Protein AF-A0A9D5ERD9-F1 (afdb_monomer)

Foldseek 3Di:
DDDDDAWDPFLKDKAFDDCPPPFLVLLQLLCVQQDLFGSVLCVLQPWTWIWIRPNDDPVPIATWTKGAWDQALVCLPPHGPWIKIAGSNQFFDFADPDPPDHGDGHGIDIRIDDAATKGFSNQSPLLVCVVVVNADAQQEEEEEFDPLLQRNVQRLCVVVVNPSVYGYMYDRHGLQGAHDPNVLVSQFQHEYEYEFFLEPSGVSSSCSPQAVNLVGYVWYFDQYDPDHHDNDDHDGSSCCCTVVVHHVVVSVVSRVPTDTGDDDDDPPDDPPDDDDDDDDDDDDDDDDDDDDDDDDDDQVVLVVVLVVVVVQVVCLVVVCVVVVHDSVVCVVVPDGDDDDDDDDDDDDDDDDDDPGDDQFWDDDFDDDDVRHTQGDDIFHDDVDATWDDPDDFKTAGPPPVPADQEEEEELDPLLQVLCVSLPHGYMHRVDCVTRLVVVLVVCVVSVVLRGAYEYEAAQVVSVVSQVVSVVSVSVRGFYAYDDPPDRGNNVVSVVQSVVDPGPVSSVVVVVVVVCRSVPDTDDVPDDDDDDPPPDPDPDPVPDDPVVVVPPDDDDDLLVLADPLQVVVVDHDPLLSVLSVQLSVCVSVVVNVSNVVSSVSNVVSSVVVVVVVVVVVVVVQVPDDDDDDDDDDWDWDWDQDLQFTFTWTADPVRHIDTHGQWQKAKAFAAWEFEAQPQDTFIWTFMWMAGSVRHTFDTDTHTPVRLLVQPVQCVRRNPSTDGDPDVCSSVCVSVSRHVPYDDYYYAYEYQAFAWDQDPNFTWTRALAATQFLVFGDPRHHYHYDPLRNQLDFDRDQPLVCLLVLLVLLCLLCVQQFPLLFSLLLSLQLLLLRLWADLAAEEEAADPPLCQLLSNQLSQLLRHLPSGSVSASAELVDALVVLLSNLLRHASGEHEHEELDQDADDSSVVSLVSVCSQSVLSNVVWFDWDADPVRHIDGGRGGRGHYYYYYNDDRDDPVSLLRYQYRYRYRPRGDPVSSVSSNVSSNVSSSSSNSSLLSSVCGVCSVVSSVCVVVQLVVQLVVLVVVVLQPRHSSSLSSSLVSLLSSLVSCVVSVSDPPVRSVVSSVSSSVSSSVSRNVSVVVVVCVDQLNLLLQLLQVCQLVLQEFADAQQRHQNDQDPDDPDADRDRHSNSGNWDFADDPDDGTDTHHGHYHQWYDDRQKIWGQQVSSVVSSQVSQVVVVHGDPDDSQVSLVVCVVQQQQQDDDVPDDSWFFQRGNNRGGRTTHMGTPCVSVPDHNVPDDDDDPDPVPVVVVVD

Secondary structure (DSSP, 8-state):
----PPPP--S---EE---TTHHHHHHHHHHHHH-SS-HHHHHHTT-EEEEE-TTS-TTTSEEEEEEEEESSGGGTTS--SEEEEEETTSS-EEE--STTS--EEES-B--S--SS-EE-HHHHHHHHHHHTTSS----EEEEESSHHHHHHHHHHHHHTT-BTTEEEEEESS-TTPPPPHHHHHHTTTSEEEE---SBHHHHHHHHHHHHHHTTTSSEEEE---SSPPBSSS---HHIIIIIS---HHHHHHHHHHSPBS--PPSS--SSSS------PPPPPS-TT----------HHHHHHHHHHHHHHHTTHHHHHHHHT--HHHHHHS--------------SSS--S-S---SS-------BTTTB---------SSS--EE--SSS-BEES-GGG--SEEEEES-HHHHHHHHHTT--EEE-SSHHHHHHHHHHHHHHTT-TTSEEEEEESHHHHHHHHHHHHHTT-TTEEEEEPPTT-SSHHHHHHHHGGG--SHHHHHHHHHHHHHHHHH----SS-PPPPPPTT--PPPGGGS-THHHHTS----GGGGTS-HHHHHHSS--HHHHHHHHHHHHHHHHT-HHHHHHHHHHHHHHHHHHHHHHHHHHHHHHH------S-------EEEEETTEEEEEEE-TTS-EEEEESBSEEEEEEEEEEEE-SS-EEEEEEEEEEETTSPEEEEEEEEHHHHHHTTTHHHHH-TTS-B--STTHHHHHHHHHHHT--SPEEEEEE-S-EEEEETTEEEEEETTEEEETTEEETT-EE---GGGTT----SS--GGGHHHHHHHHHGGGSSSS-HHHHHHHHHHHHHTTSS----EEEEE--TTS-HHHHHHHHHGGG-TT--TTS-SEETTS-HHHHHHHHHHTTTSEEEEEEE-PPTTHHHHHHHHHHHHHHHHHTTT-PPPEE-TTSPEEPP----SEEEEEESSPPP-HHHHTTEEEEE--TT-S-HHHHHHHHHHHHTTHHHHHHHHHHHHHGGGHHHHHHHHHHHHHHHHHHHHHTSS-SS-HHHHHHHHHHHHHHHHHHHHTTSS-HHHHHHHHHHHHHHHHHHHHHHHHHHHHT-HHHHHHHHHHHHHHTTSSEEE-TTSSS-PPPP--TT--S---GGGGTEEEE--SSSPPEEEE-S-EEEEEETTEEEE-TTHHHHHHHHHHHHTT----S-HHHHHHHHHHTT------SSS-S-EEEEETTEEEEEEEEEEGGGTTT--GGGSPPPPPPTTSTTTTT-

Structure (mmCIF, N/CA/C/O backbone):
data_AF-A0A9D5ERD9-F1
#
_entry.id   AF-A0A9D5ERD9-F1
#
loop_
_atom_site.group_PDB
_atom_site.id
_atom_site.type_symbol
_atom_site.label_atom_id
_atom_site.label_alt_id
_atom_site.label_comp_id
_atom_site.label_asym_id
_atom_site.label_entity_id
_atom_site.label_seq_id
_atom_site.pdbx_PDB_ins_code
_atom_site.Cartn_x
_atom_site.Cartn_y
_atom_site.Cartn_z
_atom_site.occupancy
_atom_site.B_iso_or_equiv
_atom_site.auth_seq_id
_atom_site.auth_comp_id
_atom_site.auth_asym_id
_atom_site.auth_atom_id
_atom_site.pdbx_PDB_model_num
ATOM 1 N N . MET A 1 1 ? 6.783 7.193 16.731 1.00 26.08 1 MET A N 1
ATOM 2 C CA . MET A 1 1 ? 8.147 7.734 16.556 1.00 26.08 1 MET A CA 1
ATOM 3 C C . MET A 1 1 ? 8.354 8.032 15.079 1.00 26.08 1 MET A C 1
ATOM 5 O O . MET A 1 1 ? 7.638 7.427 14.285 1.00 26.08 1 MET A O 1
ATOM 9 N N . PRO A 1 2 ? 9.248 8.970 14.730 1.00 27.75 2 PRO A N 1
ATOM 10 C CA . PRO A 1 2 ? 9.668 9.229 13.353 1.00 27.75 2 PRO A CA 1
ATOM 11 C C . PRO A 1 2 ? 10.665 8.151 12.865 1.00 27.75 2 PRO A C 1
ATOM 13 O O . PRO A 1 2 ? 10.772 7.095 13.487 1.00 27.75 2 PRO A O 1
ATOM 16 N N . PHE A 1 3 ? 11.400 8.479 11.796 1.00 24.72 3 PHE A N 1
ATOM 17 C CA . PHE A 1 3 ? 12.359 7.681 11.013 1.00 24.72 3 PHE A CA 1
ATOM 18 C C . PHE A 1 3 ? 11.753 6.876 9.855 1.00 24.72 3 PHE A C 1
ATOM 20 O O . PHE A 1 3 ? 10.798 6.120 10.007 1.00 24.72 3 PHE A O 1
ATOM 27 N N . GLY A 1 4 ? 12.290 7.152 8.662 1.00 25.00 4 GLY A N 1
ATOM 28 C CA . GLY A 1 4 ? 11.791 6.681 7.371 1.00 25.00 4 GLY A CA 1
ATOM 29 C C . GLY A 1 4 ? 12.395 5.343 6.927 1.00 25.00 4 GLY A C 1
ATOM 30 O O . GLY A 1 4 ? 12.969 4.623 7.745 1.00 25.00 4 GLY A O 1
ATOM 31 N N . PRO A 1 5 ? 12.269 4.989 5.634 1.00 25.83 5 PRO A N 1
ATOM 32 C CA . PRO A 1 5 ? 12.847 3.757 5.110 1.00 25.83 5 PRO A CA 1
ATOM 33 C C . PRO A 1 5 ? 14.386 3.786 5.183 1.00 25.83 5 PRO A C 1
ATOM 35 O O . PRO A 1 5 ? 14.977 4.865 5.082 1.00 25.83 5 PRO A O 1
ATOM 38 N N . PRO A 1 6 ? 15.048 2.620 5.311 1.00 28.91 6 PRO A N 1
ATOM 39 C CA . PRO A 1 6 ? 16.495 2.531 5.149 1.00 28.91 6 PRO A CA 1
ATOM 40 C C . PRO A 1 6 ? 16.904 2.931 3.718 1.00 28.91 6 PRO A C 1
ATOM 42 O O . PRO A 1 6 ? 16.085 2.845 2.794 1.00 28.91 6 PRO A O 1
ATOM 45 N N . PRO A 1 7 ? 18.155 3.380 3.514 1.00 30.61 7 PRO A N 1
ATOM 46 C CA . PRO A 1 7 ? 18.620 3.838 2.213 1.00 30.61 7 PRO A CA 1
ATOM 47 C C . PRO A 1 7 ? 18.575 2.715 1.170 1.00 30.61 7 PRO A C 1
ATOM 49 O O . PRO A 1 7 ? 18.772 1.540 1.481 1.00 30.61 7 PRO A O 1
ATOM 52 N N . ARG A 1 8 ? 18.386 3.094 -0.101 1.00 31.27 8 ARG A N 1
ATOM 53 C CA . ARG A 1 8 ? 18.836 2.247 -1.213 1.00 31.27 8 ARG A CA 1
ATOM 54 C C . ARG A 1 8 ? 20.339 2.031 -1.035 1.00 31.27 8 ARG A C 1
ATOM 56 O O . ARG A 1 8 ? 21.048 3.016 -0.829 1.00 31.27 8 ARG A O 1
ATOM 63 N N . GLU A 1 9 ? 20.814 0.795 -1.166 1.00 33.28 9 GLU A N 1
ATOM 64 C CA . GLU A 1 9 ? 22.234 0.539 -1.425 1.00 33.28 9 GLU A CA 1
ATOM 65 C C . GLU A 1 9 ? 22.620 1.373 -2.652 1.00 33.28 9 GLU A C 1
ATOM 67 O O . GLU A 1 9 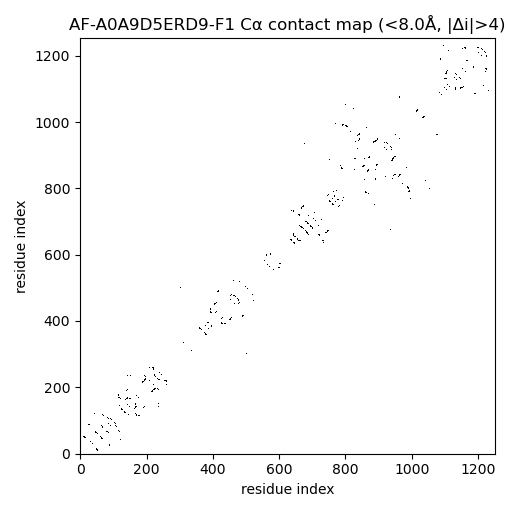? 22.076 1.175 -3.744 1.00 33.28 9 GLU A O 1
ATOM 72 N N . SER A 1 10 ? 23.462 2.390 -2.460 1.00 42.00 10 SER A N 1
ATOM 73 C CA . SER A 1 10 ? 23.946 3.175 -3.587 1.00 42.00 10 SER A CA 1
ATOM 74 C C . SER A 1 10 ? 24.971 2.322 -4.328 1.00 42.00 10 SER A C 1
ATOM 76 O O . SER A 1 10 ? 25.783 1.631 -3.717 1.00 42.00 10 SER A O 1
ATOM 78 N N . ALA A 1 11 ? 24.993 2.398 -5.658 1.00 48.94 11 ALA A N 1
ATOM 79 C CA . ALA A 1 11 ? 26.072 1.795 -6.444 1.00 48.94 11 ALA A CA 1
ATOM 80 C C . ALA A 1 11 ? 27.424 2.527 -6.252 1.00 48.94 11 ALA A C 1
ATOM 82 O O . ALA A 1 11 ? 28.391 2.229 -6.947 1.00 48.94 11 ALA A O 1
ATOM 83 N N . ASP A 1 12 ? 27.489 3.468 -5.307 1.00 61.91 12 ASP A N 1
ATOM 84 C CA . ASP A 1 12 ? 28.454 4.551 -5.153 1.00 61.91 12 ASP A CA 1
ATOM 85 C C . ASP A 1 12 ? 29.139 4.459 -3.768 1.00 61.91 12 ASP A C 1
ATOM 87 O O . ASP A 1 12 ? 29.149 5.404 -2.976 1.00 61.91 12 ASP A O 1
ATOM 91 N N . GLU A 1 13 ? 29.708 3.298 -3.439 1.00 74.56 13 GLU A N 1
ATOM 92 C CA . GLU A 1 13 ? 30.487 3.123 -2.204 1.00 74.56 13 GLU A CA 1
ATOM 93 C C . GLU A 1 13 ? 31.786 3.964 -2.199 1.00 74.56 13 GLU A C 1
ATOM 95 O O . GLU A 1 13 ? 32.306 4.355 -3.246 1.00 74.56 13 GLU A O 1
ATOM 100 N N . ILE A 1 14 ? 32.360 4.199 -1.014 1.00 81.88 14 ILE A N 1
ATOM 101 C CA . ILE A 1 14 ? 33.663 4.864 -0.824 1.00 81.88 14 ILE A CA 1
ATOM 102 C C . ILE A 1 14 ? 34.710 3.814 -0.425 1.00 81.88 14 ILE A C 1
ATOM 104 O O . ILE A 1 14 ? 34.468 3.001 0.465 1.00 81.88 14 ILE A O 1
ATOM 108 N N . GLU A 1 15 ? 35.891 3.836 -1.047 1.00 85.25 15 GLU A N 1
ATOM 109 C CA . GLU A 1 15 ? 37.037 3.010 -0.644 1.00 85.25 15 GLU A CA 1
ATOM 110 C C . GLU A 1 15 ? 38.081 3.856 0.090 1.00 85.25 15 GLU A C 1
ATOM 112 O O . GLU A 1 15 ? 38.753 4.687 -0.516 1.00 85.25 15 GLU A O 1
ATOM 117 N N . PHE A 1 16 ? 38.235 3.644 1.396 1.00 83.44 16 PHE A N 1
ATOM 118 C CA . PHE A 1 16 ? 39.245 4.330 2.206 1.00 83.44 16 PHE A CA 1
ATOM 119 C C . PHE A 1 16 ? 40.643 3.738 1.980 1.00 83.44 16 PHE A C 1
ATOM 121 O O . PHE A 1 16 ? 40.809 2.519 1.926 1.00 83.44 16 PHE A O 1
ATOM 128 N N . LEU A 1 17 ? 41.655 4.603 1.862 1.00 77.19 17 LEU A N 1
ATOM 129 C CA . LEU A 1 17 ? 43.029 4.224 1.510 1.00 77.19 17 LEU A CA 1
ATOM 130 C C . LEU A 1 17 ? 43.977 4.368 2.720 1.00 77.19 17 LEU A C 1
ATOM 132 O O . LEU A 1 17 ? 43.757 5.216 3.586 1.00 77.19 17 LEU A O 1
ATOM 136 N N . ASP A 1 18 ? 45.032 3.541 2.802 1.00 61.44 18 ASP A N 1
ATOM 137 C CA . ASP A 1 18 ? 45.951 3.520 3.961 1.00 61.44 18 ASP A CA 1
ATOM 138 C C . ASP A 1 18 ? 46.654 4.881 4.146 1.00 61.44 18 ASP A C 1
ATOM 140 O O . ASP A 1 18 ? 47.341 5.379 3.253 1.00 61.44 18 ASP A O 1
ATOM 144 N N . GLN A 1 19 ? 46.487 5.491 5.322 1.00 60.28 19 GLN A N 1
ATOM 145 C CA . GLN A 1 19 ? 46.883 6.879 5.584 1.00 60.28 19 GLN A CA 1
ATOM 146 C C . GLN A 1 19 ? 48.384 7.094 5.836 1.00 60.28 19 GLN A C 1
ATOM 148 O O . GLN A 1 19 ? 48.812 8.232 6.042 1.00 60.28 19 GLN A O 1
ATOM 153 N N . ARG A 1 20 ? 49.215 6.045 5.833 1.00 52.53 20 ARG A N 1
ATOM 154 C CA . ARG A 1 20 ? 50.645 6.158 6.179 1.00 52.53 20 ARG A CA 1
ATOM 155 C C . ARG A 1 20 ? 51.390 7.111 5.236 1.00 52.53 20 ARG A C 1
ATOM 157 O O . ARG A 1 20 ? 51.650 6.769 4.089 1.00 52.53 20 ARG A O 1
ATOM 164 N N . SER A 1 21 ? 51.742 8.284 5.772 1.00 51.84 21 SER A N 1
ATOM 165 C CA . SER A 1 21 ? 52.514 9.404 5.193 1.00 51.84 21 SER A CA 1
ATOM 166 C C . SER A 1 21 ? 52.002 10.052 3.896 1.00 51.84 21 SER A C 1
ATOM 168 O O . SER A 1 21 ? 52.191 11.256 3.725 1.00 51.84 21 SER A O 1
ATOM 170 N N . VAL A 1 22 ? 51.335 9.318 3.003 1.00 55.19 22 VAL A N 1
ATOM 171 C CA . VAL A 1 22 ? 50.836 9.837 1.717 1.00 55.19 22 VAL A CA 1
ATOM 172 C C . VAL A 1 22 ? 49.565 10.676 1.902 1.00 55.19 22 VAL A C 1
ATOM 174 O O . VAL A 1 22 ? 49.464 11.765 1.336 1.00 55.19 22 VAL A O 1
ATOM 177 N N . GLY A 1 23 ? 48.630 10.224 2.748 1.00 62.00 23 GLY A N 1
ATOM 178 C CA . GLY A 1 23 ? 47.350 10.906 2.993 1.00 62.00 23 GLY A CA 1
ATOM 179 C C . GLY A 1 23 ? 47.500 12.320 3.569 1.00 62.00 23 GLY A C 1
ATOM 180 O O . GLY A 1 23 ? 46.796 13.234 3.142 1.00 62.00 23 GLY A O 1
ATOM 181 N N . ASP A 1 24 ? 48.470 12.533 4.462 1.00 69.12 24 ASP A N 1
ATOM 182 C CA . ASP A 1 24 ? 48.797 13.856 5.016 1.00 69.12 24 ASP A CA 1
ATOM 183 C C . ASP A 1 24 ? 49.405 14.806 3.976 1.00 69.12 24 ASP A C 1
ATOM 185 O O . ASP A 1 24 ? 49.172 16.015 4.026 1.00 69.12 24 ASP A O 1
ATOM 189 N N . GLY A 1 25 ? 50.190 14.276 3.031 1.00 70.88 25 GLY A N 1
ATOM 190 C CA . GLY A 1 25 ? 50.745 15.053 1.923 1.00 70.88 25 GLY A CA 1
ATOM 191 C C . GLY A 1 25 ? 49.653 15.550 0.978 1.00 70.88 25 GLY A C 1
ATOM 192 O O . GLY A 1 25 ? 49.622 16.734 0.649 1.00 70.88 25 GLY A O 1
ATOM 193 N N . ILE A 1 26 ? 48.718 14.667 0.613 1.00 76.12 26 ILE A N 1
ATOM 194 C CA . ILE A 1 26 ? 47.577 14.998 -0.252 1.00 76.12 26 ILE A CA 1
ATOM 195 C C . ILE A 1 26 ? 46.621 15.960 0.458 1.00 76.12 26 ILE A C 1
ATOM 197 O O . ILE A 1 26 ? 46.280 16.999 -0.095 1.00 76.12 26 ILE A O 1
ATOM 201 N N . SER A 1 27 ? 46.264 15.688 1.716 1.00 79.69 27 SER A N 1
ATOM 202 C CA . SER A 1 27 ? 45.377 16.558 2.505 1.00 79.69 27 SER A CA 1
ATOM 203 C C . SER A 1 27 ? 45.963 17.961 2.717 1.00 79.69 27 SER A C 1
ATOM 205 O O . SER A 1 27 ? 45.220 18.939 2.796 1.00 79.69 27 SER A O 1
ATOM 207 N N . ARG A 1 28 ? 47.299 18.081 2.781 1.00 79.75 28 ARG A N 1
ATOM 208 C CA . ARG A 1 28 ? 48.002 19.370 2.812 1.00 79.75 28 ARG A CA 1
ATOM 209 C C . ARG A 1 28 ? 47.951 20.073 1.457 1.00 79.75 28 ARG A C 1
ATOM 211 O O . ARG A 1 28 ? 47.525 21.221 1.416 1.00 79.75 28 ARG A O 1
ATOM 218 N N . GLY A 1 29 ? 48.324 19.389 0.373 1.00 76.19 29 GLY A N 1
ATOM 219 C CA . GLY A 1 29 ? 48.290 19.952 -0.981 1.00 76.19 29 GLY A CA 1
ATOM 220 C C . GLY A 1 29 ? 46.885 20.390 -1.408 1.00 76.19 29 GLY A C 1
ATOM 221 O O . GLY A 1 29 ? 46.724 21.442 -2.014 1.00 76.19 29 GLY A O 1
ATOM 222 N N . TRP A 1 30 ? 45.854 19.646 -1.005 1.00 86.25 30 TRP A N 1
ATOM 223 C CA . TRP A 1 30 ? 44.453 20.017 -1.191 1.00 86.25 30 TRP A CA 1
ATOM 224 C C . TRP A 1 30 ? 44.066 21.288 -0.429 1.00 86.25 30 TRP A C 1
ATOM 226 O O . TRP A 1 30 ? 43.474 22.200 -1.001 1.00 86.25 30 TRP A O 1
ATOM 236 N N . ALA A 1 31 ? 44.433 21.376 0.854 1.00 84.62 31 ALA A N 1
ATOM 237 C CA . ALA A 1 31 ? 44.181 22.563 1.667 1.00 84.62 31 ALA A CA 1
ATOM 238 C C . ALA A 1 31 ? 44.926 23.802 1.131 1.00 84.62 31 ALA A C 1
ATOM 240 O O . ALA A 1 31 ? 44.391 24.906 1.185 1.00 84.62 31 ALA A O 1
ATOM 241 N N . GLU A 1 32 ? 46.122 23.620 0.563 1.00 81.94 32 GLU A N 1
ATOM 242 C CA . GLU A 1 32 ? 46.888 24.667 -0.126 1.00 81.94 32 GLU A CA 1
ATOM 243 C C . GLU A 1 32 ? 46.260 25.065 -1.479 1.00 81.94 32 GLU A C 1
ATOM 245 O O . GLU A 1 32 ? 46.219 26.252 -1.793 1.00 81.94 32 GLU A O 1
ATOM 250 N N . SER A 1 33 ? 45.725 24.102 -2.241 1.00 81.56 33 SER A N 1
ATOM 251 C CA . SER A 1 33 ? 45.042 24.301 -3.533 1.00 81.56 33 SER A CA 1
ATOM 252 C C . SER A 1 33 ? 43.719 25.063 -3.381 1.00 81.56 33 SER A C 1
ATOM 254 O O . SER A 1 33 ? 43.492 26.074 -4.045 1.00 81.56 33 SER A O 1
ATOM 256 N N . ILE A 1 34 ? 42.863 24.626 -2.449 1.00 83.75 34 ILE A N 1
ATOM 257 C CA . ILE A 1 34 ? 41.599 25.302 -2.127 1.00 83.75 34 ILE A CA 1
ATOM 258 C C . ILE A 1 34 ? 41.874 26.632 -1.410 1.00 83.75 34 ILE A C 1
ATOM 260 O O . ILE A 1 34 ? 41.300 27.664 -1.761 1.00 83.75 34 ILE A O 1
ATOM 264 N N . GLY A 1 35 ? 42.742 26.628 -0.401 1.00 81.88 35 GLY A N 1
ATOM 265 C CA . GLY A 1 35 ? 43.054 27.802 0.403 1.00 81.88 35 GLY A CA 1
ATOM 266 C C . GLY A 1 35 ? 41.942 28.228 1.376 1.00 81.88 35 GLY A C 1
ATOM 267 O O . GLY A 1 35 ? 40.749 27.963 1.198 1.00 81.88 35 GLY A O 1
ATOM 268 N N . GLY A 1 36 ? 42.364 28.911 2.442 1.00 84.75 36 GLY A N 1
ATOM 269 C CA . GLY A 1 36 ? 41.515 29.364 3.552 1.00 84.75 36 GLY A CA 1
ATOM 270 C C . GLY A 1 36 ? 41.585 28.485 4.798 1.00 84.75 36 GLY A C 1
ATOM 271 O O . GLY A 1 36 ? 41.116 28.894 5.854 1.00 84.75 36 GLY A O 1
ATOM 272 N N . PHE A 1 37 ? 42.207 27.312 4.708 1.00 92.50 37 PHE A N 1
ATOM 273 C CA . PHE A 1 37 ? 42.454 26.412 5.830 1.00 92.50 37 PHE A CA 1
ATOM 274 C C . PHE A 1 37 ? 43.730 25.595 5.590 1.00 92.50 37 PHE A C 1
ATOM 276 O O . PHE A 1 37 ? 44.294 25.617 4.502 1.00 92.50 37 PHE A O 1
ATOM 283 N N . GLY A 1 38 ? 44.211 24.895 6.619 1.00 87.31 38 GLY A N 1
ATOM 284 C CA . GLY A 1 38 ? 45.397 24.036 6.539 1.00 87.31 38 GLY A CA 1
ATOM 285 C C . GLY A 1 38 ? 45.106 22.597 6.963 1.00 87.31 38 GLY A C 1
ATOM 286 O O . GLY A 1 38 ? 44.029 22.307 7.487 1.00 87.31 38 GLY A O 1
ATOM 287 N N . LEU A 1 39 ? 46.100 21.715 6.800 1.00 87.56 39 LEU A N 1
ATOM 288 C CA . LEU A 1 39 ? 46.031 20.278 7.122 1.00 87.56 39 LEU A CA 1
ATOM 289 C C . LEU A 1 39 ? 45.359 19.979 8.479 1.00 87.56 39 LEU A C 1
ATOM 291 O O . LEU A 1 39 ? 44.523 19.084 8.567 1.00 87.56 39 LEU A O 1
ATOM 295 N N . THR A 1 40 ? 45.666 20.761 9.518 1.00 88.44 40 THR A N 1
ATOM 296 C CA . THR A 1 40 ? 45.092 20.601 10.863 1.00 88.44 40 THR A CA 1
ATOM 297 C C . THR A 1 40 ? 43.562 20.687 10.879 1.00 88.44 40 THR A C 1
ATOM 299 O O . THR A 1 40 ? 42.923 19.895 11.564 1.00 88.44 40 THR A O 1
ATOM 302 N N . ALA A 1 41 ? 42.958 21.605 10.115 1.00 91.19 41 ALA A N 1
ATOM 303 C CA . ALA A 1 41 ? 41.501 21.755 10.055 1.00 91.19 41 ALA A CA 1
ATOM 304 C C . ALA A 1 41 ? 40.836 20.569 9.334 1.00 91.19 41 ALA A C 1
ATOM 306 O O . ALA A 1 41 ? 39.760 20.128 9.739 1.00 91.19 41 ALA A O 1
ATOM 307 N N . VAL A 1 42 ? 41.505 20.026 8.310 1.00 89.81 42 VAL A N 1
ATOM 308 C CA . VAL A 1 42 ? 41.073 18.834 7.563 1.00 89.81 42 VAL A CA 1
ATOM 309 C C . VAL A 1 42 ? 41.083 17.602 8.470 1.00 89.81 42 VAL A C 1
ATOM 311 O O . VAL A 1 42 ? 40.057 16.942 8.626 1.00 89.81 42 VAL A O 1
ATOM 314 N N . GLN A 1 43 ? 42.213 17.340 9.135 1.00 88.94 43 GLN A N 1
ATOM 315 C CA . GLN A 1 43 ? 42.380 16.202 10.046 1.00 88.94 43 GLN A CA 1
ATOM 316 C C . GLN A 1 43 ? 41.426 16.280 11.249 1.00 88.94 43 GLN A C 1
ATOM 318 O O . GLN A 1 43 ? 40.764 15.297 11.575 1.00 88.94 43 GLN A O 1
ATOM 323 N N . GLN A 1 44 ? 41.297 17.447 11.894 1.00 90.75 44 GLN A N 1
ATOM 324 C CA . GLN A 1 44 ? 40.429 17.614 13.070 1.00 90.75 44 GLN A CA 1
ATOM 325 C C . GLN A 1 44 ? 38.941 17.405 12.755 1.00 90.75 44 GLN A C 1
ATOM 327 O O . GLN A 1 44 ? 38.204 16.914 13.610 1.00 90.75 44 GLN A O 1
ATOM 332 N N . ASN A 1 45 ? 38.501 17.719 11.534 1.00 91.88 45 ASN A N 1
ATOM 333 C CA . ASN A 1 45 ? 37.131 17.461 11.089 1.00 91.88 45 ASN A CA 1
ATOM 334 C C . ASN A 1 45 ? 36.931 16.070 10.467 1.00 91.88 45 ASN A C 1
ATOM 336 O O . ASN A 1 45 ? 35.818 15.755 10.049 1.00 91.88 45 ASN A O 1
ATOM 340 N N . GLY A 1 46 ? 37.952 15.208 10.495 1.00 87.50 46 GLY A N 1
ATOM 341 C CA . GLY A 1 46 ? 37.850 13.807 10.087 1.00 87.50 46 GLY A CA 1
ATOM 342 C C . GLY A 1 46 ? 38.002 13.568 8.586 1.00 87.50 46 GLY A C 1
ATOM 343 O O . GLY A 1 46 ? 37.494 12.567 8.100 1.00 87.50 46 GLY A O 1
ATOM 344 N N . GLY A 1 47 ? 38.670 14.457 7.844 1.00 88.00 47 GLY A N 1
ATOM 345 C CA . GLY A 1 47 ? 38.952 14.238 6.424 1.00 88.00 47 GLY A CA 1
ATOM 346 C C . GLY A 1 47 ? 39.848 13.013 6.199 1.00 88.00 47 GLY A C 1
ATOM 347 O O . GLY A 1 47 ? 40.977 12.968 6.690 1.00 88.00 47 GLY A O 1
ATOM 348 N N . VAL A 1 48 ? 39.356 12.028 5.444 1.00 85.56 48 VAL A N 1
ATOM 349 C CA . VAL A 1 48 ? 40.060 10.779 5.113 1.00 85.56 48 VAL A CA 1
ATOM 350 C C . VAL A 1 48 ? 40.256 10.671 3.602 1.00 85.56 48 VAL A C 1
ATOM 352 O O . VAL A 1 48 ? 39.311 10.825 2.832 1.00 85.56 48 VAL A O 1
ATOM 355 N N . TYR A 1 49 ? 41.483 10.372 3.170 1.00 86.00 49 TYR A N 1
ATOM 356 C CA . TYR A 1 49 ? 41.782 10.098 1.764 1.00 86.00 49 TYR A CA 1
ATOM 357 C C . TYR A 1 49 ? 41.169 8.770 1.299 1.00 86.00 49 TYR A C 1
ATOM 359 O O . TYR A 1 49 ? 41.344 7.726 1.934 1.00 86.00 49 TYR A O 1
ATOM 367 N N . ALA A 1 50 ? 40.440 8.824 0.190 1.00 86.62 50 ALA A N 1
ATOM 368 C CA . ALA A 1 50 ? 39.625 7.731 -0.313 1.00 86.62 50 ALA A CA 1
ATOM 369 C C . ALA A 1 50 ? 39.516 7.755 -1.850 1.00 86.62 50 ALA A C 1
ATOM 371 O O . ALA A 1 50 ? 39.998 8.667 -2.522 1.00 86.62 50 ALA A O 1
ATOM 372 N N . ARG A 1 51 ? 38.865 6.737 -2.412 1.00 86.81 51 ARG A N 1
ATOM 373 C CA . ARG A 1 51 ? 38.559 6.583 -3.837 1.00 86.81 51 ARG A CA 1
ATOM 374 C C . ARG A 1 51 ? 37.049 6.421 -4.017 1.00 86.81 51 ARG A C 1
ATOM 376 O O . ARG A 1 51 ? 36.411 5.686 -3.260 1.00 86.81 51 ARG A O 1
ATOM 383 N N . TYR A 1 52 ? 36.478 7.122 -4.995 1.00 84.31 52 TYR A N 1
ATOM 384 C CA . TYR A 1 52 ? 35.033 7.220 -5.187 1.00 84.31 52 TYR A CA 1
ATOM 385 C C . TYR A 1 52 ? 34.629 7.330 -6.676 1.00 84.31 52 TYR A C 1
ATOM 387 O O . TYR A 1 52 ? 35.221 8.133 -7.400 1.00 84.31 52 TYR A O 1
ATOM 395 N N . PRO A 1 53 ? 33.599 6.597 -7.141 1.00 81.88 53 PRO A N 1
ATOM 396 C CA . PRO A 1 53 ? 32.950 5.479 -6.459 1.00 81.88 53 PRO A CA 1
ATOM 397 C C . PRO A 1 53 ? 33.840 4.224 -6.485 1.00 81.88 53 PRO A C 1
ATOM 399 O O . PRO A 1 53 ? 34.546 3.955 -7.456 1.00 81.88 53 PRO A O 1
ATOM 402 N N . ARG A 1 54 ? 33.812 3.438 -5.405 1.00 78.19 54 ARG A N 1
ATOM 403 C CA . ARG A 1 54 ? 34.589 2.196 -5.214 1.00 78.19 54 ARG A CA 1
ATOM 404 C C . ARG A 1 54 ? 34.288 1.126 -6.264 1.00 78.19 54 ARG A C 1
ATOM 406 O O . ARG A 1 54 ? 35.174 0.351 -6.623 1.00 78.19 54 ARG A O 1
ATOM 413 N N . SER A 1 55 ? 33.036 1.090 -6.713 1.00 70.81 55 SER A N 1
ATOM 414 C CA . SER A 1 55 ? 32.488 0.194 -7.735 1.00 70.81 55 SER A CA 1
ATOM 415 C C . SER A 1 55 ? 33.055 0.449 -9.135 1.00 70.81 55 SER A C 1
ATOM 417 O O . SER A 1 55 ? 33.052 -0.462 -9.963 1.00 70.81 55 SER A O 1
ATOM 419 N N . ALA A 1 56 ? 33.564 1.657 -9.404 1.00 69.38 56 ALA A N 1
ATOM 420 C CA . ALA A 1 56 ? 34.196 1.980 -10.673 1.00 69.38 56 ALA A CA 1
ATOM 421 C C . ALA A 1 56 ? 35.631 1.415 -10.756 1.00 69.38 56 ALA A C 1
ATOM 423 O O . ALA A 1 56 ? 36.345 1.355 -9.742 1.00 69.38 56 ALA A O 1
ATOM 424 N N . PRO A 1 57 ? 36.093 1.051 -11.971 1.00 69.50 57 PRO A N 1
ATOM 425 C CA . PRO A 1 57 ? 37.505 0.797 -12.246 1.00 69.50 57 PRO A CA 1
ATOM 426 C C . PRO A 1 57 ? 38.399 1.954 -11.772 1.00 69.50 57 PRO A C 1
ATOM 428 O O . PRO A 1 57 ? 37.951 3.098 -11.681 1.00 69.50 57 PRO A O 1
ATOM 431 N N . VAL A 1 58 ? 39.666 1.669 -11.460 1.00 65.88 58 VAL A N 1
ATOM 432 C CA . VAL A 1 58 ? 40.594 2.646 -10.847 1.00 65.88 58 VAL A CA 1
ATOM 433 C C . VAL A 1 58 ? 40.788 3.874 -11.743 1.00 65.88 58 VAL A C 1
ATOM 435 O O . VAL A 1 58 ? 40.859 4.995 -11.254 1.00 65.88 58 VAL A O 1
ATOM 438 N N . GLU A 1 59 ? 40.784 3.653 -13.052 1.00 64.44 59 GLU A N 1
ATOM 439 C CA . GLU A 1 59 ? 40.853 4.627 -14.140 1.00 64.44 59 GLU A CA 1
ATOM 440 C C . GLU A 1 59 ? 39.603 5.520 -14.304 1.00 64.44 59 GLU A C 1
ATOM 442 O O . GLU A 1 59 ? 39.659 6.521 -15.018 1.00 64.44 59 GLU A O 1
ATOM 447 N N . HIS A 1 60 ? 38.484 5.183 -13.654 1.00 67.25 60 HIS A N 1
ATOM 448 C CA . HIS A 1 60 ? 37.216 5.928 -13.723 1.00 67.25 60 HIS A CA 1
ATOM 449 C C . HIS A 1 60 ? 36.715 6.424 -12.359 1.00 67.25 60 HIS A C 1
ATOM 451 O O . HIS A 1 60 ? 35.865 7.310 -12.292 1.00 67.25 60 HIS A O 1
ATOM 457 N N . SER A 1 61 ? 37.254 5.892 -11.265 1.00 72.00 61 SER A N 1
ATOM 458 C CA . SER A 1 61 ? 37.067 6.441 -9.925 1.00 72.00 61 SER A CA 1
ATOM 459 C C . SER A 1 61 ? 37.961 7.660 -9.686 1.00 72.00 61 SER A C 1
ATOM 461 O O . SER A 1 61 ? 39.143 7.638 -10.024 1.00 72.00 61 SER A O 1
ATOM 463 N N . GLN A 1 62 ? 37.437 8.684 -9.022 1.00 84.44 62 GLN A N 1
ATOM 464 C CA . GLN A 1 62 ? 38.206 9.847 -8.581 1.00 84.44 62 GLN A CA 1
ATOM 465 C C . GLN A 1 62 ? 38.801 9.612 -7.190 1.00 84.44 62 GLN A C 1
ATOM 467 O O . GLN A 1 62 ? 38.192 8.970 -6.329 1.00 84.44 62 GLN A O 1
ATOM 472 N N . TYR A 1 63 ? 39.988 10.164 -6.953 1.00 85.62 63 TYR A N 1
ATOM 473 C CA . TYR A 1 63 ? 40.557 10.249 -5.612 1.00 85.62 63 TYR A CA 1
ATOM 474 C C . TYR A 1 63 ? 39.958 11.447 -4.879 1.00 85.62 63 TYR A C 1
ATOM 476 O O . TYR A 1 63 ? 39.965 12.568 -5.389 1.00 85.62 63 TYR A O 1
ATOM 484 N N . VAL A 1 64 ? 39.445 11.215 -3.677 1.00 88.94 64 VAL A N 1
ATOM 485 C CA . VAL A 1 64 ? 38.640 12.176 -2.920 1.00 88.94 64 VAL A CA 1
ATOM 486 C C . VAL A 1 64 ? 39.114 12.290 -1.476 1.00 88.94 64 VAL A C 1
ATOM 488 O O . VAL A 1 64 ? 39.749 11.387 -0.930 1.00 88.94 64 VAL A O 1
ATOM 491 N N . LEU A 1 65 ? 38.759 13.396 -0.832 1.00 88.75 65 LEU A N 1
ATOM 492 C CA . LEU A 1 65 ? 38.755 13.515 0.621 1.00 88.75 65 LEU A CA 1
ATOM 493 C C . LEU A 1 65 ? 37.314 13.369 1.108 1.00 88.75 65 LEU A C 1
ATOM 495 O O . LEU A 1 65 ? 36.439 14.145 0.724 1.00 88.75 65 LEU A O 1
ATOM 499 N N . ALA A 1 66 ? 37.077 12.345 1.921 1.00 90.31 66 ALA A N 1
ATOM 500 C CA . ALA A 1 66 ? 35.787 12.021 2.509 1.00 90.31 66 ALA A CA 1
ATOM 501 C C . ALA A 1 66 ? 35.718 12.557 3.944 1.00 90.31 66 ALA A C 1
ATOM 503 O O . ALA A 1 66 ? 36.603 12.285 4.753 1.00 90.31 66 ALA A O 1
ATOM 504 N N . PHE A 1 67 ? 34.661 13.298 4.264 1.00 92.00 67 PHE A N 1
ATOM 505 C CA . PHE A 1 67 ? 34.399 13.864 5.585 1.00 92.00 67 PHE A C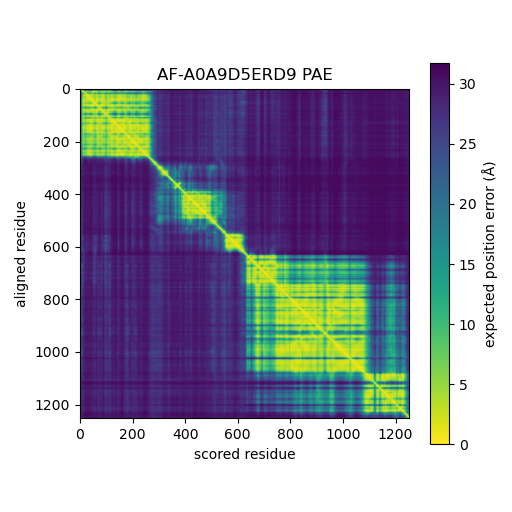A 1
ATOM 506 C C . PHE A 1 67 ? 33.157 13.203 6.195 1.00 92.00 67 PHE A C 1
ATOM 508 O O . PHE A 1 67 ? 32.134 13.111 5.510 1.00 92.00 67 PHE A O 1
ATOM 515 N N . PRO A 1 68 ? 33.220 12.739 7.452 1.00 89.56 68 PRO A N 1
ATOM 516 C CA . PRO A 1 68 ? 32.117 12.042 8.088 1.00 89.56 68 PRO A CA 1
ATOM 517 C C . PRO A 1 68 ? 31.028 13.019 8.543 1.00 89.56 68 PRO A C 1
ATOM 519 O O . PRO A 1 68 ? 31.305 14.106 9.057 1.00 89.56 68 PRO A O 1
ATOM 522 N N . GLY A 1 69 ? 29.781 12.602 8.353 1.00 88.19 69 GLY A N 1
ATOM 523 C CA . GLY A 1 69 ? 28.585 13.267 8.846 1.00 88.19 69 GLY A CA 1
ATOM 524 C C . GLY A 1 69 ? 27.862 12.388 9.860 1.00 88.19 69 GLY A C 1
ATOM 525 O O . GLY A 1 69 ? 27.737 11.181 9.652 1.00 88.19 69 GLY A O 1
ATOM 526 N N . HIS A 1 70 ? 27.374 12.984 10.946 1.00 85.00 70 HIS A N 1
ATOM 527 C CA . HIS A 1 70 ? 26.706 12.267 12.037 1.00 85.00 70 HIS A CA 1
ATOM 528 C C . HIS A 1 70 ? 25.312 12.848 12.293 1.00 85.00 70 HIS A C 1
ATOM 530 O O . HIS A 1 70 ? 25.108 14.047 12.135 1.00 85.00 70 HIS A O 1
ATOM 536 N N . CYS A 1 71 ? 24.350 12.018 12.704 1.00 78.00 71 CYS A N 1
ATOM 537 C CA . CYS A 1 71 ? 22.975 12.428 13.031 1.00 78.00 71 CYS A CA 1
ATOM 538 C C . CYS A 1 71 ? 22.747 12.747 14.526 1.00 78.00 71 CYS A C 1
ATOM 540 O O . CYS A 1 71 ? 21.646 13.118 14.915 1.00 78.00 71 CYS A O 1
ATOM 542 N N . SER A 1 72 ? 23.774 12.583 15.366 1.00 71.50 72 SER A N 1
ATOM 543 C CA . SER A 1 72 ? 23.815 12.975 16.785 1.00 71.50 72 SER A CA 1
ATOM 544 C C . SER A 1 72 ? 25.284 13.153 17.212 1.00 71.50 72 SER A C 1
ATOM 546 O O . SER A 1 72 ? 26.134 12.406 16.714 1.00 71.50 72 SER A O 1
ATOM 548 N N . PRO A 1 73 ? 25.622 14.066 18.146 1.00 62.44 73 PRO A N 1
ATOM 549 C CA . PRO A 1 73 ? 26.962 14.162 18.738 1.00 62.44 73 PRO A CA 1
ATOM 550 C C . PRO A 1 73 ? 27.443 12.879 19.430 1.00 62.44 73 PRO A C 1
ATOM 552 O O . PRO A 1 73 ? 28.643 12.645 19.521 1.00 62.44 73 PRO A O 1
ATOM 555 N N . GLU A 1 74 ? 26.530 12.014 19.876 1.00 62.66 74 GLU A N 1
ATOM 556 C CA . GLU A 1 74 ? 26.864 10.717 20.492 1.00 62.66 74 GLU A CA 1
ATOM 557 C C . GLU A 1 74 ? 27.450 9.711 19.494 1.00 62.66 74 GLU A C 1
ATOM 559 O O . GLU A 1 74 ? 28.094 8.741 19.883 1.00 62.66 74 GLU A O 1
ATOM 564 N N . MET A 1 75 ? 27.231 9.939 18.198 1.00 62.50 75 MET A N 1
ATOM 565 C CA . MET A 1 75 ? 27.635 9.037 17.119 1.00 62.50 75 MET A CA 1
ATOM 566 C C . MET A 1 75 ? 29.016 9.378 16.541 1.00 62.50 75 MET A C 1
ATOM 568 O O . MET A 1 75 ? 29.432 8.738 15.582 1.00 62.50 75 MET A O 1
ATOM 572 N N . VAL A 1 76 ? 29.731 10.383 17.065 1.00 65.81 76 VAL A N 1
ATOM 573 C CA . VAL A 1 76 ? 30.965 10.914 16.435 1.00 65.81 76 VAL A CA 1
ATOM 574 C C . VAL A 1 76 ? 32.179 9.989 16.608 1.00 65.81 76 VAL A C 1
ATOM 576 O O . VAL A 1 76 ? 33.150 10.077 15.855 1.00 65.81 76 VAL A O 1
ATOM 579 N N . ASP A 1 77 ? 32.098 9.058 17.558 1.00 66.44 77 ASP A N 1
ATOM 580 C CA . ASP A 1 77 ? 33.051 7.953 17.723 1.00 66.44 77 ASP A CA 1
ATOM 581 C C . ASP A 1 77 ? 32.454 6.592 17.293 1.00 66.44 77 ASP A C 1
ATOM 583 O O . ASP A 1 77 ? 33.087 5.548 17.455 1.00 66.44 77 ASP A O 1
ATOM 587 N N . ALA A 1 78 ? 31.246 6.605 16.715 1.00 66.69 78 ALA A N 1
ATOM 588 C CA . ALA A 1 78 ? 30.611 5.475 16.036 1.00 66.69 78 ALA A CA 1
ATOM 589 C C . ALA A 1 78 ? 30.780 5.594 14.505 1.00 66.69 78 ALA A C 1
ATOM 591 O O . ALA A 1 78 ? 31.386 6.543 14.001 1.00 66.69 78 ALA A O 1
ATOM 592 N N . GLU A 1 79 ? 30.247 4.632 13.744 1.00 75.00 79 GLU A N 1
ATOM 593 C CA . GLU A 1 79 ? 30.258 4.724 12.280 1.00 75.00 79 GLU A CA 1
ATOM 594 C C . GLU A 1 79 ? 29.461 5.960 11.800 1.00 75.00 79 GLU A C 1
ATOM 596 O O . GLU A 1 79 ? 28.331 6.175 12.255 1.00 75.00 79 GLU A O 1
ATOM 601 N N . PRO A 1 80 ? 30.022 6.790 10.897 1.00 80.94 80 PRO A N 1
ATOM 602 C CA . PRO A 1 80 ? 29.334 7.968 10.375 1.00 80.94 80 PRO A CA 1
ATOM 603 C C . PRO A 1 80 ? 28.038 7.612 9.651 1.00 80.94 80 PRO A C 1
ATOM 605 O O . PRO A 1 80 ? 28.011 6.710 8.814 1.00 80.94 80 PRO A O 1
ATOM 608 N N . SER A 1 81 ? 26.969 8.366 9.923 1.00 78.12 81 SER A N 1
ATOM 609 C CA . SER A 1 81 ? 25.685 8.192 9.237 1.00 78.12 81 SER A CA 1
ATOM 610 C C . SER A 1 81 ? 25.757 8.614 7.770 1.00 78.12 81 SER A C 1
ATOM 612 O O . SER A 1 81 ? 25.031 8.078 6.940 1.00 78.12 81 SER A O 1
ATOM 614 N N . ALA A 1 82 ? 26.628 9.567 7.443 1.00 84.75 82 ALA A N 1
ATOM 615 C CA . ALA A 1 82 ? 26.837 10.082 6.098 1.00 84.75 82 ALA A CA 1
ATOM 616 C C . ALA A 1 82 ? 28.323 10.316 5.812 1.00 84.75 82 ALA A C 1
ATOM 618 O O . ALA A 1 82 ? 29.149 10.395 6.720 1.00 84.75 82 ALA A O 1
ATOM 619 N N . TRP A 1 83 ? 28.645 10.499 4.534 1.00 88.31 83 TRP A N 1
ATOM 620 C CA . TRP A 1 83 ? 29.962 10.934 4.082 1.00 88.31 83 TRP A CA 1
ATOM 621 C C . TRP A 1 83 ? 29.802 11.992 2.999 1.00 88.31 83 TRP A C 1
ATOM 623 O O . TRP A 1 83 ? 29.061 11.775 2.042 1.00 88.31 83 TRP A O 1
ATOM 633 N N . VAL A 1 84 ? 30.527 13.101 3.119 1.00 89.62 84 VAL A N 1
ATOM 634 C CA . VAL A 1 84 ? 30.638 14.118 2.069 1.00 89.62 84 VAL A CA 1
ATOM 635 C C . VAL A 1 84 ? 32.029 14.039 1.460 1.00 89.62 84 VAL A C 1
ATOM 637 O O . VAL A 1 84 ? 33.029 14.171 2.161 1.00 89.62 84 VAL A O 1
ATOM 640 N N . VAL A 1 85 ? 32.092 13.802 0.155 1.00 89.56 85 VAL A N 1
ATOM 641 C CA . VAL A 1 85 ? 33.333 13.701 -0.617 1.00 89.56 85 VAL A CA 1
ATOM 642 C C . VAL A 1 85 ? 33.597 14.986 -1.396 1.00 89.56 85 VAL A C 1
ATOM 644 O O . VAL A 1 85 ? 32.664 15.626 -1.885 1.00 89.56 85 VAL A O 1
ATOM 647 N N . ALA A 1 86 ? 34.874 15.345 -1.510 1.00 88.81 86 ALA A N 1
ATOM 648 C CA . ALA A 1 86 ? 35.398 16.416 -2.353 1.00 88.81 86 ALA A CA 1
ATOM 649 C C . ALA A 1 86 ? 36.592 15.889 -3.165 1.00 88.81 86 ALA A C 1
ATOM 651 O O . ALA A 1 86 ? 37.325 15.033 -2.668 1.00 88.81 86 ALA A O 1
ATOM 652 N N . ASP A 1 87 ? 36.823 16.398 -4.377 1.00 87.62 87 ASP A N 1
ATOM 653 C CA . ASP A 1 87 ? 37.994 16.018 -5.183 1.00 87.62 87 ASP A CA 1
ATOM 654 C C . ASP A 1 87 ? 39.305 16.315 -4.435 1.00 87.62 87 ASP A C 1
ATOM 656 O O . ASP A 1 87 ? 39.467 17.394 -3.868 1.00 87.62 87 ASP A O 1
ATOM 660 N N . SER A 1 88 ? 40.246 15.368 -4.446 1.00 82.06 88 SER A N 1
ATOM 661 C CA . SER A 1 88 ? 41.501 15.460 -3.683 1.00 82.06 88 SER A CA 1
ATOM 662 C C . SER A 1 88 ? 42.562 16.395 -4.279 1.00 82.06 88 SER A C 1
ATOM 664 O O . SER A 1 88 ? 43.522 16.726 -3.583 1.00 82.06 88 SER A O 1
ATOM 666 N N . LEU A 1 89 ? 42.394 16.870 -5.519 1.00 78.25 89 LEU A N 1
ATOM 667 C CA . LEU A 1 89 ? 43.254 17.891 -6.138 1.00 78.25 89 LEU A CA 1
ATOM 668 C C . LEU A 1 89 ? 42.716 19.320 -5.914 1.00 78.25 89 LEU A C 1
ATOM 670 O O . LEU A 1 89 ? 43.447 20.300 -6.079 1.00 78.25 89 LEU A O 1
ATOM 674 N N . GLY A 1 90 ? 41.461 19.437 -5.475 1.00 69.19 90 GLY A N 1
ATOM 675 C CA . GLY A 1 90 ? 40.767 20.696 -5.207 1.00 69.19 90 GLY A CA 1
ATOM 676 C C . GLY A 1 90 ? 39.962 21.221 -6.400 1.00 69.19 90 GLY A C 1
ATOM 677 O O . GLY A 1 90 ? 39.532 22.374 -6.388 1.00 69.19 90 GLY A O 1
ATOM 678 N N . GLY A 1 91 ? 39.763 20.397 -7.431 1.00 76.50 91 GLY A N 1
ATOM 679 C CA . GLY A 1 91 ? 38.885 20.705 -8.555 1.00 76.50 91 GLY A CA 1
ATOM 680 C C . GLY A 1 91 ? 37.401 20.463 -8.242 1.00 76.50 91 GLY A C 1
ATOM 681 O O . GLY A 1 91 ? 37.036 20.062 -7.134 1.00 76.50 91 GLY A O 1
ATOM 682 N N . PRO A 1 92 ? 36.507 20.690 -9.217 1.00 77.00 92 PRO A N 1
ATOM 683 C CA . PRO A 1 92 ? 35.164 20.135 -9.161 1.00 77.00 92 PRO A CA 1
ATOM 684 C C . PRO A 1 92 ? 35.214 18.613 -9.365 1.00 77.00 92 PRO A C 1
ATOM 686 O O . PRO A 1 92 ? 35.917 18.117 -10.245 1.00 77.00 92 PRO A O 1
ATOM 689 N N . MET A 1 93 ? 34.422 17.873 -8.591 1.00 81.19 93 MET A N 1
ATOM 690 C CA . MET A 1 93 ? 34.171 16.459 -8.851 1.00 81.19 93 MET A CA 1
ATOM 691 C C . MET A 1 93 ? 33.311 16.305 -10.101 1.00 81.19 93 MET A C 1
ATOM 693 O O . MET A 1 93 ? 32.272 16.955 -10.233 1.00 81.19 93 MET A O 1
ATOM 697 N N . VAL A 1 94 ? 33.711 15.395 -10.981 1.00 77.50 94 VAL A N 1
ATOM 698 C CA . VAL A 1 94 ? 32.955 15.017 -12.174 1.00 77.50 94 VAL A CA 1
ATOM 699 C C . VAL A 1 94 ? 31.981 13.904 -11.799 1.00 77.50 94 VAL A C 1
ATOM 701 O O . VAL A 1 94 ? 32.387 12.803 -11.429 1.00 77.50 94 VAL A O 1
ATOM 704 N N . VAL A 1 95 ? 30.685 14.181 -11.873 1.00 70.50 95 VAL A N 1
ATOM 705 C CA . VAL A 1 95 ? 29.620 13.249 -11.501 1.00 70.50 95 VAL A CA 1
ATOM 706 C C . VAL A 1 95 ? 28.875 12.818 -12.751 1.00 70.50 95 VAL A C 1
ATOM 708 O O . VAL A 1 95 ? 28.122 13.578 -13.353 1.00 70.50 95 VAL A O 1
ATOM 711 N N . ASN A 1 96 ? 29.080 11.563 -13.137 1.00 64.25 96 ASN A N 1
ATOM 712 C CA . ASN A 1 96 ? 28.344 10.958 -14.232 1.00 64.25 96 ASN A CA 1
ATOM 713 C C . ASN A 1 96 ? 27.024 10.376 -13.695 1.00 64.25 96 ASN A C 1
ATOM 715 O O . ASN A 1 96 ? 27.033 9.454 -12.880 1.00 64.25 96 ASN A O 1
ATOM 719 N N . SER A 1 97 ? 25.899 10.944 -14.131 1.00 49.75 97 SER A N 1
ATOM 720 C CA . SER A 1 97 ? 24.549 10.572 -13.677 1.00 49.75 97 SER A CA 1
ATOM 721 C C . SER A 1 97 ? 23.856 9.545 -14.591 1.00 49.75 97 SER A C 1
ATOM 723 O O . SER A 1 97 ? 22.690 9.213 -14.381 1.00 49.75 97 SER A O 1
ATOM 725 N N . GLY A 1 98 ? 24.565 9.023 -15.594 1.00 46.16 98 GLY A N 1
ATOM 726 C CA . GLY A 1 98 ? 24.089 8.017 -16.542 1.00 46.16 98 GLY A CA 1
ATOM 727 C C . GLY A 1 98 ? 24.817 8.145 -17.885 1.00 46.16 98 GLY A C 1
ATOM 728 O O . GLY A 1 98 ? 25.272 9.238 -18.212 1.00 46.16 98 GLY A O 1
ATOM 729 N N . PRO A 1 99 ? 24.915 7.068 -18.688 1.00 37.66 99 PRO A N 1
ATOM 730 C CA . PRO A 1 99 ? 25.760 7.027 -19.890 1.00 37.66 99 PRO A CA 1
ATOM 731 C C . PRO A 1 99 ? 25.471 8.120 -20.937 1.00 37.66 99 PRO A C 1
ATOM 733 O O . PRO A 1 99 ? 26.367 8.436 -21.714 1.00 37.66 99 PRO A O 1
ATOM 736 N N . ASP A 1 100 ? 24.273 8.716 -20.916 1.00 41.88 100 ASP A N 1
ATOM 737 C CA . ASP A 1 100 ? 23.824 9.767 -21.841 1.00 41.88 100 ASP A CA 1
ATOM 738 C C . ASP A 1 100 ? 23.610 11.147 -21.172 1.00 41.88 100 ASP A C 1
ATOM 740 O O . ASP A 1 100 ? 23.018 12.040 -21.777 1.00 41.88 100 ASP A O 1
ATOM 744 N N . GLN A 1 101 ? 24.042 11.348 -19.918 1.00 38.56 101 GLN A N 1
ATOM 745 C CA . GLN A 1 101 ? 24.014 12.666 -19.263 1.00 38.56 101 GLN A CA 1
ATOM 746 C C . GLN A 1 101 ? 25.407 13.299 -19.271 1.00 38.56 101 GLN A C 1
ATOM 748 O O . GLN A 1 101 ? 26.388 12.648 -18.907 1.00 38.56 101 GLN A O 1
ATOM 753 N N . GLU A 1 102 ? 25.502 14.585 -19.634 1.00 44.81 102 GLU A N 1
ATOM 754 C CA . GLU A 1 102 ? 26.753 15.332 -19.466 1.00 44.81 102 GLU A CA 1
ATOM 755 C C . GLU A 1 102 ? 27.195 15.280 -18.001 1.00 44.81 102 GLU A C 1
ATOM 757 O O . GLU A 1 102 ? 26.403 15.493 -17.077 1.00 44.81 102 GLU A O 1
ATOM 762 N N . ALA A 1 103 ? 28.469 14.955 -17.784 1.00 58.38 103 ALA A N 1
ATOM 763 C CA . ALA A 1 103 ? 28.982 14.726 -16.447 1.00 58.38 103 ALA A CA 1
ATOM 764 C C . ALA A 1 103 ? 29.031 16.050 -15.671 1.00 58.38 103 ALA A C 1
ATOM 766 O O . ALA A 1 103 ? 29.830 16.941 -15.970 1.00 58.38 103 ALA A O 1
ATOM 767 N N . SER A 1 104 ? 28.162 16.177 -14.669 1.00 60.44 104 SER A N 1
ATOM 768 C CA . SER A 1 104 ? 27.994 17.412 -13.918 1.00 60.44 104 SER A CA 1
ATOM 769 C C . SER A 1 104 ? 29.208 17.675 -13.033 1.00 60.44 104 SER A C 1
ATOM 771 O O . SER A 1 104 ? 29.718 16.786 -12.351 1.00 60.44 104 SER A O 1
ATOM 773 N N . GLN A 1 105 ? 29.690 18.915 -13.046 1.00 74.19 105 GLN A N 1
ATOM 774 C CA . GLN A 1 105 ? 30.786 19.353 -12.190 1.00 74.19 105 GLN A CA 1
ATOM 775 C C . GLN A 1 105 ? 30.220 19.925 -10.891 1.00 74.19 105 GLN A C 1
ATOM 777 O O . GLN A 1 105 ? 29.549 20.955 -10.905 1.00 74.19 105 GLN A O 1
ATOM 782 N N . ILE A 1 106 ? 30.485 19.259 -9.763 1.00 76.19 106 ILE A N 1
ATOM 783 C CA . ILE A 1 106 ? 30.037 19.702 -8.435 1.00 76.19 106 ILE A CA 1
ATOM 784 C C . ILE A 1 106 ? 31.199 19.725 -7.444 1.00 76.19 106 ILE A C 1
ATOM 786 O O . ILE A 1 106 ? 32.084 18.879 -7.482 1.00 76.19 106 ILE A O 1
ATOM 790 N N . HIS A 1 107 ? 31.213 20.689 -6.526 1.00 77.31 107 HIS A N 1
ATOM 791 C CA . HIS A 1 107 ? 32.338 20.844 -5.595 1.00 77.31 107 HIS A CA 1
ATOM 792 C C . HIS A 1 107 ? 32.400 19.762 -4.506 1.00 77.31 107 HIS A C 1
ATOM 794 O O . HIS A 1 107 ? 33.485 19.373 -4.080 1.00 77.31 107 HIS A O 1
ATOM 800 N N . THR A 1 108 ? 31.244 19.265 -4.063 1.00 83.69 108 THR A N 1
ATOM 801 C CA . THR A 1 108 ? 31.131 18.215 -3.041 1.00 83.69 108 THR A CA 1
ATOM 802 C C . THR A 1 108 ? 29.908 17.341 -3.297 1.00 83.69 108 THR A C 1
ATOM 804 O O . THR A 1 108 ? 28.875 17.862 -3.722 1.00 83.69 108 THR A O 1
ATOM 807 N N . ARG A 1 109 ? 29.972 16.046 -2.969 1.00 83.50 109 ARG A N 1
ATOM 808 C CA . ARG A 1 109 ? 28.845 15.096 -3.081 1.00 83.50 109 ARG A CA 1
ATOM 809 C C . ARG A 1 109 ? 28.612 14.359 -1.766 1.00 83.50 109 ARG A C 1
ATOM 811 O O . ARG A 1 109 ? 29.574 13.988 -1.107 1.00 83.50 109 ARG A O 1
ATOM 818 N N . CYS A 1 110 ? 27.357 14.070 -1.428 1.00 82.12 110 CYS A N 1
ATOM 819 C CA . CYS A 1 110 ? 27.005 13.077 -0.410 1.00 82.12 110 CYS A CA 1
ATOM 820 C C . CYS A 1 110 ? 26.512 11.801 -1.123 1.00 82.12 110 CYS A C 1
ATOM 822 O O . CYS A 1 110 ? 25.427 11.843 -1.706 1.00 82.12 110 CYS A O 1
ATOM 824 N N . PRO A 1 111 ? 27.277 10.686 -1.157 1.00 69.56 111 PRO A N 1
ATOM 825 C CA . PRO A 1 111 ? 26.893 9.491 -1.925 1.00 69.56 111 PRO A CA 1
ATOM 826 C C . PRO A 1 111 ? 25.737 8.676 -1.329 1.00 69.56 111 PRO A C 1
ATOM 828 O O . PRO A 1 111 ? 25.171 7.821 -2.008 1.00 69.56 111 PRO A O 1
ATOM 831 N N . HIS A 1 112 ? 25.401 8.919 -0.062 1.00 63.81 112 HIS A N 1
ATOM 832 C CA . HIS A 1 112 ? 24.342 8.225 0.668 1.00 63.81 112 HIS A CA 1
ATOM 833 C C . HIS A 1 112 ? 23.241 9.210 1.056 1.00 63.81 112 HIS A C 1
ATOM 835 O O . HIS A 1 112 ? 23.522 10.352 1.421 1.00 63.81 112 HIS A O 1
ATOM 841 N N . TRP A 1 113 ? 21.984 8.768 0.983 1.00 54.22 113 TRP A N 1
ATOM 842 C CA . TRP A 1 113 ? 20.841 9.598 1.352 1.00 54.22 113 TRP A CA 1
ATOM 843 C C . TRP A 1 113 ? 20.531 9.442 2.841 1.00 54.22 113 TRP A C 1
ATOM 845 O O . TRP A 1 113 ? 19.999 8.417 3.267 1.00 54.22 113 TRP A O 1
ATOM 855 N N . THR A 1 114 ? 20.848 10.468 3.627 1.00 58.97 114 THR A N 1
ATOM 856 C CA . THR A 1 114 ? 20.409 10.604 5.020 1.00 58.97 114 THR A CA 1
ATOM 857 C C . THR A 1 114 ? 19.732 11.952 5.228 1.00 58.97 114 THR A C 1
ATOM 859 O O . THR A 1 114 ? 19.947 12.892 4.466 1.00 58.97 114 THR A O 1
ATOM 862 N N . LYS A 1 115 ? 18.883 12.042 6.257 1.00 62.28 115 LYS A N 1
ATOM 863 C CA . LYS A 1 115 ? 18.206 13.283 6.639 1.00 62.28 115 LYS A CA 1
ATOM 864 C C . LYS A 1 115 ? 18.770 13.793 7.964 1.00 62.28 115 LYS A C 1
ATOM 866 O O . LYS A 1 115 ? 18.690 13.081 8.961 1.00 62.28 115 LYS A O 1
ATOM 871 N N . GLY A 1 116 ? 19.289 15.018 7.976 1.00 70.31 116 GLY A N 1
ATOM 872 C CA . GLY A 1 116 ? 19.716 15.738 9.177 1.00 70.31 116 GLY A CA 1
ATOM 873 C C . GLY A 1 116 ? 21.115 15.387 9.684 1.00 70.31 116 GLY A C 1
ATOM 874 O O . GLY A 1 116 ? 21.349 15.459 10.891 1.00 70.31 116 GLY A O 1
ATOM 875 N N . SER A 1 117 ? 22.032 14.967 8.808 1.00 84.69 117 SER A N 1
ATOM 876 C CA . SER A 1 117 ? 23.416 14.669 9.213 1.00 84.69 117 SER A CA 1
ATOM 877 C C . SER A 1 117 ? 24.279 15.934 9.177 1.00 84.69 117 SER A C 1
ATOM 879 O O . SER A 1 117 ? 24.233 16.690 8.209 1.00 84.69 117 SER A O 1
ATOM 881 N N . LEU A 1 118 ? 25.108 16.148 10.202 1.00 88.31 118 LEU A N 1
ATOM 882 C CA . LEU A 1 118 ? 26.036 17.279 10.274 1.00 88.31 118 LEU A CA 1
ATOM 883 C C . LEU A 1 118 ? 27.494 16.855 10.094 1.00 88.31 118 LEU A C 1
ATOM 885 O O . LEU A 1 118 ? 27.963 15.905 10.721 1.00 88.31 118 LEU A O 1
ATOM 889 N N . LEU A 1 119 ? 28.209 17.634 9.286 1.00 90.56 119 LEU A N 1
ATOM 890 C CA . LEU A 1 119 ? 29.665 17.704 9.225 1.00 90.56 119 LEU A CA 1
ATOM 891 C C . LEU A 1 119 ? 30.210 18.539 10.390 1.00 90.56 119 LEU A C 1
ATOM 893 O O . LEU A 1 119 ? 29.528 19.426 10.907 1.00 90.56 119 LEU A O 1
ATOM 897 N N . GLY A 1 120 ? 31.483 18.320 10.725 1.00 90.75 120 GLY A N 1
ATOM 898 C CA . GLY A 1 120 ? 32.206 19.107 11.730 1.00 90.75 120 GLY A CA 1
ATOM 899 C C . GLY A 1 120 ? 32.651 18.289 12.935 1.00 90.75 120 GLY A C 1
ATOM 900 O O . GLY A 1 120 ? 32.383 18.675 14.071 1.00 90.75 120 GLY A O 1
ATOM 901 N N . SER A 1 121 ? 33.317 17.151 12.706 1.00 91.19 121 SER A N 1
ATOM 902 C CA . SER A 1 121 ? 33.693 16.178 13.747 1.00 91.19 121 SER A CA 1
ATOM 903 C C . SER A 1 121 ? 34.346 16.799 14.982 1.00 91.19 121 SER A C 1
ATOM 905 O O . SER A 1 121 ? 34.082 16.358 16.097 1.00 91.19 121 SER A O 1
ATOM 907 N N . TYR A 1 122 ? 35.171 17.839 14.816 1.00 91.62 122 TYR A N 1
ATOM 908 C CA . TYR A 1 122 ? 35.772 18.544 15.949 1.00 91.62 122 TYR A CA 1
ATOM 909 C C . TYR A 1 122 ? 34.714 19.237 16.817 1.00 91.62 122 TYR A C 1
ATOM 911 O O . TYR A 1 122 ? 34.715 19.093 18.038 1.00 91.62 122 TYR A O 1
ATOM 919 N N . GLY A 1 123 ? 33.794 19.970 16.184 1.00 90.00 123 GLY A N 1
ATOM 920 C CA . GLY A 1 123 ? 32.717 20.673 16.871 1.00 90.00 123 GLY A CA 1
ATOM 921 C C . GLY A 1 123 ? 31.718 19.725 17.522 1.00 90.00 123 GLY A C 1
ATOM 922 O O . GLY A 1 123 ? 31.315 19.949 18.661 1.00 90.00 123 GLY A O 1
ATOM 923 N N . LEU A 1 124 ? 31.381 18.625 16.846 1.00 90.19 124 LEU A N 1
ATOM 924 C CA . LEU A 1 124 ? 30.482 17.611 17.392 1.00 90.19 124 LEU A CA 1
ATOM 925 C C . LEU A 1 124 ? 31.109 16.859 18.581 1.00 90.19 124 LEU A C 1
ATOM 927 O O . LEU A 1 124 ? 30.437 16.698 19.599 1.00 90.19 124 LEU A O 1
ATOM 931 N N . ARG A 1 125 ? 32.404 16.498 18.526 1.00 89.00 125 ARG A N 1
ATOM 932 C CA . ARG A 1 125 ? 33.124 15.948 19.695 1.00 89.00 125 ARG A CA 1
ATOM 933 C C . ARG A 1 125 ? 33.209 16.942 20.849 1.00 89.00 125 ARG A C 1
ATOM 935 O O . ARG A 1 125 ? 33.067 16.533 21.994 1.00 89.00 125 ARG A O 1
ATOM 942 N N . ALA A 1 126 ? 33.419 18.230 20.575 1.00 88.56 126 ALA A N 1
ATOM 943 C CA . ALA A 1 126 ? 33.442 19.254 21.620 1.00 88.56 126 ALA A CA 1
ATOM 944 C C . ALA A 1 126 ? 32.077 19.393 22.322 1.00 88.56 126 ALA A C 1
ATOM 946 O O . ALA A 1 126 ? 32.036 19.472 23.547 1.00 88.56 126 ALA A O 1
ATOM 947 N N . LEU A 1 127 ? 30.968 19.338 21.574 1.00 87.62 127 LEU A N 1
ATOM 948 C CA . LEU A 1 127 ? 29.609 19.354 22.133 1.00 87.62 127 LEU A CA 1
ATOM 949 C C . LEU A 1 127 ? 29.289 18.096 22.955 1.00 87.62 127 LEU A C 1
ATOM 951 O O . LEU A 1 127 ? 28.700 18.207 24.031 1.00 87.62 127 LEU A O 1
ATOM 955 N N . ALA A 1 128 ? 29.703 16.913 22.487 1.00 86.62 128 ALA A N 1
ATOM 956 C CA . ALA A 1 128 ? 29.576 15.672 23.251 1.00 86.62 128 ALA A CA 1
ATOM 957 C C . ALA A 1 128 ? 30.406 15.727 24.549 1.00 86.62 128 ALA A C 1
ATOM 959 O O . ALA A 1 128 ? 29.875 15.516 25.638 1.00 86.62 128 ALA A O 1
ATOM 960 N N . ALA A 1 129 ? 31.683 16.111 24.453 1.00 85.31 129 ALA A N 1
ATOM 961 C CA . ALA A 1 129 ? 32.587 16.203 25.596 1.00 85.31 129 ALA A CA 1
ATOM 962 C C . ALA A 1 129 ? 32.134 17.241 26.636 1.00 85.31 129 ALA A C 1
ATOM 964 O O . ALA A 1 129 ? 32.253 16.990 27.835 1.00 85.31 129 ALA A O 1
ATOM 965 N N . GLU A 1 130 ? 31.596 18.389 26.214 1.00 86.06 130 GLU A N 1
ATOM 966 C CA . GLU A 1 130 ? 30.995 19.370 27.123 1.00 86.06 130 GLU A CA 1
ATOM 967 C C . GLU A 1 130 ? 29.805 18.773 27.886 1.00 86.06 130 GLU A C 1
ATOM 969 O O . GLU A 1 130 ? 29.740 18.894 29.111 1.00 86.06 130 GLU A O 1
ATOM 974 N N . ARG A 1 131 ? 28.867 18.127 27.178 1.00 81.88 131 ARG A N 1
ATOM 975 C CA . ARG A 1 131 ? 27.675 17.517 27.787 1.00 81.88 131 ARG A CA 1
ATOM 976 C C . ARG A 1 131 ? 28.053 16.440 28.800 1.00 81.88 131 ARG A C 1
ATOM 978 O O . ARG A 1 131 ? 27.494 16.398 29.893 1.00 81.88 131 ARG A O 1
ATOM 985 N N . ASP A 1 132 ? 29.026 15.612 28.444 1.00 83.69 132 ASP A N 1
ATOM 986 C CA . ASP A 1 132 ? 29.514 14.516 29.276 1.00 83.69 132 ASP A CA 1
ATOM 987 C C . ASP A 1 132 ? 30.476 15.013 30.387 1.00 83.69 132 ASP A C 1
ATOM 989 O O . ASP A 1 132 ? 30.999 14.221 31.171 1.00 83.69 132 ASP A O 1
ATOM 993 N N . GLY A 1 133 ? 30.708 16.332 30.485 1.00 83.19 133 GLY A N 1
ATOM 994 C CA . GLY A 1 133 ? 31.495 16.983 31.538 1.00 83.19 133 GLY A CA 1
ATOM 995 C C . GLY A 1 133 ? 33.012 16.795 31.429 1.00 83.19 133 GLY A C 1
ATOM 996 O O . GLY A 1 133 ? 33.735 17.078 32.384 1.00 83.19 133 GLY A O 1
ATOM 997 N N . THR A 1 134 ? 33.502 16.307 30.288 1.00 84.75 134 THR A N 1
ATOM 998 C CA . THR A 1 134 ? 34.924 16.009 30.030 1.00 84.75 134 THR A CA 1
ATOM 999 C C . THR A 1 134 ? 35.636 17.090 29.209 1.00 84.75 134 THR A C 1
ATOM 1001 O O . THR A 1 134 ? 36.865 17.172 29.241 1.00 84.75 134 THR A O 1
ATOM 1004 N N . GLY A 1 135 ? 34.882 17.930 28.494 1.00 79.69 135 GLY A N 1
ATOM 1005 C CA . GLY A 1 135 ? 35.371 19.037 27.670 1.00 79.69 135 GLY A CA 1
ATOM 1006 C C . GLY A 1 135 ? 35.092 20.427 28.265 1.00 79.69 135 GLY A C 1
ATOM 1007 O O . GLY A 1 135 ? 34.299 20.562 29.198 1.00 79.69 135 GLY A O 1
ATOM 1008 N N . PRO A 1 136 ? 35.737 21.485 27.736 1.00 82.31 136 PRO A N 1
ATOM 1009 C CA . PRO A 1 136 ? 35.411 22.866 28.086 1.00 82.31 136 PRO A CA 1
ATOM 1010 C C . PRO A 1 136 ? 34.016 23.258 27.575 1.00 82.31 136 PRO A C 1
ATOM 1012 O O . PRO A 1 136 ? 33.516 22.683 26.611 1.00 82.31 136 PRO A O 1
ATOM 1015 N N . ALA A 1 137 ? 33.410 24.278 28.188 1.00 86.19 137 ALA A N 1
ATOM 1016 C CA . ALA A 1 137 ? 32.112 24.791 27.756 1.00 86.19 137 ALA A CA 1
ATOM 1017 C C . ALA A 1 137 ? 32.169 25.395 26.340 1.00 86.19 137 ALA A C 1
ATOM 1019 O O . ALA A 1 137 ? 33.041 26.221 26.046 1.00 86.19 137 ALA A O 1
ATOM 1020 N N . VAL A 1 138 ? 31.206 25.024 25.492 1.00 90.75 138 VAL A N 1
ATOM 1021 C CA . VAL A 1 138 ? 31.028 25.589 24.155 1.00 90.75 138 VAL A CA 1
ATOM 1022 C C . VAL A 1 138 ? 30.151 26.827 24.288 1.00 90.75 138 VAL A C 1
ATOM 1024 O O . VAL A 1 138 ? 28.967 26.770 24.626 1.00 90.75 138 VAL A O 1
ATOM 1027 N N . GLU A 1 139 ? 30.752 27.979 24.029 1.00 91.12 139 GLU A N 1
ATOM 1028 C CA . GLU A 1 139 ? 30.109 29.280 24.154 1.00 91.12 139 GLU A CA 1
ATOM 1029 C C . GLU A 1 139 ? 29.284 29.631 22.919 1.00 91.12 139 GLU A C 1
ATOM 1031 O O . GLU A 1 139 ? 28.223 30.236 23.073 1.00 91.12 139 GLU A O 1
ATOM 1036 N N . VAL A 1 140 ? 29.758 29.258 21.722 1.00 92.38 140 VAL A N 1
ATOM 1037 C CA . VAL A 1 140 ? 29.139 29.593 20.429 1.00 92.38 140 VAL A CA 1
ATOM 1038 C C . VAL A 1 140 ? 29.257 28.434 19.437 1.00 92.38 140 VAL A C 1
ATOM 1040 O O . VAL A 1 140 ? 30.338 27.889 19.217 1.00 92.38 140 VAL A O 1
ATOM 1043 N N . ILE A 1 141 ? 28.149 28.117 18.774 1.00 93.75 141 ILE A N 1
ATOM 1044 C CA . ILE A 1 141 ? 28.048 27.098 17.727 1.00 93.75 141 ILE A CA 1
ATOM 1045 C C . ILE A 1 141 ? 27.763 27.799 16.402 1.00 93.75 141 ILE A C 1
ATOM 1047 O O . ILE A 1 141 ? 26.735 28.453 16.258 1.00 93.75 141 ILE A O 1
ATOM 1051 N N . TRP A 1 142 ? 28.654 27.667 15.427 1.00 94.94 142 TRP A N 1
ATOM 1052 C CA . TRP A 1 142 ? 28.470 28.220 14.090 1.00 94.94 142 TRP A CA 1
ATOM 1053 C C . TRP A 1 142 ? 27.890 27.154 13.167 1.00 94.94 142 TRP A C 1
ATOM 1055 O O . TRP A 1 142 ? 28.585 26.194 12.836 1.00 94.94 142 TRP A O 1
ATOM 1065 N N . LYS A 1 143 ? 26.638 27.324 12.733 1.00 92.81 143 LYS A N 1
ATOM 1066 C CA . LYS A 1 143 ? 26.069 26.532 11.640 1.00 92.81 143 LYS A CA 1
ATOM 1067 C C . LYS A 1 143 ? 26.351 27.251 10.332 1.00 92.81 143 LYS A C 1
ATOM 1069 O O . LYS A 1 143 ? 25.826 28.339 10.101 1.00 92.81 143 LYS A O 1
ATOM 1074 N N . VAL A 1 144 ? 27.169 26.638 9.487 1.00 91.50 144 VAL A N 1
ATOM 1075 C CA . VAL A 1 144 ? 27.525 27.155 8.162 1.00 91.50 144 VAL A CA 1
ATOM 1076 C C . VAL A 1 144 ? 26.932 26.279 7.060 1.00 91.50 144 VAL A C 1
ATOM 1078 O O . VAL A 1 144 ? 26.377 25.210 7.324 1.00 91.50 144 VAL A O 1
ATOM 1081 N N . GLU A 1 145 ? 26.974 26.754 5.820 1.00 84.75 145 GLU A N 1
ATOM 1082 C CA . GLU A 1 145 ? 26.256 26.111 4.718 1.00 84.75 145 GLU A CA 1
ATOM 1083 C C . GLU A 1 145 ? 27.027 24.954 4.067 1.00 84.75 145 GLU A C 1
ATOM 1085 O O . GLU A 1 145 ? 26.434 23.910 3.798 1.00 84.75 145 GLU A O 1
ATOM 1090 N N . ARG A 1 146 ? 28.334 25.123 3.813 1.00 86.38 146 ARG A N 1
ATOM 1091 C CA . ARG A 1 146 ? 29.143 24.189 3.008 1.00 86.38 146 ARG A CA 1
ATOM 1092 C C . ARG A 1 146 ? 30.409 23.718 3.735 1.00 86.38 146 ARG A C 1
ATOM 1094 O O . ARG A 1 146 ? 30.922 24.382 4.634 1.00 86.38 146 ARG A O 1
ATOM 1101 N N . LEU A 1 147 ? 30.964 22.586 3.289 1.00 91.00 147 LEU A N 1
ATOM 1102 C CA . LEU A 1 147 ? 32.209 21.996 3.813 1.00 91.00 147 LEU A CA 1
ATOM 1103 C C . LEU A 1 147 ? 33.385 22.992 3.835 1.00 91.00 147 LEU A C 1
ATOM 1105 O O . LEU A 1 147 ? 34.138 23.039 4.805 1.00 91.00 147 LEU A O 1
ATOM 1109 N N . TYR A 1 148 ? 33.552 23.799 2.784 1.00 90.69 148 TYR A N 1
ATOM 1110 C CA . TYR A 1 148 ? 34.658 24.758 2.719 1.00 90.69 148 TYR A CA 1
ATOM 1111 C C . TYR A 1 148 ? 34.488 25.921 3.699 1.00 90.69 148 TYR A C 1
ATOM 1113 O O . TYR A 1 148 ? 35.465 26.317 4.330 1.00 90.69 148 TYR A O 1
ATOM 1121 N N . ASP A 1 149 ? 33.260 26.411 3.891 1.00 92.12 149 ASP A N 1
ATOM 1122 C CA . ASP A 1 149 ? 32.949 27.427 4.903 1.00 92.12 149 ASP A CA 1
ATOM 1123 C C . ASP A 1 149 ? 33.282 26.912 6.312 1.00 92.12 149 ASP A C 1
ATOM 1125 O O . ASP A 1 149 ? 33.853 27.640 7.127 1.00 92.12 149 ASP A O 1
ATOM 1129 N N . LEU A 1 150 ? 32.996 25.629 6.574 1.00 94.94 150 LEU A N 1
ATOM 1130 C CA . LEU A 1 150 ? 33.308 24.962 7.838 1.00 94.94 150 LEU A CA 1
ATOM 1131 C C . LEU A 1 150 ? 34.814 24.906 8.098 1.00 94.94 150 LEU A C 1
ATOM 1133 O O . LEU A 1 150 ? 35.270 25.308 9.169 1.00 94.94 150 LEU A O 1
ATOM 1137 N N . LEU A 1 151 ? 35.592 24.444 7.118 1.00 95.00 151 LEU A N 1
ATOM 1138 C CA . LEU A 1 151 ? 37.042 24.318 7.258 1.00 95.00 151 LEU A CA 1
ATOM 1139 C C . LEU A 1 151 ? 37.727 25.691 7.364 1.00 95.00 151 LEU A C 1
ATOM 1141 O O . LEU A 1 151 ? 38.617 25.856 8.204 1.00 95.00 151 LEU A O 1
ATOM 1145 N N . THR A 1 152 ? 37.296 26.689 6.581 1.00 94.75 152 THR A N 1
ATOM 1146 C CA . THR A 1 152 ? 37.837 28.056 6.650 1.00 94.75 152 THR A CA 1
ATOM 1147 C C . THR A 1 152 ? 37.528 28.723 7.989 1.00 94.75 152 THR A C 1
ATOM 1149 O O . THR A 1 152 ? 38.438 29.268 8.618 1.00 94.75 152 THR A O 1
ATOM 1152 N N . LEU A 1 153 ? 36.287 28.644 8.486 1.00 95.56 153 LEU A N 1
ATOM 1153 C CA . LEU A 1 153 ? 35.949 29.221 9.790 1.00 95.56 153 LEU A CA 1
ATOM 1154 C C . LEU A 1 153 ? 36.669 28.498 10.938 1.00 95.56 153 LEU A C 1
ATOM 1156 O O . LEU A 1 153 ? 37.176 29.156 11.845 1.00 95.56 153 LEU A O 1
ATOM 1160 N N . HIS A 1 154 ? 36.779 27.167 10.884 1.00 95.62 154 HIS A N 1
ATOM 1161 C CA . HIS A 1 154 ? 37.552 26.378 11.851 1.00 95.62 154 HIS A CA 1
ATOM 1162 C C . HIS A 1 154 ? 39.007 26.857 11.926 1.00 95.62 154 HIS A C 1
ATOM 1164 O O . HIS A 1 154 ? 39.526 27.104 13.017 1.00 95.62 154 HIS A O 1
ATOM 1170 N N . ALA A 1 155 ? 39.664 27.038 10.776 1.00 94.38 155 ALA A N 1
ATOM 1171 C CA . ALA A 1 155 ? 41.035 27.538 10.715 1.00 94.38 155 ALA A CA 1
ATOM 1172 C C . ALA A 1 155 ? 41.156 28.972 11.262 1.00 94.38 155 ALA A C 1
ATOM 1174 O O . ALA A 1 155 ? 42.057 29.246 12.054 1.00 94.38 155 ALA A O 1
ATOM 1175 N N . ALA A 1 156 ? 40.221 29.860 10.915 1.00 94.12 156 ALA A N 1
ATOM 1176 C CA . ALA A 1 156 ? 40.211 31.243 11.385 1.00 94.12 156 ALA A CA 1
ATOM 1177 C C . ALA A 1 156 ? 39.994 31.355 12.910 1.00 94.12 156 ALA A C 1
ATOM 1179 O O . ALA A 1 156 ? 40.702 32.106 13.586 1.00 94.12 156 ALA A O 1
ATOM 1180 N N . LEU A 1 157 ? 39.072 30.566 13.479 1.00 94.81 157 LEU A N 1
ATOM 1181 C CA . LEU A 1 157 ? 38.842 30.482 14.928 1.00 94.81 157 LEU A CA 1
ATOM 1182 C C . LEU A 1 157 ? 40.043 29.882 15.672 1.00 94.81 157 LEU A C 1
ATOM 1184 O O . LEU A 1 157 ? 40.361 30.332 16.774 1.00 94.81 157 LEU A O 1
ATOM 1188 N N . ASN A 1 158 ? 40.734 28.906 15.075 1.00 93.81 158 ASN A N 1
ATOM 1189 C CA . ASN A 1 158 ? 41.965 28.344 15.630 1.00 93.81 158 ASN A CA 1
ATOM 1190 C C . ASN A 1 158 ? 43.088 29.390 15.679 1.00 93.81 158 ASN A C 1
ATOM 1192 O O . ASN A 1 158 ? 43.719 29.573 16.717 1.00 93.81 158 ASN A O 1
ATOM 1196 N N . SER A 1 159 ? 43.293 30.138 14.588 1.00 90.81 159 SER A N 1
ATOM 1197 C CA . SER A 1 159 ? 44.271 31.233 14.527 1.00 90.81 159 SER A CA 1
ATOM 1198 C C . SER A 1 159 ? 43.970 32.373 15.508 1.00 90.81 159 SER A C 1
ATOM 1200 O O . SER A 1 159 ? 44.898 33.032 15.969 1.00 90.81 159 SER A O 1
ATOM 1202 N N . ALA A 1 160 ? 42.698 32.585 15.860 1.00 90.19 160 ALA A N 1
ATOM 1203 C CA . ALA A 1 160 ? 42.276 33.542 16.884 1.00 90.19 160 ALA A CA 1
ATOM 1204 C C . ALA A 1 160 ? 42.290 32.983 18.325 1.00 90.19 160 ALA A C 1
ATOM 1206 O O . ALA A 1 160 ? 41.976 33.719 19.258 1.00 90.19 160 ALA A O 1
ATOM 1207 N N . GLY A 1 161 ? 42.625 31.702 18.530 1.00 90.94 161 GLY A N 1
ATOM 1208 C CA . GLY A 1 161 ? 42.622 31.061 19.852 1.00 90.94 161 GLY A CA 1
ATOM 1209 C C . GLY A 1 161 ? 41.227 30.838 20.456 1.00 90.94 161 GLY A C 1
ATOM 1210 O O . GLY A 1 161 ? 41.104 30.695 21.670 1.00 90.94 161 GLY A O 1
ATOM 1211 N N . LEU A 1 162 ? 40.177 30.828 19.626 1.00 91.38 162 LEU A N 1
ATOM 1212 C CA . LEU A 1 162 ? 38.773 30.687 20.043 1.00 91.38 162 LEU A CA 1
ATOM 1213 C C . LEU A 1 162 ? 38.202 29.281 19.818 1.00 91.38 162 LEU A C 1
ATOM 1215 O O . LEU A 1 162 ? 37.137 28.964 20.350 1.00 91.38 162 LEU A O 1
ATOM 1219 N N . LEU A 1 163 ? 38.882 28.444 19.031 1.00 91.06 163 LEU A N 1
ATOM 1220 C CA . LEU A 1 163 ? 38.429 27.091 18.707 1.00 91.06 163 LEU A CA 1
ATOM 1221 C C . LEU A 1 163 ? 38.208 26.249 19.983 1.00 91.06 163 LEU A C 1
ATOM 1223 O O . LEU A 1 163 ? 39.017 26.272 20.908 1.00 91.06 163 LEU A O 1
ATOM 1227 N N . GLY A 1 164 ? 37.088 25.526 20.039 1.00 82.75 164 GLY A N 1
ATOM 1228 C CA . GLY A 1 164 ? 36.667 24.722 21.194 1.00 82.75 164 GLY A CA 1
ATOM 1229 C C . GLY A 1 164 ? 35.689 25.464 22.108 1.00 82.75 164 GLY A C 1
ATOM 1230 O O . GLY A 1 164 ? 34.662 24.902 22.467 1.00 82.75 164 GLY A O 1
ATOM 1231 N N . ARG A 1 165 ? 35.924 26.756 22.388 1.00 88.38 165 ARG A N 1
ATOM 1232 C CA . ARG A 1 165 ? 34.868 27.654 22.910 1.00 88.38 165 ARG A CA 1
ATOM 1233 C C . ARG A 1 165 ? 33.880 28.012 21.803 1.00 88.38 165 ARG A C 1
ATOM 1235 O O . ARG A 1 165 ? 32.680 28.101 22.034 1.00 88.38 165 ARG A O 1
ATOM 1242 N N . HIS A 1 166 ? 34.399 28.219 20.597 1.00 94.06 166 HIS A N 1
ATOM 1243 C CA . HIS A 1 166 ? 33.636 28.358 19.368 1.00 94.06 166 HIS A CA 1
ATOM 1244 C C . HIS A 1 166 ? 33.816 27.078 18.543 1.00 94.06 166 HIS A C 1
ATOM 1246 O O . HIS A 1 166 ? 34.946 26.636 18.316 1.00 94.06 166 HIS A O 1
ATOM 1252 N N . VAL A 1 167 ? 32.710 26.491 18.091 1.00 93.31 167 VAL A N 1
ATOM 1253 C CA . VAL A 1 167 ? 32.687 25.274 17.261 1.00 93.31 167 VAL A CA 1
ATOM 1254 C C . VAL A 1 167 ? 31.952 25.533 15.950 1.00 93.31 167 VAL A C 1
ATOM 1256 O O . VAL A 1 167 ? 31.154 26.464 15.874 1.00 93.31 167 VAL A O 1
ATOM 1259 N N . VAL A 1 168 ? 32.206 24.719 14.923 1.00 94.75 168 VAL A N 1
ATOM 1260 C CA . VAL A 1 168 ? 31.611 24.880 13.586 1.00 94.75 168 VAL A CA 1
ATOM 1261 C C . VAL A 1 168 ? 31.001 23.560 13.119 1.00 94.75 168 VAL A C 1
ATOM 1263 O O . VAL A 1 168 ? 31.621 22.510 13.282 1.00 94.75 168 VAL A O 1
ATOM 1266 N N . VAL A 1 169 ? 29.798 23.625 12.547 1.00 92.81 169 VAL A N 1
ATOM 1267 C CA . VAL A 1 169 ? 29.045 22.499 11.970 1.00 92.81 169 VAL A CA 1
ATOM 1268 C C . VAL A 1 169 ? 28.407 22.907 10.638 1.00 92.81 169 VAL A C 1
ATOM 1270 O O . VAL A 1 169 ? 28.118 24.085 10.428 1.00 92.81 169 VAL A O 1
ATOM 1273 N N . ALA A 1 170 ? 28.191 21.956 9.728 1.00 91.19 170 ALA A N 1
ATOM 1274 C CA . ALA A 1 170 ? 27.572 22.210 8.421 1.00 91.19 170 ALA A CA 1
ATOM 1275 C C . ALA A 1 170 ? 26.663 21.056 7.983 1.00 91.19 170 ALA A C 1
ATOM 1277 O O . ALA A 1 170 ? 26.853 19.922 8.416 1.00 91.19 170 ALA A O 1
ATOM 1278 N N . ASN A 1 171 ? 25.697 21.336 7.108 1.00 85.81 171 ASN A N 1
ATOM 1279 C CA . ASN A 1 171 ? 24.796 20.324 6.546 1.00 85.81 171 ASN A CA 1
ATOM 1280 C C . ASN A 1 171 ? 25.561 19.329 5.646 1.00 85.81 171 ASN A C 1
ATOM 1282 O O . ASN A 1 171 ? 26.497 19.722 4.944 1.00 85.81 171 ASN A O 1
ATOM 1286 N N . CYS A 1 172 ? 25.142 18.060 5.609 1.00 80.94 172 CYS A N 1
ATOM 1287 C CA . CYS A 1 172 ? 25.693 17.074 4.667 1.00 80.94 172 CYS A CA 1
ATOM 1288 C C . CYS A 1 172 ? 25.045 17.168 3.277 1.00 80.94 172 CYS A C 1
ATOM 1290 O O . CYS A 1 172 ? 25.703 16.896 2.272 1.00 80.94 172 CYS A O 1
ATOM 1292 N N . PHE A 1 173 ? 23.772 17.567 3.210 1.00 73.06 173 PHE A N 1
ATOM 1293 C CA . PHE A 1 173 ? 22.966 17.621 1.985 1.00 73.06 173 PHE A CA 1
ATOM 1294 C C . PHE A 1 173 ? 22.655 19.064 1.532 1.00 73.06 173 PHE A C 1
ATOM 1296 O O . PHE A 1 173 ? 21.621 19.347 0.927 1.00 73.06 173 PHE A O 1
ATOM 1303 N N . GLY A 1 174 ? 23.573 19.997 1.810 1.00 69.31 174 GLY A N 1
ATOM 1304 C CA . GLY A 1 174 ? 23.494 21.387 1.347 1.00 69.31 174 GLY A CA 1
ATOM 1305 C C . GLY A 1 174 ? 22.418 22.235 2.049 1.00 69.31 174 GLY A C 1
ATOM 1306 O O . GLY A 1 174 ? 21.947 21.882 3.135 1.00 69.31 174 GLY A O 1
ATOM 1307 N N . PRO A 1 175 ? 22.029 23.390 1.475 1.00 63.94 175 PRO A N 1
ATOM 1308 C CA . PRO A 1 175 ? 21.197 24.370 2.175 1.00 63.94 175 PRO A CA 1
ATOM 1309 C C . PRO A 1 175 ? 19.763 23.898 2.459 1.00 63.94 175 PRO A C 1
ATOM 1311 O O . PRO A 1 175 ? 19.188 24.297 3.466 1.00 63.94 175 PRO A O 1
ATOM 1314 N N . LEU A 1 176 ? 19.178 23.034 1.625 1.00 64.19 176 LEU A N 1
ATOM 1315 C CA . LEU A 1 176 ? 17.766 22.630 1.740 1.00 64.19 176 LEU A CA 1
ATOM 1316 C C . LEU A 1 176 ? 17.497 21.525 2.785 1.00 64.19 176 LEU A C 1
ATOM 1318 O O . LEU A 1 176 ? 16.372 21.037 2.880 1.00 64.19 176 LEU A O 1
ATOM 1322 N N . GLU A 1 177 ? 18.503 21.121 3.566 1.00 69.25 177 GLU A N 1
ATOM 1323 C CA . GLU A 1 177 ? 18.379 20.084 4.597 1.00 69.25 177 GLU A CA 1
ATOM 1324 C C . GLU A 1 177 ? 17.728 20.622 5.892 1.00 69.25 177 GLU A C 1
ATOM 1326 O O . GLU A 1 177 ? 18.210 21.584 6.502 1.00 69.25 177 GLU A O 1
ATOM 1331 N N . ASP A 1 178 ? 16.628 19.983 6.313 1.00 69.69 178 ASP A N 1
ATOM 1332 C CA . ASP A 1 178 ? 15.871 20.323 7.530 1.00 69.69 178 ASP A CA 1
ATOM 1333 C C . ASP A 1 178 ? 16.603 19.919 8.821 1.00 69.69 178 ASP A C 1
ATOM 1335 O O . ASP A 1 178 ? 17.244 18.866 8.883 1.00 69.69 178 ASP A O 1
ATOM 1339 N N . VAL A 1 179 ? 16.392 20.681 9.901 1.00 75.19 179 VAL A N 1
ATOM 1340 C CA . VAL A 1 179 ? 16.793 20.279 11.261 1.00 75.19 179 VAL A CA 1
ATOM 1341 C C . VAL A 1 179 ? 15.962 19.072 11.710 1.00 75.19 179 VAL A C 1
ATOM 1343 O O . VAL A 1 179 ? 14.732 19.145 11.764 1.00 75.19 179 VAL A O 1
ATOM 1346 N N . VAL A 1 180 ? 16.619 17.965 12.065 1.00 77.31 180 VAL A N 1
ATOM 1347 C CA . VAL A 1 180 ? 15.951 16.788 12.652 1.00 77.31 180 VAL A CA 1
ATOM 1348 C C . VAL A 1 180 ? 15.793 16.925 14.177 1.00 77.31 180 VAL A C 1
ATOM 1350 O O . VAL A 1 180 ? 16.600 17.626 14.795 1.00 77.31 180 VAL A O 1
ATOM 1353 N N . PRO A 1 181 ? 14.759 16.306 14.793 1.00 71.94 181 PRO A N 1
ATOM 1354 C CA . PRO A 1 181 ? 14.414 16.476 16.213 1.00 71.94 181 PRO A CA 1
ATOM 1355 C C . PRO A 1 181 ? 15.581 16.313 17.194 1.00 71.94 181 PRO A C 1
ATOM 1357 O O . PRO A 1 181 ? 15.638 17.004 18.207 1.00 71.94 181 PRO A O 1
ATOM 1360 N N . GLU A 1 182 ? 16.531 15.447 16.866 1.00 74.62 182 GLU A N 1
ATOM 1361 C CA . GLU A 1 182 ? 17.682 15.085 17.688 1.00 74.62 182 GLU A CA 1
ATOM 1362 C C . GLU A 1 182 ? 18.585 16.302 17.959 1.00 74.62 182 GLU A C 1
ATOM 1364 O O . GLU A 1 182 ? 19.082 16.477 19.070 1.00 74.62 182 GLU A O 1
ATOM 1369 N N . TRP A 1 183 ? 18.729 17.220 16.996 1.00 80.25 183 TRP A N 1
ATOM 1370 C CA . TRP A 1 183 ? 19.542 18.431 17.167 1.00 80.25 183 TRP A CA 1
ATOM 1371 C C . TRP A 1 183 ? 18.911 19.482 18.081 1.00 80.25 183 TRP A C 1
ATOM 1373 O O . TRP A 1 183 ? 19.635 20.316 18.630 1.00 80.25 183 TRP A O 1
ATOM 1383 N N . PHE A 1 184 ? 17.590 19.455 18.284 1.00 76.88 184 PHE A N 1
ATOM 1384 C CA . PHE A 1 184 ? 16.918 20.429 19.148 1.00 76.88 184 PHE A CA 1
ATOM 1385 C C . PHE A 1 184 ? 17.327 20.260 20.613 1.00 76.88 184 PHE A C 1
ATOM 1387 O O . PHE A 1 184 ? 17.436 21.259 21.317 1.00 76.88 184 PHE A O 1
ATOM 1394 N N . GLU A 1 185 ? 17.593 19.028 21.061 1.00 73.56 185 GLU A N 1
ATOM 1395 C CA . GLU A 1 185 ? 18.022 18.742 22.433 1.00 73.56 185 GLU A CA 1
ATOM 1396 C C . GLU A 1 185 ? 19.480 19.168 22.673 1.00 73.56 185 GLU A C 1
ATOM 1398 O O . GLU A 1 185 ? 19.759 19.908 23.614 1.00 73.56 185 GLU A O 1
ATOM 1403 N N . PHE A 1 186 ? 20.409 18.793 21.787 1.00 72.94 186 PHE A N 1
ATOM 1404 C CA . PHE A 1 186 ? 21.837 19.124 21.941 1.00 72.94 186 PHE A CA 1
ATOM 1405 C C . PHE A 1 186 ? 22.153 20.617 21.814 1.00 72.94 186 PHE A C 1
ATOM 1407 O O . PHE A 1 186 ? 23.118 21.106 22.404 1.00 72.94 186 PHE A O 1
ATOM 1414 N N . LEU A 1 187 ? 21.355 21.343 21.030 1.00 79.56 187 LEU A N 1
ATOM 1415 C CA . LEU A 1 187 ? 21.540 22.772 20.779 1.00 79.56 187 LEU A CA 1
ATOM 1416 C C . LEU A 1 187 ? 20.631 23.639 21.677 1.00 79.56 187 LEU A C 1
ATOM 1418 O O . LEU A 1 187 ? 20.711 24.873 21.635 1.00 79.56 187 LEU A O 1
ATOM 1422 N N . ALA A 1 188 ? 19.812 23.019 22.538 1.00 80.44 188 ALA A N 1
ATOM 1423 C CA . ALA A 1 188 ? 19.019 23.717 23.543 1.00 80.44 188 ALA A CA 1
ATOM 1424 C C . ALA A 1 188 ? 19.916 24.474 24.537 1.00 80.44 188 ALA A C 1
ATOM 1426 O O . ALA A 1 188 ? 20.955 23.986 24.981 1.00 80.44 188 ALA A O 1
ATOM 1427 N N . GLY A 1 189 ? 19.536 25.704 24.887 1.00 77.44 189 GLY A N 1
ATOM 1428 C CA . GLY A 1 189 ? 20.298 26.542 25.821 1.00 77.44 189 GLY A CA 1
ATOM 1429 C C . GLY A 1 189 ? 21.680 27.009 25.323 1.00 77.44 189 GLY A C 1
ATOM 1430 O O . GLY A 1 189 ? 22.383 27.704 26.060 1.00 77.44 189 GLY A O 1
ATOM 1431 N N . LYS A 1 190 ? 22.075 26.690 24.083 1.00 86.38 190 LYS A N 1
ATOM 1432 C CA . LYS A 1 190 ? 23.333 27.143 23.460 1.00 86.38 190 LYS A CA 1
ATOM 1433 C C . LYS A 1 190 ? 23.168 28.483 22.744 1.00 86.38 190 LYS A C 1
ATOM 1435 O O . LYS A 1 190 ? 22.050 28.907 22.452 1.00 86.38 190 LYS A O 1
ATOM 1440 N N . THR A 1 191 ? 24.282 29.153 22.452 1.00 91.00 191 THR A N 1
ATOM 1441 C CA . THR A 1 191 ? 24.307 30.274 21.501 1.00 91.00 191 THR A CA 1
ATOM 1442 C C . THR A 1 191 ? 24.687 29.735 20.126 1.00 91.00 191 THR A C 1
ATOM 1444 O O . THR A 1 191 ? 25.756 29.148 19.976 1.00 91.00 191 THR A O 1
ATOM 1447 N N . VAL A 1 192 ? 23.817 29.925 19.136 1.00 91.69 192 VAL A N 1
ATOM 1448 C CA . VAL A 1 192 ? 23.984 29.421 17.768 1.00 91.69 192 VAL A CA 1
ATOM 1449 C C . VAL A 1 192 ? 24.011 30.591 16.786 1.00 91.69 192 VAL A C 1
ATOM 1451 O O . VAL A 1 192 ? 23.109 31.424 16.771 1.00 91.69 192 VAL A O 1
ATOM 1454 N N . TYR A 1 193 ? 25.036 30.663 15.948 1.00 93.69 193 TYR A N 1
ATOM 1455 C CA . TYR A 1 193 ? 25.142 31.637 14.866 1.00 93.69 193 TYR A CA 1
ATOM 1456 C C . TYR A 1 193 ? 25.023 30.900 13.537 1.00 93.69 193 TYR A C 1
ATOM 1458 O O . TYR A 1 193 ? 25.801 29.994 13.249 1.00 93.69 193 TYR A O 1
ATOM 1466 N N . VAL A 1 194 ? 24.017 31.260 12.747 1.00 91.31 194 VAL A N 1
ATOM 1467 C CA . VAL A 1 194 ? 23.774 30.691 11.423 1.00 91.31 194 VAL A CA 1
ATOM 1468 C C . VAL A 1 194 ? 24.376 31.643 10.398 1.00 91.31 194 VAL A C 1
ATOM 1470 O O . VAL A 1 194 ? 23.995 32.808 10.350 1.00 91.31 194 VAL A O 1
ATOM 1473 N N . THR A 1 195 ? 25.320 31.167 9.592 1.00 89.81 195 THR A N 1
ATOM 1474 C CA . THR A 1 195 ? 25.946 31.940 8.509 1.00 89.81 195 THR A CA 1
ATOM 1475 C C . THR A 1 195 ? 25.782 31.185 7.201 1.00 89.81 195 THR A C 1
ATOM 1477 O O . THR A 1 195 ? 25.928 29.964 7.154 1.00 89.81 195 THR A O 1
ATOM 1480 N N . HIS A 1 196 ? 25.462 31.905 6.134 1.00 88.62 196 HIS A N 1
ATOM 1481 C CA . HIS A 1 196 ? 25.097 31.319 4.852 1.00 88.62 196 HIS A CA 1
ATOM 1482 C C . HIS A 1 196 ? 25.628 32.159 3.686 1.00 88.62 196 HIS A C 1
ATOM 1484 O O . HIS A 1 196 ? 26.005 33.320 3.864 1.00 88.62 196 HIS A O 1
ATOM 1490 N N . THR A 1 197 ? 25.637 31.564 2.497 1.00 87.75 197 THR A N 1
ATOM 1491 C CA . THR A 1 197 ? 25.970 32.231 1.233 1.00 87.75 197 THR A CA 1
ATOM 1492 C C . THR A 1 197 ? 24.975 33.351 0.963 1.00 87.75 197 THR A C 1
ATOM 1494 O O . THR A 1 197 ? 23.783 33.194 1.235 1.00 87.75 197 THR A O 1
ATOM 1497 N N . ARG A 1 198 ? 25.422 34.491 0.432 1.00 87.94 198 ARG A N 1
ATOM 1498 C CA . ARG A 1 198 ? 24.563 35.665 0.187 1.00 87.94 198 ARG A CA 1
ATOM 1499 C C . ARG A 1 198 ? 23.698 35.541 -1.072 1.00 87.94 198 ARG A C 1
ATOM 1501 O O . ARG A 1 198 ? 23.634 36.444 -1.896 1.00 87.94 198 ARG A O 1
ATOM 1508 N N . ASP A 1 199 ? 22.980 34.429 -1.162 1.00 82.94 199 ASP A N 1
ATOM 1509 C CA . ASP A 1 199 ? 21.980 34.135 -2.181 1.00 82.94 199 ASP A CA 1
ATOM 1510 C C . ASP A 1 199 ? 20.716 33.475 -1.594 1.00 82.94 199 ASP A C 1
ATOM 1512 O O . ASP A 1 199 ? 20.617 33.198 -0.390 1.00 82.94 199 ASP A O 1
ATOM 1516 N N . TRP A 1 200 ? 19.715 33.243 -2.450 1.00 75.81 200 TRP A N 1
ATOM 1517 C CA . TRP A 1 200 ? 18.455 32.592 -2.071 1.00 75.81 200 TRP A CA 1
ATOM 1518 C C . TRP A 1 200 ? 18.635 31.187 -1.497 1.00 75.81 200 TRP A C 1
ATOM 1520 O O . TRP A 1 200 ? 17.918 30.827 -0.562 1.00 75.81 200 TRP A O 1
ATOM 1530 N N . GLY A 1 201 ? 19.588 30.406 -2.016 1.00 75.44 201 GLY A N 1
ATOM 1531 C CA . GLY A 1 201 ? 19.871 29.060 -1.519 1.00 75.44 201 GLY A CA 1
ATOM 1532 C C . GLY A 1 201 ? 20.307 29.108 -0.058 1.00 75.44 201 GLY A C 1
ATOM 1533 O O . GLY A 1 201 ? 19.676 28.487 0.804 1.00 75.44 201 GLY A O 1
ATOM 1534 N N . GLY A 1 202 ? 21.315 29.932 0.232 1.00 77.62 202 GLY A N 1
ATOM 1535 C CA . GLY A 1 202 ? 21.804 30.154 1.585 1.00 77.62 202 GLY A CA 1
ATOM 1536 C C . GLY A 1 202 ? 20.733 30.712 2.525 1.00 77.62 202 GLY A C 1
ATOM 1537 O O . GLY A 1 202 ? 20.565 30.192 3.629 1.00 77.62 202 GLY A O 1
ATOM 1538 N N . ALA A 1 203 ? 19.958 31.716 2.097 1.00 80.06 203 ALA A N 1
ATOM 1539 C CA . ALA A 1 203 ? 18.935 32.344 2.942 1.00 80.06 203 ALA A CA 1
ATOM 1540 C C . ALA A 1 203 ? 17.788 31.386 3.313 1.00 80.06 203 ALA A C 1
ATOM 1542 O O . ALA A 1 203 ? 17.386 31.314 4.478 1.00 80.06 203 ALA A O 1
ATOM 1543 N N . VAL A 1 204 ? 17.293 30.594 2.355 1.00 76.81 204 VAL A N 1
ATOM 1544 C CA . VAL A 1 204 ? 16.281 29.558 2.623 1.00 76.81 204 VAL A CA 1
ATOM 1545 C C . VAL A 1 204 ? 16.843 28.495 3.576 1.00 76.81 204 VAL A C 1
ATOM 1547 O O . VAL A 1 204 ? 16.163 28.090 4.522 1.00 76.81 204 VAL A O 1
ATOM 1550 N N . GLY A 1 205 ? 18.100 28.081 3.384 1.00 77.50 205 GLY A N 1
ATOM 1551 C CA . GLY A 1 205 ? 18.774 27.115 4.255 1.00 77.50 205 GLY A CA 1
ATOM 1552 C C . GLY A 1 205 ? 19.149 27.634 5.648 1.00 77.50 205 GLY A C 1
ATOM 1553 O O . GLY A 1 205 ? 19.312 26.844 6.585 1.00 77.50 205 GLY A O 1
ATOM 1554 N N . ALA A 1 206 ? 19.263 28.952 5.812 1.00 83.06 206 ALA A N 1
ATOM 1555 C CA . ALA A 1 206 ? 19.419 29.601 7.106 1.00 83.06 206 ALA A CA 1
ATOM 1556 C C . ALA A 1 206 ? 18.088 29.651 7.865 1.00 83.06 206 ALA A C 1
ATOM 1558 O O . ALA A 1 206 ? 18.038 29.235 9.023 1.00 83.06 206 ALA A O 1
ATOM 1559 N N . ASN A 1 207 ? 16.992 30.049 7.211 1.00 82.12 207 ASN A N 1
ATOM 1560 C CA . ASN A 1 207 ? 15.668 30.106 7.840 1.00 82.12 207 ASN A CA 1
ATOM 1561 C C . ASN A 1 207 ? 15.192 28.741 8.358 1.00 82.12 207 ASN A C 1
ATOM 1563 O O . ASN A 1 207 ? 14.684 28.672 9.477 1.00 82.12 207 ASN A O 1
ATOM 1567 N N . ARG A 1 208 ? 15.459 27.647 7.625 1.00 80.81 208 ARG A N 1
ATOM 1568 C CA . ARG A 1 208 ? 15.190 26.266 8.088 1.00 80.81 208 ARG A CA 1
ATOM 1569 C C . ARG A 1 208 ? 15.872 25.906 9.414 1.00 80.81 208 ARG A C 1
ATOM 1571 O O . ARG A 1 208 ? 15.435 24.969 10.073 1.00 80.81 208 ARG A O 1
ATOM 1578 N N . TRP A 1 209 ? 16.919 26.633 9.804 1.00 83.06 209 TRP A N 1
ATOM 1579 C CA . TRP A 1 209 ? 17.601 26.494 11.093 1.00 83.06 209 TRP A CA 1
ATOM 1580 C C . TRP A 1 209 ? 17.147 27.550 12.105 1.00 83.06 209 TRP A C 1
ATOM 1582 O O . TRP A 1 209 ? 16.821 27.209 13.239 1.00 83.06 209 TRP A O 1
ATOM 1592 N N . VAL A 1 210 ? 17.078 28.822 11.706 1.00 82.25 210 VAL A N 1
ATOM 1593 C CA . VAL A 1 210 ? 16.740 29.930 12.613 1.00 82.25 210 VAL A CA 1
ATOM 1594 C C . VAL A 1 210 ? 15.293 29.840 13.115 1.00 82.25 210 VAL A C 1
ATOM 1596 O O . VAL A 1 210 ? 15.069 30.013 14.312 1.00 82.25 210 VAL A O 1
ATOM 1599 N N . GLU A 1 211 ? 14.316 29.525 12.255 1.00 80.56 211 GLU A N 1
ATOM 1600 C CA . GLU A 1 211 ? 12.893 29.503 12.639 1.00 80.56 211 GLU A CA 1
ATOM 1601 C C . GLU A 1 211 ? 12.546 28.389 13.644 1.00 80.56 211 GLU A C 1
ATOM 1603 O O . GLU A 1 211 ? 11.978 28.715 14.694 1.00 80.56 211 GLU A O 1
ATOM 1608 N N . PRO A 1 212 ? 12.922 27.109 13.438 1.00 75.50 212 PRO A N 1
ATOM 1609 C CA . PRO A 1 212 ? 12.590 26.064 14.405 1.00 75.50 212 PRO A CA 1
ATOM 1610 C C . PRO A 1 212 ? 13.366 26.204 15.722 1.00 75.50 212 PRO A C 1
ATOM 1612 O O . PRO A 1 212 ? 12.837 25.915 16.799 1.00 75.50 212 PRO A O 1
ATOM 1615 N N . MET A 1 213 ? 14.623 26.654 15.663 1.00 77.31 213 MET A N 1
ATOM 1616 C CA . MET A 1 213 ? 15.524 26.629 16.818 1.00 77.31 213 MET A CA 1
ATOM 1617 C C . MET A 1 213 ? 15.451 27.869 17.715 1.00 77.31 213 MET A C 1
ATOM 1619 O O . MET A 1 213 ? 15.883 27.796 18.868 1.00 77.31 213 MET A O 1
ATOM 1623 N N . ALA A 1 214 ? 14.848 28.974 17.258 1.00 76.25 214 ALA A N 1
ATOM 1624 C CA . ALA A 1 214 ? 14.728 30.224 18.023 1.00 76.25 214 ALA A CA 1
ATOM 1625 C C . ALA A 1 214 ? 14.015 30.105 19.380 1.00 76.25 214 ALA A C 1
ATOM 1627 O O . ALA A 1 214 ? 14.132 31.004 20.208 1.00 76.25 214 ALA A O 1
ATOM 1628 N N . ARG A 1 215 ? 13.288 29.008 19.629 1.00 71.19 215 ARG A N 1
ATOM 1629 C CA . ARG A 1 215 ? 12.636 28.725 20.921 1.00 71.19 215 ARG A CA 1
ATOM 1630 C C . ARG A 1 215 ? 13.423 27.781 21.834 1.00 71.19 215 ARG A C 1
ATOM 1632 O O . ARG A 1 215 ? 13.052 27.644 22.994 1.00 71.19 215 ARG A O 1
ATOM 1639 N N . SER A 1 216 ? 14.459 27.122 21.314 1.00 74.94 216 SER A N 1
ATOM 1640 C CA . SER A 1 216 ? 15.227 26.093 22.033 1.00 74.94 216 SER A CA 1
ATOM 1641 C C . SER A 1 216 ? 16.622 26.588 22.422 1.00 74.94 216 SER A C 1
ATOM 1643 O O . SER A 1 216 ? 17.081 26.343 23.537 1.00 74.94 216 SER A O 1
ATOM 1645 N N . CYS A 1 217 ? 17.300 27.315 21.532 1.00 79.69 217 CYS A N 1
ATOM 1646 C CA . CYS A 1 217 ? 18.602 27.919 21.817 1.00 79.69 217 CYS A CA 1
ATOM 1647 C C . CYS A 1 217 ? 18.477 29.088 22.812 1.00 79.69 217 CYS A C 1
ATOM 1649 O O . CYS A 1 217 ? 17.471 29.790 22.838 1.00 79.69 217 CYS A O 1
ATOM 1651 N N . ARG A 1 218 ? 19.530 29.343 23.603 1.00 81.00 218 ARG A N 1
ATOM 1652 C CA . ARG A 1 218 ? 19.624 30.529 24.482 1.00 81.00 218 ARG A CA 1
ATOM 1653 C C . ARG A 1 218 ? 19.710 31.817 23.667 1.00 81.00 218 ARG A C 1
ATOM 1655 O O . ARG A 1 218 ? 19.156 32.830 24.067 1.00 81.00 218 ARG A O 1
ATOM 1662 N N . VAL A 1 219 ? 20.439 31.762 22.556 1.00 83.25 219 VAL A N 1
ATOM 1663 C CA . VAL A 1 219 ? 20.550 32.817 21.544 1.00 83.25 219 VAL A CA 1
ATOM 1664 C C . VAL A 1 219 ? 20.644 32.116 20.195 1.00 83.25 219 VAL A C 1
ATOM 1666 O O . VAL A 1 219 ? 21.465 31.211 20.051 1.00 83.25 219 VAL A O 1
ATOM 1669 N N . ILE A 1 220 ? 19.865 32.540 19.201 1.00 88.62 220 ILE A N 1
ATOM 1670 C CA . ILE A 1 220 ? 20.139 32.214 17.797 1.00 88.62 220 ILE A CA 1
ATOM 1671 C C . ILE A 1 220 ? 20.172 33.490 16.963 1.00 88.62 220 ILE A C 1
ATOM 1673 O O . ILE A 1 220 ? 19.359 34.390 17.189 1.00 88.62 220 ILE A O 1
ATOM 1677 N N . LYS A 1 221 ? 21.117 33.579 16.025 1.00 86.69 221 LYS A N 1
ATOM 1678 C CA . LYS A 1 221 ? 21.275 34.741 15.143 1.00 86.69 221 LYS A CA 1
ATOM 1679 C C . LYS A 1 221 ? 21.502 34.329 13.698 1.00 86.69 221 LYS A C 1
ATOM 1681 O O . LYS A 1 221 ? 22.315 33.447 13.432 1.00 86.69 221 LYS A O 1
ATOM 1686 N N . ASP A 1 222 ? 20.829 35.030 12.796 1.00 88.62 222 ASP A N 1
ATOM 1687 C CA . ASP A 1 222 ? 21.125 35.047 11.365 1.00 88.62 222 ASP A CA 1
ATOM 1688 C C . ASP A 1 222 ? 22.268 36.047 11.106 1.00 88.62 222 ASP A C 1
ATOM 1690 O O . ASP A 1 222 ? 22.094 37.266 11.194 1.00 88.62 222 ASP A O 1
ATOM 1694 N N . VAL A 1 223 ? 23.470 35.523 10.868 1.00 89.50 223 VAL A N 1
ATOM 1695 C CA . VAL A 1 223 ? 24.699 36.298 10.673 1.00 89.50 223 VAL A CA 1
ATOM 1696 C C . VAL A 1 223 ? 24.962 36.435 9.180 1.00 89.50 223 VAL A C 1
ATOM 1698 O O . VAL A 1 223 ? 25.694 35.650 8.573 1.00 89.50 223 VAL A O 1
ATOM 1701 N N . ARG A 1 224 ? 24.353 37.468 8.598 1.00 87.75 224 ARG A N 1
ATOM 1702 C CA . ARG A 1 224 ? 24.498 37.826 7.184 1.00 87.75 224 ARG A CA 1
ATOM 1703 C C . ARG A 1 224 ? 25.868 38.451 6.927 1.00 87.75 224 ARG A C 1
ATOM 1705 O O . ARG A 1 224 ? 26.264 39.397 7.611 1.00 87.75 224 ARG A O 1
ATOM 1712 N N . LEU A 1 225 ? 26.566 37.953 5.909 1.00 88.94 225 LEU A N 1
ATOM 1713 C CA . LEU A 1 225 ? 27.733 38.634 5.349 1.00 88.94 225 LEU A CA 1
ATOM 1714 C C . LEU A 1 225 ? 27.282 39.959 4.683 1.00 88.94 225 LEU A C 1
ATOM 1716 O O . LEU A 1 225 ? 26.130 40.065 4.258 1.00 88.94 225 LEU A O 1
ATOM 1720 N N . PRO A 1 226 ? 28.126 41.002 4.636 1.00 82.25 226 PRO A N 1
ATOM 1721 C CA . PRO A 1 226 ? 27.703 42.365 4.300 1.00 82.25 226 PRO A CA 1
ATOM 1722 C C . PRO A 1 226 ? 27.714 42.676 2.796 1.00 82.25 226 PRO A C 1
ATOM 1724 O O . PRO A 1 226 ? 27.432 43.809 2.416 1.00 82.25 226 PRO A O 1
ATOM 1727 N N . SER A 1 227 ? 28.064 41.706 1.954 1.00 81.19 227 SER A N 1
ATOM 1728 C CA . SER A 1 227 ? 27.891 41.768 0.502 1.00 81.19 227 SER A CA 1
ATOM 1729 C C . SER A 1 227 ? 26.412 41.841 0.100 1.00 81.19 227 SER A C 1
ATOM 1731 O O . SER A 1 227 ? 25.498 41.504 0.873 1.00 81.19 227 SER A O 1
ATOM 1733 N N . GLU A 1 228 ? 26.175 42.308 -1.125 1.00 78.88 228 GLU A N 1
ATOM 1734 C CA . GLU A 1 228 ? 24.843 42.347 -1.727 1.00 78.88 228 GLU A CA 1
ATOM 1735 C C . GLU A 1 228 ? 24.271 40.933 -1.910 1.00 78.88 228 GLU A C 1
ATOM 1737 O O . GLU A 1 228 ? 24.960 39.929 -1.740 1.00 78.88 228 GLU A O 1
ATOM 1742 N N . PHE A 1 229 ? 22.960 40.854 -2.128 1.00 78.25 229 PHE A N 1
ATOM 1743 C CA . PHE A 1 229 ? 22.238 39.588 -2.183 1.00 78.25 229 PHE A CA 1
ATOM 1744 C C . PHE A 1 229 ? 21.973 39.200 -3.636 1.00 78.25 229 PHE A C 1
ATOM 1746 O O . PHE A 1 229 ? 21.372 39.980 -4.371 1.00 78.25 229 PHE A O 1
ATOM 1753 N N . GLU A 1 230 ? 22.408 38.009 -4.038 1.00 74.31 230 GLU A N 1
ATOM 1754 C CA . GLU A 1 230 ? 22.448 37.595 -5.444 1.00 74.31 230 GLU A CA 1
ATOM 1755 C C . GLU A 1 230 ? 21.483 36.438 -5.756 1.00 74.31 230 GLU A C 1
ATOM 1757 O O . GLU A 1 230 ? 21.136 35.623 -4.897 1.00 74.31 230 GLU A O 1
ATOM 1762 N N . ASN A 1 231 ? 21.077 36.312 -7.024 1.00 58.34 231 ASN A N 1
ATOM 1763 C CA . ASN A 1 231 ? 20.234 35.209 -7.507 1.00 58.34 231 ASN A CA 1
ATOM 1764 C C . ASN A 1 231 ? 21.046 33.922 -7.778 1.00 58.34 231 ASN A C 1
ATOM 1766 O O . ASN A 1 231 ? 20.904 33.287 -8.821 1.00 58.34 231 ASN A O 1
ATOM 1770 N N . GLY A 1 232 ? 21.872 33.531 -6.804 1.00 70.50 232 GLY A N 1
ATOM 1771 C CA . GLY A 1 232 ? 22.742 32.353 -6.834 1.00 70.50 232 GLY A CA 1
ATOM 1772 C C . GLY A 1 232 ? 24.208 32.702 -7.092 1.00 70.50 232 GLY A C 1
ATOM 1773 O O . GLY A 1 232 ? 24.515 33.461 -8.004 1.00 70.50 232 GLY A O 1
ATOM 1774 N N . GLY A 1 233 ? 25.115 32.114 -6.305 1.00 69.50 233 GLY A N 1
ATOM 1775 C CA . GLY A 1 233 ? 26.564 32.301 -6.473 1.00 69.50 233 GLY A CA 1
ATOM 1776 C C . GLY A 1 233 ? 27.175 33.443 -5.653 1.00 69.50 233 GLY A C 1
ATOM 1777 O O . GLY A 1 233 ? 28.361 33.722 -5.822 1.00 69.50 233 GLY A O 1
ATOM 1778 N N . GLY A 1 234 ? 26.395 34.041 -4.745 1.00 78.44 234 GLY A N 1
ATOM 1779 C CA . GLY A 1 234 ? 26.833 35.144 -3.889 1.00 78.44 234 GLY A CA 1
ATOM 1780 C C . GLY A 1 234 ? 27.975 34.784 -2.930 1.00 78.44 234 GLY A C 1
ATOM 1781 O O . GLY A 1 234 ? 28.391 33.630 -2.806 1.00 78.44 234 GLY A O 1
ATOM 1782 N N . GLU A 1 235 ? 28.481 35.789 -2.211 1.00 86.69 235 GLU A N 1
ATOM 1783 C CA . GLU A 1 235 ? 29.623 35.649 -1.294 1.00 86.69 235 GLU A CA 1
ATOM 1784 C C . GLU A 1 235 ? 29.404 34.524 -0.262 1.00 86.69 235 GLU A C 1
ATOM 1786 O O . GLU A 1 235 ? 28.405 34.512 0.468 1.00 86.69 235 GLU A O 1
ATOM 1791 N N . SER A 1 236 ? 30.353 33.585 -0.189 1.00 89.12 236 SER A N 1
ATOM 1792 C CA . SER A 1 236 ? 30.416 32.560 0.858 1.00 89.12 236 SER A CA 1
ATOM 1793 C C . SER A 1 236 ? 31.230 33.024 2.070 1.00 89.12 236 SER A C 1
ATOM 1795 O O . SER A 1 236 ? 31.961 34.018 2.028 1.00 89.12 236 SER A O 1
ATOM 1797 N N . LEU A 1 237 ? 31.174 32.272 3.170 1.00 89.88 237 LEU A N 1
ATOM 1798 C CA . LEU A 1 237 ? 31.986 32.586 4.345 1.00 89.88 237 LEU A CA 1
ATOM 1799 C C . LEU A 1 237 ? 33.485 32.373 4.070 1.00 89.88 237 LEU A C 1
ATOM 1801 O O . LEU A 1 237 ? 34.321 33.120 4.590 1.00 89.88 237 LEU A O 1
ATOM 1805 N N . ARG A 1 238 ? 33.836 31.396 3.223 1.00 90.50 238 ARG A N 1
ATOM 1806 C CA . ARG A 1 238 ? 35.208 31.234 2.726 1.00 90.50 238 ARG A CA 1
ATOM 1807 C C . ARG A 1 238 ? 35.657 32.433 1.892 1.00 90.50 238 ARG A C 1
ATOM 1809 O O . ARG A 1 238 ? 36.802 32.856 2.042 1.00 90.50 238 ARG A O 1
ATOM 1816 N N . ASP A 1 239 ? 34.790 33.000 1.058 1.00 88.38 239 ASP A N 1
ATOM 1817 C CA . ASP A 1 239 ? 35.123 34.211 0.300 1.00 88.38 239 ASP A CA 1
ATOM 1818 C C . ASP A 1 239 ? 35.447 35.375 1.244 1.00 88.38 239 ASP A C 1
ATOM 1820 O O . ASP A 1 239 ? 36.569 35.885 1.231 1.00 88.38 239 ASP A O 1
ATOM 1824 N N . PHE A 1 240 ? 34.522 35.689 2.153 1.00 91.00 240 PHE A N 1
ATOM 1825 C CA . PHE A 1 240 ? 34.672 36.751 3.148 1.00 91.00 240 PHE A CA 1
ATOM 1826 C C . PHE A 1 240 ? 35.989 36.634 3.943 1.00 91.00 240 PHE A C 1
ATOM 1828 O O . PHE A 1 240 ? 36.758 37.594 4.039 1.00 91.00 240 PHE A O 1
ATOM 1835 N N . LEU A 1 241 ? 36.274 35.455 4.516 1.00 89.12 241 LEU A N 1
ATOM 1836 C CA . LEU A 1 241 ? 37.431 35.259 5.402 1.00 89.12 241 LEU A CA 1
ATOM 1837 C C . LEU A 1 241 ? 38.761 35.100 4.649 1.00 89.12 241 LEU A C 1
ATOM 1839 O O . LEU A 1 241 ? 39.798 35.537 5.150 1.00 89.12 241 LEU A O 1
ATOM 1843 N N . PHE A 1 242 ? 38.766 34.454 3.477 1.00 88.12 242 PHE A N 1
ATOM 1844 C CA . PHE A 1 242 ? 40.001 34.068 2.785 1.00 88.12 242 PHE A CA 1
ATOM 1845 C C . PHE A 1 242 ? 40.244 34.806 1.467 1.00 88.12 242 PHE A C 1
ATOM 1847 O O . PHE A 1 242 ? 41.342 35.338 1.289 1.00 88.12 242 PHE A O 1
ATOM 1854 N N . ARG A 1 243 ? 39.259 34.863 0.560 1.00 88.06 243 ARG A N 1
ATOM 1855 C CA . ARG A 1 243 ? 39.399 35.577 -0.725 1.00 88.06 243 ARG A CA 1
ATOM 1856 C C . ARG A 1 243 ? 39.595 37.070 -0.472 1.00 88.06 243 ARG A C 1
ATOM 1858 O O . ARG A 1 243 ? 40.583 37.653 -0.917 1.00 88.06 243 ARG A O 1
ATOM 1865 N N . ASP A 1 244 ? 38.710 37.629 0.345 1.00 85.00 244 ASP A N 1
ATOM 1866 C CA . ASP A 1 244 ? 38.647 39.057 0.659 1.00 85.00 244 ASP A CA 1
ATOM 1867 C C . ASP A 1 244 ? 39.423 39.396 1.954 1.00 85.00 244 ASP A C 1
ATOM 1869 O O . ASP A 1 244 ? 39.534 40.555 2.353 1.00 85.00 244 ASP A O 1
ATOM 1873 N N . LYS A 1 245 ? 40.049 38.372 2.563 1.00 84.81 245 LYS A N 1
ATOM 1874 C CA . LYS A 1 245 ? 41.030 38.432 3.668 1.00 84.81 245 LYS A CA 1
ATOM 1875 C C . LYS A 1 245 ? 40.548 39.156 4.928 1.00 84.81 245 LYS A C 1
ATOM 1877 O O . LYS A 1 245 ? 41.351 39.761 5.646 1.00 84.81 245 LYS A O 1
ATOM 1882 N N . ARG A 1 246 ? 39.250 39.097 5.219 1.00 88.06 246 ARG A N 1
ATOM 1883 C CA . ARG A 1 246 ? 38.664 39.787 6.372 1.00 88.06 246 ARG A CA 1
ATOM 1884 C C . ARG A 1 246 ? 38.935 39.015 7.664 1.00 88.06 246 ARG A C 1
ATOM 1886 O O . ARG A 1 246 ? 38.823 37.788 7.688 1.00 88.06 246 ARG A O 1
ATOM 1893 N N . PRO A 1 247 ? 39.307 39.694 8.762 1.00 88.12 247 PRO A N 1
ATOM 1894 C CA . PRO A 1 247 ? 39.655 39.014 9.999 1.00 88.12 247 PRO A CA 1
ATOM 1895 C C . PRO A 1 247 ? 38.406 38.434 10.675 1.00 88.12 247 PRO A C 1
ATOM 1897 O O . PRO A 1 247 ? 37.335 39.037 10.668 1.00 88.12 247 PRO A O 1
ATOM 1900 N N . VAL A 1 248 ? 38.550 37.298 11.364 1.00 91.25 248 VAL A N 1
ATOM 1901 C CA . VAL A 1 248 ? 37.431 36.664 12.092 1.00 91.25 248 VAL A CA 1
ATOM 1902 C C . VAL A 1 248 ? 36.848 37.555 13.200 1.00 91.25 248 VAL A C 1
ATOM 1904 O O . VAL A 1 248 ? 35.689 37.396 13.569 1.00 91.25 248 VAL A O 1
ATOM 1907 N N . SER A 1 249 ? 37.602 38.544 13.695 1.00 90.25 249 SER A N 1
ATOM 1908 C CA . SER A 1 249 ? 37.089 39.587 14.595 1.00 90.25 249 SER A CA 1
ATOM 1909 C C . SER A 1 249 ? 35.975 40.429 13.966 1.00 90.25 249 SER A C 1
ATOM 1911 O O . SER A 1 249 ? 35.079 40.875 14.678 1.00 90.25 249 SER A O 1
ATOM 1913 N N . GLU A 1 250 ? 35.987 40.615 12.647 1.00 92.19 250 GLU A N 1
ATOM 1914 C CA . GLU A 1 250 ? 34.938 41.325 11.919 1.00 92.19 250 GLU A CA 1
ATOM 1915 C C . GLU A 1 250 ? 33.681 40.459 11.767 1.00 92.19 250 GLU A C 1
ATOM 1917 O O . GLU A 1 250 ? 32.578 40.937 12.016 1.00 92.19 250 GLU A O 1
ATOM 1922 N N . LEU A 1 251 ? 33.837 39.158 11.493 1.00 93.25 251 LEU A N 1
ATOM 1923 C CA . LEU A 1 251 ? 32.728 38.195 11.533 1.00 93.25 251 LEU A CA 1
ATOM 1924 C C . LEU A 1 251 ? 32.107 38.098 12.939 1.00 93.25 251 LEU A C 1
ATOM 1926 O O . LEU A 1 251 ? 30.889 38.037 13.088 1.00 93.25 251 LEU A O 1
ATOM 1930 N N . LEU A 1 252 ? 32.934 38.131 13.988 1.00 91.94 252 LEU A N 1
ATOM 1931 C CA . LEU A 1 252 ? 32.480 38.162 15.380 1.00 91.94 252 LEU A CA 1
ATOM 1932 C C . LEU A 1 252 ? 31.750 39.467 15.720 1.00 91.94 252 LEU A C 1
ATOM 1934 O O . LEU A 1 252 ? 30.767 39.431 16.460 1.00 91.94 252 LEU A O 1
ATOM 1938 N N . ALA A 1 253 ? 32.179 40.604 15.166 1.00 89.75 253 ALA A N 1
ATOM 1939 C CA . ALA A 1 253 ? 31.466 41.873 15.292 1.00 89.75 253 ALA A CA 1
ATOM 1940 C C . ALA A 1 253 ? 30.116 41.836 14.554 1.00 89.75 253 ALA A C 1
ATOM 1942 O O . ALA A 1 253 ? 29.107 42.250 15.125 1.00 89.75 253 ALA A O 1
ATOM 1943 N N . LEU A 1 254 ? 30.067 41.273 13.339 1.00 91.06 254 LEU A N 1
ATOM 1944 C CA . LEU A 1 254 ? 28.821 41.032 12.604 1.00 91.06 254 LEU A CA 1
ATOM 1945 C C . LEU A 1 254 ? 27.869 40.140 13.408 1.00 91.06 254 LEU A C 1
ATOM 1947 O O . LEU A 1 254 ? 26.726 40.524 13.607 1.00 91.06 254 LEU A O 1
ATOM 1951 N N . ALA A 1 255 ? 28.333 39.018 13.962 1.00 89.12 255 ALA A N 1
ATOM 1952 C CA . ALA A 1 255 ? 27.505 38.141 14.795 1.00 89.12 255 ALA A CA 1
ATOM 1953 C C . ALA A 1 255 ? 27.070 38.786 16.126 1.00 89.12 255 ALA A C 1
ATOM 1955 O O . ALA A 1 255 ? 25.953 38.577 16.602 1.00 89.12 255 ALA A O 1
ATOM 1956 N N . SER A 1 256 ? 27.918 39.620 16.728 1.00 83.69 256 SER A N 1
ATOM 1957 C CA . SER A 1 256 ? 27.563 40.368 17.942 1.00 83.69 256 SER A CA 1
ATOM 1958 C C . SER A 1 256 ? 26.451 41.383 17.664 1.00 83.69 256 SER A C 1
ATOM 1960 O O . SER A 1 256 ? 25.499 41.465 18.438 1.00 83.69 256 SER A O 1
ATOM 1962 N N . ASN A 1 257 ? 26.528 42.079 16.527 1.00 82.69 257 ASN A N 1
ATOM 1963 C CA . ASN A 1 257 ? 25.546 43.074 16.086 1.00 82.69 257 ASN A CA 1
ATOM 1964 C C . ASN A 1 257 ? 24.333 42.473 15.352 1.00 82.69 257 ASN A C 1
ATOM 1966 O O . ASN A 1 257 ? 23.324 43.157 15.181 1.00 82.69 257 ASN A O 1
ATOM 1970 N N . ALA A 1 258 ? 24.411 41.211 14.923 1.00 82.19 258 ALA A N 1
ATOM 1971 C CA . ALA A 1 258 ? 23.313 40.513 14.272 1.00 82.19 258 ALA A CA 1
ATOM 1972 C C . ALA A 1 258 ? 22.102 40.418 15.221 1.00 82.19 258 ALA A C 1
ATOM 1974 O O . ALA A 1 258 ? 22.275 40.242 16.437 1.00 82.19 258 ALA A O 1
ATOM 1975 N N . PRO A 1 259 ? 20.874 40.552 14.693 1.00 71.44 259 PRO A N 1
ATOM 1976 C CA . PRO A 1 259 ? 19.665 40.471 15.496 1.00 71.44 259 PRO A CA 1
ATOM 1977 C C . PRO A 1 259 ? 19.446 39.053 16.034 1.00 71.44 259 PRO A C 1
ATOM 1979 O O . PRO A 1 259 ? 19.811 38.067 15.398 1.00 71.44 259 PRO A O 1
ATOM 1982 N N . GLU A 1 260 ? 18.831 38.962 17.212 1.00 65.06 260 GLU A N 1
ATOM 1983 C CA . GLU A 1 260 ? 18.392 37.688 17.784 1.00 65.06 260 GLU A CA 1
ATOM 1984 C C . GLU A 1 260 ? 17.029 37.277 17.220 1.00 65.06 260 GLU A C 1
ATOM 1986 O O . GLU A 1 260 ? 16.118 38.102 17.113 1.00 65.06 260 GLU A O 1
ATOM 1991 N N . GLY A 1 261 ? 16.895 35.989 16.900 1.00 57.69 261 GLY A N 1
ATOM 1992 C CA . GLY A 1 261 ? 15.664 35.391 16.389 1.00 57.69 261 GLY A CA 1
ATOM 1993 C C . GLY A 1 261 ? 15.388 35.642 14.902 1.00 57.69 261 GLY A C 1
ATOM 1994 O O . GLY A 1 261 ? 16.171 36.259 14.179 1.00 57.69 261 GLY A O 1
ATOM 1995 N N . VAL A 1 262 ? 14.248 35.119 14.445 1.00 50.44 262 VAL A N 1
ATOM 1996 C CA . VAL A 1 262 ? 13.774 35.254 13.060 1.00 50.44 262 VAL A CA 1
ATOM 1997 C C . VAL A 1 262 ? 13.478 36.721 12.755 1.00 50.44 262 VAL A C 1
ATOM 1999 O O . VAL A 1 262 ? 12.686 37.359 13.452 1.00 50.44 262 VAL A O 1
ATOM 2002 N N . ARG A 1 263 ? 14.059 37.236 11.672 1.00 49.31 263 ARG A N 1
ATOM 2003 C CA . ARG A 1 263 ? 13.575 38.439 10.992 1.00 49.31 263 ARG A CA 1
ATOM 2004 C C . ARG A 1 263 ? 13.139 38.078 9.586 1.00 49.31 263 ARG A C 1
ATOM 2006 O O . ARG A 1 263 ? 13.730 37.197 8.968 1.00 49.31 263 ARG A O 1
ATOM 2013 N N . GLU A 1 264 ? 12.129 38.794 9.110 1.00 43.59 264 GLU A N 1
ATOM 2014 C CA . GLU A 1 264 ? 11.594 38.663 7.760 1.00 43.59 264 GLU A CA 1
ATOM 2015 C C . GLU A 1 264 ? 12.725 38.666 6.716 1.00 43.59 264 GLU A C 1
ATOM 2017 O O . GLU A 1 264 ? 13.720 39.402 6.819 1.00 43.59 264 GLU A O 1
ATOM 2022 N N . LEU A 1 265 ? 12.568 37.809 5.705 1.00 43.97 265 LEU A N 1
ATOM 2023 C CA . LEU A 1 265 ? 13.290 37.965 4.446 1.00 43.97 265 LEU A CA 1
ATOM 2024 C C . LEU A 1 265 ? 12.981 39.369 3.886 1.00 43.97 265 LEU A C 1
ATOM 2026 O O . LEU A 1 265 ? 11.914 39.909 4.185 1.00 43.97 265 LEU A O 1
ATOM 2030 N N . PRO A 1 266 ? 13.884 39.985 3.096 1.00 35.84 266 PRO A N 1
ATOM 2031 C CA . PRO A 1 266 ? 13.584 41.251 2.428 1.00 35.84 266 PRO A CA 1
ATOM 2032 C C . PRO A 1 266 ? 12.218 41.165 1.726 1.00 35.84 266 PRO A C 1
ATOM 2034 O O . PRO A 1 266 ? 11.935 40.109 1.156 1.00 35.84 266 PRO A O 1
ATOM 2037 N N . PRO A 1 267 ? 11.365 42.206 1.792 1.00 34.69 267 PRO A N 1
ATOM 2038 C CA . PRO A 1 267 ? 9.946 42.090 1.465 1.00 34.69 267 PRO A CA 1
ATOM 2039 C C . PRO A 1 267 ? 9.711 41.822 -0.027 1.00 34.69 267 PRO A C 1
ATOM 2041 O O . PRO A 1 267 ? 9.510 42.733 -0.822 1.00 34.69 267 PRO A O 1
ATOM 2044 N N . PHE A 1 268 ? 9.716 40.535 -0.359 1.00 34.19 268 PHE A N 1
ATOM 2045 C CA . PHE A 1 268 ? 9.161 39.906 -1.553 1.00 34.19 268 PHE A CA 1
ATOM 2046 C C . PHE A 1 268 ? 8.491 38.585 -1.138 1.00 34.19 268 PHE A C 1
ATOM 2048 O O . PHE A 1 268 ? 8.754 37.509 -1.662 1.00 34.19 268 PHE A O 1
ATOM 2055 N N . PHE A 1 269 ? 7.650 38.700 -0.108 1.00 30.66 269 PHE A N 1
ATOM 2056 C CA . PHE A 1 269 ? 6.663 37.713 0.312 1.00 30.66 269 PHE A CA 1
ATOM 2057 C C . PHE A 1 269 ? 5.503 38.455 0.980 1.00 30.66 269 PHE A C 1
ATOM 2059 O O . PHE A 1 269 ? 5.598 38.847 2.144 1.00 30.66 269 PHE A O 1
ATOM 2066 N N . SER A 1 270 ? 4.396 38.625 0.261 1.00 30.48 270 SER A N 1
ATOM 2067 C CA . SER A 1 270 ? 3.083 38.730 0.897 1.00 30.48 270 SER A CA 1
ATOM 2068 C C . SER A 1 270 ? 2.521 37.320 1.112 1.00 30.48 270 SER A C 1
ATOM 2070 O O . SER A 1 270 ? 2.516 36.489 0.212 1.00 30.48 270 SER A O 1
ATOM 2072 N N . GLU A 1 271 ? 2.077 37.058 2.339 1.00 26.89 271 GLU A N 1
ATOM 2073 C CA . GLU A 1 271 ? 1.208 35.947 2.775 1.00 26.89 271 GLU A CA 1
ATOM 2074 C C . GLU A 1 271 ? 1.686 34.476 2.688 1.00 26.89 271 GLU A C 1
ATOM 2076 O O . GLU A 1 271 ? 1.066 33.633 3.333 1.00 26.89 271 GLU A O 1
ATOM 2081 N N . ALA A 1 272 ? 2.808 34.121 2.047 1.00 33.66 272 ALA A N 1
ATOM 2082 C CA . ALA A 1 272 ? 3.227 32.703 1.964 1.00 33.66 272 ALA A CA 1
ATOM 2083 C C . ALA A 1 272 ? 3.976 32.121 3.199 1.00 33.66 272 ALA A C 1
ATOM 2085 O O . ALA A 1 272 ? 4.338 30.943 3.202 1.00 33.66 272 ALA A O 1
ATOM 2086 N N . SER A 1 273 ? 4.223 32.902 4.259 1.00 31.78 273 SER A N 1
ATOM 2087 C CA . SER A 1 273 ? 4.916 32.451 5.486 1.00 31.78 273 SER A CA 1
ATOM 2088 C C . SER A 1 273 ? 4.651 33.393 6.670 1.00 31.78 273 SER A C 1
ATOM 2090 O O . SER A 1 273 ? 4.772 34.600 6.496 1.00 31.78 273 SER A O 1
ATOM 2092 N N . THR A 1 274 ? 4.353 32.973 7.904 1.00 31.55 274 THR A N 1
ATOM 2093 C CA . THR A 1 274 ? 4.057 31.646 8.483 1.00 31.55 274 THR A CA 1
ATOM 2094 C C . THR A 1 274 ? 3.153 31.854 9.710 1.00 31.55 274 THR A C 1
ATOM 2096 O O . THR A 1 274 ? 3.470 32.677 10.571 1.00 31.55 274 THR A O 1
ATOM 2099 N N . ARG A 1 275 ? 2.069 31.076 9.885 1.00 24.91 275 ARG A N 1
ATOM 2100 C CA . ARG A 1 275 ? 1.476 30.843 11.223 1.00 24.91 275 ARG A CA 1
ATOM 2101 C C . ARG A 1 275 ? 0.598 29.594 11.286 1.00 24.91 275 ARG A C 1
ATOM 2103 O O . ARG A 1 275 ? -0.360 29.446 10.540 1.00 24.91 275 ARG A O 1
ATOM 2110 N N . ALA A 1 276 ? 0.922 28.716 12.229 1.00 37.28 276 ALA A N 1
ATOM 2111 C CA . ALA A 1 276 ? 0.110 27.556 12.578 1.00 37.28 276 ALA A CA 1
ATOM 2112 C C . ALA A 1 276 ? -1.077 27.940 13.480 1.00 37.28 276 ALA A C 1
ATOM 2114 O O . ALA A 1 276 ? -0.956 28.890 14.253 1.00 37.28 276 ALA A O 1
ATOM 2115 N N . ILE A 1 277 ? -2.155 27.142 13.428 1.00 24.17 277 ILE A N 1
ATOM 2116 C CA . ILE A 1 277 ? -3.011 26.634 14.530 1.00 24.17 277 ILE A CA 1
ATOM 2117 C C . ILE A 1 277 ? -4.377 26.192 13.952 1.00 24.17 277 ILE A C 1
ATOM 2119 O O . ILE A 1 277 ? -4.979 26.867 13.127 1.00 24.17 277 ILE A O 1
ATOM 2123 N N . THR A 1 278 ? -4.831 25.018 14.397 1.00 26.75 278 THR A N 1
ATOM 2124 C CA . THR A 1 278 ? -6.099 24.315 14.098 1.00 26.75 278 THR A CA 1
ATOM 2125 C C . THR A 1 278 ? -7.387 25.103 14.471 1.00 26.75 278 THR A C 1
ATOM 2127 O O . THR A 1 278 ? -7.297 26.126 15.145 1.00 26.75 278 THR A O 1
ATOM 2130 N N . PRO A 1 279 ? -8.596 24.673 14.039 1.00 41.91 279 PRO A N 1
ATOM 2131 C CA . PRO A 1 279 ? -9.467 25.460 13.152 1.00 41.91 279 PRO A CA 1
ATOM 2132 C C . PRO A 1 279 ? -10.684 26.122 13.835 1.00 41.91 279 PRO A C 1
ATOM 2134 O O . PRO A 1 279 ? -11.042 25.758 14.956 1.00 41.91 279 PRO A O 1
ATOM 2137 N N . PRO A 1 280 ? -11.439 26.962 13.101 1.00 25.69 280 PRO A N 1
ATOM 2138 C CA . PRO A 1 280 ? -12.887 27.097 13.245 1.00 25.69 280 PRO A CA 1
ATOM 2139 C C . PRO A 1 280 ? -13.657 26.219 12.230 1.00 25.69 280 PRO A C 1
ATOM 2141 O O . PRO A 1 280 ? -13.171 25.907 11.145 1.00 25.69 280 PRO A O 1
ATOM 2144 N N . ALA A 1 281 ? -14.869 25.804 12.606 1.00 27.58 281 ALA A N 1
ATOM 2145 C CA . ALA A 1 281 ? -15.756 24.929 11.828 1.00 27.58 281 ALA A CA 1
ATOM 2146 C C . ALA A 1 281 ? -16.380 25.636 10.591 1.00 27.58 281 ALA A C 1
ATOM 2148 O O . ALA A 1 281 ? -16.385 26.868 10.540 1.00 27.58 281 ALA A O 1
ATOM 2149 N N . PRO A 1 282 ? -16.909 24.896 9.592 1.00 35.84 282 PRO A N 1
ATOM 2150 C CA . PRO A 1 282 ? -17.285 25.473 8.301 1.00 35.84 282 PRO A CA 1
ATOM 2151 C C . PRO A 1 282 ? -18.657 26.175 8.316 1.00 35.84 282 PRO A C 1
ATOM 2153 O O . PRO A 1 282 ? -19.595 25.663 8.932 1.00 35.84 282 PRO A O 1
ATOM 2156 N N . PRO A 1 283 ? -18.839 27.260 7.540 1.00 28.42 283 PRO A N 1
ATOM 2157 C CA . PRO A 1 283 ? -20.129 27.591 6.937 1.00 28.42 283 PRO A CA 1
ATOM 2158 C C . PRO A 1 283 ? -20.478 26.528 5.882 1.00 28.42 283 PRO A C 1
ATOM 2160 O O . PRO A 1 283 ? -19.610 26.106 5.115 1.00 28.42 283 PRO A O 1
ATOM 2163 N N . SER A 1 284 ? -21.728 26.066 5.832 1.00 31.89 284 SER A N 1
ATOM 2164 C CA . SER A 1 284 ? -22.108 24.921 4.996 1.00 31.89 284 SER A CA 1
ATOM 2165 C C . SER A 1 284 ? -22.780 25.292 3.667 1.00 31.89 284 SER A C 1
ATOM 2167 O O . SER A 1 284 ? -23.878 25.838 3.645 1.00 31.89 284 SER A O 1
ATOM 2169 N N . LEU A 1 285 ? -22.190 24.793 2.581 1.00 36.75 285 LEU A N 1
ATOM 2170 C CA . LEU A 1 285 ? -22.832 24.270 1.362 1.00 36.75 285 LEU A CA 1
ATOM 2171 C C . LEU A 1 285 ? -23.683 25.162 0.425 1.00 36.75 285 LEU A C 1
ATOM 2173 O O . LEU A 1 285 ? -23.796 24.767 -0.731 1.00 36.75 285 LEU A O 1
ATOM 2177 N N . MET A 1 286 ? -24.316 26.269 0.841 1.00 28.81 286 MET A N 1
ATOM 2178 C CA . MET A 1 286 ? -25.394 26.881 0.020 1.00 28.81 286 MET A CA 1
ATOM 2179 C C . MET A 1 286 ? -25.397 28.409 -0.153 1.00 28.81 286 MET A C 1
ATOM 2181 O O . MET A 1 286 ? -26.056 28.897 -1.070 1.00 28.81 286 MET A O 1
ATOM 2185 N N . ASP A 1 287 ? -24.701 29.181 0.680 1.00 31.31 287 ASP A N 1
ATOM 2186 C CA . ASP A 1 287 ? -25.173 30.550 0.955 1.00 31.31 287 ASP A CA 1
ATOM 2187 C C . ASP A 1 287 ? -24.964 31.605 -0.153 1.00 31.31 287 ASP A C 1
ATOM 2189 O O . ASP A 1 287 ? -25.630 32.638 -0.108 1.00 31.31 287 ASP A O 1
ATOM 2193 N N . PHE A 1 288 ? -24.109 31.376 -1.164 1.00 31.02 288 PHE A N 1
ATOM 2194 C CA . PHE A 1 288 ? -23.827 32.375 -2.219 1.00 31.02 288 PHE A CA 1
ATOM 2195 C C . PHE A 1 288 ? -23.664 31.807 -3.640 1.00 31.02 288 PHE A C 1
ATOM 2197 O O . PHE A 1 288 ? -22.800 32.244 -4.398 1.00 31.02 288 PHE A O 1
ATOM 2204 N N . ILE A 1 289 ? -24.524 30.868 -4.044 1.00 31.80 289 ILE A N 1
ATOM 2205 C CA . ILE A 1 289 ? -24.676 30.530 -5.470 1.00 31.80 289 ILE A CA 1
ATOM 2206 C C . ILE A 1 289 ? -25.471 31.643 -6.179 1.00 31.80 289 ILE A C 1
ATOM 2208 O O . ILE A 1 289 ? -26.620 31.904 -5.817 1.00 31.80 289 ILE A O 1
ATOM 2212 N N . PRO A 1 290 ? -24.937 32.201 -7.275 1.00 27.56 290 PRO A N 1
ATOM 2213 C CA . PRO A 1 290 ? -25.737 32.390 -8.478 1.00 27.56 290 PRO A CA 1
ATOM 2214 C C . PRO A 1 290 ? -25.183 31.512 -9.605 1.00 27.56 290 PRO A C 1
ATOM 2216 O O . PRO A 1 290 ? -23.999 31.554 -9.918 1.00 27.56 290 PRO A O 1
ATOM 2219 N N . VAL A 1 291 ? -26.054 30.710 -10.218 1.00 43.69 291 VAL A N 1
ATOM 2220 C CA . VAL A 1 291 ? -25.718 29.847 -11.361 1.00 43.69 291 VAL A CA 1
ATOM 2221 C C . VAL A 1 291 ? -25.601 30.692 -12.634 1.00 43.69 291 VAL A C 1
ATOM 2223 O O . VAL A 1 291 ? -26.575 31.365 -12.976 1.00 43.69 291 VAL A O 1
ATOM 2226 N N . PRO A 1 292 ? -24.506 30.580 -13.406 1.00 28.97 292 PRO A N 1
ATOM 2227 C CA . PRO A 1 292 ? -24.484 30.944 -14.815 1.00 28.97 292 PRO A CA 1
ATOM 2228 C C . PRO A 1 292 ? -24.436 29.669 -15.666 1.00 28.97 292 PRO A C 1
ATOM 2230 O O . PRO A 1 292 ? -23.476 28.901 -15.637 1.00 28.97 292 PRO A O 1
ATOM 2233 N N . THR A 1 293 ? -25.486 29.438 -16.445 1.00 43.09 293 THR A N 1
ATOM 2234 C CA . THR A 1 293 ? -25.508 28.411 -17.493 1.00 43.09 293 THR A CA 1
ATOM 2235 C C . THR A 1 293 ? -24.556 28.779 -18.632 1.00 43.09 293 THR A C 1
ATOM 2237 O O . THR A 1 293 ? -24.690 29.869 -19.188 1.00 43.09 293 THR A O 1
ATOM 2240 N N . GLN A 1 294 ? -23.687 27.858 -19.057 1.00 29.70 294 GLN A N 1
ATOM 2241 C CA . GLN A 1 294 ? -23.020 27.916 -20.365 1.00 29.70 294 GLN A CA 1
ATOM 2242 C C . GLN A 1 294 ? -23.194 26.587 -21.131 1.00 29.70 294 GLN A C 1
ATOM 2244 O O . GLN A 1 294 ? -23.409 25.551 -20.498 1.00 29.70 294 GLN A O 1
ATOM 2249 N N . PRO A 1 295 ? -23.211 26.616 -22.479 1.00 32.53 295 PRO A N 1
ATOM 2250 C CA . PRO A 1 295 ? -23.782 25.538 -23.288 1.00 32.53 295 PRO A CA 1
ATOM 2251 C C . PRO A 1 295 ? -22.799 24.400 -23.599 1.00 32.53 295 PRO A C 1
ATOM 2253 O O . PRO A 1 295 ? -21.615 24.628 -23.846 1.00 32.53 295 PRO A O 1
ATOM 2256 N N . GLU A 1 296 ? -23.316 23.171 -23.699 1.00 29.44 296 GLU A N 1
ATOM 2257 C CA . GLU A 1 296 ? -22.566 22.036 -24.248 1.00 29.44 296 GLU A CA 1
ATOM 2258 C C . GLU A 1 296 ? -22.229 22.274 -25.730 1.00 29.44 296 GLU A C 1
ATOM 2260 O O . GLU A 1 296 ? -23.111 22.327 -26.591 1.00 29.44 296 GLU A O 1
ATOM 2265 N N . VAL A 1 297 ? -20.938 22.369 -26.055 1.00 36.16 297 VAL A N 1
ATOM 2266 C CA . VAL A 1 297 ? -20.477 22.394 -27.449 1.00 36.16 297 VAL A CA 1
ATOM 2267 C C . VAL A 1 297 ? -20.522 20.972 -28.008 1.00 36.16 297 VAL A C 1
ATOM 2269 O O . VAL A 1 297 ? -19.687 20.128 -27.689 1.00 36.16 297 VAL A O 1
ATOM 2272 N N . ASN A 1 298 ? -21.505 20.699 -28.864 1.00 34.91 298 ASN A N 1
ATOM 2273 C CA . ASN A 1 298 ? -21.735 19.368 -29.413 1.00 34.91 298 ASN A CA 1
ATOM 2274 C C . ASN A 1 298 ? -20.644 18.959 -30.425 1.00 34.91 298 ASN A C 1
ATOM 2276 O O . ASN A 1 298 ? -20.540 19.509 -31.525 1.00 34.91 298 ASN A O 1
ATOM 2280 N N . ALA A 1 299 ? -19.868 17.923 -30.095 1.00 32.94 299 ALA A N 1
ATOM 2281 C CA . ALA A 1 299 ? -18.813 17.383 -30.957 1.00 32.94 299 ALA A CA 1
ATOM 2282 C C . ALA A 1 299 ? -19.313 16.888 -32.333 1.00 32.94 299 ALA A C 1
ATOM 2284 O O . ALA A 1 299 ? -18.537 16.823 -33.292 1.00 32.94 299 ALA A O 1
ATOM 2285 N N . ALA A 1 300 ? -20.609 16.578 -32.471 1.00 33.97 300 ALA A N 1
ATOM 2286 C CA . ALA A 1 300 ? -21.210 16.227 -33.756 1.00 33.97 300 ALA A CA 1
ATOM 2287 C C . ALA A 1 300 ? -21.210 17.398 -34.755 1.00 33.97 300 ALA A C 1
ATOM 2289 O O . ALA A 1 300 ? -21.087 17.159 -35.959 1.00 33.97 300 ALA A O 1
ATOM 2290 N N . ASP A 1 301 ? -21.304 18.644 -34.280 1.00 34.59 301 ASP A N 1
ATOM 2291 C CA . ASP A 1 301 ? -21.316 19.832 -35.139 1.00 34.59 301 ASP A CA 1
ATOM 2292 C C . ASP A 1 301 ? -19.902 20.216 -35.592 1.00 34.59 301 ASP A C 1
ATOM 2294 O O . ASP A 1 301 ? -19.697 20.541 -36.763 1.00 34.59 301 ASP A O 1
ATOM 2298 N N . ILE A 1 302 ? -18.900 20.014 -34.730 1.00 33.66 302 ILE A N 1
ATOM 2299 C CA . ILE A 1 302 ? -17.478 20.130 -35.085 1.00 33.66 302 ILE A CA 1
ATOM 2300 C C . ILE A 1 302 ? -17.099 19.096 -36.166 1.00 33.66 302 ILE A C 1
ATOM 2302 O O . ILE A 1 302 ? -16.502 19.434 -37.190 1.00 33.66 302 ILE A O 1
ATOM 2306 N N . LEU A 1 303 ? -17.517 17.833 -36.007 1.00 32.50 303 LEU A N 1
ATOM 2307 C CA . LEU A 1 303 ? -17.295 16.784 -37.016 1.00 32.50 303 LEU A CA 1
ATOM 2308 C C . LEU A 1 303 ? -18.116 16.996 -38.303 1.00 32.50 303 LEU A C 1
ATOM 2310 O O . LEU A 1 303 ? -17.736 16.505 -39.371 1.00 32.50 303 LEU A O 1
ATOM 2314 N N . ARG A 1 304 ? -19.228 17.738 -38.237 1.00 34.59 304 ARG A N 1
ATOM 2315 C CA . ARG A 1 304 ? -19.964 18.215 -39.419 1.00 34.59 304 ARG A CA 1
ATOM 2316 C C . ARG A 1 304 ? -19.173 19.285 -40.164 1.00 34.59 304 ARG A C 1
ATOM 2318 O O . ARG A 1 304 ? -19.060 19.180 -41.383 1.00 34.59 304 ARG A O 1
ATOM 2325 N N . PHE A 1 305 ? -18.614 20.255 -39.442 1.00 33.88 305 PHE A N 1
ATOM 2326 C CA . PHE A 1 305 ? -17.804 21.346 -39.985 1.00 33.88 305 PHE A CA 1
ATOM 2327 C C . PHE A 1 305 ? -16.552 20.817 -40.705 1.00 33.88 305 PHE A C 1
ATOM 2329 O O . PHE A 1 305 ? -16.372 21.084 -41.894 1.00 33.88 305 PHE A O 1
ATOM 2336 N N . ALA A 1 306 ? -15.773 19.941 -40.060 1.00 31.23 306 ALA A N 1
ATOM 2337 C CA . ALA A 1 306 ? -14.581 19.330 -40.662 1.00 31.23 306 ALA A CA 1
ATOM 2338 C C . ALA A 1 306 ? -14.883 18.571 -41.977 1.00 31.23 306 ALA A C 1
ATOM 2340 O O . ALA A 1 306 ? -14.114 18.626 -42.936 1.00 31.23 306 ALA A O 1
ATOM 2341 N N . ARG A 1 307 ? -16.049 17.911 -42.075 1.00 32.78 307 ARG A N 1
ATOM 2342 C CA . ARG A 1 307 ? -16.496 17.211 -43.300 1.00 32.78 307 ARG A CA 1
ATOM 2343 C C . ARG A 1 307 ? -16.993 18.143 -44.415 1.00 32.78 307 ARG A C 1
ATOM 2345 O O . ARG A 1 307 ? -17.143 17.686 -45.554 1.00 32.78 307 ARG A O 1
ATOM 2352 N N . VAL A 1 308 ? -17.275 19.414 -44.121 1.00 31.92 308 VAL A N 1
ATOM 2353 C CA . VAL A 1 308 ? -17.629 20.432 -45.128 1.00 31.92 308 VAL A CA 1
ATOM 2354 C C . VAL A 1 308 ? -16.368 20.958 -45.819 1.00 31.92 308 VAL A C 1
ATOM 2356 O O . VAL A 1 308 ? -16.344 20.994 -47.052 1.00 31.92 308 VAL A O 1
ATOM 2359 N N . GLU A 1 309 ? -15.294 21.230 -45.070 1.00 33.62 309 GLU A N 1
ATOM 2360 C CA . GLU A 1 309 ? -13.978 21.584 -45.631 1.00 33.62 309 GLU A CA 1
ATOM 2361 C C . GLU A 1 309 ? -13.469 20.539 -46.635 1.00 33.62 309 GLU A C 1
ATOM 2363 O O . GLU A 1 309 ? -13.139 20.869 -47.780 1.00 33.62 309 GLU A O 1
ATOM 2368 N N . THR A 1 310 ? -13.488 19.252 -46.259 1.00 29.08 310 THR A N 1
ATOM 2369 C CA . THR A 1 310 ? -12.977 18.173 -47.127 1.00 29.08 310 THR A CA 1
ATOM 2370 C C . THR A 1 310 ? -13.731 18.087 -48.460 1.00 29.08 310 THR A C 1
ATOM 2372 O O . THR A 1 310 ? -13.165 17.682 -49.474 1.00 29.08 310 THR A O 1
ATOM 2375 N N . ARG A 1 311 ? -15.012 18.487 -48.491 1.00 29.47 311 ARG A N 1
ATOM 2376 C CA . ARG A 1 311 ? -15.812 18.561 -49.726 1.00 29.47 311 ARG A CA 1
ATOM 2377 C C . ARG A 1 311 ? -15.532 19.821 -50.549 1.00 29.47 311 ARG A C 1
ATOM 2379 O O . ARG A 1 311 ? -15.632 19.756 -51.775 1.00 29.47 311 ARG A O 1
ATOM 2386 N N . MET A 1 312 ? -15.164 20.940 -49.923 1.00 32.31 312 MET A N 1
ATOM 2387 C CA . MET A 1 312 ? -14.819 22.182 -50.628 1.00 32.31 312 MET A CA 1
ATOM 2388 C C . MET A 1 312 ? -13.462 22.116 -51.336 1.00 32.31 312 MET A C 1
ATOM 2390 O O . MET A 1 312 ? -13.338 22.646 -52.444 1.00 32.31 312 MET A O 1
ATOM 2394 N N . ALA A 1 313 ? -12.479 21.398 -50.782 1.00 33.03 313 ALA A N 1
ATOM 2395 C CA . ALA A 1 313 ? -11.183 21.177 -51.435 1.00 33.03 313 ALA A CA 1
ATOM 2396 C C . ALA A 1 313 ? -11.331 20.617 -52.869 1.00 33.03 313 ALA A C 1
ATOM 2398 O O . ALA A 1 313 ? -10.653 21.064 -53.798 1.00 33.03 313 ALA A O 1
ATOM 2399 N N . CYS A 1 314 ? -12.298 19.718 -53.087 1.00 29.95 314 CYS A N 1
ATOM 2400 C CA . CYS A 1 314 ? -12.597 19.124 -54.394 1.00 29.95 314 CYS A CA 1
ATOM 2401 C C . CYS A 1 314 ? -13.255 20.086 -55.412 1.00 29.95 314 CYS A C 1
ATOM 2403 O O . CYS A 1 314 ? -13.317 19.764 -56.599 1.00 29.95 314 CYS A O 1
ATOM 2405 N N . ALA A 1 315 ? -13.747 21.259 -54.991 1.00 32.25 315 ALA A N 1
ATOM 2406 C CA . ALA A 1 315 ? -14.515 22.187 -55.832 1.00 32.25 315 ALA A CA 1
ATOM 2407 C C . ALA A 1 315 ? -13.696 23.357 -56.429 1.00 32.25 315 ALA A C 1
ATOM 2409 O O . ALA A 1 315 ? -14.213 24.105 -57.267 1.00 32.25 315 ALA A O 1
ATOM 2410 N N . ARG A 1 316 ? -12.412 23.506 -56.058 1.00 41.09 316 ARG A N 1
ATOM 2411 C CA . ARG A 1 316 ? -11.548 24.640 -56.467 1.00 41.09 316 ARG A CA 1
ATOM 2412 C C . ARG A 1 316 ? -11.350 24.738 -57.993 1.00 41.09 316 ARG A C 1
ATOM 2414 O O . ARG A 1 316 ? -11.426 25.827 -58.562 1.00 41.09 316 ARG A O 1
ATOM 2421 N N . VAL A 1 317 ? -11.160 23.607 -58.683 1.00 38.00 317 VAL A N 1
ATOM 2422 C CA . VAL A 1 317 ? -10.882 23.571 -60.139 1.00 38.00 317 VAL A CA 1
ATOM 2423 C C . VAL A 1 317 ? -12.102 23.960 -61.006 1.00 38.00 317 VAL A C 1
ATOM 2425 O O . VAL A 1 317 ? -11.936 24.780 -61.916 1.00 38.00 317 VAL A O 1
ATOM 2428 N N . PRO A 1 318 ? -13.334 23.464 -60.751 1.00 34.69 318 PRO A N 1
ATOM 2429 C CA . PRO A 1 318 ? -14.537 23.948 -61.439 1.00 34.69 318 PRO A CA 1
ATOM 2430 C C . PRO A 1 318 ? -14.817 25.450 -61.268 1.00 34.69 318 PRO A C 1
ATOM 2432 O O . PRO A 1 318 ? -15.225 26.103 -62.232 1.00 34.69 318 PRO A O 1
ATOM 2435 N N . LEU A 1 319 ? -14.592 26.008 -60.071 1.00 38.19 319 LEU A N 1
ATOM 2436 C CA . LEU A 1 319 ? -14.875 27.417 -59.769 1.00 38.19 319 LEU A CA 1
ATOM 2437 C C . LEU A 1 319 ? -13.943 28.370 -60.532 1.00 38.19 319 LEU A C 1
ATOM 2439 O O . LEU A 1 319 ? -14.432 29.285 -61.199 1.00 38.19 319 LEU A O 1
ATOM 2443 N N . ALA A 1 320 ? -12.633 28.094 -60.550 1.00 40.91 320 ALA A N 1
ATOM 2444 C CA . ALA A 1 320 ? -11.661 28.851 -61.349 1.00 40.91 320 ALA A CA 1
ATOM 2445 C C . ALA A 1 320 ? -12.047 28.901 -62.835 1.00 40.91 320 ALA A C 1
ATOM 2447 O O . ALA A 1 320 ? -12.061 29.958 -63.470 1.00 40.91 320 ALA A O 1
ATOM 2448 N N . LYS A 1 321 ? -12.472 27.754 -63.377 1.00 37.50 321 LYS A N 1
ATOM 2449 C CA . LYS A 1 321 ? -12.873 27.620 -64.781 1.00 37.50 321 LYS A CA 1
ATOM 2450 C C . LYS A 1 321 ? -14.185 28.349 -65.108 1.00 37.50 321 LYS A C 1
ATOM 2452 O O . LYS A 1 321 ? -14.349 28.807 -66.238 1.00 37.50 321 LYS A O 1
ATOM 2457 N N . ARG A 1 322 ? -15.108 28.478 -64.144 1.00 36.34 322 ARG A N 1
ATOM 2458 C CA . ARG A 1 322 ? -16.406 29.160 -64.318 1.00 36.34 322 ARG A CA 1
ATOM 2459 C C . ARG A 1 322 ? -16.304 30.682 -64.205 1.00 36.34 322 ARG A C 1
ATOM 2461 O O . ARG A 1 322 ? -16.941 31.372 -64.996 1.00 36.34 322 ARG A O 1
ATOM 2468 N N . TYR A 1 323 ? -15.497 31.192 -63.274 1.00 35.59 323 TYR A N 1
ATOM 2469 C CA . TYR A 1 323 ? -15.317 32.635 -63.049 1.00 35.59 323 TYR A CA 1
ATOM 2470 C C . TYR A 1 323 ? -14.115 33.242 -63.799 1.00 35.59 323 TYR A C 1
ATOM 2472 O O . TYR A 1 323 ? -13.886 34.443 -63.714 1.00 35.59 323 TYR A O 1
ATOM 2480 N N . ARG A 1 324 ? -13.387 32.434 -64.590 1.00 32.66 324 ARG A N 1
ATOM 2481 C CA . ARG A 1 324 ? -12.250 32.842 -65.446 1.00 32.66 324 ARG A CA 1
ATOM 2482 C C . ARG A 1 324 ? -11.091 33.522 -64.701 1.00 32.66 324 ARG A C 1
ATOM 2484 O O . ARG A 1 324 ? -10.343 34.295 -65.293 1.00 32.66 324 ARG A O 1
ATOM 2491 N N . VAL A 1 325 ? -10.912 33.184 -63.430 1.00 37.97 325 VAL A N 1
ATOM 2492 C CA . VAL A 1 325 ? -9.757 33.577 -62.611 1.00 37.97 325 VAL A CA 1
ATOM 2493 C C . VAL A 1 325 ? -8.770 32.412 -62.520 1.00 37.97 325 VAL A C 1
ATOM 2495 O O . VAL A 1 325 ? -9.166 31.248 -62.612 1.00 37.97 325 VAL A O 1
ATOM 2498 N N . SER A 1 326 ? -7.473 32.699 -62.387 1.00 34.59 326 SER A N 1
ATOM 2499 C CA . SER A 1 326 ? -6.460 31.639 -62.299 1.00 34.59 326 SER A CA 1
ATOM 2500 C C . SER A 1 326 ? -6.576 30.877 -60.974 1.00 34.59 326 SER A C 1
ATOM 2502 O O . SER A 1 326 ? -7.035 31.422 -59.971 1.00 34.59 326 SER A O 1
ATOM 2504 N N . LEU A 1 327 ? -6.135 29.615 -60.947 1.00 36.66 327 LEU A N 1
ATOM 2505 C CA . LEU A 1 327 ? -6.102 28.820 -59.710 1.00 36.66 327 LEU A CA 1
ATOM 2506 C C . LEU A 1 327 ? -5.242 29.485 -58.622 1.00 36.66 327 LEU A C 1
ATOM 2508 O O . LEU A 1 327 ? -5.605 29.423 -57.449 1.00 36.66 327 LEU A O 1
ATOM 2512 N N . ASN A 1 328 ? -4.173 30.190 -59.011 1.00 35.56 328 ASN A N 1
ATOM 2513 C CA . ASN A 1 328 ? -3.365 30.981 -58.083 1.00 35.56 328 ASN A CA 1
ATOM 2514 C C . ASN A 1 328 ? -4.123 32.217 -57.587 1.00 35.56 328 ASN A C 1
ATOM 2516 O O . ASN A 1 328 ? -4.090 32.474 -56.396 1.00 35.56 328 ASN A O 1
ATOM 2520 N N . ALA A 1 329 ? -4.867 32.936 -58.436 1.00 35.44 329 ALA A N 1
ATOM 2521 C CA . ALA A 1 329 ? -5.685 34.073 -57.998 1.00 35.44 329 ALA A CA 1
ATOM 2522 C C . ALA A 1 329 ? -6.822 33.650 -57.048 1.00 35.44 329 ALA A C 1
ATOM 2524 O O . ALA A 1 329 ? -7.113 34.355 -56.092 1.00 35.44 329 ALA A O 1
ATOM 2525 N N . LEU A 1 330 ? -7.426 32.476 -57.264 1.00 36.91 330 LEU A N 1
ATOM 2526 C CA . LEU A 1 330 ? -8.419 31.903 -56.344 1.00 36.91 330 LEU A CA 1
ATOM 2527 C C . LEU A 1 330 ? -7.805 31.392 -55.035 1.00 36.91 330 LEU A C 1
ATOM 2529 O O . LEU A 1 330 ? -8.489 31.364 -54.019 1.00 36.91 330 LEU A O 1
ATOM 2533 N N . SER A 1 331 ? -6.533 30.988 -55.058 1.00 35.69 331 SER A N 1
ATOM 2534 C CA . SER A 1 331 ? -5.806 30.557 -53.856 1.00 35.69 331 SER A CA 1
ATOM 2535 C C . SER A 1 331 ? -5.190 31.734 -53.093 1.00 35.69 331 SER A C 1
ATOM 2537 O O . SER A 1 331 ? -5.034 31.638 -51.891 1.00 35.69 331 SER A O 1
ATOM 2539 N N . LEU A 1 332 ? -4.920 32.858 -53.765 1.00 32.94 332 LEU A N 1
ATOM 2540 C CA . LEU A 1 332 ? -4.544 34.143 -53.161 1.00 32.94 332 LEU A CA 1
ATOM 2541 C C . LEU A 1 332 ? -5.742 34.914 -52.580 1.00 32.94 332 LEU A C 1
ATOM 2543 O O . LEU A 1 332 ? -5.541 35.874 -51.847 1.00 32.94 332 LEU A O 1
ATOM 2547 N N . ALA A 1 333 ? -6.974 34.530 -52.926 1.00 33.28 333 ALA A N 1
ATOM 2548 C CA . ALA A 1 333 ? -8.195 35.203 -52.478 1.00 33.28 333 ALA A CA 1
ATOM 2549 C C . ALA A 1 333 ? -8.930 34.485 -51.328 1.00 33.28 333 ALA A C 1
ATOM 2551 O O . ALA A 1 333 ? -9.944 35.007 -50.876 1.00 33.28 333 ALA A O 1
ATOM 2552 N N . GLU A 1 334 ? -8.483 33.283 -50.931 1.00 31.50 334 GLU A N 1
ATOM 2553 C CA . GLU A 1 334 ? -8.996 32.420 -49.837 1.00 31.50 334 GLU A CA 1
ATOM 2554 C C . GLU A 1 334 ? -10.529 32.369 -49.608 1.00 31.50 334 GLU A C 1
ATOM 2556 O O . GLU A 1 334 ? -11.013 32.072 -48.520 1.00 31.50 334 GLU A O 1
ATOM 2561 N N . ALA A 1 335 ? -11.333 32.596 -50.651 1.00 27.31 335 ALA A N 1
ATOM 2562 C CA . ALA A 1 335 ? -12.787 32.678 -50.536 1.00 27.31 335 ALA A CA 1
ATOM 2563 C C . ALA A 1 335 ? -13.480 31.400 -51.039 1.00 27.31 335 ALA A C 1
ATOM 2565 O O . ALA A 1 335 ? -13.665 31.199 -52.245 1.00 27.31 335 ALA A O 1
ATOM 2566 N N . ALA A 1 336 ? -13.924 30.552 -50.108 1.00 26.23 336 ALA A N 1
ATOM 2567 C CA . ALA A 1 336 ? -14.821 29.428 -50.379 1.00 26.23 336 ALA A CA 1
ATOM 2568 C C . ALA A 1 336 ? -16.298 29.819 -50.120 1.00 26.23 336 ALA A C 1
ATOM 2570 O O . ALA A 1 336 ? -16.591 30.576 -49.200 1.00 26.23 336 ALA A O 1
ATOM 2571 N N . PHE A 1 337 ? -17.244 29.335 -50.940 1.00 24.66 337 PHE A N 1
ATOM 2572 C CA . PHE A 1 337 ? -18.647 29.805 -50.960 1.00 24.66 337 PHE A CA 1
ATOM 2573 C C . PHE A 1 337 ? -19.710 28.680 -51.067 1.00 24.66 337 PHE A C 1
ATOM 2575 O O . PHE A 1 337 ? -19.442 27.655 -51.697 1.00 24.66 337 PHE A O 1
ATOM 2582 N N . TYR A 1 338 ? -20.954 29.007 -50.641 1.00 27.47 338 TYR A N 1
ATOM 2583 C CA . TYR A 1 338 ? -22.283 28.388 -50.951 1.00 27.47 338 TYR A CA 1
ATOM 2584 C C . TYR A 1 338 ? -22.746 27.166 -50.110 1.00 27.47 338 TYR A C 1
ATOM 2586 O O . TYR A 1 338 ? -21.884 26.440 -49.623 1.00 27.47 338 TYR A O 1
ATOM 2594 N N . PRO A 1 339 ? -24.056 26.768 -50.095 1.00 27.53 339 PRO A N 1
ATOM 2595 C CA . PRO A 1 339 ? -25.374 27.482 -50.178 1.00 27.53 339 PRO A CA 1
ATOM 2596 C C . PRO A 1 339 ? -26.420 26.994 -49.100 1.00 27.53 339 PRO A C 1
ATOM 2598 O O . PRO A 1 339 ? -26.118 26.062 -48.370 1.00 27.53 339 PRO A O 1
ATOM 2601 N N . LYS A 1 340 ? -27.722 27.371 -49.005 1.00 25.45 340 LYS A N 1
ATOM 2602 C CA . LYS A 1 340 ? -28.578 28.581 -49.233 1.00 25.45 340 LYS A CA 1
ATOM 2603 C C . LYS A 1 340 ? -30.075 28.212 -48.917 1.00 25.45 340 LYS A C 1
ATOM 2605 O O . LYS A 1 340 ? -30.431 27.056 -49.111 1.00 25.45 340 LYS A O 1
ATOM 2610 N N . ALA A 1 341 ? -30.945 29.202 -48.613 1.00 23.77 341 ALA A N 1
ATOM 2611 C CA . ALA A 1 341 ? -32.439 29.192 -48.469 1.00 23.77 341 ALA A CA 1
ATOM 2612 C C . ALA A 1 341 ? -32.988 29.045 -47.020 1.00 23.77 341 ALA A C 1
ATOM 2614 O O . ALA A 1 341 ? -32.368 28.376 -46.212 1.00 23.77 341 ALA A O 1
ATOM 2615 N N . ASP A 1 342 ? -34.099 29.677 -46.597 1.00 23.42 342 ASP A N 1
ATOM 2616 C CA . ASP A 1 342 ? -35.128 30.437 -47.344 1.00 23.42 342 ASP A CA 1
ATOM 2617 C C . ASP A 1 342 ? -35.578 31.760 -46.651 1.00 23.42 342 ASP A C 1
ATOM 2619 O O . ASP A 1 342 ? -34.997 32.133 -45.639 1.00 23.42 342 ASP A O 1
ATOM 2623 N N . ALA A 1 343 ? -36.505 32.525 -47.260 1.00 25.88 343 ALA A N 1
ATOM 2624 C CA . ALA A 1 343 ? -36.903 33.954 -47.066 1.00 25.88 343 ALA A CA 1
ATOM 2625 C C . ALA A 1 343 ? -37.049 34.537 -45.608 1.00 25.88 343 ALA A C 1
ATOM 2627 O O . ALA A 1 343 ? -37.059 33.796 -44.642 1.00 25.88 343 ALA A O 1
ATOM 2628 N N . ALA A 1 344 ? -37.131 35.859 -45.331 1.00 23.80 344 ALA A N 1
ATOM 2629 C CA . ALA A 1 344 ? -37.692 36.957 -46.138 1.00 23.80 344 ALA A CA 1
ATOM 2630 C C . ALA A 1 344 ? -37.292 38.412 -45.727 1.00 23.80 344 ALA A C 1
ATOM 2632 O O . ALA A 1 344 ? -37.097 38.693 -44.555 1.00 23.80 344 ALA A O 1
ATOM 2633 N N . LYS A 1 345 ? -37.328 39.325 -46.723 1.00 25.98 345 LYS A N 1
ATOM 2634 C CA . LYS A 1 345 ? -37.724 40.767 -46.703 1.00 25.98 345 LYS A CA 1
ATOM 2635 C C . LYS A 1 345 ? -37.086 41.791 -45.728 1.00 25.98 345 LYS A C 1
ATOM 2637 O O . LYS A 1 345 ? -37.515 41.904 -44.589 1.00 25.98 345 LYS A O 1
ATOM 2642 N N . CYS A 1 346 ? -36.252 42.685 -46.285 1.00 22.66 346 CYS A N 1
ATOM 2643 C CA . CYS A 1 346 ? -36.468 44.147 -46.501 1.00 22.66 346 CYS A CA 1
ATOM 2644 C C . CYS A 1 346 ? -35.086 44.818 -46.684 1.00 22.66 346 CYS A C 1
ATOM 2646 O O . CYS A 1 346 ? -34.234 44.651 -45.824 1.00 22.66 346 CYS A O 1
ATOM 2648 N N . LYS A 1 347 ? -34.678 45.390 -47.828 1.00 28.61 347 LYS A N 1
ATOM 2649 C CA . LYS A 1 347 ? -35.201 46.450 -48.726 1.00 28.61 347 LYS A CA 1
ATOM 2650 C C . LYS A 1 347 ? -35.004 47.897 -48.242 1.00 28.61 347 LYS A C 1
ATOM 2652 O O . LYS A 1 347 ? -35.505 48.277 -47.196 1.00 28.61 347 LYS A O 1
ATOM 2657 N N . GLU A 1 348 ? -34.380 48.658 -49.152 1.00 26.52 348 GLU A N 1
ATOM 2658 C CA . GLU A 1 348 ? -34.179 50.118 -49.216 1.00 26.52 348 GLU A CA 1
ATOM 2659 C C . GLU A 1 348 ? -33.043 50.697 -48.343 1.00 26.52 348 GLU A C 1
ATOM 2661 O O . GLU A 1 348 ? -33.108 50.730 -47.122 1.00 26.52 348 GLU A O 1
ATOM 2666 N N . GLY A 1 349 ? -31.981 51.189 -49.007 1.00 27.19 349 GLY A N 1
ATOM 2667 C CA . GLY A 1 349 ? -30.960 52.055 -48.393 1.00 27.19 349 GLY A CA 1
ATOM 2668 C C . GLY A 1 349 ? -29.547 51.490 -48.159 1.00 27.19 349 GLY A C 1
ATOM 2669 O O . GLY A 1 349 ? -28.722 52.231 -47.638 1.00 27.19 349 GLY A O 1
ATOM 2670 N N . ARG A 1 350 ? -29.223 50.240 -48.535 1.00 31.98 350 ARG A N 1
ATOM 2671 C CA . ARG A 1 350 ? -27.859 49.641 -48.486 1.00 31.98 350 ARG A CA 1
ATOM 2672 C C . ARG A 1 350 ? -27.763 48.416 -49.428 1.00 31.98 350 ARG A C 1
ATOM 2674 O O . ARG A 1 350 ? -28.793 47.849 -49.772 1.00 31.98 350 ARG A O 1
ATOM 2681 N N . LEU A 1 351 ? -26.537 48.067 -49.851 1.00 29.09 351 LEU A N 1
ATOM 2682 C CA . LEU A 1 351 ? -26.074 46.845 -50.567 1.00 29.09 351 LEU A CA 1
ATOM 2683 C C . LEU A 1 351 ? -27.129 45.889 -51.201 1.00 29.09 351 LEU A C 1
ATOM 2685 O O . LEU A 1 351 ? -27.759 45.121 -50.473 1.00 29.09 351 LEU A O 1
ATOM 2689 N N . PRO A 1 352 ? -27.227 45.800 -52.549 1.00 23.66 352 PRO A N 1
ATOM 2690 C CA . PRO A 1 352 ? -28.083 44.818 -53.230 1.00 23.66 352 PRO A CA 1
ATOM 2691 C C . PRO A 1 352 ? -27.344 43.590 -53.825 1.00 23.66 352 PRO A C 1
ATOM 2693 O O . PRO A 1 352 ? -26.659 43.669 -54.841 1.00 23.66 352 PRO A O 1
ATOM 2696 N N . GLU A 1 353 ? -27.612 42.424 -53.232 1.00 29.66 353 GLU A N 1
ATOM 2697 C CA . GLU A 1 353 ? -28.050 41.195 -53.934 1.00 29.66 353 GLU A CA 1
ATOM 2698 C C . GLU A 1 353 ? -27.122 40.423 -54.916 1.00 29.66 353 GLU A C 1
ATOM 2700 O O . GLU A 1 353 ? -27.614 39.878 -55.907 1.00 29.66 353 GLU A O 1
ATOM 2705 N N . GLN A 1 354 ? -25.842 40.174 -54.581 1.00 32.59 354 GLN A N 1
ATOM 2706 C CA . GLN A 1 354 ? -25.276 38.818 -54.833 1.00 32.59 354 GLN A CA 1
ATOM 2707 C C . GLN A 1 354 ? -24.093 38.329 -53.964 1.00 32.59 354 GLN A C 1
ATOM 2709 O O . GLN A 1 354 ? -23.487 37.309 -54.289 1.00 32.59 354 GLN A O 1
ATOM 2714 N N . ILE A 1 355 ? -23.825 38.946 -52.808 1.00 32.94 355 ILE A N 1
ATOM 2715 C CA . ILE A 1 355 ? -23.053 38.291 -51.733 1.00 32.94 355 ILE A CA 1
ATOM 2716 C C . ILE A 1 355 ? -24.047 37.447 -50.920 1.00 32.94 355 ILE A C 1
ATOM 2718 O O . ILE A 1 355 ? -24.890 37.973 -50.197 1.00 32.94 355 ILE A O 1
ATOM 2722 N N . GLY A 1 356 ? -24.041 36.131 -51.145 1.00 28.31 356 GLY A N 1
ATOM 2723 C CA . GLY A 1 356 ? -25.117 35.234 -50.717 1.00 28.31 356 GLY A CA 1
ATOM 2724 C C . GLY A 1 356 ? -24.965 34.675 -49.304 1.00 28.31 356 GLY A C 1
ATOM 2725 O O . GLY A 1 356 ? -24.529 33.538 -49.157 1.00 28.31 356 GLY A O 1
ATOM 2726 N N . VAL A 1 357 ? -25.407 35.426 -48.294 1.00 34.16 357 VAL A N 1
ATOM 2727 C CA . VAL A 1 357 ? -25.520 34.951 -46.902 1.00 34.16 357 VAL A CA 1
ATOM 2728 C C . VAL A 1 357 ? -26.794 34.124 -46.680 1.00 34.16 357 VAL A C 1
ATOM 2730 O O . VAL A 1 357 ? -27.875 34.579 -47.060 1.00 34.16 357 VAL A O 1
ATOM 2733 N N . LYS A 1 358 ? -26.687 32.944 -46.046 1.00 26.30 358 LYS A N 1
ATOM 2734 C CA . LYS A 1 358 ? -27.707 32.314 -45.169 1.00 26.30 358 LYS A CA 1
ATOM 2735 C C . LYS A 1 358 ? -27.178 31.000 -44.595 1.00 26.30 358 LYS A C 1
ATOM 2737 O O . LYS A 1 358 ? -26.652 30.193 -45.353 1.00 26.30 358 LYS A O 1
ATOM 2742 N N . GLY A 1 359 ? -27.332 30.804 -43.289 1.00 34.22 359 GLY A N 1
ATOM 2743 C CA . GLY A 1 359 ? -26.278 30.153 -42.509 1.00 34.22 359 GLY A CA 1
ATOM 2744 C C . GLY A 1 359 ? -25.368 31.248 -41.966 1.00 34.22 359 GLY A C 1
ATOM 2745 O O . GLY A 1 359 ? -24.235 31.404 -42.400 1.00 34.22 359 GLY A O 1
ATOM 2746 N N . ASP A 1 360 ? -25.988 32.094 -41.151 1.00 33.47 360 ASP A N 1
ATOM 2747 C CA . ASP A 1 360 ? -25.404 32.757 -39.997 1.00 33.47 360 ASP A CA 1
ATOM 2748 C C . ASP A 1 360 ? -24.219 33.738 -40.122 1.00 33.47 360 ASP A C 1
ATOM 2750 O O . ASP A 1 360 ? -24.016 34.506 -39.197 1.00 33.47 360 ASP A O 1
ATOM 2754 N N . SER A 1 361 ? -23.622 33.924 -41.303 1.00 31.89 361 SER A N 1
ATOM 2755 C CA . SER A 1 361 ? -22.995 35.171 -41.811 1.00 31.89 361 SER A CA 1
ATOM 2756 C C . SER A 1 361 ? -21.510 35.194 -42.226 1.00 31.89 361 SER A C 1
ATOM 2758 O O . SER A 1 361 ? -20.846 34.167 -42.286 1.00 31.89 361 SER A O 1
ATOM 2760 N N . LEU A 1 362 ? -21.149 36.338 -42.842 1.00 35.44 362 LEU A N 1
ATOM 2761 C CA . LEU A 1 362 ? -20.377 36.540 -44.092 1.00 35.44 362 LEU A CA 1
ATOM 2762 C C . LEU A 1 362 ? -20.327 38.087 -44.341 1.00 35.44 362 LEU A C 1
ATOM 2764 O O . LEU A 1 362 ? -21.245 38.764 -43.879 1.00 35.44 362 LEU A O 1
ATOM 2768 N N . LEU A 1 363 ? -19.450 38.749 -45.121 1.00 34.09 363 LEU A N 1
ATOM 2769 C CA . LEU A 1 363 ? -18.178 38.436 -45.813 1.00 34.09 363 LEU A CA 1
ATOM 2770 C C . LEU A 1 363 ? -17.626 39.738 -46.491 1.00 34.09 363 LEU A C 1
ATOM 2772 O O . LEU A 1 363 ? -18.412 40.657 -46.731 1.00 34.09 363 LEU A O 1
ATOM 2776 N N . LEU A 1 364 ? -16.381 39.691 -47.006 1.00 34.84 364 LEU A N 1
ATOM 2777 C CA . LEU A 1 364 ? -15.811 40.444 -48.166 1.00 34.84 364 LEU A CA 1
ATOM 2778 C C . LEU A 1 364 ? -15.323 41.908 -47.981 1.00 34.84 364 LEU A C 1
ATOM 2780 O O . LEU A 1 364 ? -15.815 42.569 -47.081 1.00 34.84 364 LEU A O 1
ATOM 2784 N N . PRO A 1 365 ? -14.395 42.425 -48.846 1.00 34.28 365 PRO A N 1
ATOM 2785 C CA . PRO A 1 365 ? -13.225 43.216 -48.415 1.00 34.28 365 PRO A CA 1
ATOM 2786 C C . PRO A 1 365 ? -13.124 44.705 -48.893 1.00 34.28 365 PRO A C 1
ATOM 2788 O O . PRO A 1 365 ? -13.867 45.132 -49.774 1.00 34.28 365 PRO A O 1
ATOM 2791 N N . LEU A 1 366 ? -12.206 45.500 -48.307 1.00 33.38 366 LEU A N 1
ATOM 2792 C CA . LEU A 1 366 ? -11.971 46.965 -48.499 1.00 33.38 366 LEU A CA 1
ATOM 2793 C C . LEU A 1 366 ? -10.604 47.225 -49.160 1.00 33.38 366 LEU A C 1
ATOM 2795 O O . LEU A 1 366 ? -9.818 46.292 -49.217 1.00 33.38 366 LEU A O 1
ATOM 2799 N N . SER A 1 367 ? -10.289 48.459 -49.594 1.00 33.03 367 SER A N 1
ATOM 2800 C CA . SER A 1 367 ? -9.040 48.814 -50.310 1.00 33.03 367 SER A CA 1
ATOM 2801 C C . SER A 1 367 ? -8.325 50.100 -49.844 1.00 33.03 367 SER A C 1
ATOM 2803 O O . SER A 1 367 ? -8.993 51.051 -49.446 1.00 33.03 367 SER A O 1
ATOM 2805 N N . ASP A 1 368 ? -6.990 50.159 -49.984 1.00 30.09 368 ASP A N 1
ATOM 2806 C CA . ASP A 1 368 ? -6.129 51.349 -49.889 1.00 30.09 368 ASP A CA 1
ATOM 2807 C C . ASP A 1 368 ? -5.237 51.588 -51.148 1.00 30.09 368 ASP A C 1
ATOM 2809 O O . ASP A 1 368 ? -5.516 51.108 -52.253 1.00 30.09 368 ASP A O 1
ATOM 2813 N N . VAL A 1 369 ? -4.251 52.487 -51.042 1.00 26.06 369 VAL A N 1
ATOM 2814 C CA . VAL A 1 369 ? -4.072 53.656 -51.928 1.00 26.06 369 VAL A CA 1
ATOM 2815 C C . VAL A 1 369 ? -3.588 53.405 -53.364 1.00 26.06 369 VAL A C 1
ATOM 2817 O O . VAL A 1 369 ? -3.520 54.354 -54.145 1.00 26.06 369 VAL A O 1
ATOM 2820 N N . ARG A 1 370 ? -3.290 52.162 -53.760 1.00 27.83 370 ARG A N 1
ATOM 2821 C CA . ARG A 1 370 ? -3.048 51.794 -55.177 1.00 27.83 370 ARG A CA 1
ATOM 2822 C C . ARG A 1 370 ? -4.258 51.128 -55.853 1.00 27.83 370 ARG A C 1
ATOM 2824 O O . ARG A 1 370 ? -4.183 50.814 -57.038 1.00 27.83 370 ARG A O 1
ATOM 2831 N N . GLY A 1 371 ? -5.357 50.934 -55.118 1.00 33.84 371 GLY A N 1
ATOM 2832 C CA . GLY A 1 371 ? -6.475 50.053 -55.485 1.00 33.84 371 GLY A CA 1
ATOM 2833 C C . GLY A 1 371 ? -6.363 48.643 -54.880 1.00 33.84 371 GLY A C 1
ATOM 2834 O O . GLY A 1 371 ? -7.015 47.722 -55.359 1.00 33.84 371 GLY A O 1
ATOM 2835 N N . GLU A 1 372 ? -5.522 48.484 -53.854 1.00 32.16 372 GLU A N 1
ATOM 2836 C CA . GLU A 1 372 ? -5.115 47.225 -53.202 1.00 32.16 372 GLU A CA 1
ATOM 2837 C C . GLU A 1 372 ? -5.947 46.962 -51.942 1.00 32.16 372 GLU A C 1
ATOM 2839 O O . GLU A 1 372 ? -6.400 47.908 -51.326 1.00 32.16 372 GLU A O 1
ATOM 2844 N N . VAL A 1 373 ? -6.200 45.719 -51.530 1.00 37.72 373 VAL A N 1
ATOM 2845 C CA . VAL A 1 373 ? -7.314 45.382 -50.608 1.00 37.72 373 VAL A CA 1
ATOM 2846 C C . VAL A 1 373 ? -7.002 45.517 -49.082 1.00 37.72 373 VAL A C 1
ATOM 2848 O O . VAL A 1 373 ? -6.738 44.535 -48.397 1.00 37.72 373 VAL A O 1
ATOM 2851 N N . GLY A 1 374 ? -7.108 46.730 -48.516 1.00 33.31 374 GLY A N 1
ATOM 2852 C CA . GLY A 1 374 ? -7.107 47.086 -47.076 1.00 33.31 374 GLY A CA 1
ATOM 2853 C C . GLY A 1 374 ? -8.363 46.800 -46.198 1.00 33.31 374 GLY A C 1
ATOM 2854 O O . GLY A 1 374 ? -8.661 47.604 -45.320 1.00 33.31 374 GLY A O 1
ATOM 2855 N N . GLY A 1 375 ? -9.080 45.678 -46.386 1.00 32.53 375 GLY A N 1
ATOM 2856 C CA . GLY A 1 375 ? -9.853 44.970 -45.324 1.00 32.53 375 GLY A CA 1
ATOM 2857 C C . GLY A 1 375 ? -11.322 45.349 -44.980 1.00 32.53 375 GLY A C 1
ATOM 2858 O O . GLY A 1 375 ? -11.580 46.306 -44.261 1.00 32.53 375 GLY A O 1
ATOM 2859 N N . LEU A 1 376 ? -12.302 44.531 -45.406 1.00 34.84 376 LEU A N 1
ATOM 2860 C CA . LEU A 1 376 ? -13.681 44.413 -44.857 1.00 34.84 376 LEU A CA 1
ATOM 2861 C C . LEU A 1 376 ? -13.859 42.898 -44.585 1.00 34.84 376 LEU A C 1
ATOM 2863 O O . LEU A 1 376 ? -13.376 42.057 -45.343 1.00 34.84 376 LEU A O 1
ATOM 2867 N N . PHE A 1 377 ? -14.223 42.518 -43.371 1.00 34.22 377 PHE A N 1
ATOM 2868 C CA . PHE A 1 377 ? -15.570 42.397 -42.802 1.00 34.22 377 PHE A CA 1
ATOM 2869 C C . PHE A 1 377 ? -16.093 40.960 -42.851 1.00 34.22 377 PHE A C 1
ATOM 2871 O O . PHE A 1 377 ? -16.105 40.272 -43.870 1.00 34.22 377 PHE A O 1
ATOM 2878 N N . VAL A 1 378 ? -16.457 40.509 -41.657 1.00 41.16 378 VAL A N 1
ATOM 2879 C CA . VAL A 1 378 ? -16.798 39.151 -41.254 1.00 41.16 378 VAL A CA 1
ATOM 2880 C C . VAL A 1 378 ? -17.949 39.279 -40.264 1.00 41.16 378 VAL A C 1
ATOM 2882 O O . VAL A 1 378 ? -17.932 40.202 -39.457 1.00 41.16 378 VAL A O 1
ATOM 2885 N N . ILE A 1 379 ? -18.914 38.363 -40.316 1.00 38.66 379 ILE A N 1
ATOM 2886 C CA . ILE A 1 379 ? -19.932 38.084 -39.282 1.00 38.66 379 ILE A CA 1
ATOM 2887 C C . ILE A 1 379 ? -20.134 36.519 -39.296 1.00 38.66 379 ILE A C 1
ATOM 2889 O O . ILE A 1 379 ? -19.649 35.938 -40.268 1.00 38.66 379 ILE A O 1
ATOM 2893 N N . PRO A 1 380 ? -20.680 35.788 -38.281 1.00 43.47 380 PRO A N 1
ATOM 2894 C CA . PRO A 1 380 ? -20.526 34.314 -38.180 1.00 43.47 380 PRO A CA 1
ATOM 2895 C C . PRO A 1 380 ? -21.766 33.408 -37.893 1.00 43.47 380 PRO A C 1
ATOM 2897 O O . PRO A 1 380 ? -22.021 32.564 -38.744 1.00 43.47 380 PRO A O 1
ATOM 2900 N N . PHE A 1 381 ? -22.431 33.538 -36.713 1.00 35.00 381 PHE A N 1
ATOM 2901 C CA . PHE A 1 381 ? -23.451 32.705 -35.992 1.00 35.00 381 PHE A CA 1
ATOM 2902 C C . PHE A 1 381 ? -23.390 31.136 -36.185 1.00 35.00 381 PHE A C 1
ATOM 2904 O O . PHE A 1 381 ? -22.797 30.607 -37.114 1.00 35.00 381 PHE A O 1
ATOM 2911 N N . GLY A 1 382 ? -23.820 30.227 -35.302 1.00 40.62 382 GLY A N 1
ATOM 2912 C CA . GLY A 1 382 ? -25.093 30.110 -34.577 1.00 40.62 382 GLY A CA 1
ATOM 2913 C C . GLY A 1 382 ? -25.128 30.793 -33.223 1.00 40.62 382 GLY A C 1
ATOM 2914 O O . GLY A 1 382 ? -24.963 32.001 -33.174 1.00 40.62 382 GLY A O 1
ATOM 2915 N N . ASP A 1 383 ? -25.278 30.063 -32.112 1.00 38.25 383 ASP A N 1
ATOM 2916 C CA . ASP A 1 383 ? -25.260 30.653 -30.752 1.00 38.25 383 ASP A CA 1
ATOM 2917 C C . ASP A 1 383 ? -23.870 31.206 -30.338 1.00 38.25 383 ASP A C 1
ATOM 2919 O O . ASP A 1 383 ? -23.530 31.289 -29.160 1.00 38.25 383 ASP A O 1
ATOM 2923 N N . ARG A 1 384 ? -23.022 31.559 -31.313 1.00 39.81 384 ARG A N 1
ATOM 2924 C CA . ARG A 1 384 ? -21.702 32.155 -31.138 1.00 39.81 384 ARG A CA 1
ATOM 2925 C C . ARG A 1 384 ? -21.678 33.579 -31.680 1.00 39.81 384 ARG A C 1
ATOM 2927 O O . ARG A 1 384 ? -22.175 33.875 -32.767 1.00 39.81 384 ARG A O 1
ATOM 2934 N N . LEU A 1 385 ? -21.061 34.420 -30.859 1.00 36.22 385 LEU A N 1
ATOM 2935 C CA . LEU A 1 385 ? -20.975 35.874 -30.921 1.00 36.22 385 LEU A CA 1
ATOM 2936 C C . LEU A 1 385 ? -20.783 36.410 -32.354 1.00 36.22 385 LEU A C 1
ATOM 2938 O O . LEU A 1 385 ? -19.897 35.916 -33.056 1.00 36.22 385 LEU A O 1
ATOM 2942 N N . PRO A 1 386 ? -21.542 37.435 -32.800 1.00 39.25 386 PRO A N 1
ATOM 2943 C CA . PRO A 1 386 ? -21.272 38.076 -34.080 1.00 39.25 386 PRO A CA 1
ATOM 2944 C C . PRO A 1 386 ? -19.854 38.682 -34.141 1.00 39.25 386 PRO A C 1
ATOM 2946 O O . PRO A 1 386 ? -19.190 38.838 -33.120 1.00 39.25 386 PRO A O 1
ATOM 2949 N N . VAL A 1 387 ? -19.365 39.026 -35.334 1.00 42.09 387 VAL A N 1
ATOM 2950 C CA . VAL A 1 387 ? -18.045 39.656 -35.547 1.00 42.09 387 VAL A CA 1
ATOM 2951 C C . VAL A 1 387 ? -18.282 41.078 -36.040 1.00 42.09 387 VAL A C 1
ATOM 2953 O O . VAL A 1 387 ? -19.225 41.328 -36.791 1.00 42.09 387 VAL A O 1
ATOM 2956 N N . GLU A 1 388 ? -17.461 42.020 -35.584 1.00 40.28 388 GLU A N 1
ATOM 2957 C CA . GLU A 1 388 ? -17.515 43.416 -36.005 1.00 40.28 388 GLU A CA 1
ATOM 2958 C C . GLU A 1 388 ? -16.166 43.818 -36.606 1.00 40.28 388 GLU A C 1
ATOM 2960 O O . GLU A 1 388 ? -15.104 43.622 -36.020 1.00 40.28 388 GLU A O 1
ATOM 2965 N N . VAL A 1 389 ? -16.209 44.385 -37.811 1.00 47.53 389 VAL A N 1
ATOM 2966 C CA . VAL A 1 389 ? -15.031 44.917 -38.516 1.00 47.53 389 VAL A CA 1
ATOM 2967 C C . VAL A 1 389 ? -15.306 46.376 -38.899 1.00 47.53 389 VAL A C 1
ATOM 2969 O O . VAL A 1 389 ? -15.136 46.818 -40.037 1.00 47.53 389 VAL A O 1
ATOM 2972 N N . GLY A 1 390 ? -15.835 47.132 -37.934 1.00 35.62 390 GLY A N 1
ATOM 2973 C CA . GLY A 1 390 ? -15.953 48.584 -38.026 1.00 35.62 390 GLY A CA 1
ATOM 2974 C C . GLY A 1 390 ? -14.558 49.201 -37.961 1.00 35.62 390 GLY A C 1
ATOM 2975 O O . GLY A 1 390 ? -13.872 49.060 -36.956 1.00 35.62 390 GLY A O 1
ATOM 2976 N N . GLY A 1 391 ? -14.114 49.825 -39.055 1.00 40.78 391 GLY A N 1
ATOM 2977 C CA . GLY A 1 391 ? -12.736 50.307 -39.189 1.00 40.78 391 GLY A CA 1
ATOM 2978 C C . GLY A 1 391 ? -12.356 51.447 -38.227 1.00 40.78 391 GLY A C 1
ATOM 2979 O O . GLY A 1 391 ? -13.240 52.071 -37.637 1.00 40.78 391 GLY A O 1
ATOM 2980 N N . PRO A 1 392 ? -11.053 51.781 -38.125 1.00 47.81 392 PRO A N 1
ATOM 2981 C CA . PRO A 1 392 ? -9.963 51.386 -39.021 1.00 47.81 392 PRO A CA 1
ATOM 2982 C C . PRO A 1 392 ? -8.977 50.363 -38.417 1.00 47.81 392 PRO A C 1
ATOM 2984 O O . PRO A 1 392 ? -8.398 50.583 -37.361 1.00 47.81 392 PRO A O 1
ATOM 2987 N N . GLY A 1 393 ? -8.702 49.280 -39.153 1.00 51.81 393 GLY A N 1
ATOM 2988 C CA . GLY A 1 393 ? -7.474 48.489 -38.974 1.00 51.81 393 GLY A CA 1
ATOM 2989 C C . GLY A 1 393 ? -7.521 47.248 -38.069 1.00 51.81 393 GLY A C 1
ATOM 2990 O O . GLY A 1 393 ? -6.487 46.588 -37.972 1.00 51.81 393 GLY A O 1
ATOM 2991 N N . ILE A 1 394 ? -8.663 46.887 -37.462 1.00 58.31 394 ILE A N 1
ATOM 2992 C CA . ILE A 1 394 ? -8.813 45.665 -36.637 1.00 58.31 394 ILE A CA 1
ATOM 2993 C C . ILE A 1 394 ? -10.000 44.776 -37.056 1.00 58.31 394 ILE A C 1
ATOM 2995 O O . ILE A 1 394 ? -10.965 45.253 -37.650 1.00 58.31 394 ILE A O 1
ATOM 2999 N N . VAL A 1 395 ? -9.924 43.480 -36.733 1.00 56.59 395 VAL A N 1
ATOM 3000 C CA . VAL A 1 395 ? -10.958 42.447 -36.961 1.00 56.59 395 VAL A CA 1
ATOM 3001 C C . VAL A 1 395 ? -11.184 41.689 -35.648 1.00 56.59 395 VAL A C 1
ATOM 3003 O O . VAL A 1 395 ? -10.252 41.048 -35.162 1.00 56.59 395 VAL A O 1
ATOM 3006 N N . ALA A 1 396 ? -12.388 41.751 -35.065 1.00 57.25 396 ALA A N 1
ATOM 3007 C CA . ALA A 1 396 ? -12.649 41.240 -33.712 1.00 57.25 396 ALA A CA 1
ATOM 3008 C C . ALA A 1 396 ? -14.098 40.740 -33.498 1.00 57.25 396 ALA A C 1
ATOM 3010 O O . ALA A 1 396 ? -15.004 41.167 -34.220 1.00 57.25 396 ALA A O 1
ATOM 3011 N N . PRO A 1 397 ? -14.367 39.883 -32.490 1.00 52.84 397 PRO A N 1
ATOM 3012 C CA . PRO A 1 397 ? -15.734 39.541 -32.087 1.00 52.84 397 PRO A CA 1
ATOM 3013 C C . PRO A 1 397 ? -16.496 40.796 -31.628 1.00 52.84 397 PRO A C 1
ATOM 3015 O O . PRO A 1 397 ? -15.915 41.680 -31.007 1.00 52.84 397 PRO A O 1
ATOM 3018 N N . CYS A 1 398 ? -17.800 40.890 -31.894 1.00 45.41 398 CYS A N 1
ATOM 3019 C CA . CYS A 1 398 ? -18.596 42.071 -31.535 1.00 45.41 398 CYS A CA 1
ATOM 3020 C C . CYS A 1 398 ? -19.018 42.092 -30.055 1.00 45.41 398 CYS A C 1
ATOM 3022 O O . CYS A 1 398 ? -19.247 43.162 -29.492 1.00 45.41 398 CYS A O 1
ATOM 3024 N N . LEU A 1 399 ? -19.125 40.923 -29.412 1.00 50.22 399 LEU A N 1
ATOM 3025 C CA . LEU A 1 399 ? -19.461 40.782 -27.990 1.00 50.22 399 LEU A CA 1
ATOM 3026 C C . LEU A 1 399 ? -18.173 40.665 -27.167 1.00 50.22 399 LEU A C 1
ATOM 3028 O O . LEU A 1 399 ? -17.877 39.633 -26.571 1.00 50.22 399 LEU A O 1
ATOM 3032 N N . TRP A 1 400 ? -17.403 41.756 -27.151 1.00 55.25 400 TRP A N 1
ATOM 3033 C CA . TRP A 1 400 ? -16.168 41.903 -26.366 1.00 55.25 400 TRP A CA 1
ATOM 3034 C C . TRP A 1 400 ? -16.346 41.576 -24.875 1.00 55.25 400 TRP A C 1
ATOM 3036 O O . TRP A 1 400 ? -15.425 41.108 -24.201 1.00 55.25 400 TRP A O 1
ATOM 3046 N N . ASP A 1 401 ? -17.553 41.808 -24.370 1.00 49.81 401 ASP A N 1
ATOM 3047 C CA . ASP A 1 401 ? -17.883 41.709 -22.954 1.00 49.81 401 ASP A CA 1
ATOM 3048 C C . ASP A 1 401 ? -17.981 40.232 -22.497 1.00 49.81 401 ASP A C 1
ATOM 3050 O O . ASP A 1 401 ? -17.721 39.936 -21.333 1.00 49.81 401 ASP A O 1
ATOM 3054 N N . GLU A 1 402 ? -18.231 39.296 -23.427 1.00 44.28 402 GLU A N 1
ATOM 3055 C CA . GLU A 1 402 ? -18.313 37.838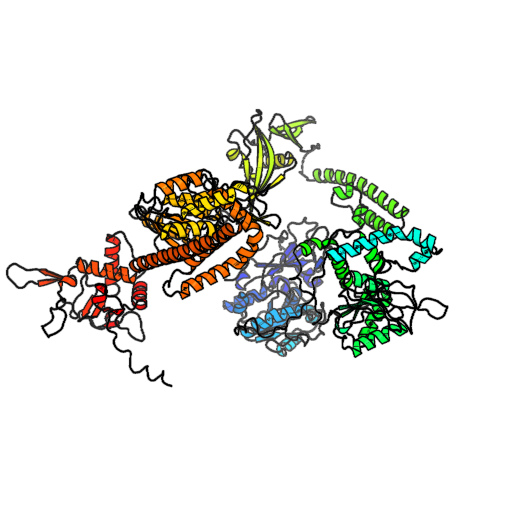 -23.197 1.00 44.28 402 GLU A CA 1
ATOM 3056 C C . GLU A 1 402 ? -16.994 37.083 -23.485 1.00 44.28 402 GLU A C 1
ATOM 3058 O O . GLU A 1 402 ? -16.933 35.857 -23.385 1.00 44.28 402 GLU A O 1
ATOM 3063 N N . ILE A 1 403 ? -15.924 37.796 -23.853 1.00 48.16 403 ILE A N 1
ATOM 3064 C CA . ILE A 1 403 ? -14.618 37.197 -24.169 1.00 48.16 403 ILE A CA 1
ATOM 3065 C C . ILE A 1 403 ? -13.955 36.613 -22.894 1.00 48.16 403 ILE A C 1
ATOM 3067 O O . ILE A 1 403 ? -13.940 37.285 -21.859 1.00 48.16 403 ILE A O 1
ATOM 3071 N N . PRO A 1 404 ? -13.382 35.388 -22.946 1.00 49.78 404 PRO A N 1
ATOM 3072 C CA . PRO A 1 404 ? -12.724 34.748 -21.801 1.00 49.78 404 PRO A CA 1
ATOM 3073 C C . PRO A 1 404 ? -11.429 35.459 -21.365 1.00 49.78 404 PRO A C 1
ATOM 3075 O O . PRO A 1 404 ? -10.929 36.360 -22.034 1.00 49.78 404 PRO A O 1
ATOM 3078 N N . GLY A 1 405 ? -10.851 35.020 -20.241 1.00 49.91 405 GLY A N 1
ATOM 3079 C CA . GLY A 1 405 ? -9.684 35.655 -19.609 1.00 49.91 405 GLY A CA 1
ATOM 3080 C C . GLY A 1 405 ? -8.378 35.675 -20.420 1.00 49.91 405 GLY A C 1
ATOM 3081 O O . GLY A 1 405 ? -7.425 36.307 -19.975 1.00 49.91 405 GLY A O 1
ATOM 3082 N N . ILE A 1 406 ? -8.316 35.020 -21.587 1.00 53.16 406 ILE A N 1
ATOM 3083 C CA . ILE A 1 406 ? -7.170 35.053 -22.508 1.00 53.16 406 ILE A CA 1
ATOM 3084 C C . ILE A 1 406 ? -7.665 35.332 -23.936 1.00 53.16 406 ILE A C 1
ATOM 3086 O O . ILE A 1 406 ? -8.617 34.708 -24.409 1.00 53.16 406 ILE A O 1
ATOM 3090 N N . VAL A 1 407 ? -6.991 36.257 -24.622 1.00 57.66 407 VAL A N 1
ATOM 3091 C CA . VAL A 1 407 ? -7.298 36.739 -25.972 1.00 57.66 407 VAL A CA 1
ATOM 3092 C C . VAL A 1 407 ? -6.032 36.726 -26.824 1.00 57.66 407 VAL A C 1
ATOM 3094 O O . VAL A 1 407 ? -5.005 37.278 -26.440 1.00 57.66 407 VAL A O 1
ATOM 3097 N N . VAL A 1 408 ? -6.089 36.120 -28.004 1.00 64.44 408 VAL A N 1
ATOM 3098 C CA . VAL A 1 408 ? -4.970 36.086 -28.956 1.00 64.44 408 VAL A CA 1
ATOM 3099 C C . VAL A 1 408 ? -5.006 37.327 -29.855 1.00 64.44 408 VAL A C 1
ATOM 3101 O O . VAL A 1 408 ? -6.067 37.727 -30.317 1.00 64.44 408 VAL A O 1
ATOM 3104 N N . VAL A 1 409 ? -3.861 37.935 -30.153 1.00 71.31 409 VAL A N 1
ATOM 3105 C CA . VAL A 1 409 ? -3.722 39.061 -31.092 1.00 71.31 409 VAL A CA 1
ATOM 3106 C C . VAL A 1 409 ? -2.850 38.610 -32.260 1.00 71.31 409 VAL A C 1
ATOM 3108 O O . VAL A 1 409 ? -1.813 38.004 -32.038 1.00 71.31 409 VAL A O 1
ATOM 3111 N N . THR A 1 410 ? -3.215 38.866 -33.513 1.00 71.62 410 THR A N 1
ATOM 3112 C CA . THR A 1 410 ? -2.407 38.402 -34.660 1.00 71.62 410 THR A CA 1
ATOM 3113 C C . THR A 1 410 ? -2.410 39.374 -35.833 1.00 71.62 410 THR A C 1
ATOM 3115 O O . THR A 1 410 ? -3.315 40.190 -35.976 1.00 71.62 410 THR A O 1
ATOM 3118 N N . GLN A 1 411 ? -1.383 39.331 -36.680 1.00 70.62 411 GLN A N 1
ATOM 3119 C CA . GLN A 1 411 ? -1.288 40.227 -37.833 1.00 70.62 411 GLN A CA 1
ATOM 3120 C C . GLN A 1 411 ? -2.244 39.800 -38.950 1.00 70.62 411 GLN A C 1
ATOM 3122 O O . GLN A 1 411 ? -2.754 40.629 -39.696 1.00 70.62 411 GLN A O 1
ATOM 3127 N N . ASN A 1 412 ? -2.485 38.495 -39.082 1.00 60.44 412 ASN A N 1
ATOM 3128 C CA . ASN A 1 412 ? -3.238 37.939 -40.193 1.00 60.44 412 ASN A CA 1
ATOM 3129 C C . ASN A 1 412 ? -4.699 37.666 -39.784 1.00 60.44 412 ASN A C 1
ATOM 3131 O O . ASN A 1 412 ? -4.931 36.822 -38.917 1.00 60.44 412 ASN A O 1
ATOM 3135 N N . PRO A 1 413 ? -5.704 38.292 -40.428 1.00 56.03 413 PRO A N 1
ATOM 3136 C CA . PRO A 1 413 ? -7.115 37.984 -40.187 1.00 56.03 413 PRO A CA 1
ATOM 3137 C C . PRO A 1 413 ? -7.463 36.500 -40.345 1.00 56.03 413 PRO A C 1
ATOM 3139 O O . PRO A 1 413 ? -8.338 36.004 -39.641 1.00 56.03 413 PRO A O 1
ATOM 3142 N N . LEU A 1 414 ? -6.757 35.778 -41.222 1.00 52.28 414 LEU A N 1
ATOM 3143 C CA . LEU A 1 414 ? -6.951 34.342 -41.438 1.00 52.28 414 LEU A CA 1
ATOM 3144 C C . LEU A 1 414 ? -6.450 33.503 -40.253 1.00 52.28 414 LEU A C 1
ATOM 3146 O O . LEU A 1 414 ? -7.076 32.501 -39.919 1.00 52.28 414 LEU A O 1
ATOM 3150 N N . ASP A 1 415 ? -5.383 33.936 -39.570 1.00 55.56 415 ASP A N 1
ATOM 3151 C CA . ASP A 1 415 ? -4.895 33.273 -38.354 1.00 55.56 415 ASP A CA 1
ATOM 3152 C C . ASP A 1 415 ? -5.926 33.444 -37.224 1.00 55.56 415 ASP A C 1
ATOM 3154 O O . ASP A 1 415 ? -6.286 32.466 -36.574 1.00 55.56 415 ASP A O 1
ATOM 3158 N N . ALA A 1 416 ? -6.492 34.648 -37.046 1.00 55.72 416 ALA A N 1
ATOM 3159 C CA . ALA A 1 416 ? -7.549 34.888 -36.055 1.00 55.72 416 ALA A CA 1
ATOM 3160 C C . ALA A 1 416 ? -8.804 34.041 -36.324 1.00 55.72 416 ALA A C 1
ATOM 3162 O O . ALA A 1 416 ? -9.360 33.445 -35.403 1.00 55.72 416 ALA A O 1
ATOM 3163 N N . LEU A 1 417 ? -9.213 33.936 -37.592 1.00 50.22 417 LEU A N 1
ATOM 3164 C CA . LEU A 1 417 ? -10.318 33.075 -38.016 1.00 50.22 417 LEU A CA 1
ATOM 3165 C C . LEU A 1 417 ? -10.022 31.592 -37.743 1.00 50.22 417 LEU A C 1
ATOM 3167 O O . LEU A 1 417 ? -10.881 30.899 -37.199 1.00 50.22 417 LEU A O 1
ATOM 3171 N N . ALA A 1 418 ? -8.813 31.110 -38.051 1.00 50.72 418 ALA A N 1
ATOM 3172 C CA . ALA A 1 418 ? -8.386 29.746 -37.732 1.00 50.72 418 ALA A CA 1
ATOM 3173 C C . ALA A 1 418 ? -8.453 29.463 -36.221 1.00 50.72 418 ALA A C 1
ATOM 3175 O O . ALA A 1 418 ? -9.031 28.449 -35.828 1.00 50.72 418 ALA A O 1
ATOM 3176 N N . PHE A 1 419 ? -7.974 30.377 -35.371 1.00 52.91 419 PHE A N 1
ATOM 3177 C CA . PHE A 1 419 ? -8.119 30.268 -33.915 1.00 52.91 419 PHE A CA 1
ATOM 3178 C C . PHE A 1 419 ? -9.592 30.228 -33.466 1.00 52.91 419 PHE A C 1
ATOM 3180 O O . PHE A 1 419 ? -9.953 29.390 -32.637 1.00 52.91 419 PHE A O 1
ATOM 3187 N N . TRP A 1 420 ? -10.483 31.024 -34.071 1.00 51.03 420 TRP A N 1
ATOM 3188 C CA . TRP A 1 420 ? -11.921 30.948 -33.778 1.00 51.03 420 TRP A CA 1
ATOM 3189 C C . TRP A 1 420 ? -12.543 29.590 -34.158 1.00 51.03 420 TRP A C 1
ATOM 3191 O O . TRP A 1 420 ? -13.412 29.109 -33.425 1.00 51.03 420 TRP A O 1
ATOM 3201 N N . THR A 1 421 ? -12.103 28.928 -35.242 1.00 43.25 421 THR A N 1
ATOM 3202 C CA . THR A 1 421 ? -12.660 27.608 -35.639 1.00 43.25 421 THR A CA 1
ATOM 3203 C C . THR A 1 421 ? -12.439 26.509 -34.595 1.00 43.25 421 THR A C 1
ATOM 3205 O O . THR A 1 421 ? -13.253 25.592 -34.491 1.00 43.25 421 THR A O 1
ATOM 3208 N N . ILE A 1 422 ? -11.391 26.639 -33.779 1.00 45.16 422 ILE A N 1
ATOM 3209 C CA . ILE A 1 422 ? -11.045 25.729 -32.677 1.00 45.16 422 ILE A CA 1
ATOM 3210 C C . ILE A 1 422 ? -11.413 26.291 -31.291 1.00 45.16 422 ILE A C 1
ATOM 3212 O O . ILE A 1 422 ? -11.069 25.697 -30.275 1.00 45.16 422 ILE A O 1
ATOM 3216 N N . GLY A 1 423 ? -12.138 27.415 -31.231 1.00 44.94 423 GLY A N 1
ATOM 3217 C CA . GLY A 1 423 ? -12.664 27.994 -29.988 1.00 44.94 423 GLY A CA 1
ATOM 3218 C C . GLY A 1 423 ? -11.722 28.930 -29.221 1.00 44.94 423 GLY A C 1
ATOM 3219 O O . GLY A 1 423 ? -12.081 29.362 -28.130 1.00 44.94 423 GLY A O 1
ATOM 3220 N N . VAL A 1 424 ? -10.558 29.286 -29.771 1.00 51.06 424 VAL A N 1
ATOM 3221 C CA . VAL A 1 424 ? -9.629 30.253 -29.162 1.00 51.06 424 VAL A CA 1
ATOM 3222 C C . VAL A 1 424 ? -10.029 31.668 -29.574 1.00 51.06 424 VAL A C 1
ATOM 3224 O O . VAL A 1 424 ? -10.063 31.976 -30.763 1.00 51.06 424 VAL A O 1
ATOM 3227 N N . CYS A 1 425 ? -10.324 32.552 -28.617 1.00 55.09 425 CYS A N 1
ATOM 3228 C CA . CYS A 1 425 ? -10.727 33.924 -28.928 1.00 55.09 425 CYS A CA 1
ATOM 3229 C C . CYS A 1 425 ? -9.534 34.763 -29.411 1.00 55.09 425 CYS A C 1
ATOM 3231 O O . CYS A 1 425 ? -8.665 35.120 -28.622 1.00 55.09 425 CYS A O 1
ATOM 3233 N N . ALA A 1 426 ? -9.513 35.105 -30.700 1.00 60.22 426 ALA A N 1
ATOM 3234 C CA . ALA A 1 426 ? -8.490 35.948 -31.318 1.00 60.22 426 ALA A CA 1
ATOM 3235 C C . ALA A 1 426 ? -9.018 37.317 -31.807 1.00 60.22 426 ALA A C 1
ATOM 3237 O O . ALA A 1 426 ? -10.218 37.504 -31.993 1.00 60.22 426 ALA A O 1
ATOM 3238 N N . VAL A 1 427 ? -8.109 38.256 -32.061 1.00 65.00 427 VAL A N 1
ATOM 3239 C CA . VAL A 1 427 ? -8.319 39.569 -32.687 1.00 65.00 427 VAL A CA 1
ATOM 3240 C C . VAL A 1 427 ? -7.194 39.783 -33.697 1.00 65.00 427 VAL A C 1
ATOM 3242 O O . VAL A 1 427 ? -6.029 39.574 -33.363 1.00 65.00 427 VAL A O 1
ATOM 3245 N N . ALA A 1 428 ? -7.501 40.212 -34.922 1.00 68.75 428 ALA A N 1
ATOM 3246 C CA . ALA A 1 428 ? -6.461 40.551 -35.893 1.00 68.75 428 ALA A CA 1
ATOM 3247 C C . ALA A 1 428 ? -6.240 42.062 -36.022 1.00 68.75 428 ALA A C 1
ATOM 3249 O O . ALA A 1 428 ? -7.196 42.834 -36.097 1.00 68.75 428 ALA A O 1
ATOM 3250 N N . VAL A 1 429 ? -4.971 42.462 -36.114 1.00 68.88 429 VAL A N 1
ATOM 3251 C CA . VAL A 1 429 ? -4.498 43.842 -36.303 1.00 68.88 429 VAL A CA 1
ATOM 3252 C C . VAL A 1 429 ? -3.648 43.907 -37.587 1.00 68.88 429 VAL A C 1
ATOM 3254 O O . VAL A 1 429 ? -2.423 44.023 -37.521 1.00 68.88 429 VAL A O 1
ATOM 3257 N N . PRO A 1 430 ? -4.264 43.784 -38.782 1.00 56.50 430 PRO A N 1
ATOM 3258 C CA . PRO A 1 430 ? -3.538 43.754 -40.056 1.00 56.50 430 PRO A CA 1
ATOM 3259 C C . PRO A 1 430 ? -2.799 45.051 -40.396 1.00 56.50 430 PRO A C 1
ATOM 3261 O O . PRO A 1 430 ? -1.776 45.002 -41.077 1.00 56.50 430 PRO A O 1
ATOM 3264 N N . ASN A 1 431 ? -3.276 46.207 -39.922 1.00 62.06 431 ASN A N 1
ATOM 3265 C CA . ASN A 1 431 ? -2.546 47.467 -40.030 1.00 62.06 431 ASN A CA 1
ATOM 3266 C C . ASN A 1 431 ? -2.081 47.901 -38.635 1.00 62.06 431 ASN A C 1
ATOM 3268 O O . ASN A 1 431 ? -2.883 48.328 -37.808 1.00 62.06 431 ASN A O 1
ATOM 3272 N N . PHE A 1 432 ? -0.779 47.782 -38.390 1.00 65.25 432 PHE A N 1
ATOM 3273 C CA . PHE A 1 432 ? -0.162 48.040 -37.090 1.00 65.25 432 PHE A CA 1
ATOM 3274 C C . PHE A 1 432 ? -0.290 49.506 -36.643 1.00 65.25 432 PHE A C 1
ATOM 3276 O O . PHE A 1 432 ? -0.755 49.761 -35.535 1.00 65.25 432 PHE A O 1
ATOM 3283 N N . GLU A 1 433 ? 0.038 50.469 -37.513 1.00 62.97 433 GLU A N 1
ATOM 3284 C CA . GLU A 1 433 ? 0.043 51.902 -37.166 1.00 62.97 433 GLU A CA 1
ATOM 3285 C C . GLU A 1 433 ? -1.350 52.455 -36.832 1.00 62.97 433 GLU A C 1
ATOM 3287 O O . GLU A 1 433 ? -1.474 53.348 -35.996 1.00 62.97 433 GLU A O 1
ATOM 3292 N N . THR A 1 434 ? -2.403 51.942 -37.479 1.00 58.81 434 THR A N 1
ATOM 3293 C CA . THR A 1 434 ? -3.779 52.446 -37.290 1.00 58.81 434 THR A CA 1
ATOM 3294 C C . THR A 1 434 ? -4.635 51.565 -36.387 1.00 58.81 434 THR A C 1
ATOM 3296 O O . THR A 1 434 ? -5.437 52.094 -35.621 1.00 58.81 434 THR A O 1
ATOM 3299 N N . GLY A 1 435 ? -4.461 50.242 -36.433 1.00 62.31 435 GLY A N 1
ATOM 3300 C CA . GLY A 1 435 ? -5.278 49.297 -35.677 1.00 62.31 435 GLY A CA 1
ATOM 3301 C C . GLY A 1 435 ? -4.834 49.110 -34.225 1.00 62.31 435 GLY A C 1
ATOM 3302 O O . GLY A 1 435 ? -5.684 49.001 -33.341 1.00 62.31 435 GLY A O 1
ATOM 3303 N N . LEU A 1 436 ? -3.526 49.114 -33.935 1.00 76.88 436 LEU A N 1
ATOM 3304 C CA . LEU A 1 436 ? -3.037 48.861 -32.572 1.00 76.88 436 LEU A CA 1
ATOM 3305 C C . LEU A 1 436 ? -3.436 49.952 -31.556 1.00 76.88 436 LEU A C 1
ATOM 3307 O O . LEU A 1 436 ? -3.914 49.584 -30.480 1.00 76.88 436 LEU A O 1
ATOM 3311 N N . PRO A 1 437 ? -3.356 51.266 -31.862 1.00 74.94 437 PRO A N 1
ATOM 3312 C CA . PRO A 1 437 ? -3.854 52.305 -30.954 1.00 74.94 437 PRO A CA 1
ATOM 3313 C C . PRO A 1 437 ? -5.343 52.146 -30.614 1.00 74.94 437 PRO A C 1
ATOM 3315 O O . PRO A 1 437 ? -5.784 52.519 -29.530 1.00 74.94 437 PRO A O 1
ATOM 3318 N N . ILE A 1 438 ? -6.117 51.567 -31.534 1.00 65.25 438 ILE A N 1
ATOM 3319 C CA . ILE A 1 438 ? -7.569 51.411 -31.418 1.00 65.25 438 ILE A CA 1
ATOM 3320 C C . ILE A 1 438 ? -7.926 50.139 -30.651 1.00 65.25 438 ILE A C 1
ATOM 3322 O O . ILE A 1 438 ? -8.860 50.163 -29.849 1.00 65.25 438 ILE A O 1
ATOM 3326 N N . LEU A 1 439 ? -7.141 49.068 -30.799 1.00 75.50 439 LEU A N 1
ATOM 3327 C CA . LEU A 1 439 ? -7.194 47.919 -29.898 1.00 75.50 439 LEU A CA 1
ATOM 3328 C C . LEU A 1 439 ? -6.901 48.353 -28.451 1.00 75.50 439 LEU A C 1
ATOM 3330 O O . LEU A 1 439 ? -7.707 48.080 -27.566 1.00 75.50 439 LEU A O 1
ATOM 3334 N N . ILE A 1 440 ? -5.812 49.097 -28.227 1.00 78.81 440 ILE A N 1
ATOM 3335 C CA . ILE A 1 440 ? -5.433 49.647 -26.912 1.00 78.81 440 ILE A CA 1
ATOM 3336 C C . ILE A 1 440 ? -6.575 50.461 -26.291 1.00 78.81 440 ILE A C 1
ATOM 3338 O O . ILE A 1 440 ? -6.957 50.229 -25.142 1.00 78.81 440 ILE A O 1
ATOM 3342 N N . GLU A 1 441 ? -7.139 51.404 -27.046 1.00 76.88 441 GLU A N 1
ATOM 3343 C CA . GLU A 1 441 ? -8.209 52.267 -26.547 1.00 76.88 441 GLU A CA 1
ATOM 3344 C C . GLU A 1 441 ? -9.500 51.476 -26.277 1.00 76.88 441 GLU A C 1
ATOM 3346 O O . GLU A 1 441 ? -10.156 51.702 -25.263 1.00 76.88 441 GLU A O 1
ATOM 3351 N N . THR A 1 442 ? -9.824 50.475 -27.105 1.00 69.69 442 THR A N 1
ATOM 3352 C CA . THR A 1 442 ? -10.978 49.581 -26.888 1.00 69.69 442 THR A CA 1
ATOM 3353 C C . THR A 1 442 ? -10.821 48.749 -25.612 1.00 69.69 442 THR A C 1
ATOM 3355 O O . THR A 1 442 ? -11.770 48.635 -24.834 1.00 69.69 442 THR A O 1
ATOM 3358 N N . ILE A 1 443 ? -9.623 48.205 -25.362 1.00 73.62 443 ILE A N 1
ATOM 3359 C CA . ILE A 1 443 ? -9.305 47.433 -24.149 1.00 73.62 443 ILE A CA 1
ATOM 3360 C C . ILE A 1 443 ? -9.472 48.302 -22.900 1.00 73.62 443 ILE A C 1
ATOM 3362 O O . ILE A 1 443 ? -10.107 47.876 -21.936 1.00 73.62 443 ILE A O 1
ATOM 3366 N N . ARG A 1 444 ? -8.962 49.539 -22.934 1.00 76.31 444 ARG A N 1
ATOM 3367 C CA . ARG A 1 444 ? -9.084 50.503 -21.831 1.00 76.31 444 ARG A CA 1
ATOM 3368 C C . ARG A 1 444 ? -10.529 50.942 -21.593 1.00 76.31 444 ARG A C 1
ATOM 3370 O O . ARG A 1 444 ? -10.994 50.875 -20.460 1.00 76.31 444 ARG A O 1
ATOM 3377 N N . GLN A 1 445 ? -11.253 51.350 -22.638 1.00 72.31 445 GLN A N 1
ATOM 3378 C CA . GLN A 1 445 ? -12.632 51.845 -22.517 1.00 72.31 445 GLN A CA 1
ATOM 3379 C C . GLN A 1 445 ? -13.616 50.779 -22.016 1.00 72.31 445 GLN A C 1
ATOM 3381 O O . GLN A 1 445 ? -14.568 51.120 -21.316 1.00 72.31 445 GLN A O 1
ATOM 3386 N N . ARG A 1 446 ? -13.388 49.500 -22.346 1.00 68.00 446 ARG A N 1
ATOM 3387 C CA . ARG A 1 446 ? -14.190 48.366 -21.851 1.00 68.00 446 ARG A CA 1
ATOM 3388 C C . ARG A 1 446 ? -13.639 47.718 -20.573 1.00 68.00 446 ARG A C 1
ATOM 3390 O O . ARG A 1 446 ? -14.251 46.782 -20.074 1.00 68.00 446 ARG A O 1
ATOM 3397 N N . GLY A 1 447 ? -12.513 48.198 -20.037 1.00 71.69 447 GLY A N 1
ATOM 3398 C CA . GLY A 1 447 ? -11.936 47.700 -18.784 1.00 71.69 447 GLY A CA 1
ATOM 3399 C C . GLY A 1 447 ? -11.381 46.271 -18.848 1.00 71.69 447 GLY A C 1
ATOM 3400 O O . GLY A 1 447 ? -11.465 45.565 -17.856 1.00 71.69 447 GLY A O 1
ATOM 3401 N N . MET A 1 448 ? -10.826 45.844 -19.989 1.00 67.12 448 MET A N 1
ATOM 3402 C CA . MET A 1 448 ? -10.336 44.470 -20.233 1.00 67.12 448 MET A CA 1
ATOM 3403 C C . MET A 1 448 ? -8.804 44.322 -20.092 1.00 67.12 448 MET A C 1
ATOM 3405 O O . MET A 1 448 ? -8.197 43.427 -20.688 1.00 67.12 448 MET A O 1
ATOM 3409 N N . ALA A 1 449 ? -8.151 45.250 -19.385 1.00 64.50 449 ALA A N 1
ATOM 3410 C CA . ALA A 1 449 ? -6.690 45.289 -19.231 1.00 64.50 449 ALA A CA 1
ATOM 3411 C C . ALA A 1 449 ? -6.141 44.211 -18.269 1.00 64.50 449 ALA A C 1
ATOM 3413 O O . ALA A 1 449 ? -4.939 43.963 -18.242 1.00 64.50 449 ALA A O 1
ATOM 3414 N N . ASP A 1 450 ? -7.033 43.573 -17.512 1.00 61.00 450 ASP A N 1
ATOM 3415 C CA . ASP A 1 450 ? -6.816 42.458 -16.585 1.00 61.00 450 ASP A CA 1
ATOM 3416 C C . ASP A 1 450 ? -6.866 41.069 -17.257 1.00 61.00 450 ASP A C 1
ATOM 3418 O O . ASP A 1 450 ? -6.602 40.054 -16.612 1.00 61.00 450 ASP A O 1
ATOM 3422 N N . ARG A 1 451 ? -7.187 41.006 -18.556 1.00 60.41 451 ARG A N 1
ATOM 3423 C CA . ARG A 1 451 ? -7.156 39.778 -19.368 1.00 60.41 451 ARG A CA 1
ATOM 3424 C C . ARG A 1 451 ? -5.763 39.554 -19.970 1.00 60.41 451 ARG A C 1
ATOM 3426 O O . ARG A 1 451 ? -5.026 40.507 -20.202 1.00 60.41 451 ARG A O 1
ATOM 3433 N N . GLY A 1 452 ? -5.408 38.303 -20.263 1.00 55.97 452 GLY A N 1
ATOM 3434 C CA . GLY A 1 452 ? -4.154 37.949 -20.940 1.00 55.97 452 GLY A CA 1
ATOM 3435 C C . GLY A 1 452 ? -4.220 38.168 -22.455 1.00 55.97 452 GLY A C 1
ATOM 3436 O O . GLY A 1 452 ? -5.096 37.609 -23.107 1.00 55.97 452 GLY A O 1
ATOM 3437 N N . TRP A 1 453 ? -3.289 38.928 -23.035 1.00 64.50 453 TRP A N 1
ATOM 3438 C CA . TRP A 1 453 ? -3.261 39.290 -24.461 1.00 64.50 453 TRP A CA 1
ATOM 3439 C C . TRP A 1 453 ? -2.049 38.670 -25.180 1.00 64.50 453 TRP A C 1
ATOM 3441 O O . TRP A 1 453 ? -0.927 39.158 -25.069 1.00 64.50 453 TRP A O 1
ATOM 3451 N N . PHE A 1 454 ? -2.255 37.588 -25.933 1.00 62.44 454 PHE A N 1
ATOM 3452 C CA . PHE A 1 454 ? -1.184 36.793 -26.553 1.00 62.44 454 PHE A CA 1
ATOM 3453 C C . PHE A 1 454 ? -0.977 37.114 -28.035 1.00 62.44 454 PHE A C 1
ATOM 3455 O O . PHE A 1 454 ? -1.733 36.668 -28.894 1.00 62.44 454 PHE A O 1
ATOM 3462 N N . CYS A 1 455 ? 0.079 37.855 -28.355 1.00 65.25 455 CYS A N 1
ATOM 3463 C CA . CYS A 1 455 ? 0.423 38.258 -29.714 1.00 65.25 455 CYS A CA 1
ATOM 3464 C C . CYS A 1 455 ? 1.107 37.112 -30.482 1.00 65.25 455 CYS A C 1
ATOM 3466 O O . CYS A 1 455 ? 2.156 36.624 -30.072 1.00 65.25 455 CYS A O 1
ATOM 3468 N N . VAL A 1 456 ? 0.550 36.673 -31.610 1.00 60.22 456 VAL A N 1
ATOM 3469 C CA . VAL A 1 456 ? 1.063 35.540 -32.394 1.00 60.22 456 VAL A CA 1
ATOM 3470 C C . VAL A 1 456 ? 1.206 35.882 -33.877 1.00 60.22 456 VAL A C 1
ATOM 3472 O O . VAL A 1 456 ? 0.300 36.434 -34.507 1.00 60.22 456 VAL A O 1
ATOM 3475 N N . GLY A 1 457 ? 2.362 35.552 -34.454 1.00 64.00 457 GLY A N 1
ATOM 3476 C CA . GLY A 1 457 ? 2.673 35.846 -35.856 1.00 64.00 457 GLY A CA 1
ATOM 3477 C C . GLY A 1 457 ? 4.171 35.743 -36.163 1.00 64.00 457 GLY A C 1
ATOM 3478 O O . GLY A 1 457 ? 4.869 34.934 -35.545 1.00 64.00 457 GLY A O 1
ATOM 3479 N N . PRO A 1 458 ? 4.702 36.552 -37.099 1.00 66.75 458 PRO A N 1
ATOM 3480 C CA . PRO A 1 458 ? 6.143 36.762 -37.232 1.00 66.75 458 PRO A CA 1
ATOM 3481 C C . PRO A 1 458 ? 6.717 37.273 -35.904 1.00 66.75 458 PRO A C 1
ATOM 3483 O O . PRO A 1 458 ? 6.124 38.158 -35.291 1.00 66.75 458 PRO A O 1
ATOM 3486 N N . GLY A 1 459 ? 7.849 36.717 -35.460 1.00 58.25 459 GLY A N 1
ATOM 3487 C CA . GLY A 1 459 ? 8.368 36.949 -34.104 1.00 58.25 459 GLY A CA 1
ATOM 3488 C C . GLY A 1 459 ? 8.551 38.428 -33.765 1.00 58.25 459 GLY A C 1
ATOM 3489 O O . GLY A 1 459 ? 8.017 38.888 -32.763 1.00 58.25 459 GLY A O 1
ATOM 3490 N N . ASP A 1 460 ? 9.212 39.176 -34.647 1.00 67.38 460 ASP A N 1
ATOM 3491 C CA . ASP A 1 460 ? 9.512 40.597 -34.445 1.00 67.38 460 ASP A CA 1
ATOM 3492 C C . ASP A 1 460 ? 8.229 41.444 -34.319 1.00 67.38 460 ASP A C 1
ATOM 3494 O O . ASP A 1 460 ? 8.109 42.265 -33.415 1.00 67.38 460 ASP A O 1
ATOM 3498 N N . TRP A 1 461 ? 7.226 41.185 -35.170 1.00 77.94 461 TRP A N 1
ATOM 3499 C CA . TRP A 1 461 ? 5.927 41.870 -35.114 1.00 77.94 461 TRP A CA 1
ATOM 3500 C C . TRP A 1 461 ? 5.157 41.520 -33.837 1.00 77.94 461 TRP A C 1
ATOM 3502 O O . TRP A 1 461 ? 4.608 42.396 -33.174 1.00 77.94 461 TRP A O 1
ATOM 3512 N N . ALA A 1 462 ? 5.120 40.236 -33.476 1.00 64.12 462 ALA A N 1
ATOM 3513 C CA . ALA A 1 462 ? 4.404 39.770 -32.296 1.00 64.12 462 ALA A CA 1
ATOM 3514 C C . ALA A 1 462 ? 5.021 40.339 -31.004 1.00 64.12 462 ALA A C 1
ATOM 3516 O O . ALA A 1 462 ? 4.284 40.750 -30.106 1.00 64.12 462 ALA A O 1
ATOM 3517 N N . ALA A 1 463 ? 6.355 40.430 -30.951 1.00 59.09 463 ALA A N 1
ATOM 3518 C CA . ALA A 1 463 ? 7.095 41.085 -29.879 1.00 59.09 463 ALA A CA 1
ATOM 3519 C C . ALA A 1 463 ? 6.726 42.567 -29.741 1.00 59.09 463 ALA A C 1
ATOM 3521 O O . ALA A 1 463 ? 6.344 43.001 -28.654 1.00 59.09 463 ALA A O 1
ATOM 3522 N N . GLU A 1 464 ? 6.773 43.316 -30.847 1.00 74.31 464 GLU A N 1
ATOM 3523 C CA . GLU A 1 464 ? 6.518 44.759 -30.854 1.00 74.31 464 GLU A CA 1
ATOM 3524 C C . GLU A 1 464 ? 5.070 45.101 -30.449 1.00 74.31 464 GLU A C 1
ATOM 3526 O O . GLU A 1 464 ? 4.829 46.074 -29.732 1.00 74.31 464 GLU A O 1
ATOM 3531 N N . VAL A 1 465 ? 4.086 44.283 -30.849 1.00 73.31 465 VAL A N 1
ATOM 3532 C CA . VAL A 1 465 ? 2.681 44.459 -30.432 1.00 73.31 465 VAL A CA 1
ATOM 3533 C C . VAL A 1 465 ? 2.514 44.230 -28.929 1.00 73.31 465 VAL A C 1
ATOM 3535 O O . VAL A 1 465 ? 1.879 45.046 -28.260 1.00 73.31 465 VAL A O 1
ATOM 3538 N N . ALA A 1 466 ? 3.086 43.152 -28.382 1.00 65.50 466 ALA A N 1
ATOM 3539 C CA . ALA A 1 466 ? 2.985 42.852 -26.954 1.00 65.50 466 ALA A CA 1
ATOM 3540 C C . ALA A 1 466 ? 3.690 43.907 -26.092 1.00 65.50 466 ALA A C 1
ATOM 3542 O O . ALA A 1 466 ? 3.180 44.294 -25.042 1.00 65.50 466 ALA A O 1
ATOM 3543 N N . GLU A 1 467 ? 4.836 44.414 -26.547 1.00 73.94 467 GLU A N 1
ATOM 3544 C CA . GLU A 1 467 ? 5.540 45.518 -25.900 1.00 73.94 467 GLU A CA 1
ATOM 3545 C C . GLU A 1 467 ? 4.678 46.787 -25.859 1.00 73.94 467 GLU A C 1
ATOM 3547 O O . GLU A 1 467 ? 4.431 47.311 -24.774 1.00 73.94 467 GLU A O 1
ATOM 3552 N N . LYS A 1 468 ? 4.102 47.209 -26.991 1.00 78.12 468 LYS A N 1
ATOM 3553 C CA . LYS A 1 468 ? 3.230 48.397 -27.061 1.00 78.12 468 LYS A CA 1
ATOM 3554 C C . LYS A 1 468 ? 1.919 48.267 -26.280 1.00 78.12 468 LYS A C 1
ATOM 3556 O O . LYS A 1 468 ? 1.406 49.269 -25.782 1.00 78.12 468 LYS A O 1
ATOM 3561 N N . LEU A 1 469 ? 1.371 47.057 -26.136 1.00 74.50 469 LEU A N 1
ATOM 3562 C CA . LEU A 1 469 ? 0.238 46.803 -25.236 1.00 74.50 469 LEU A CA 1
ATOM 3563 C C . LEU A 1 469 ? 0.645 47.022 -23.765 1.00 74.50 469 LEU A C 1
ATOM 3565 O O . LEU A 1 469 ? -0.073 47.706 -23.032 1.00 74.50 469 LEU A O 1
ATOM 3569 N N . ARG A 1 470 ? 1.827 46.540 -23.351 1.00 73.62 470 ARG A N 1
ATOM 3570 C CA . ARG A 1 470 ? 2.367 46.768 -21.996 1.00 73.62 470 ARG A CA 1
ATOM 3571 C C . ARG A 1 470 ? 2.712 48.234 -21.736 1.00 73.62 470 ARG A C 1
ATOM 3573 O O . ARG A 1 470 ? 2.333 48.752 -20.691 1.00 73.62 470 ARG A O 1
ATOM 3580 N N . GLU A 1 471 ? 3.323 48.939 -22.694 1.00 78.75 471 GLU A N 1
ATOM 3581 C CA . GLU A 1 471 ? 3.527 50.401 -22.628 1.00 78.75 471 GLU A CA 1
ATOM 3582 C C . GLU A 1 471 ? 2.202 51.158 -22.425 1.00 78.75 471 GLU A C 1
ATOM 3584 O O . GLU A 1 471 ? 2.149 52.193 -21.759 1.00 78.75 471 GLU A O 1
ATOM 3589 N N . ALA A 1 472 ? 1.103 50.623 -22.962 1.00 72.81 472 ALA A N 1
ATOM 3590 C CA . ALA A 1 472 ? -0.237 51.156 -22.777 1.00 72.81 472 ALA A CA 1
ATOM 3591 C C . ALA A 1 472 ? -0.931 50.719 -21.466 1.00 72.81 472 ALA A C 1
ATOM 3593 O O . ALA A 1 472 ? -2.121 51.004 -21.292 1.00 72.81 472 ALA A O 1
ATOM 3594 N N . GLY A 1 473 ? -0.221 50.098 -20.522 1.00 64.38 473 GLY A N 1
ATOM 3595 C CA . GLY A 1 473 ? -0.772 49.675 -19.230 1.00 64.38 473 GLY A CA 1
ATOM 3596 C C . GLY A 1 473 ? -1.664 48.434 -19.309 1.00 64.38 473 GLY A C 1
ATOM 3597 O O . GLY A 1 473 ? -2.496 48.225 -18.432 1.00 64.38 473 GLY A O 1
ATOM 3598 N N . ILE A 1 474 ? -1.519 47.627 -20.364 1.00 72.56 474 ILE A N 1
ATOM 3599 C CA . ILE A 1 474 ? -2.112 46.289 -20.473 1.00 72.56 474 ILE A CA 1
ATOM 3600 C C . ILE A 1 474 ? -0.985 45.307 -20.143 1.00 72.56 474 ILE A C 1
ATOM 3602 O O . ILE A 1 474 ? -0.318 44.767 -21.024 1.00 72.56 474 ILE A O 1
ATOM 3606 N N . GLU A 1 475 ? -0.693 45.173 -18.848 1.00 59.56 475 GLU A N 1
ATOM 3607 C CA . GLU A 1 475 ? 0.528 44.523 -18.344 1.00 59.56 475 GLU A CA 1
ATOM 3608 C C . GLU A 1 475 ? 0.605 43.029 -18.705 1.00 59.56 475 GLU A C 1
ATOM 3610 O O . GLU A 1 475 ? 1.690 42.489 -18.920 1.00 59.56 475 GLU A O 1
ATOM 3615 N N . LEU A 1 476 ? -0.552 42.382 -18.864 1.00 55.81 476 LEU A N 1
ATOM 3616 C CA . LEU A 1 476 ? -0.708 40.969 -19.210 1.00 55.81 476 LEU A CA 1
ATOM 3617 C C . LEU A 1 476 ? -0.629 40.693 -20.725 1.00 55.81 476 LEU A C 1
ATOM 3619 O O . LEU A 1 476 ? -1.346 39.830 -21.229 1.00 55.81 476 LEU A O 1
ATOM 3623 N N . ALA A 1 477 ? 0.222 41.405 -21.470 1.00 53.78 477 ALA A N 1
ATOM 3624 C CA . ALA A 1 477 ? 0.467 41.113 -22.885 1.00 53.78 477 ALA A CA 1
ATOM 3625 C C . ALA A 1 477 ? 1.780 40.337 -23.113 1.00 53.78 477 ALA A C 1
ATOM 3627 O O . ALA A 1 477 ? 2.845 40.702 -22.609 1.00 53.78 477 ALA A O 1
ATOM 3628 N N . PHE A 1 478 ? 1.700 39.270 -23.908 1.00 55.12 478 PHE A N 1
ATOM 3629 C CA . PHE A 1 478 ? 2.750 38.273 -24.170 1.00 55.12 478 PHE A CA 1
ATOM 3630 C C . PHE A 1 478 ? 2.850 38.002 -25.679 1.00 55.12 478 PHE A C 1
ATOM 3632 O O . PHE A 1 478 ? 1.988 38.459 -26.431 1.00 55.12 478 PHE A O 1
ATOM 3639 N N . TRP A 1 479 ? 3.860 37.263 -26.158 1.00 53.47 479 TRP A N 1
ATOM 3640 C CA . TRP A 1 479 ? 3.968 36.959 -27.593 1.00 53.47 479 TRP A CA 1
ATOM 3641 C C . TRP A 1 479 ? 4.664 35.638 -27.928 1.00 53.47 479 TRP A C 1
ATOM 3643 O O . TRP A 1 479 ? 5.513 35.191 -27.168 1.00 53.47 479 TRP A O 1
ATOM 3653 N N . CYS A 1 480 ? 4.345 35.054 -29.091 1.00 51.50 480 CYS A N 1
ATOM 3654 C CA . CYS A 1 480 ? 4.972 33.840 -29.630 1.00 51.50 480 CYS A CA 1
ATOM 3655 C C . CYS A 1 480 ? 5.088 33.875 -31.172 1.00 51.50 480 CYS A C 1
ATOM 3657 O O . CYS A 1 480 ? 4.215 34.385 -31.878 1.00 51.50 480 CYS A O 1
ATOM 3659 N N . ARG A 1 481 ? 6.158 33.286 -31.726 1.00 52.56 481 ARG A N 1
ATOM 3660 C CA . ARG A 1 481 ? 6.382 33.176 -33.186 1.00 52.56 481 ARG A CA 1
ATOM 3661 C C . ARG A 1 481 ? 5.659 31.976 -33.814 1.00 52.56 481 ARG A C 1
ATOM 3663 O O . ARG A 1 481 ? 5.448 30.980 -33.131 1.00 52.56 481 ARG A O 1
ATOM 3670 N N . SER A 1 482 ? 5.357 32.026 -35.113 1.00 51.91 482 SER A N 1
ATOM 3671 C CA . SER A 1 482 ? 4.788 30.887 -35.865 1.00 51.91 482 SER A CA 1
ATOM 3672 C C . SER A 1 482 ? 5.625 29.591 -35.761 1.00 51.91 482 SER A C 1
ATOM 3674 O O . SER A 1 482 ? 6.856 29.666 -35.651 1.00 51.91 482 SER A O 1
ATOM 3676 N N . PRO A 1 483 ? 5.003 28.392 -35.834 1.00 50.91 483 PRO A N 1
ATOM 3677 C CA . PRO A 1 483 ? 5.700 27.118 -35.644 1.00 50.91 483 PRO A CA 1
ATOM 3678 C C . PRO A 1 483 ? 6.744 26.826 -36.729 1.00 50.91 483 PRO A C 1
ATOM 3680 O O . PRO A 1 483 ? 6.535 27.097 -37.912 1.00 50.91 483 PRO A O 1
ATOM 3683 N N . VAL A 1 484 ? 7.862 26.202 -36.345 1.00 47.78 484 VAL A N 1
ATOM 3684 C CA . VAL A 1 484 ? 8.962 25.884 -37.273 1.00 47.78 484 VAL A CA 1
ATOM 3685 C C . VAL A 1 484 ? 8.466 24.986 -38.414 1.00 47.78 484 VAL A C 1
ATOM 3687 O O . VAL A 1 484 ? 7.939 23.899 -38.182 1.00 47.78 484 VAL A O 1
ATOM 3690 N N . GLY A 1 485 ? 8.656 25.449 -39.653 1.00 46.47 485 GLY A N 1
ATOM 3691 C CA . GLY A 1 485 ? 8.187 24.783 -40.873 1.00 46.47 485 GLY A CA 1
ATOM 3692 C C . GLY A 1 485 ? 6.885 25.343 -41.459 1.00 46.47 485 GLY A C 1
ATOM 3693 O O . GLY A 1 485 ? 6.514 24.927 -42.551 1.00 46.47 485 GLY A O 1
ATOM 3694 N N . TYR A 1 486 ? 6.228 26.298 -40.790 1.00 47.59 486 TYR A N 1
ATOM 3695 C CA . TYR A 1 486 ? 4.983 26.925 -41.247 1.00 47.59 486 TYR A CA 1
ATOM 3696 C C . TYR A 1 486 ? 5.119 28.451 -41.240 1.00 47.59 486 TYR A C 1
ATOM 3698 O O . TYR A 1 486 ? 5.629 29.042 -40.290 1.00 47.59 486 TYR A O 1
ATOM 3706 N N . SER A 1 487 ? 4.658 29.112 -42.304 1.00 50.19 487 SER A N 1
ATOM 3707 C CA . SER A 1 487 ? 4.773 30.572 -42.456 1.00 50.19 487 SER A CA 1
ATOM 3708 C C . SER A 1 487 ? 3.803 31.379 -41.585 1.00 50.19 487 SER A C 1
ATOM 3710 O O . SER A 1 487 ? 4.008 32.574 -41.389 1.00 50.19 487 SER A O 1
ATOM 3712 N N . ASN A 1 488 ? 2.736 30.754 -41.090 1.00 52.06 488 ASN A N 1
ATOM 3713 C CA . ASN A 1 488 ? 1.638 31.379 -40.351 1.00 52.06 488 ASN A CA 1
ATOM 3714 C C . ASN A 1 488 ? 0.820 30.298 -39.618 1.00 52.06 488 ASN A C 1
ATOM 3716 O O . ASN A 1 488 ? 1.046 29.099 -39.821 1.00 52.06 488 ASN A O 1
ATOM 3720 N N . TYR A 1 489 ? -0.118 30.712 -38.763 1.00 53.62 489 TYR A N 1
ATOM 3721 C CA . TYR A 1 489 ? -0.891 29.770 -37.954 1.00 53.62 489 TYR A CA 1
ATOM 3722 C C . TYR A 1 489 ? -2.071 29.141 -38.705 1.00 53.62 489 TYR A C 1
ATOM 3724 O O . TYR A 1 489 ? -2.335 27.960 -38.480 1.00 53.62 489 TYR A O 1
ATOM 3732 N N . HIS A 1 490 ? -2.744 29.841 -39.631 1.00 49.09 490 HIS A N 1
ATOM 3733 C CA . HIS A 1 490 ? -3.852 29.228 -40.383 1.00 49.09 490 HIS A CA 1
ATOM 3734 C C . HIS A 1 490 ? -3.393 28.035 -41.226 1.00 49.09 490 HIS A C 1
ATOM 3736 O O . HIS A 1 490 ? -4.081 27.020 -41.244 1.00 49.09 490 HIS A O 1
ATOM 3742 N N . GLN A 1 491 ? -2.216 28.097 -41.859 1.00 51.03 491 GLN A N 1
ATOM 3743 C CA . GLN A 1 491 ? -1.679 26.974 -42.630 1.00 51.03 491 GLN A CA 1
ATOM 3744 C C . GLN A 1 491 ? -1.299 25.792 -41.728 1.00 51.03 491 GLN A C 1
ATOM 3746 O O . GLN A 1 491 ? -1.558 24.644 -42.078 1.00 51.03 491 GLN A O 1
ATOM 3751 N N . TRP A 1 492 ? -0.749 26.060 -40.538 1.00 58.88 492 TRP A N 1
ATOM 3752 C CA . TRP A 1 492 ? -0.466 25.024 -39.538 1.00 58.88 492 TRP A CA 1
ATOM 3753 C C . TRP A 1 492 ? -1.748 24.339 -39.041 1.00 58.88 492 TRP A C 1
ATOM 3755 O O . TRP A 1 492 ? -1.791 23.114 -38.935 1.00 58.88 492 TRP A O 1
ATOM 3765 N N . VAL A 1 493 ? -2.812 25.109 -38.785 1.00 50.34 493 VAL A N 1
ATOM 3766 C CA . VAL A 1 493 ? -4.125 24.577 -38.386 1.00 50.34 493 VAL A CA 1
ATOM 3767 C C . VAL A 1 493 ? -4.748 23.779 -39.540 1.00 50.34 493 VAL A C 1
ATOM 3769 O O . VAL A 1 493 ? -5.165 22.637 -39.342 1.00 50.34 493 VAL A O 1
ATOM 3772 N N . ALA A 1 494 ? -4.741 24.324 -40.758 1.00 47.78 494 ALA A N 1
ATOM 3773 C CA . ALA A 1 494 ? -5.336 23.715 -41.948 1.00 47.78 494 ALA A CA 1
ATOM 3774 C C . ALA A 1 494 ? -4.631 22.427 -42.413 1.00 47.78 494 ALA A C 1
ATOM 3776 O O . ALA A 1 494 ? -5.304 21.524 -42.898 1.00 47.78 494 ALA A O 1
ATOM 3777 N N . ASP A 1 495 ? -3.313 22.287 -42.231 1.00 49.34 495 ASP A N 1
ATOM 3778 C CA . ASP A 1 495 ? -2.602 21.031 -42.533 1.00 49.34 495 ASP A CA 1
ATOM 3779 C C . ASP A 1 495 ? -2.853 19.940 -41.473 1.00 49.34 495 ASP A C 1
ATOM 3781 O O . ASP A 1 495 ? -2.685 18.748 -41.745 1.00 49.34 495 ASP A O 1
ATOM 3785 N N . ARG A 1 496 ? -3.285 20.320 -40.261 1.00 52.25 496 ARG A N 1
ATOM 3786 C CA . ARG A 1 496 ? -3.567 19.394 -39.151 1.00 52.25 496 ARG A CA 1
ATOM 3787 C C . ARG A 1 496 ? -5.032 18.977 -39.048 1.00 52.25 496 ARG A C 1
ATOM 3789 O O . ARG A 1 496 ? -5.301 17.834 -38.680 1.00 52.25 496 ARG A O 1
ATOM 3796 N N . ILE A 1 497 ? -5.978 19.841 -39.414 1.00 44.72 497 ILE A N 1
ATOM 3797 C CA . ILE A 1 497 ? -7.416 19.518 -39.419 1.00 44.72 497 ILE A CA 1
ATOM 3798 C C . ILE A 1 497 ? -7.750 18.233 -40.216 1.00 44.72 497 ILE A C 1
ATOM 3800 O O . ILE A 1 497 ? -8.517 17.414 -39.709 1.00 44.72 497 ILE A O 1
ATOM 3804 N N . PRO A 1 498 ? -7.159 17.953 -41.397 1.00 40.25 498 PRO A N 1
ATOM 3805 C CA . PRO A 1 498 ? -7.415 16.723 -42.149 1.00 40.25 498 PRO A CA 1
ATOM 3806 C C . PRO A 1 498 ? -7.011 15.420 -41.448 1.00 40.25 498 PRO A C 1
ATOM 3808 O O . PRO A 1 498 ? -7.495 14.362 -41.851 1.00 40.25 498 PRO A O 1
ATOM 3811 N N . SER A 1 499 ? -6.146 15.459 -40.424 1.00 41.28 499 SER A N 1
ATOM 3812 C CA . SER A 1 499 ? -5.810 14.272 -39.625 1.00 41.28 499 SER A CA 1
ATOM 3813 C C . SER A 1 499 ? -6.746 14.047 -38.432 1.00 41.28 499 SER A C 1
ATOM 3815 O O . SER A 1 499 ? -6.526 13.114 -37.665 1.00 41.28 499 SER A O 1
ATOM 3817 N N . ILE A 1 500 ? -7.782 14.876 -38.267 1.00 42.47 500 ILE A N 1
ATOM 3818 C CA . ILE A 1 500 ? -8.785 14.739 -37.209 1.00 42.47 500 ILE A CA 1
ATOM 3819 C C . ILE A 1 500 ? -9.907 13.805 -37.674 1.00 42.47 500 ILE A C 1
ATOM 3821 O O . ILE A 1 500 ? -10.706 14.151 -38.547 1.00 42.47 500 ILE A O 1
ATOM 3825 N N . ALA A 1 501 ? -9.995 12.617 -37.074 1.00 37.59 501 ALA A N 1
ATOM 3826 C CA . ALA A 1 501 ? -11.040 11.637 -37.366 1.00 37.59 501 ALA A CA 1
ATOM 3827 C C . ALA A 1 501 ? -12.153 11.623 -36.303 1.00 37.59 501 ALA A C 1
ATOM 3829 O O . ALA A 1 501 ? -13.298 11.270 -36.608 1.00 37.59 501 ALA A O 1
ATOM 3830 N N . CYS A 1 502 ? -11.833 12.005 -35.066 1.00 36.06 502 CYS A N 1
ATOM 3831 C CA . CYS A 1 502 ? -12.744 12.036 -33.929 1.00 36.06 502 CYS A CA 1
ATOM 3832 C C . CYS A 1 502 ? -12.476 13.228 -32.994 1.00 36.06 502 CYS A C 1
ATOM 3834 O O . CYS A 1 502 ? -11.465 13.917 -33.105 1.00 36.06 502 CYS A O 1
ATOM 3836 N N . GLN A 1 503 ? -13.384 13.449 -32.038 1.00 35.56 503 GLN A N 1
ATOM 3837 C CA . GLN A 1 503 ? -13.285 14.514 -31.032 1.00 35.56 503 GLN A CA 1
ATOM 3838 C C . GLN A 1 503 ? -11.920 14.534 -30.315 1.00 35.56 503 GLN A C 1
ATOM 3840 O O . GLN A 1 503 ? -11.332 15.598 -30.148 1.00 35.56 503 GLN A O 1
ATOM 3845 N N . LYS A 1 504 ? -11.375 13.353 -29.994 1.00 38.94 504 LYS A N 1
ATOM 3846 C CA . LYS A 1 504 ? -10.097 13.191 -29.289 1.00 38.94 504 LYS A CA 1
ATOM 3847 C C . LYS A 1 504 ? -8.887 13.707 -30.082 1.00 38.94 504 LYS A C 1
ATOM 3849 O O . LYS A 1 504 ? -7.911 14.157 -29.490 1.00 38.94 504 LYS A O 1
ATOM 3854 N N . ASP A 1 505 ? -8.950 13.671 -31.414 1.00 37.62 505 ASP A N 1
ATOM 3855 C CA . ASP A 1 505 ? -7.884 14.204 -32.275 1.00 37.62 505 ASP A CA 1
ATOM 3856 C C . ASP A 1 505 ? -7.974 15.737 -32.385 1.00 37.62 505 ASP A C 1
ATOM 3858 O O . ASP A 1 505 ? -6.966 16.414 -32.579 1.00 37.62 505 ASP A O 1
ATOM 3862 N N . LEU A 1 506 ? -9.182 16.294 -32.233 1.00 36.84 506 LEU A N 1
ATOM 3863 C CA . LEU A 1 506 ? -9.423 17.738 -32.208 1.00 36.84 506 LEU A CA 1
ATOM 3864 C C . LEU A 1 506 ? -8.975 18.353 -30.877 1.00 36.84 506 LEU A C 1
ATOM 3866 O O . LEU A 1 506 ? -8.324 19.394 -30.867 1.00 36.84 506 LEU A O 1
ATOM 3870 N N . GLU A 1 507 ? -9.239 17.651 -29.773 1.00 39.53 507 GLU A N 1
ATOM 3871 C CA . GLU A 1 507 ? -8.662 17.925 -28.453 1.00 39.53 507 GLU A CA 1
ATOM 3872 C C . GLU A 1 507 ? -7.124 17.849 -28.510 1.00 39.53 507 GLU A C 1
ATOM 3874 O O . GLU A 1 507 ? -6.446 18.764 -28.050 1.00 39.53 507 GLU A O 1
ATOM 3879 N N . ALA A 1 508 ? -6.552 16.833 -29.170 1.00 40.16 508 ALA A N 1
ATOM 3880 C CA . ALA A 1 508 ? -5.104 16.734 -29.368 1.00 40.16 508 ALA A CA 1
ATOM 3881 C C . ALA A 1 508 ? -4.512 17.890 -30.205 1.00 40.16 508 ALA A C 1
ATOM 3883 O O . ALA A 1 508 ? -3.395 18.328 -29.921 1.00 40.16 508 ALA A O 1
ATOM 3884 N N . LEU A 1 509 ? -5.239 18.420 -31.201 1.00 38.22 509 LEU A N 1
ATOM 3885 C CA . LEU A 1 509 ? -4.797 19.603 -31.950 1.00 38.22 509 LEU A CA 1
ATOM 3886 C C . LEU A 1 509 ? -4.836 20.878 -31.092 1.00 38.22 509 LEU A C 1
ATOM 3888 O O . LEU A 1 509 ? -3.887 21.661 -31.132 1.00 38.22 509 LEU A O 1
ATOM 3892 N N . GLY A 1 510 ? -5.890 21.062 -30.289 1.00 35.94 510 GLY A N 1
ATOM 3893 C CA . GLY A 1 510 ? -5.986 22.162 -29.323 1.00 35.94 510 GLY A CA 1
ATOM 3894 C C . GLY A 1 510 ? -4.852 22.127 -28.293 1.00 35.94 510 GLY A C 1
ATOM 3895 O O . GLY A 1 510 ? -4.169 23.131 -28.088 1.00 35.94 510 GLY A O 1
ATOM 3896 N N . ASN A 1 511 ? -4.566 20.946 -27.739 1.00 38.97 511 ASN A N 1
ATOM 3897 C CA . ASN A 1 511 ? -3.450 20.722 -26.813 1.00 38.97 511 ASN A CA 1
ATOM 3898 C C . ASN A 1 511 ? -2.087 21.022 -27.465 1.00 38.97 511 ASN A C 1
ATOM 3900 O O . ASN A 1 511 ? -1.197 21.581 -26.825 1.00 38.97 511 ASN A O 1
ATOM 3904 N N . GLY A 1 512 ? -1.933 20.707 -28.756 1.00 36.44 512 GLY A N 1
ATOM 3905 C CA . GLY A 1 512 ? -0.740 21.047 -29.533 1.00 36.44 512 GLY A CA 1
ATOM 3906 C C . GLY A 1 512 ? -0.521 22.554 -29.714 1.00 36.44 512 GLY A C 1
ATOM 3907 O O . GLY A 1 512 ? 0.626 22.984 -29.786 1.00 36.44 512 GLY A O 1
ATOM 3908 N N . LEU A 1 513 ? -1.586 23.363 -29.757 1.00 38.31 513 LEU A N 1
ATOM 3909 C CA . LEU A 1 513 ? -1.477 24.827 -29.806 1.00 38.31 513 LEU A CA 1
ATOM 3910 C C . LEU A 1 513 ? -1.170 25.447 -28.451 1.00 38.31 513 LEU A C 1
ATOM 3912 O O . LEU A 1 513 ? -0.325 26.338 -28.392 1.00 38.31 513 LEU A O 1
ATOM 3916 N N . ALA A 1 514 ? -1.813 24.971 -27.383 1.00 35.47 514 ALA A N 1
ATOM 3917 C CA . ALA A 1 514 ? -1.555 25.453 -26.027 1.00 35.47 514 ALA A CA 1
ATOM 3918 C C . ALA A 1 514 ? -0.061 25.327 -25.673 1.00 35.47 514 ALA A C 1
ATOM 3920 O O . ALA A 1 514 ? 0.575 26.317 -25.316 1.00 35.47 514 ALA A O 1
ATOM 3921 N N . GLY A 1 515 ? 0.534 24.154 -25.926 1.00 37.59 515 GLY A N 1
ATOM 3922 C CA . GLY A 1 515 ? 1.966 23.932 -25.703 1.00 37.59 515 GLY A CA 1
ATOM 3923 C C . GLY A 1 515 ? 2.892 24.781 -26.587 1.00 37.59 515 GLY A C 1
ATOM 3924 O O . GLY A 1 515 ? 4.008 25.079 -26.177 1.00 37.59 515 GLY A O 1
ATOM 3925 N N . ILE A 1 516 ? 2.457 25.217 -27.777 1.00 38.78 516 ILE A N 1
ATOM 3926 C CA . ILE A 1 516 ? 3.240 26.153 -28.605 1.00 38.78 516 ILE A CA 1
ATOM 3927 C C . ILE A 1 516 ? 3.193 27.560 -28.000 1.00 38.78 516 ILE A C 1
ATOM 3929 O O . ILE A 1 516 ? 4.245 28.183 -27.865 1.00 38.78 516 ILE A O 1
ATOM 3933 N N . ILE A 1 517 ? 2.006 28.024 -27.596 1.00 37.03 517 ILE A N 1
ATOM 3934 C CA . ILE A 1 517 ? 1.780 29.357 -27.016 1.00 37.03 517 ILE A CA 1
ATOM 3935 C C . ILE A 1 517 ? 2.541 29.533 -25.689 1.00 37.03 517 ILE A C 1
ATOM 3937 O O . ILE A 1 517 ? 3.097 30.603 -25.455 1.00 37.03 517 ILE A O 1
ATOM 3941 N N . GLU A 1 518 ? 2.653 28.486 -24.867 1.00 35.81 518 GLU A N 1
ATOM 3942 C CA . GLU A 1 518 ? 3.449 28.511 -23.626 1.00 35.81 518 GLU A CA 1
ATOM 3943 C C . GLU A 1 518 ? 4.974 28.410 -23.855 1.00 35.81 518 GLU A C 1
ATOM 3945 O O . GLU A 1 518 ? 5.755 28.801 -22.988 1.00 35.81 518 GLU A O 1
ATOM 3950 N N . SER A 1 519 ? 5.430 27.899 -25.007 1.00 36.47 519 SER A N 1
ATOM 3951 C CA . SER A 1 519 ? 6.841 27.507 -25.200 1.00 36.47 519 SER A CA 1
ATOM 3952 C C . SER A 1 519 ? 7.815 28.608 -25.641 1.00 36.47 519 SER A C 1
ATOM 3954 O O . SER A 1 519 ? 9.026 28.377 -25.607 1.00 36.47 519 SER A O 1
ATOM 3956 N N . VAL A 1 520 ? 7.349 29.786 -26.082 1.00 39.31 520 VAL A N 1
ATOM 3957 C CA . VAL A 1 520 ? 8.242 30.847 -26.595 1.00 39.31 520 VAL A CA 1
ATOM 3958 C C . VAL A 1 520 ? 7.768 32.248 -26.204 1.00 39.31 520 VAL A C 1
ATOM 3960 O O . VAL A 1 520 ? 7.040 32.885 -26.953 1.00 39.31 520 VAL A O 1
ATOM 3963 N N . SER A 1 521 ? 8.284 32.779 -25.093 1.00 33.84 521 SER A N 1
ATOM 3964 C CA . SER A 1 521 ? 8.250 34.215 -24.761 1.00 33.84 521 SER A CA 1
ATOM 3965 C C . SER A 1 521 ? 9.606 34.684 -24.218 1.00 33.84 521 SER A C 1
ATOM 3967 O O . SER A 1 521 ? 9.744 35.012 -23.044 1.00 33.84 521 SER A O 1
ATOM 3969 N N . VAL A 1 522 ? 10.624 34.728 -25.086 1.00 36.97 522 VAL A N 1
ATOM 3970 C CA . VAL A 1 522 ? 11.873 35.475 -24.839 1.00 36.97 522 VAL A CA 1
ATOM 3971 C C . VAL A 1 522 ? 12.362 36.081 -26.167 1.00 36.97 522 VAL A C 1
ATOM 3973 O O . VAL A 1 522 ? 12.524 35.331 -27.136 1.00 36.97 522 VAL A O 1
ATOM 3976 N N . PRO A 1 523 ? 12.602 37.405 -26.262 1.00 36.56 523 PRO A N 1
ATOM 3977 C CA . PRO A 1 523 ? 13.312 38.001 -27.395 1.00 36.56 523 PRO A CA 1
ATOM 3978 C C . PRO A 1 523 ? 14.778 37.536 -27.450 1.00 36.56 523 PRO A C 1
ATOM 3980 O O . PRO A 1 523 ? 15.309 37.037 -26.455 1.00 36.56 523 PRO A O 1
ATOM 3983 N N . PRO A 1 524 ? 15.498 37.742 -28.566 1.00 32.50 524 PRO A N 1
ATOM 3984 C CA . PRO A 1 524 ? 16.936 37.511 -28.600 1.00 32.50 524 PRO A CA 1
ATOM 3985 C C . PRO A 1 524 ? 17.667 38.617 -27.813 1.00 32.50 524 PRO A C 1
ATOM 3987 O O . PRO A 1 524 ? 18.105 39.603 -28.399 1.00 32.50 524 PRO A O 1
ATOM 3990 N N . GLY A 1 525 ? 17.813 38.464 -26.490 1.00 35.28 525 GLY A N 1
ATOM 3991 C CA . GLY A 1 525 ? 18.727 39.308 -25.704 1.00 35.28 525 GLY A CA 1
ATOM 3992 C C . GLY A 1 525 ? 18.453 39.492 -24.207 1.00 35.28 525 GLY A C 1
ATOM 3993 O O . GLY A 1 525 ? 19.413 39.720 -23.478 1.00 35.28 525 GLY A O 1
ATOM 3994 N N . GLU A 1 526 ? 17.210 39.376 -23.725 1.00 30.47 526 GLU A N 1
ATOM 3995 C CA . GLU A 1 526 ? 16.862 39.695 -22.323 1.00 30.47 526 GLU A CA 1
ATOM 3996 C C . GLU A 1 526 ? 15.891 38.677 -21.693 1.00 30.47 526 GLU A C 1
ATOM 3998 O O . GLU A 1 526 ? 14.989 38.198 -22.383 1.00 30.47 526 GLU A O 1
ATOM 4003 N N . PRO A 1 527 ? 16.039 38.336 -20.394 1.00 28.36 527 PRO A N 1
ATOM 4004 C CA . PRO A 1 527 ? 15.168 37.381 -19.711 1.00 28.36 527 PRO A CA 1
ATOM 4005 C C . PRO A 1 527 ? 13.821 38.006 -19.316 1.00 28.36 527 PRO A C 1
ATOM 4007 O O . PRO A 1 527 ? 13.772 39.015 -18.616 1.00 28.36 527 PRO A O 1
ATOM 4010 N N . TYR A 1 528 ? 12.717 37.365 -19.705 1.00 33.84 528 TYR A N 1
ATOM 4011 C CA . TYR A 1 528 ? 11.375 37.788 -19.303 1.00 33.84 528 TYR A CA 1
ATOM 4012 C C . TYR A 1 528 ? 11.089 37.447 -17.828 1.00 33.84 528 TYR A C 1
ATOM 4014 O O . TYR A 1 528 ? 11.295 36.315 -17.385 1.00 33.84 528 TYR A O 1
ATOM 4022 N N . SER A 1 529 ? 10.598 38.430 -17.071 1.00 29.64 529 SER A N 1
ATOM 4023 C CA . SER A 1 529 ? 10.073 38.257 -15.712 1.00 29.64 529 SER A CA 1
ATOM 4024 C C . SER A 1 529 ? 8.782 37.435 -15.728 1.00 29.64 529 SER A C 1
ATOM 4026 O O . SER A 1 529 ? 7.932 37.667 -16.582 1.00 29.64 529 SER A O 1
ATOM 4028 N N . GLY A 1 530 ? 8.621 36.503 -14.785 1.00 36.94 530 GLY A N 1
ATOM 4029 C CA . GLY A 1 530 ? 7.511 35.543 -14.774 1.00 36.94 530 GLY A CA 1
ATOM 4030 C C . GLY A 1 530 ? 6.095 36.142 -14.754 1.00 36.94 530 GLY A C 1
ATOM 4031 O O . GLY A 1 530 ? 5.885 37.314 -14.448 1.00 36.94 530 GLY A O 1
ATOM 4032 N N . TRP A 1 531 ? 5.125 35.279 -15.066 1.00 32.34 531 TRP A N 1
ATOM 4033 C CA . TRP A 1 531 ? 3.684 35.545 -15.033 1.00 32.34 531 TRP A CA 1
ATOM 4034 C C . TRP A 1 531 ? 3.242 36.241 -13.727 1.00 32.34 531 TRP A C 1
ATOM 4036 O O . TRP A 1 531 ? 3.630 35.779 -12.651 1.00 32.34 531 TRP A O 1
ATOM 4046 N N . PRO A 1 532 ? 2.398 37.292 -13.778 1.00 34.94 532 PRO A N 1
ATOM 4047 C CA . PRO A 1 532 ? 1.832 37.896 -12.573 1.00 34.94 532 PRO A CA 1
ATOM 4048 C C . PRO A 1 532 ? 0.973 36.910 -11.769 1.00 34.94 532 PRO A C 1
ATOM 4050 O O . PRO A 1 532 ? 0.250 36.098 -12.347 1.00 34.94 532 PRO A O 1
ATOM 4053 N N . GLU A 1 533 ? 1.008 37.030 -10.438 1.00 32.25 533 GLU A N 1
ATOM 4054 C CA . GLU A 1 533 ? 0.481 36.045 -9.468 1.00 32.25 533 GLU A CA 1
ATOM 4055 C C . GLU A 1 533 ? -1.023 35.720 -9.589 1.00 32.25 533 GLU A C 1
ATOM 4057 O O . GLU A 1 533 ? -1.481 34.740 -9.010 1.00 32.25 533 GLU A O 1
ATOM 4062 N N . ASN A 1 534 ? -1.787 36.505 -10.357 1.00 35.06 534 ASN A N 1
ATOM 4063 C CA . ASN A 1 534 ? -3.224 36.317 -10.586 1.00 35.06 534 ASN A CA 1
ATOM 4064 C C . ASN A 1 534 ? -3.584 35.897 -12.024 1.00 35.06 534 ASN A C 1
ATOM 4066 O O . ASN A 1 534 ? -4.753 35.972 -12.403 1.00 35.06 534 ASN A O 1
ATOM 4070 N N . CYS A 1 535 ? -2.626 35.456 -12.847 1.00 33.09 535 CYS A N 1
ATOM 4071 C CA . CYS A 1 535 ? -2.983 34.834 -14.121 1.00 33.09 535 CYS A CA 1
ATOM 4072 C C . CYS A 1 535 ? -3.662 33.471 -13.860 1.00 33.09 535 CYS A C 1
ATOM 4074 O O . CYS A 1 535 ? -3.064 32.630 -13.184 1.00 33.09 535 CYS A O 1
ATOM 4076 N N . PRO A 1 536 ? -4.888 33.220 -14.363 1.00 32.25 536 PRO A N 1
ATOM 4077 C CA . PRO A 1 536 ? -5.615 31.984 -14.090 1.00 32.25 536 PRO A CA 1
ATOM 4078 C C . PRO A 1 536 ? -5.053 30.824 -14.925 1.00 32.25 536 PRO A C 1
ATOM 4080 O O . PRO A 1 536 ? -5.623 30.432 -15.944 1.00 32.25 536 PRO A O 1
ATOM 4083 N N . LEU A 1 537 ? -3.926 30.266 -14.482 1.00 32.69 537 LEU A N 1
ATOM 4084 C CA . LEU A 1 537 ? -3.407 29.002 -14.995 1.00 32.69 537 LEU A CA 1
ATOM 4085 C C . LEU A 1 537 ? -4.314 27.852 -14.511 1.00 32.69 537 LEU A C 1
ATOM 4087 O O . LEU A 1 537 ? -4.515 27.719 -13.299 1.00 32.69 537 LEU A O 1
ATOM 4091 N N . PRO A 1 538 ? -4.866 27.013 -15.409 1.00 29.94 538 PRO A N 1
ATOM 4092 C CA . PRO A 1 538 ? -5.634 25.840 -15.003 1.00 29.94 538 PRO A CA 1
ATOM 4093 C C . PRO A 1 538 ? -4.722 24.860 -14.255 1.00 29.94 538 PRO A C 1
ATOM 4095 O O . PRO A 1 538 ? -3.601 24.577 -14.685 1.00 29.94 538 PRO A O 1
ATOM 4098 N N . THR A 1 539 ? -5.177 24.344 -13.115 1.00 27.94 539 THR A N 1
ATOM 4099 C CA . THR A 1 539 ? -4.342 23.491 -12.265 1.00 27.94 539 THR A CA 1
ATOM 4100 C C . THR A 1 539 ? -4.290 22.044 -12.784 1.00 27.94 539 THR A C 1
ATOM 4102 O O . THR A 1 539 ? -5.295 21.522 -13.271 1.00 27.94 539 THR A O 1
ATOM 4105 N N . PRO A 1 540 ? -3.154 21.323 -12.637 1.00 32.88 540 PRO A N 1
ATOM 4106 C CA . PRO A 1 540 ? -2.991 19.956 -13.163 1.00 32.88 540 PRO A CA 1
ATOM 4107 C C . PRO A 1 540 ? -3.943 18.882 -12.604 1.00 32.88 540 PRO A C 1
ATOM 4109 O O . PRO A 1 540 ? -3.869 17.728 -13.017 1.00 32.88 540 PRO A O 1
ATOM 4112 N N . SER A 1 541 ? -4.821 19.231 -11.661 1.00 31.41 541 SER A N 1
ATOM 4113 C CA . SER A 1 541 ? -5.904 18.378 -11.160 1.00 31.41 541 SER A CA 1
ATOM 4114 C C . SER A 1 541 ? -7.049 18.167 -12.159 1.00 31.41 541 SER A C 1
ATOM 4116 O O . SER A 1 541 ? -7.826 17.232 -11.971 1.00 31.41 541 SER A O 1
ATOM 4118 N N . ASP A 1 542 ? -7.136 18.979 -13.219 1.00 32.19 542 ASP A N 1
ATOM 4119 C CA . ASP A 1 542 ? -8.252 18.957 -14.177 1.00 32.19 542 ASP A CA 1
ATOM 4120 C C . ASP A 1 542 ? -7.960 18.173 -15.479 1.00 32.19 542 ASP A C 1
ATOM 4122 O O . ASP A 1 542 ? -8.780 18.170 -16.399 1.00 32.19 542 ASP A O 1
ATOM 4126 N N . LEU A 1 543 ? -6.819 17.468 -15.579 1.00 32.03 543 LEU A N 1
ATOM 4127 C CA . LEU A 1 543 ? -6.430 16.698 -16.774 1.00 32.03 543 LEU A CA 1
ATOM 4128 C C . LEU A 1 543 ? -6.292 15.177 -16.514 1.00 32.03 543 LEU A C 1
ATOM 4130 O O . LEU A 1 543 ? -5.625 14.775 -15.560 1.00 32.03 543 LEU A O 1
ATOM 4134 N N . PRO A 1 544 ? -6.877 14.295 -17.360 1.00 30.78 544 PRO A N 1
ATOM 4135 C CA . PRO A 1 544 ? -6.813 12.840 -17.166 1.00 30.78 544 PRO A CA 1
ATOM 4136 C C . PRO A 1 544 ? -5.423 12.222 -17.372 1.00 30.78 544 PRO A C 1
ATOM 4138 O O . PRO A 1 544 ? -4.618 12.715 -18.151 1.00 30.78 544 PRO A O 1
ATOM 4141 N N . GLU A 1 545 ? -5.210 11.037 -16.792 1.00 32.19 545 GLU A N 1
ATOM 4142 C CA . GLU A 1 545 ? -3.957 10.250 -16.763 1.00 32.19 545 GLU A CA 1
ATOM 4143 C C . GLU A 1 545 ? -3.275 10.024 -18.139 1.00 32.19 545 GLU A C 1
ATOM 4145 O O . GLU A 1 545 ? -2.054 9.905 -18.221 1.00 32.19 545 GLU A O 1
ATOM 4150 N N . ALA A 1 546 ? -4.032 10.064 -19.243 1.00 34.22 546 ALA A N 1
ATOM 4151 C CA . ALA A 1 546 ? -3.493 10.036 -20.611 1.00 34.22 546 ALA A CA 1
ATOM 4152 C C . ALA A 1 546 ? -2.641 11.275 -20.978 1.00 34.22 546 ALA A C 1
ATOM 4154 O O . ALA A 1 546 ? -1.881 11.231 -21.944 1.00 34.22 546 ALA A O 1
ATOM 4155 N N . ALA A 1 547 ? -2.748 12.365 -20.212 1.00 30.91 547 ALA A N 1
ATOM 4156 C CA . ALA A 1 547 ? -1.890 13.540 -20.312 1.00 30.91 547 ALA A CA 1
ATOM 4157 C C . ALA A 1 547 ? -0.467 13.281 -19.792 1.00 30.91 547 ALA A C 1
ATOM 4159 O O . ALA A 1 547 ? 0.438 14.008 -20.172 1.00 30.91 547 ALA A O 1
ATOM 4160 N N . ILE A 1 548 ? -0.246 12.248 -18.966 1.00 35.38 548 ILE A N 1
ATOM 4161 C CA . ILE A 1 548 ? 1.083 11.908 -18.429 1.00 35.38 548 ILE A CA 1
ATOM 4162 C C . ILE A 1 548 ? 1.893 11.104 -19.459 1.00 35.38 548 ILE A C 1
ATOM 4164 O O . ILE A 1 548 ? 3.088 11.330 -19.635 1.00 35.38 548 ILE A O 1
ATOM 4168 N N . GLU A 1 549 ? 1.240 10.195 -20.187 1.00 33.78 549 GLU A N 1
ATOM 4169 C CA . GLU A 1 549 ? 1.891 9.307 -21.166 1.00 33.78 549 GLU A CA 1
ATOM 4170 C C . GLU A 1 549 ? 2.287 10.024 -22.477 1.00 33.78 549 GLU A C 1
ATOM 4172 O O . GLU A 1 549 ? 3.107 9.521 -23.242 1.00 33.78 549 GLU A O 1
ATOM 4177 N N . ALA A 1 550 ? 1.737 11.217 -22.735 1.00 34.84 550 ALA A N 1
ATOM 4178 C CA . ALA A 1 550 ? 1.952 11.989 -23.963 1.00 34.84 550 ALA A CA 1
ATOM 4179 C C . ALA A 1 550 ? 3.150 12.970 -23.921 1.00 34.84 550 ALA A C 1
ATOM 4181 O O . ALA A 1 550 ? 3.423 13.638 -24.919 1.00 34.84 550 ALA A O 1
ATOM 4182 N N . LEU A 1 551 ? 3.868 13.076 -22.795 1.00 31.81 551 LEU A N 1
ATOM 4183 C CA . LEU A 1 551 ? 4.815 14.172 -22.512 1.00 31.81 551 LEU A CA 1
ATOM 4184 C C . LEU A 1 551 ? 6.251 14.005 -23.068 1.00 31.81 551 LEU A C 1
ATOM 4186 O O . LEU A 1 551 ? 7.089 14.862 -22.799 1.00 31.81 551 LEU A O 1
ATOM 4190 N N . CYS A 1 552 ? 6.569 12.953 -23.839 1.00 34.69 552 CYS A N 1
ATOM 4191 C CA . CYS A 1 552 ? 7.956 12.648 -24.260 1.00 34.69 552 CYS A CA 1
ATOM 4192 C C . CYS A 1 552 ? 8.105 12.145 -25.723 1.00 34.69 552 CYS A C 1
ATOM 4194 O O . CYS A 1 552 ? 7.823 10.974 -25.985 1.00 34.69 552 CYS A O 1
ATOM 4196 N N . PRO A 1 553 ? 8.615 12.962 -26.674 1.00 36.88 553 PRO A N 1
ATOM 4197 C CA . PRO A 1 553 ? 8.952 12.536 -28.046 1.00 36.88 553 PRO A CA 1
ATOM 4198 C C . PRO A 1 553 ? 10.471 12.349 -28.320 1.00 36.88 553 PRO A C 1
ATOM 4200 O O . PRO A 1 553 ? 11.311 13.026 -27.736 1.00 36.88 553 PRO A O 1
ATOM 4203 N N . GLU A 1 554 ? 10.836 11.457 -29.259 1.00 41.81 554 GLU A N 1
ATOM 4204 C CA . GLU A 1 554 ? 12.236 11.141 -29.647 1.00 41.81 554 GLU A CA 1
ATOM 4205 C C . GLU A 1 554 ? 12.884 12.129 -30.666 1.00 41.81 554 GLU A C 1
ATOM 4207 O O . GLU A 1 554 ? 12.177 12.734 -31.478 1.00 41.81 554 GLU A O 1
ATOM 4212 N N . PRO A 1 555 ? 14.234 12.259 -30.698 1.00 44.12 555 PRO A N 1
ATOM 4213 C CA . PRO A 1 555 ? 14.949 13.286 -31.475 1.00 44.12 555 PRO A CA 1
ATOM 4214 C C . PRO A 1 555 ? 15.079 13.042 -33.004 1.00 44.12 555 PRO A C 1
ATOM 4216 O O . PRO A 1 555 ? 15.120 11.901 -33.481 1.00 44.12 555 PRO A O 1
ATOM 4219 N N . PRO A 1 556 ? 15.222 14.118 -33.814 1.00 41.25 556 PRO A N 1
ATOM 4220 C CA . PRO A 1 556 ? 15.009 14.089 -35.268 1.00 41.25 556 PRO A CA 1
ATOM 4221 C C . PRO A 1 556 ? 16.109 13.432 -36.122 1.00 41.25 556 PRO A C 1
ATOM 4223 O O . PRO A 1 556 ? 15.824 13.072 -37.269 1.00 41.25 556 PRO A O 1
ATOM 4226 N N . TYR A 1 557 ? 17.334 13.244 -35.616 1.00 47.56 557 TYR A N 1
ATOM 4227 C CA . TYR A 1 557 ? 18.415 12.565 -36.356 1.00 47.56 557 TYR A CA 1
ATOM 4228 C C . TYR A 1 557 ? 18.174 11.056 -36.514 1.00 47.56 557 TYR A C 1
ATOM 4230 O O . TYR A 1 557 ? 18.647 10.424 -37.461 1.00 47.56 557 TYR A O 1
ATOM 4238 N N . ARG A 1 558 ? 17.362 10.468 -35.627 1.00 52.81 558 ARG A N 1
ATOM 4239 C CA . ARG A 1 558 ? 17.125 9.022 -35.514 1.00 52.81 558 ARG A CA 1
ATOM 4240 C C . ARG A 1 558 ? 16.605 8.373 -36.800 1.00 52.81 558 ARG A C 1
ATOM 4242 O O . ARG A 1 558 ? 16.874 7.200 -37.056 1.00 52.81 558 ARG A O 1
ATOM 4249 N N . LYS A 1 559 ? 15.912 9.137 -37.654 1.00 57.97 559 LYS A N 1
ATOM 4250 C CA . LYS A 1 559 ? 15.409 8.667 -38.958 1.00 57.97 559 LYS A CA 1
ATOM 4251 C C . LYS A 1 559 ? 16.483 8.524 -40.047 1.00 57.97 559 LYS A C 1
ATOM 4253 O O . LYS A 1 559 ? 16.184 7.891 -41.058 1.00 57.97 559 LYS A O 1
ATOM 4258 N N . TYR A 1 560 ? 17.701 9.028 -39.833 1.00 65.31 560 TYR A N 1
ATOM 4259 C CA . TYR A 1 560 ? 18.834 8.927 -40.768 1.00 65.31 560 TYR A CA 1
ATOM 4260 C C . TYR A 1 560 ? 19.907 7.908 -40.353 1.00 65.31 560 TYR A C 1
ATOM 4262 O O . TYR A 1 560 ? 20.769 7.573 -41.161 1.00 65.31 560 TYR A O 1
ATOM 4270 N N . LEU A 1 561 ? 19.820 7.349 -39.140 1.00 61.00 561 LEU A N 1
ATOM 4271 C CA . LEU A 1 561 ? 20.659 6.229 -38.699 1.00 61.00 561 LEU A CA 1
ATOM 4272 C C . LEU A 1 561 ? 20.448 4.991 -39.585 1.00 61.00 561 LEU A C 1
ATOM 4274 O O . LEU A 1 561 ? 19.322 4.721 -40.017 1.00 61.00 561 LEU A O 1
ATOM 4278 N N . SER A 1 562 ? 21.494 4.192 -39.802 1.00 63.31 562 SER A N 1
ATOM 4279 C CA . SER A 1 562 ? 21.371 2.910 -40.509 1.00 63.31 562 SER A CA 1
ATOM 4280 C C . SER A 1 562 ? 20.470 1.925 -39.738 1.00 63.31 562 SER A C 1
ATOM 4282 O O . SER A 1 562 ? 20.243 2.076 -38.534 1.00 63.31 562 SER A O 1
ATOM 4284 N N . LEU A 1 563 ? 19.936 0.899 -40.412 1.00 52.94 563 LEU A N 1
ATOM 4285 C CA . LEU A 1 563 ? 19.130 -0.125 -39.730 1.00 52.94 563 LEU A CA 1
ATOM 4286 C C . LEU A 1 563 ? 19.966 -0.917 -38.705 1.00 52.94 563 LEU A C 1
ATOM 4288 O O . LEU A 1 563 ? 19.450 -1.258 -37.643 1.00 52.94 563 LEU A O 1
ATOM 4292 N N . ALA A 1 564 ? 21.251 -1.148 -38.994 1.00 51.41 564 ALA A N 1
ATOM 4293 C CA . ALA A 1 564 ? 22.192 -1.789 -38.076 1.00 51.41 564 ALA A CA 1
ATOM 4294 C C . ALA A 1 564 ? 22.399 -0.943 -36.808 1.00 51.41 564 ALA A C 1
ATOM 4296 O O . ALA A 1 564 ? 22.125 -1.419 -35.708 1.00 51.41 564 ALA A O 1
ATOM 4297 N N . ALA A 1 565 ? 22.718 0.347 -36.964 1.00 58.47 565 ALA A N 1
ATOM 4298 C CA . ALA A 1 565 ? 22.888 1.300 -35.864 1.00 58.47 565 ALA A CA 1
ATOM 4299 C C . ALA A 1 565 ? 21.657 1.375 -34.941 1.00 58.47 565 ALA A C 1
ATOM 4301 O O . ALA A 1 565 ? 21.777 1.320 -33.718 1.00 58.47 565 ALA A O 1
ATOM 4302 N N . ARG A 1 566 ? 20.448 1.436 -35.522 1.00 57.75 566 ARG A N 1
ATOM 4303 C CA . ARG A 1 566 ? 19.187 1.431 -34.753 1.00 57.75 566 ARG A CA 1
ATOM 4304 C C . ARG A 1 566 ? 18.937 0.118 -34.006 1.00 57.75 566 ARG A C 1
ATOM 4306 O O . ARG A 1 566 ? 18.218 0.133 -33.013 1.00 57.75 566 ARG A O 1
ATOM 4313 N N . THR A 1 567 ? 19.490 -0.995 -34.486 1.00 44.09 567 THR A N 1
ATOM 4314 C CA . THR A 1 567 ? 19.294 -2.331 -33.898 1.00 44.09 567 THR A CA 1
ATOM 4315 C C . THR A 1 567 ? 20.344 -2.649 -32.828 1.00 44.09 567 THR A C 1
ATOM 4317 O O . THR A 1 567 ? 20.008 -3.291 -31.837 1.00 44.09 567 THR A O 1
ATOM 4320 N N . ARG A 1 568 ? 21.589 -2.164 -32.978 1.00 57.44 568 ARG A N 1
ATOM 4321 C CA . ARG A 1 568 ? 22.674 -2.314 -31.986 1.00 57.44 568 ARG A CA 1
ATOM 4322 C C . ARG A 1 568 ? 22.422 -1.518 -30.697 1.00 57.44 568 ARG A C 1
ATOM 4324 O O . ARG A 1 568 ? 22.919 -1.898 -29.643 1.00 57.44 568 ARG A O 1
ATOM 4331 N N . GLY A 1 569 ? 21.643 -0.437 -30.750 1.00 41.88 569 GLY A N 1
ATOM 4332 C CA . GLY A 1 569 ? 21.168 0.293 -29.562 1.00 41.88 569 GLY A CA 1
ATOM 4333 C C . GLY A 1 569 ? 22.199 1.202 -28.877 1.00 41.88 569 GLY A C 1
ATOM 4334 O O . GLY A 1 569 ? 21.800 2.092 -28.136 1.00 41.88 569 GLY A O 1
ATOM 4335 N N . MET A 1 570 ? 23.492 1.043 -29.173 1.00 42.06 570 MET A N 1
ATOM 4336 C CA . MET A 1 570 ? 24.556 2.005 -28.865 1.00 42.06 570 MET A CA 1
ATOM 4337 C C . MET A 1 570 ? 25.159 2.519 -30.173 1.00 42.06 570 MET A C 1
ATOM 4339 O O . MET A 1 570 ? 25.452 1.725 -31.070 1.00 42.06 570 MET A O 1
ATOM 4343 N N . LEU A 1 571 ? 25.349 3.834 -30.279 1.00 46.31 571 LEU A N 1
ATOM 4344 C CA . LEU A 1 571 ? 25.841 4.510 -31.481 1.00 46.31 571 LEU A CA 1
ATOM 4345 C C . LEU A 1 571 ? 27.294 4.948 -31.281 1.00 46.31 571 LEU A C 1
ATOM 4347 O O . LEU A 1 571 ? 27.617 5.549 -30.259 1.00 46.31 571 LEU A O 1
ATOM 4351 N N . SER A 1 572 ? 28.166 4.699 -32.258 1.00 55.28 572 SER A N 1
ATOM 4352 C CA . SER A 1 572 ? 29.482 5.347 -32.270 1.00 55.28 572 SER A CA 1
ATOM 4353 C C . SER A 1 572 ? 29.333 6.845 -32.569 1.00 55.28 572 SER A C 1
ATOM 4355 O O . SER A 1 572 ? 28.387 7.260 -33.246 1.00 55.28 572 SER A O 1
ATOM 4357 N N . GLN A 1 573 ? 30.285 7.674 -32.121 1.00 55.66 573 GLN A N 1
ATOM 4358 C CA . GLN A 1 573 ? 30.233 9.118 -32.397 1.00 55.66 573 GLN A CA 1
ATOM 4359 C C . GLN A 1 573 ? 30.163 9.427 -33.898 1.00 55.66 573 GLN A C 1
ATOM 4361 O O . GLN A 1 573 ? 29.490 10.376 -34.288 1.00 55.66 573 GLN A O 1
ATOM 4366 N N . MET A 1 574 ? 30.793 8.614 -34.753 1.00 53.72 574 MET A N 1
ATOM 4367 C CA . MET A 1 574 ? 30.756 8.839 -36.198 1.00 53.72 574 MET A CA 1
ATOM 4368 C C . MET A 1 574 ? 29.408 8.455 -36.826 1.00 53.72 574 MET A C 1
ATOM 4370 O O . MET A 1 574 ? 28.991 9.098 -37.786 1.00 53.72 574 MET A O 1
ATOM 4374 N N . GLU A 1 575 ? 28.686 7.473 -36.276 1.00 65.25 575 GLU A N 1
ATOM 4375 C CA . GLU A 1 575 ? 27.309 7.154 -36.686 1.00 65.25 575 GLU A CA 1
ATOM 4376 C C . GLU A 1 575 ? 26.312 8.231 -36.244 1.00 65.25 575 GLU A C 1
ATOM 4378 O O . GLU A 1 575 ? 25.452 8.622 -37.035 1.00 65.25 575 GLU A O 1
ATOM 4383 N N . LEU A 1 576 ? 26.444 8.723 -35.006 1.00 57.19 576 LEU A N 1
ATOM 4384 C CA . LEU A 1 576 ? 25.599 9.789 -34.468 1.00 57.19 576 LEU A CA 1
ATOM 4385 C C . LEU A 1 576 ? 25.824 11.099 -35.233 1.00 57.19 576 LEU A C 1
ATOM 4387 O O . LEU A 1 576 ? 24.879 11.617 -35.822 1.00 57.19 576 LEU A O 1
ATOM 4391 N N . HIS A 1 577 ? 27.075 11.555 -35.343 1.00 66.56 577 HIS A N 1
ATOM 4392 C CA . HIS A 1 577 ? 27.431 12.769 -36.081 1.00 66.56 577 HIS A CA 1
ATOM 4393 C C . HIS A 1 577 ? 27.010 12.690 -37.557 1.00 66.56 577 HIS A C 1
ATOM 4395 O O . HIS A 1 577 ? 26.449 13.642 -38.088 1.00 66.56 577 HIS A O 1
ATOM 4401 N N . SER A 1 578 ? 27.172 11.535 -38.218 1.00 62.91 578 SER A N 1
ATOM 4402 C CA . SER A 1 578 ? 26.691 11.360 -39.600 1.00 62.91 578 SER A CA 1
ATOM 4403 C C . SER A 1 578 ? 25.164 11.437 -39.717 1.00 62.91 578 SER A C 1
ATOM 4405 O O . SER A 1 578 ? 24.653 11.914 -40.728 1.00 62.91 578 SER A O 1
ATOM 4407 N N . ALA A 1 579 ? 24.410 10.975 -38.716 1.00 66.25 579 ALA A N 1
ATOM 4408 C CA . ALA A 1 579 ? 22.951 11.076 -38.709 1.00 66.25 579 ALA A CA 1
ATOM 4409 C C . ALA A 1 579 ? 22.452 12.483 -38.338 1.00 66.25 579 ALA A C 1
ATOM 4411 O O . ALA A 1 579 ? 21.414 12.914 -38.845 1.00 66.25 579 ALA A O 1
ATOM 4412 N N . GLU A 1 580 ? 23.189 13.203 -37.494 1.00 61.41 580 GLU A N 1
ATOM 4413 C CA . GLU A 1 580 ? 22.941 14.604 -37.148 1.00 61.41 580 GLU A CA 1
ATOM 4414 C C . GLU A 1 580 ? 23.255 15.532 -38.322 1.00 61.41 580 GLU A C 1
ATOM 4416 O O . GLU A 1 580 ? 22.385 16.305 -38.711 1.00 61.41 580 GLU A O 1
ATOM 4421 N N . GLU A 1 581 ? 24.408 15.393 -38.980 1.00 73.06 581 GLU A N 1
ATOM 4422 C CA . GLU A 1 581 ? 24.737 16.142 -40.201 1.00 73.06 581 GLU A CA 1
ATOM 4423 C C . GLU A 1 581 ? 23.813 15.768 -41.368 1.00 73.06 581 GLU A C 1
ATOM 4425 O O . GLU A 1 581 ? 23.399 16.639 -42.133 1.00 73.06 581 GLU A O 1
ATOM 4430 N N . ALA A 1 582 ? 23.369 14.508 -41.475 1.00 63.88 582 ALA A N 1
ATOM 4431 C CA . ALA A 1 582 ? 22.301 14.146 -42.408 1.00 63.88 582 ALA A CA 1
ATOM 4432 C C . ALA A 1 582 ? 20.974 14.848 -42.068 1.00 63.88 582 ALA A C 1
ATOM 4434 O O . ALA A 1 582 ? 20.265 15.285 -42.977 1.00 63.88 582 ALA A O 1
ATOM 4435 N N . ALA A 1 583 ? 20.631 14.998 -40.785 1.00 52.38 583 ALA A N 1
ATOM 4436 C CA . ALA A 1 583 ? 19.448 15.743 -40.362 1.00 52.38 583 ALA A CA 1
ATOM 4437 C C . ALA A 1 583 ? 19.581 17.249 -40.609 1.00 52.38 583 ALA A C 1
ATOM 4439 O O . ALA A 1 583 ? 18.608 17.882 -41.025 1.00 52.38 583 ALA A O 1
ATOM 4440 N N . LEU A 1 584 ? 20.777 17.800 -40.413 1.00 57.31 584 LEU A N 1
ATOM 4441 C CA . LEU A 1 584 ? 21.098 19.208 -40.595 1.00 57.31 584 LEU A CA 1
ATOM 4442 C C . LEU A 1 584 ? 21.099 19.579 -42.084 1.00 57.31 584 LEU A C 1
ATOM 4444 O O . LEU A 1 584 ? 20.384 20.501 -42.476 1.00 57.31 584 LEU A O 1
ATOM 4448 N N . ALA A 1 585 ? 21.771 18.796 -42.931 1.00 59.44 585 ALA A N 1
ATOM 4449 C CA . ALA A 1 585 ? 21.724 18.921 -44.388 1.00 59.44 585 ALA A CA 1
ATOM 4450 C C . ALA A 1 585 ? 20.299 18.721 -44.934 1.00 59.44 585 ALA A C 1
ATOM 4452 O O . ALA A 1 585 ? 19.850 19.473 -45.797 1.00 59.44 585 ALA A O 1
ATOM 4453 N N . ALA A 1 586 ? 19.529 17.772 -44.384 1.00 52.59 586 ALA A N 1
ATOM 4454 C CA . ALA A 1 586 ? 18.116 17.624 -44.734 1.00 52.59 586 ALA A CA 1
ATOM 4455 C C . ALA A 1 586 ? 17.269 18.838 -44.319 1.00 52.59 586 ALA A C 1
ATOM 4457 O O . ALA A 1 586 ? 16.361 19.210 -45.057 1.00 52.59 586 ALA A O 1
ATOM 4458 N N . SER A 1 587 ? 17.559 19.469 -43.176 1.00 45.56 587 SER A N 1
ATOM 4459 C CA . SER A 1 587 ? 16.862 20.688 -42.740 1.00 45.56 587 SER A CA 1
ATOM 4460 C C . SER A 1 587 ? 17.256 21.933 -43.549 1.00 45.56 587 SER A C 1
ATOM 4462 O O . SER A 1 587 ? 16.466 22.866 -43.651 1.00 45.56 587 SER A O 1
ATOM 4464 N N . ARG A 1 588 ? 18.440 21.918 -44.181 1.00 66.06 588 ARG A N 1
ATOM 4465 C CA . ARG A 1 588 ? 18.914 22.926 -45.147 1.00 66.06 588 ARG A CA 1
ATOM 4466 C C . ARG A 1 588 ? 18.472 22.656 -46.594 1.00 66.06 588 ARG A C 1
ATOM 4468 O O . ARG A 1 588 ? 18.652 23.516 -47.449 1.00 66.06 588 ARG A O 1
ATOM 4475 N N . GLY A 1 589 ? 17.880 21.492 -46.881 1.00 51.97 589 GLY A N 1
ATOM 4476 C CA . GLY A 1 589 ? 17.454 21.090 -48.231 1.00 51.97 589 GLY A CA 1
ATOM 4477 C C . GLY A 1 589 ? 18.575 20.550 -49.132 1.00 51.97 589 GLY A C 1
ATOM 4478 O O . GLY A 1 589 ? 18.372 20.354 -50.329 1.00 51.97 589 GLY A O 1
ATOM 4479 N N . GLU A 1 590 ? 19.756 20.280 -48.579 1.00 72.94 590 GLU A N 1
ATOM 4480 C CA . GLU A 1 590 ? 20.964 19.886 -49.310 1.00 72.94 590 GLU A CA 1
ATOM 4481 C C . GLU A 1 590 ? 20.978 18.364 -49.545 1.00 72.94 590 GLU A C 1
ATOM 4483 O O . GLU A 1 590 ? 21.745 17.617 -48.942 1.00 72.94 590 GLU A O 1
ATOM 4488 N N . GLU A 1 591 ? 20.090 17.872 -50.417 1.00 67.00 591 GLU A N 1
ATOM 4489 C CA . GLU A 1 591 ? 19.834 16.429 -50.590 1.00 67.00 591 GLU A CA 1
ATOM 4490 C C . GLU A 1 591 ? 21.086 15.592 -50.905 1.00 67.00 591 GLU A C 1
ATOM 4492 O O . GLU A 1 591 ? 21.240 14.485 -50.390 1.00 67.00 591 GLU A O 1
ATOM 4497 N N . ALA A 1 592 ? 22.009 16.122 -51.712 1.00 60.94 592 ALA A N 1
ATOM 4498 C CA . ALA A 1 592 ? 23.255 15.434 -52.050 1.00 60.94 592 ALA A CA 1
ATOM 4499 C C . ALA A 1 592 ? 24.217 15.316 -50.850 1.00 60.94 592 ALA A C 1
ATOM 4501 O O . ALA A 1 592 ? 24.925 14.312 -50.730 1.00 60.94 592 ALA A O 1
ATOM 4502 N N . GLU A 1 593 ? 24.220 16.317 -49.963 1.00 61.25 593 GLU A N 1
ATOM 4503 C CA . GLU A 1 593 ? 25.010 16.372 -48.726 1.00 61.25 593 GLU A CA 1
ATOM 4504 C C . GLU A 1 593 ? 24.389 15.445 -47.669 1.00 61.25 593 GLU A C 1
ATOM 4506 O O . GLU A 1 593 ? 25.082 14.595 -47.113 1.00 61.25 593 GLU A O 1
ATOM 4511 N N . ARG A 1 594 ? 23.058 15.494 -47.496 1.00 78.88 594 ARG A N 1
ATOM 4512 C CA . ARG A 1 594 ? 22.280 14.532 -46.696 1.00 78.88 594 ARG A CA 1
ATOM 4513 C C . ARG A 1 594 ? 22.596 13.099 -47.107 1.00 78.88 594 ARG A C 1
ATOM 4515 O O . ARG A 1 594 ? 22.986 12.292 -46.272 1.00 78.88 594 ARG A O 1
ATOM 4522 N N . ASP A 1 595 ? 22.455 12.768 -48.388 1.00 69.62 595 ASP A N 1
ATOM 4523 C CA . ASP A 1 595 ? 22.661 11.401 -48.872 1.00 69.62 595 ASP A CA 1
ATOM 4524 C C . ASP A 1 595 ? 24.135 10.975 -48.775 1.00 69.62 595 ASP A C 1
ATOM 4526 O O . ASP A 1 595 ? 24.439 9.789 -48.638 1.00 69.62 595 ASP A O 1
ATOM 4530 N N . ARG A 1 596 ? 25.075 11.928 -48.842 1.00 73.31 596 ARG A N 1
ATOM 4531 C CA . ARG A 1 596 ? 26.496 11.695 -48.558 1.00 73.31 596 ARG A CA 1
ATOM 4532 C C . ARG A 1 596 ? 26.699 11.335 -47.085 1.00 73.31 596 ARG A C 1
ATOM 4534 O O . ARG A 1 596 ? 27.318 10.306 -46.831 1.00 73.31 596 ARG A O 1
ATOM 4541 N N . TRP A 1 597 ? 26.131 12.091 -46.150 1.00 74.44 597 TRP A N 1
ATOM 4542 C CA . TRP A 1 597 ? 26.207 11.793 -44.718 1.00 74.44 597 TRP A CA 1
ATOM 4543 C C . TRP A 1 597 ? 25.476 10.503 -44.330 1.00 74.44 597 TRP A C 1
ATOM 4545 O O . TRP A 1 597 ? 26.032 9.709 -43.583 1.00 74.44 597 TRP A O 1
ATOM 4555 N N . VAL A 1 598 ? 24.324 10.188 -44.932 1.00 71.25 598 VAL A N 1
ATOM 4556 C CA . VAL A 1 598 ? 23.661 8.879 -44.761 1.00 71.25 598 VAL A CA 1
ATOM 4557 C C . VAL A 1 598 ? 24.558 7.732 -45.247 1.00 71.25 598 VAL A C 1
ATOM 4559 O O . VAL A 1 598 ? 24.673 6.715 -44.566 1.00 71.25 598 VAL A O 1
ATOM 4562 N N . ARG A 1 599 ? 25.247 7.879 -46.390 1.00 61.88 599 ARG A N 1
ATOM 4563 C CA . ARG A 1 599 ? 26.212 6.869 -46.872 1.00 61.88 599 ARG A CA 1
ATOM 4564 C C . ARG A 1 599 ? 27.437 6.740 -45.961 1.00 61.88 599 ARG A C 1
ATOM 4566 O O . ARG A 1 599 ? 27.883 5.618 -45.736 1.00 61.88 599 ARG A O 1
ATOM 4573 N N . ILE A 1 600 ? 27.949 7.848 -45.421 1.00 59.88 600 ILE A N 1
ATOM 4574 C CA . ILE A 1 600 ? 29.037 7.838 -44.429 1.00 59.88 600 ILE A CA 1
ATOM 4575 C C . ILE A 1 600 ? 28.565 7.161 -43.137 1.00 59.88 600 ILE A C 1
ATOM 4577 O O . ILE A 1 600 ? 29.286 6.320 -42.624 1.00 59.88 600 ILE A O 1
ATOM 4581 N N . GLY A 1 601 ? 27.339 7.420 -42.675 1.00 55.00 601 GLY A N 1
ATOM 4582 C CA . GLY A 1 601 ? 26.737 6.757 -41.516 1.00 55.00 601 GLY A CA 1
ATOM 4583 C C . GLY A 1 601 ? 26.534 5.253 -41.715 1.00 55.00 601 GLY A C 1
ATOM 4584 O O . GLY A 1 601 ? 26.812 4.479 -40.810 1.00 55.00 601 GLY A O 1
ATOM 4585 N N . VAL A 1 602 ? 26.127 4.805 -42.910 1.00 61.72 602 VAL A N 1
ATOM 4586 C CA . VAL A 1 602 ? 26.049 3.368 -43.244 1.00 61.72 602 VAL A CA 1
ATOM 4587 C C . VAL A 1 602 ? 27.437 2.720 -43.287 1.00 61.72 602 VAL A C 1
ATOM 4589 O O . VAL A 1 602 ? 27.596 1.603 -42.801 1.00 61.72 602 VAL A O 1
ATOM 4592 N N . TRP A 1 603 ? 28.449 3.405 -43.827 1.00 58.59 603 TRP A N 1
ATOM 4593 C CA . TRP A 1 603 ? 29.831 2.912 -43.805 1.00 58.59 603 TRP A CA 1
ATOM 4594 C C . TRP A 1 603 ? 30.406 2.885 -42.382 1.00 58.59 603 TRP A C 1
ATOM 4596 O O . TRP A 1 603 ? 31.009 1.892 -41.990 1.00 58.59 603 TRP A O 1
ATOM 4606 N N . ALA A 1 604 ? 30.140 3.921 -41.584 1.00 56.75 604 ALA A N 1
ATOM 4607 C CA . ALA A 1 604 ? 30.498 3.987 -40.173 1.00 56.75 604 ALA A CA 1
ATOM 4608 C C . ALA A 1 604 ? 29.806 2.885 -39.363 1.00 56.75 604 ALA A C 1
ATOM 4610 O O . ALA A 1 604 ? 30.446 2.332 -38.485 1.00 56.75 604 ALA A O 1
ATOM 4611 N N . SER A 1 605 ? 28.567 2.492 -39.685 1.00 63.09 605 SER A N 1
ATOM 4612 C CA . SER A 1 605 ? 27.940 1.310 -39.078 1.00 63.09 605 SER A CA 1
ATOM 4613 C C . SER A 1 605 ? 28.617 0.001 -39.465 1.00 63.09 605 SER A C 1
ATOM 4615 O O . SER A 1 605 ? 28.752 -0.858 -38.611 1.00 63.09 605 SER A O 1
ATOM 4617 N N . LEU A 1 606 ? 29.064 -0.165 -40.714 1.00 51.50 606 LEU A N 1
ATOM 4618 C CA . LEU A 1 606 ? 29.784 -1.378 -41.127 1.00 51.50 606 LEU A CA 1
ATOM 4619 C C . LEU A 1 606 ? 31.156 -1.482 -40.445 1.00 51.50 606 LEU A C 1
ATOM 4621 O O . LEU A 1 606 ? 31.518 -2.556 -39.978 1.00 51.50 606 LEU A O 1
ATOM 4625 N N . VAL A 1 607 ? 31.883 -0.366 -40.338 1.00 51.03 607 VAL A N 1
ATOM 4626 C CA . VAL A 1 607 ? 33.151 -0.302 -39.595 1.00 51.03 607 VAL A CA 1
ATOM 4627 C C . VAL A 1 607 ? 32.913 -0.480 -38.098 1.00 51.03 607 VAL A C 1
ATOM 4629 O O . VAL A 1 607 ? 33.609 -1.269 -37.480 1.00 51.03 607 VAL A O 1
ATOM 4632 N N . ALA A 1 608 ? 31.903 0.174 -37.521 1.00 53.09 608 ALA A N 1
ATOM 4633 C CA . ALA A 1 608 ? 31.561 0.025 -36.110 1.00 53.09 608 ALA A CA 1
ATOM 4634 C C . ALA A 1 608 ? 31.038 -1.378 -35.778 1.00 53.09 608 ALA A C 1
ATOM 4636 O O . ALA A 1 608 ? 31.256 -1.823 -34.663 1.00 53.09 608 ALA A O 1
ATOM 4637 N N . ASP A 1 609 ? 30.399 -2.098 -36.705 1.00 51.00 609 ASP A N 1
ATOM 4638 C CA . ASP A 1 609 ? 30.006 -3.497 -36.503 1.00 51.00 609 ASP A CA 1
ATOM 4639 C C . ASP A 1 609 ? 31.224 -4.443 -36.624 1.00 51.00 609 ASP A C 1
ATOM 4641 O O . ASP A 1 609 ? 31.370 -5.337 -35.791 1.00 51.00 609 ASP A O 1
ATOM 4645 N N . GLU A 1 610 ? 32.158 -4.221 -37.565 1.00 47.47 610 GLU A N 1
ATOM 4646 C CA . GLU A 1 610 ? 33.443 -4.953 -37.604 1.00 47.47 610 GLU A CA 1
ATOM 4647 C C . GLU A 1 610 ? 34.315 -4.662 -36.368 1.00 47.47 610 GLU A C 1
ATOM 4649 O O . GLU A 1 610 ? 34.918 -5.579 -35.806 1.00 47.47 610 GLU A O 1
ATOM 4654 N N . GLU A 1 611 ? 34.363 -3.411 -35.904 1.00 46.81 611 GLU A N 1
ATOM 4655 C CA . GLU A 1 611 ? 35.064 -2.995 -34.686 1.00 46.81 611 GLU A CA 1
ATOM 4656 C C . GLU A 1 611 ? 34.347 -3.469 -33.419 1.00 46.81 611 GLU A C 1
ATOM 4658 O O . GLU A 1 611 ? 35.022 -3.807 -32.449 1.00 46.81 611 GLU A O 1
ATOM 4663 N N . PHE A 1 612 ? 33.015 -3.558 -33.406 1.00 42.12 612 PHE A N 1
ATOM 4664 C CA . PHE A 1 612 ? 32.240 -4.120 -32.297 1.00 42.12 612 PHE A CA 1
ATOM 4665 C C . PHE A 1 612 ? 32.449 -5.633 -32.206 1.00 42.12 612 PHE A C 1
ATOM 4667 O O . PHE A 1 612 ? 32.759 -6.119 -31.124 1.00 42.12 612 PHE A O 1
ATOM 4674 N N . GLU A 1 613 ? 32.423 -6.372 -33.322 1.00 43.44 613 GLU A N 1
ATOM 4675 C CA . GLU A 1 613 ? 32.808 -7.790 -33.337 1.00 43.44 613 GLU A CA 1
ATOM 4676 C C . GLU A 1 613 ? 34.289 -7.994 -32.966 1.00 43.44 613 GLU A C 1
ATOM 4678 O O . GLU A 1 613 ? 34.627 -8.938 -32.248 1.00 43.44 613 GLU A O 1
ATOM 4683 N N . ALA A 1 614 ? 35.201 -7.129 -33.422 1.00 41.47 614 ALA A N 1
ATOM 4684 C CA . ALA A 1 614 ? 36.616 -7.204 -33.055 1.00 41.47 614 ALA A CA 1
ATOM 4685 C C . ALA A 1 614 ? 36.850 -6.863 -31.573 1.00 41.47 614 ALA A C 1
ATOM 4687 O O . ALA A 1 614 ? 37.665 -7.515 -30.918 1.00 41.47 614 ALA A O 1
ATOM 4688 N N . THR A 1 615 ? 36.110 -5.895 -31.029 1.00 36.75 615 THR A N 1
ATOM 4689 C CA . THR A 1 615 ? 36.161 -5.492 -29.618 1.00 36.75 615 THR A CA 1
ATOM 4690 C C . THR A 1 615 ? 35.506 -6.542 -28.730 1.00 36.75 615 THR A C 1
ATOM 4692 O O . THR A 1 615 ? 36.071 -6.872 -27.696 1.00 36.75 615 THR A O 1
ATOM 4695 N N . GLU A 1 616 ? 34.399 -7.162 -29.138 1.00 35.31 616 GLU A N 1
ATOM 4696 C CA . GLU A 1 616 ? 33.799 -8.298 -28.432 1.00 35.31 616 GLU A CA 1
ATOM 4697 C C . GLU A 1 616 ? 34.792 -9.473 -28.373 1.00 35.31 616 GLU A C 1
ATOM 4699 O O . GLU A 1 616 ? 35.077 -9.999 -27.293 1.00 35.31 616 GLU A O 1
ATOM 4704 N N . ARG A 1 617 ? 35.447 -9.807 -29.497 1.00 36.44 617 ARG A N 1
ATOM 4705 C CA . ARG A 1 617 ? 36.537 -10.804 -29.536 1.00 36.44 617 ARG A CA 1
ATOM 4706 C C . ARG A 1 617 ? 37.741 -10.408 -28.664 1.00 36.44 617 ARG A C 1
ATOM 4708 O O . ARG A 1 617 ? 38.330 -11.284 -28.032 1.00 36.44 617 ARG A O 1
ATOM 4715 N N . ALA A 1 618 ? 38.109 -9.126 -28.597 1.00 34.78 618 ALA A N 1
ATOM 4716 C CA . ALA A 1 618 ? 39.229 -8.636 -27.785 1.00 34.78 618 ALA A CA 1
ATOM 4717 C C . ALA A 1 618 ? 38.910 -8.601 -26.277 1.00 34.78 618 ALA A C 1
ATOM 4719 O O . ALA A 1 618 ? 39.740 -9.005 -25.461 1.00 34.78 618 ALA A O 1
ATOM 4720 N N . VAL A 1 619 ? 37.695 -8.201 -25.897 1.00 34.00 619 VAL A N 1
ATOM 4721 C CA . VAL A 1 619 ? 37.196 -8.187 -24.512 1.00 34.00 619 VAL A CA 1
ATOM 4722 C C . VAL A 1 619 ? 37.077 -9.613 -23.966 1.00 34.00 619 VAL A C 1
ATOM 4724 O O . VAL A 1 619 ? 37.453 -9.859 -22.819 1.00 34.00 619 VAL A O 1
ATOM 4727 N N . TYR A 1 620 ? 36.683 -10.586 -24.795 1.00 32.09 620 TYR A N 1
ATOM 4728 C CA . TYR A 1 620 ? 36.761 -12.008 -24.436 1.00 32.09 620 TYR A CA 1
ATOM 4729 C C . TYR A 1 620 ? 38.201 -12.550 -24.320 1.00 32.09 620 TYR A C 1
ATOM 4731 O O . TYR A 1 620 ? 38.409 -13.560 -23.645 1.00 32.09 620 TYR A O 1
ATOM 4739 N N . ALA A 1 621 ? 39.200 -11.901 -24.929 1.00 31.41 621 ALA A N 1
ATOM 4740 C CA . ALA A 1 621 ? 40.595 -12.358 -24.937 1.00 31.41 621 ALA A CA 1
ATOM 4741 C C . ALA A 1 621 ? 41.480 -11.765 -23.817 1.00 31.41 621 ALA A C 1
ATOM 4743 O O . ALA A 1 621 ? 42.556 -12.301 -23.549 1.00 31.41 621 ALA A O 1
ATOM 4744 N N . ALA A 1 622 ? 41.063 -10.677 -23.157 1.00 28.38 622 ALA A N 1
ATOM 4745 C CA . ALA A 1 622 ? 41.958 -9.817 -22.369 1.00 28.38 622 ALA A CA 1
ATOM 4746 C C . ALA A 1 622 ? 41.893 -9.961 -20.828 1.00 28.38 622 ALA A C 1
ATOM 4748 O O . ALA A 1 622 ? 42.302 -9.045 -20.114 1.00 28.38 622 ALA A O 1
ATOM 4749 N N . ARG A 1 623 ? 41.441 -11.098 -20.270 1.00 27.98 623 ARG A N 1
ATOM 4750 C CA . ARG A 1 623 ? 41.635 -11.402 -18.830 1.00 27.98 623 ARG A CA 1
ATOM 4751 C C . ARG A 1 623 ? 42.897 -12.253 -18.610 1.00 27.98 623 ARG A C 1
ATOM 4753 O O . ARG A 1 623 ? 42.889 -13.429 -18.972 1.00 27.98 623 ARG A O 1
ATOM 4760 N N . PRO A 1 624 ? 43.972 -11.716 -17.998 1.00 31.25 624 PRO A N 1
ATOM 4761 C CA . PRO A 1 624 ? 45.220 -12.451 -17.845 1.00 31.25 624 PRO A CA 1
ATOM 4762 C C . PRO A 1 624 ? 45.164 -13.462 -16.692 1.00 31.25 624 PRO A C 1
ATOM 4764 O O . PRO A 1 624 ? 44.907 -13.110 -15.542 1.00 31.25 624 PRO A O 1
ATOM 4767 N N . VAL A 1 625 ? 45.524 -14.710 -16.991 1.00 27.50 625 VAL A N 1
ATOM 4768 C CA . VAL A 1 625 ? 46.086 -15.651 -16.013 1.00 27.50 625 VAL A CA 1
ATOM 4769 C C . VAL A 1 625 ? 47.532 -15.904 -16.427 1.00 27.50 625 VAL A C 1
ATOM 4771 O O . VAL A 1 625 ? 47.790 -16.569 -17.427 1.00 27.50 625 VAL A O 1
ATOM 4774 N N . THR A 1 626 ? 48.491 -15.362 -15.680 1.00 29.91 626 THR A N 1
ATOM 4775 C CA . THR A 1 626 ? 49.907 -15.736 -15.804 1.00 29.91 626 THR A CA 1
ATOM 4776 C C . THR A 1 626 ? 50.109 -17.058 -15.043 1.00 29.91 626 THR A C 1
ATOM 4778 O O . THR A 1 626 ? 49.731 -17.165 -13.885 1.00 29.91 626 THR A O 1
ATOM 4781 N N . ALA A 1 627 ? 50.646 -18.139 -15.609 1.00 32.03 627 ALA A N 1
ATOM 4782 C CA . ALA A 1 627 ? 51.738 -18.226 -16.570 1.00 32.03 627 ALA A CA 1
ATOM 4783 C C . ALA A 1 627 ? 51.749 -19.576 -17.327 1.00 32.03 627 ALA A C 1
ATOM 4785 O O . ALA A 1 627 ? 51.322 -20.590 -16.779 1.00 32.03 627 ALA A O 1
ATOM 4786 N N . GLY A 1 628 ? 52.355 -19.599 -18.525 1.00 27.94 628 GLY A N 1
ATOM 4787 C CA . GLY A 1 628 ? 52.786 -20.830 -19.211 1.00 27.94 628 GLY A CA 1
ATOM 4788 C C . GLY A 1 628 ? 52.117 -21.130 -20.562 1.00 27.94 628 GLY A C 1
ATOM 4789 O O . GLY A 1 628 ? 51.110 -21.816 -20.609 1.00 27.94 628 GLY A O 1
ATOM 4790 N N . ASN A 1 629 ? 52.747 -20.673 -21.651 1.00 30.45 629 ASN A N 1
ATOM 4791 C CA . ASN A 1 629 ? 52.745 -21.236 -23.018 1.00 30.45 629 ASN A CA 1
ATOM 4792 C C . ASN A 1 629 ? 51.464 -21.904 -23.604 1.00 30.45 629 ASN A C 1
ATOM 4794 O O . ASN A 1 629 ? 51.394 -23.127 -23.613 1.00 30.45 629 ASN A O 1
ATOM 4798 N N . ALA A 1 630 ? 50.629 -21.106 -24.302 1.00 30.89 630 ALA A N 1
ATOM 4799 C CA . ALA A 1 630 ? 49.760 -21.466 -25.458 1.00 30.89 630 ALA A CA 1
ATOM 4800 C C . ALA A 1 630 ? 48.669 -22.573 -25.293 1.00 30.89 630 ALA A C 1
ATOM 4802 O O . ALA A 1 630 ? 48.728 -23.353 -24.349 1.00 30.89 630 ALA A O 1
ATOM 4803 N N . PRO A 1 631 ? 47.694 -22.734 -26.227 1.00 32.12 631 PRO A N 1
ATOM 4804 C CA . PRO A 1 631 ? 47.160 -21.831 -27.261 1.00 32.12 631 PRO A CA 1
ATOM 4805 C C . PRO A 1 631 ? 45.670 -21.434 -27.019 1.00 32.12 631 PRO A C 1
ATOM 4807 O O . PRO A 1 631 ? 45.029 -21.870 -26.066 1.00 32.12 631 PRO A O 1
ATOM 4810 N N . THR A 1 632 ? 45.097 -20.599 -27.893 1.00 41.94 632 THR A N 1
ATOM 4811 C CA . THR A 1 632 ? 43.731 -20.034 -27.788 1.00 41.94 632 THR A CA 1
ATOM 4812 C C . THR A 1 632 ? 42.608 -21.084 -27.831 1.00 41.94 632 THR A C 1
ATOM 4814 O O . THR A 1 632 ? 42.555 -21.876 -28.765 1.00 41.94 632 THR A O 1
ATOM 4817 N N . THR A 1 633 ? 41.656 -21.043 -26.885 1.00 38.59 633 THR A N 1
ATOM 4818 C CA . THR A 1 633 ? 40.433 -21.880 -26.902 1.00 38.59 633 THR A CA 1
ATOM 4819 C C . THR A 1 633 ? 39.215 -21.113 -26.372 1.00 38.59 633 THR A C 1
ATOM 4821 O O . THR A 1 633 ? 39.195 -20.700 -25.214 1.00 38.59 633 THR A O 1
ATOM 4824 N N . THR A 1 634 ? 38.181 -20.944 -27.199 1.00 43.72 634 THR A N 1
ATOM 4825 C CA . THR A 1 634 ? 36.926 -20.267 -26.828 1.00 43.72 634 THR A CA 1
ATOM 4826 C C . THR A 1 634 ? 35.995 -21.230 -26.087 1.00 43.72 634 THR A C 1
ATOM 4828 O O . THR A 1 634 ? 35.588 -22.243 -26.650 1.00 43.72 634 THR A O 1
ATOM 4831 N N . LEU A 1 635 ? 35.628 -20.924 -24.838 1.00 54.25 635 LEU A N 1
ATOM 4832 C CA . LEU A 1 635 ? 34.687 -21.749 -24.070 1.00 54.25 635 LEU A CA 1
ATOM 4833 C C . LEU A 1 635 ? 33.263 -21.629 -24.629 1.00 54.25 635 LEU A C 1
ATOM 4835 O O . LEU A 1 635 ? 32.693 -20.540 -24.642 1.00 54.25 635 LEU A O 1
ATOM 4839 N N . GLN A 1 636 ? 32.671 -22.756 -25.026 1.00 77.56 636 GLN A N 1
ATOM 4840 C CA . GLN A 1 636 ? 31.267 -22.847 -25.444 1.00 77.56 636 GLN A CA 1
ATOM 4841 C C . GLN A 1 636 ? 30.489 -23.779 -24.503 1.00 77.56 636 GLN A C 1
ATOM 4843 O O . GLN A 1 636 ? 31.050 -24.725 -23.953 1.00 77.56 636 GLN A O 1
ATOM 4848 N N . TYR A 1 637 ? 29.186 -23.548 -24.330 1.00 87.00 637 TYR A N 1
ATOM 4849 C CA . TYR A 1 637 ? 28.293 -24.499 -23.658 1.00 87.00 637 TYR A CA 1
ATOM 4850 C C . TYR A 1 637 ? 27.404 -25.182 -24.685 1.00 87.00 637 TYR A C 1
ATOM 4852 O O . TYR A 1 637 ? 26.830 -24.523 -25.551 1.00 87.00 637 TYR A O 1
ATOM 4860 N N . VAL A 1 638 ? 27.282 -26.502 -24.584 1.00 87.31 638 VAL A N 1
ATOM 4861 C CA . VAL A 1 638 ? 26.540 -27.326 -25.544 1.00 87.31 638 VAL A CA 1
ATOM 4862 C C . VAL A 1 638 ? 25.781 -28.436 -24.832 1.00 87.31 638 VAL A C 1
ATOM 4864 O O . VAL A 1 638 ? 26.168 -28.867 -23.748 1.00 87.31 638 VAL A O 1
ATOM 4867 N N . VAL A 1 639 ? 24.715 -28.935 -25.460 1.00 88.50 639 VAL A N 1
ATOM 4868 C CA . VAL A 1 639 ? 24.087 -30.194 -25.045 1.00 88.50 639 VAL A CA 1
ATOM 4869 C C . VAL A 1 639 ? 24.670 -31.320 -25.894 1.00 88.50 639 VAL A C 1
ATOM 4871 O O . VAL A 1 639 ? 24.361 -31.423 -27.080 1.00 88.50 639 VAL A O 1
ATOM 4874 N N . ALA A 1 640 ? 25.509 -32.161 -25.294 1.00 83.56 640 ALA A N 1
ATOM 4875 C CA . ALA A 1 640 ? 26.160 -33.289 -25.955 1.00 83.56 640 ALA A CA 1
ATOM 4876 C C . ALA A 1 640 ? 25.776 -34.598 -25.252 1.00 83.56 640 ALA A C 1
ATOM 4878 O O . ALA A 1 640 ? 25.839 -34.711 -24.030 1.00 83.56 640 ALA A O 1
ATOM 4879 N N . GLY A 1 641 ? 25.307 -35.589 -26.018 1.00 77.88 641 GLY A N 1
ATOM 4880 C CA . GLY A 1 641 ? 24.904 -36.896 -25.479 1.00 77.88 641 GLY A CA 1
ATOM 4881 C C . GLY A 1 641 ? 23.783 -36.864 -24.426 1.00 77.88 641 GLY A C 1
ATOM 4882 O O . GLY A 1 641 ? 23.664 -37.819 -23.668 1.00 77.88 641 GLY A O 1
ATOM 4883 N N . GLY A 1 642 ? 22.991 -35.785 -24.349 1.00 81.06 642 GLY A N 1
ATOM 4884 C CA . GLY A 1 642 ? 21.954 -35.580 -23.323 1.00 81.06 642 GLY A CA 1
ATOM 4885 C C . GLY A 1 642 ? 22.433 -34.886 -22.035 1.00 81.06 642 GLY A C 1
ATOM 4886 O O . GLY A 1 642 ? 21.640 -34.715 -21.111 1.00 81.06 642 GLY A O 1
ATOM 4887 N N . CYS A 1 643 ? 23.697 -34.464 -21.981 1.00 87.31 643 CYS A N 1
ATOM 4888 C CA . CYS A 1 643 ? 24.306 -33.713 -20.882 1.00 87.31 643 CYS A CA 1
ATOM 4889 C C . CYS A 1 643 ? 24.588 -32.266 -21.296 1.00 87.31 643 CYS A C 1
ATOM 4891 O O . CYS A 1 643 ? 24.928 -32.018 -22.452 1.00 87.31 643 CYS A O 1
ATOM 4893 N N . ILE A 1 644 ? 24.538 -31.318 -20.356 1.00 89.31 644 ILE A N 1
ATOM 4894 C CA . ILE A 1 644 ? 25.195 -30.017 -20.539 1.00 89.31 644 ILE A CA 1
ATOM 4895 C C . ILE A 1 644 ? 26.702 -30.208 -20.363 1.00 89.31 644 ILE A C 1
ATOM 4897 O O . ILE A 1 644 ? 27.173 -30.625 -19.300 1.00 89.31 644 ILE A O 1
ATOM 4901 N N . CYS A 1 645 ? 27.449 -29.863 -21.406 1.00 86.69 645 CYS A N 1
ATOM 4902 C CA . CYS A 1 645 ? 28.900 -29.925 -21.446 1.00 86.69 645 CYS A CA 1
ATOM 4903 C C . CYS A 1 645 ? 29.509 -28.534 -21.642 1.00 86.69 645 CYS A C 1
ATOM 4905 O O . CYS A 1 645 ? 28.977 -27.682 -22.358 1.00 86.69 645 CYS A O 1
ATOM 4907 N N . GLN A 1 646 ? 30.667 -28.337 -21.022 1.00 86.69 646 GLN A N 1
ATOM 4908 C CA . GLN A 1 646 ? 31.619 -27.293 -21.356 1.00 86.69 646 GLN A CA 1
ATOM 4909 C C . GLN A 1 646 ? 32.470 -27.804 -22.520 1.00 86.69 646 GLN A C 1
ATOM 4911 O O . GLN A 1 646 ? 33.282 -28.713 -22.354 1.00 86.69 646 GLN A O 1
ATOM 4916 N N . ARG A 1 647 ? 32.257 -27.233 -23.703 1.00 82.12 647 ARG A N 1
ATOM 4917 C CA . ARG A 1 647 ? 33.054 -27.503 -24.894 1.00 82.12 647 ARG A CA 1
ATOM 4918 C C . ARG A 1 647 ? 34.356 -26.717 -24.816 1.00 82.12 647 ARG A C 1
ATOM 4920 O O . ARG A 1 647 ? 34.343 -25.487 -24.717 1.00 82.12 647 ARG A O 1
ATOM 4927 N N . GLY A 1 648 ? 35.460 -27.445 -24.879 1.00 74.88 648 GLY A N 1
ATOM 4928 C CA . GLY A 1 648 ? 36.803 -26.914 -25.054 1.00 74.88 648 GLY A CA 1
ATOM 4929 C C . GLY A 1 648 ? 37.542 -27.664 -26.158 1.00 74.88 648 GLY A C 1
ATOM 4930 O O . GLY A 1 648 ? 36.949 -28.417 -26.931 1.00 74.88 648 GLY A O 1
ATOM 4931 N N . THR A 1 649 ? 38.852 -27.467 -26.196 1.00 68.94 649 THR A N 1
ATOM 4932 C CA . THR A 1 649 ? 39.768 -28.150 -27.106 1.00 68.94 649 THR A CA 1
ATOM 4933 C C . THR A 1 649 ? 40.829 -28.835 -26.256 1.00 68.94 649 THR A C 1
ATOM 4935 O O . THR A 1 649 ? 41.406 -28.207 -25.367 1.00 68.94 649 THR A O 1
ATOM 4938 N N . ASN A 1 650 ? 41.062 -30.124 -26.493 1.00 66.44 650 ASN A N 1
ATOM 4939 C CA . ASN A 1 650 ? 42.062 -30.898 -25.768 1.00 66.44 650 ASN A CA 1
ATOM 4940 C C . ASN A 1 650 ? 43.491 -30.531 -26.220 1.00 66.44 650 ASN A C 1
ATOM 4942 O O . ASN A 1 650 ? 43.701 -29.789 -27.183 1.00 66.44 650 ASN A O 1
ATOM 4946 N N . ALA A 1 651 ? 44.503 -31.090 -25.551 1.00 55.88 651 ALA A N 1
ATOM 4947 C CA . ALA A 1 651 ? 45.912 -30.819 -25.858 1.00 55.88 651 ALA A CA 1
ATOM 4948 C C . ALA A 1 651 ? 46.354 -31.223 -27.287 1.00 55.88 651 ALA A C 1
ATOM 4950 O O . ALA A 1 651 ? 47.414 -30.788 -27.733 1.00 55.88 651 ALA A O 1
ATOM 4951 N N . ASN A 1 652 ? 45.553 -32.018 -28.007 1.00 59.00 652 ASN A N 1
ATOM 4952 C CA . ASN A 1 652 ? 45.812 -32.439 -29.387 1.00 59.00 652 ASN A CA 1
ATOM 4953 C C . ASN A 1 652 ? 45.148 -31.521 -30.432 1.00 59.00 652 ASN A C 1
ATOM 4955 O O . ASN A 1 652 ? 45.319 -31.746 -31.629 1.00 59.00 652 ASN A O 1
ATOM 4959 N N . GLY A 1 653 ? 44.383 -30.505 -30.013 1.00 58.06 653 GLY A N 1
ATOM 4960 C CA . GLY A 1 653 ? 43.604 -29.657 -30.920 1.00 58.06 653 GLY A CA 1
ATOM 4961 C C . GLY A 1 653 ? 42.222 -30.217 -31.284 1.00 58.06 653 GLY A C 1
ATOM 4962 O O . GLY A 1 653 ? 41.552 -29.657 -32.149 1.00 58.06 653 GLY A O 1
ATOM 4963 N N . GLU A 1 654 ? 41.779 -31.301 -30.643 1.00 67.88 654 GLU A N 1
ATOM 4964 C CA . GLU A 1 654 ? 40.472 -31.923 -30.884 1.00 67.88 654 GLU A CA 1
ATOM 4965 C C . GLU A 1 654 ? 39.411 -31.326 -29.948 1.00 67.88 654 GLU A C 1
ATOM 4967 O O . GLU A 1 654 ? 39.698 -30.997 -28.798 1.00 67.88 654 GLU A O 1
ATOM 4972 N N . ILE A 1 655 ? 38.168 -31.203 -30.419 1.00 74.75 655 ILE A N 1
ATOM 4973 C CA . ILE A 1 655 ? 37.059 -30.675 -29.610 1.00 74.75 655 ILE A CA 1
ATOM 4974 C C . ILE A 1 655 ? 36.678 -31.698 -28.530 1.00 74.75 655 ILE A C 1
ATOM 4976 O O . ILE A 1 655 ? 36.334 -32.836 -28.847 1.00 74.75 655 ILE A O 1
ATOM 4980 N N . GLU A 1 656 ? 36.688 -31.275 -27.266 1.00 79.31 656 GLU A N 1
ATOM 4981 C CA . GLU A 1 656 ? 36.346 -32.099 -26.103 1.00 79.31 656 GLU A CA 1
ATOM 4982 C C . GLU A 1 656 ? 35.173 -31.482 -25.324 1.00 79.31 656 GLU A C 1
ATOM 4984 O O . GLU A 1 656 ? 35.251 -30.363 -24.810 1.00 79.31 656 GLU A O 1
ATOM 4989 N N . ASP A 1 657 ? 34.076 -32.235 -25.221 1.00 84.88 657 ASP A N 1
ATOM 4990 C CA . ASP A 1 657 ? 32.861 -31.841 -24.504 1.00 84.88 657 ASP A CA 1
ATOM 4991 C C . ASP A 1 657 ? 32.899 -32.378 -23.062 1.00 84.88 657 ASP A C 1
ATOM 4993 O O . ASP A 1 657 ? 32.412 -33.473 -22.776 1.00 84.88 657 ASP A O 1
ATOM 4997 N N . SER A 1 658 ? 33.462 -31.596 -22.136 1.00 85.19 658 SER A N 1
ATOM 4998 C CA . SER A 1 658 ? 33.552 -31.940 -20.708 1.00 85.19 658 SER A CA 1
ATOM 4999 C C . SER A 1 658 ? 32.184 -31.816 -20.016 1.00 85.19 658 SER A C 1
ATOM 5001 O O . SER A 1 658 ? 31.659 -30.704 -19.912 1.00 85.19 658 SER A O 1
ATOM 5003 N N . PRO A 1 659 ? 31.572 -32.902 -19.507 1.00 86.19 659 PRO A N 1
ATOM 5004 C CA . PRO A 1 659 ? 30.224 -32.841 -18.952 1.00 86.19 659 PRO A CA 1
ATOM 5005 C C . PRO A 1 659 ? 30.187 -32.165 -17.572 1.00 86.19 659 PRO A C 1
ATOM 5007 O O . PRO A 1 659 ? 30.951 -32.507 -16.671 1.00 86.19 659 PRO A O 1
ATOM 5010 N N . LEU A 1 660 ? 29.249 -31.230 -17.387 1.00 88.56 660 LEU A N 1
ATOM 5011 C CA . LEU A 1 660 ? 29.024 -30.503 -16.127 1.00 88.56 660 LEU A CA 1
ATOM 5012 C C . LEU A 1 660 ? 27.955 -31.174 -15.250 1.00 88.56 660 LEU A C 1
ATOM 5014 O O . LEU A 1 660 ? 27.991 -31.082 -14.021 1.00 88.56 660 LEU A O 1
ATOM 5018 N N . CYS A 1 661 ? 27.010 -31.871 -15.876 1.00 91.00 661 CYS A N 1
ATOM 5019 C CA . CYS A 1 661 ? 25.980 -32.676 -15.223 1.00 91.00 661 CYS A CA 1
ATOM 5020 C C . CYS A 1 661 ? 25.510 -33.815 -16.139 1.00 91.00 661 CYS A C 1
ATOM 5022 O O . CYS A 1 661 ? 25.875 -33.871 -17.312 1.00 91.00 661 CYS A O 1
ATOM 5024 N N . ASN A 1 662 ? 24.682 -34.719 -15.614 1.00 90.94 662 ASN A N 1
ATOM 5025 C CA . ASN A 1 662 ? 24.077 -35.822 -16.373 1.00 90.94 662 ASN A CA 1
ATOM 5026 C C . ASN A 1 662 ? 22.692 -35.485 -16.974 1.00 90.94 662 ASN A C 1
ATOM 5028 O O . ASN A 1 662 ? 21.863 -36.380 -17.165 1.00 90.94 662 ASN A O 1
ATOM 5032 N N . PHE A 1 663 ? 22.409 -34.205 -17.224 1.00 92.12 663 PHE A N 1
ATOM 5033 C CA . PHE A 1 663 ? 21.118 -33.739 -17.733 1.00 92.12 663 PHE A CA 1
ATOM 5034 C C . PHE A 1 663 ? 21.246 -32.517 -18.649 1.00 92.12 663 PHE A C 1
ATOM 5036 O O . PHE A 1 663 ? 22.235 -31.788 -18.610 1.00 92.12 663 PHE A O 1
ATOM 5043 N N . ALA A 1 664 ? 20.209 -32.271 -19.443 1.00 90.38 664 ALA A N 1
ATOM 5044 C CA . ALA A 1 664 ? 19.956 -31.010 -20.126 1.00 90.38 664 ALA A CA 1
ATOM 5045 C C . ALA A 1 664 ? 18.878 -30.217 -19.379 1.00 90.38 664 ALA A C 1
ATOM 5047 O O . ALA A 1 664 ? 17.958 -30.807 -18.815 1.00 90.38 664 ALA A O 1
ATOM 5048 N N . ALA A 1 665 ? 18.992 -28.890 -19.369 1.00 91.75 665 ALA A N 1
ATOM 5049 C CA . ALA A 1 665 ? 18.102 -27.987 -18.646 1.00 91.75 665 ALA A CA 1
ATOM 5050 C C . ALA A 1 665 ? 18.012 -26.626 -19.349 1.00 91.75 665 ALA A C 1
ATOM 5052 O O . ALA A 1 665 ? 19.012 -26.137 -19.873 1.00 91.75 665 ALA A O 1
ATOM 5053 N N . ARG A 1 666 ? 16.819 -26.020 -19.352 1.00 90.81 666 ARG A N 1
ATOM 5054 C CA . ARG A 1 666 ? 16.555 -24.684 -19.911 1.00 90.81 666 ARG A CA 1
ATOM 5055 C C . ARG A 1 666 ? 15.446 -23.972 -19.137 1.00 90.81 666 ARG A C 1
ATOM 5057 O O . ARG A 1 666 ? 14.498 -24.614 -18.683 1.00 90.81 666 ARG A O 1
ATOM 5064 N N . ILE A 1 667 ? 15.544 -22.652 -19.055 1.00 93.31 667 ILE A N 1
ATOM 5065 C CA . ILE A 1 667 ? 14.498 -21.759 -18.559 1.00 93.31 667 ILE A CA 1
ATOM 5066 C C . ILE A 1 667 ? 13.486 -21.536 -19.693 1.00 93.31 667 ILE A C 1
ATOM 5068 O O . ILE A 1 667 ? 13.857 -21.199 -20.819 1.00 93.31 667 ILE A O 1
ATOM 5072 N N . THR A 1 668 ? 12.204 -21.755 -19.410 1.00 90.06 668 THR A N 1
ATOM 5073 C CA . THR A 1 668 ? 11.079 -21.565 -20.347 1.00 90.06 668 THR A CA 1
ATOM 5074 C C . THR A 1 668 ? 10.333 -20.254 -20.107 1.00 90.06 668 THR A C 1
ATOM 5076 O O . THR A 1 668 ? 9.739 -19.705 -21.036 1.00 90.06 668 THR A O 1
ATOM 5079 N N . GLY A 1 669 ? 10.383 -19.722 -18.885 1.00 86.44 669 GLY A N 1
ATOM 5080 C CA . GLY A 1 669 ? 9.691 -18.493 -18.511 1.00 86.44 669 GLY A CA 1
ATOM 5081 C C . GLY A 1 669 ? 10.178 -17.899 -17.193 1.00 86.44 669 GLY A C 1
ATOM 5082 O O . GLY A 1 669 ? 10.793 -18.579 -16.372 1.00 86.44 669 GLY A O 1
ATOM 5083 N N . GLU A 1 670 ? 9.870 -16.622 -17.003 1.00 89.94 670 GLU A N 1
ATOM 5084 C CA . GLU A 1 670 ? 10.021 -15.894 -15.747 1.00 89.94 670 GLU A CA 1
ATOM 5085 C C . GLU A 1 670 ? 8.622 -15.571 -15.205 1.00 89.94 670 GLU A C 1
ATOM 5087 O O . GLU A 1 670 ? 7.811 -14.934 -15.882 1.00 89.94 670 GLU A O 1
ATOM 5092 N N . VAL A 1 671 ? 8.334 -16.019 -13.986 1.00 88.25 671 VAL A N 1
ATOM 5093 C CA . VAL A 1 671 ? 7.058 -15.819 -13.299 1.00 88.25 671 VAL A CA 1
ATOM 5094 C C . VAL A 1 671 ? 7.270 -14.862 -12.135 1.00 88.25 671 VAL A C 1
ATOM 5096 O O . VAL A 1 671 ? 7.920 -15.194 -11.145 1.00 88.25 671 VAL A O 1
ATOM 5099 N N . SER A 1 672 ? 6.698 -13.669 -12.252 1.00 89.00 672 SER A N 1
ATOM 5100 C CA . SER A 1 672 ? 6.601 -12.695 -11.171 1.00 89.00 672 SER A CA 1
ATOM 5101 C C . SER A 1 672 ? 5.408 -13.065 -10.287 1.00 89.00 672 SER A C 1
ATOM 5103 O O . SER A 1 672 ? 4.256 -12.910 -10.695 1.00 89.00 672 SER A O 1
ATOM 5105 N N . ARG A 1 673 ? 5.663 -13.631 -9.104 1.00 88.00 673 ARG A N 1
ATOM 5106 C CA . ARG A 1 673 ? 4.622 -14.046 -8.160 1.00 88.00 673 ARG A CA 1
ATOM 5107 C C . ARG A 1 673 ? 4.328 -12.927 -7.166 1.00 88.00 673 ARG A C 1
ATOM 5109 O O . ARG A 1 673 ? 5.169 -12.639 -6.316 1.00 88.00 673 ARG A O 1
ATOM 5116 N N . ASP A 1 674 ? 3.142 -12.338 -7.274 1.00 89.94 674 ASP A N 1
ATOM 5117 C CA . ASP A 1 674 ? 2.642 -11.247 -6.427 1.00 89.94 674 ASP A CA 1
ATOM 5118 C C . ASP A 1 674 ? 1.640 -11.804 -5.406 1.00 89.94 674 ASP A C 1
ATOM 5120 O O . ASP A 1 674 ? 0.555 -12.248 -5.783 1.00 89.94 674 ASP A O 1
ATOM 5124 N N . ASP A 1 675 ? 1.982 -11.822 -4.115 1.00 87.38 675 ASP A N 1
ATOM 5125 C CA . ASP A 1 675 ? 1.029 -12.198 -3.054 1.00 87.38 675 ASP A CA 1
ATOM 5126 C C . ASP A 1 675 ? 0.251 -11.003 -2.474 1.00 87.38 675 ASP A C 1
ATOM 5128 O O . ASP A 1 675 ? -0.610 -11.162 -1.602 1.00 87.38 675 ASP A O 1
ATOM 5132 N N . GLY A 1 676 ? 0.486 -9.811 -3.022 1.00 84.88 676 GLY A N 1
ATOM 5133 C CA . GLY A 1 676 ? -0.108 -8.551 -2.608 1.00 84.88 676 GLY A CA 1
ATOM 5134 C C . GLY A 1 676 ? 0.546 -7.936 -1.367 1.00 84.88 676 GLY A C 1
ATOM 5135 O O . GLY A 1 676 ? -0.001 -6.966 -0.845 1.00 84.88 676 GLY A O 1
ATOM 5136 N N . ALA A 1 677 ? 1.667 -8.487 -0.888 1.00 83.88 677 ALA A N 1
ATOM 5137 C CA . ALA A 1 677 ? 2.567 -7.877 0.093 1.00 83.88 677 ALA A CA 1
ATOM 5138 C C . ALA A 1 677 ? 4.027 -7.865 -0.406 1.00 83.88 677 ALA A C 1
ATOM 5140 O O . ALA A 1 677 ? 4.737 -6.883 -0.203 1.00 83.88 677 ALA A O 1
ATOM 5141 N N . GLU A 1 678 ? 4.469 -8.921 -1.094 1.00 83.56 678 GLU A N 1
ATOM 5142 C CA . GLU A 1 678 ? 5.754 -8.992 -1.795 1.00 83.56 678 GLU A CA 1
ATOM 5143 C C . GLU A 1 678 ? 5.611 -9.580 -3.206 1.00 83.56 678 GLU A C 1
ATOM 5145 O O . GLU A 1 678 ? 4.725 -10.385 -3.500 1.00 83.56 678 GLU A O 1
ATOM 5150 N N . THR A 1 679 ? 6.522 -9.182 -4.094 1.00 84.31 679 THR A N 1
ATOM 5151 C CA . THR A 1 679 ? 6.673 -9.768 -5.428 1.00 84.31 679 THR A CA 1
ATOM 5152 C C . THR A 1 679 ? 7.974 -10.562 -5.479 1.00 84.31 679 THR A C 1
ATOM 5154 O O . THR A 1 679 ? 9.030 -10.055 -5.107 1.00 84.31 679 THR A O 1
ATOM 5157 N N . THR A 1 680 ? 7.908 -11.814 -5.930 1.00 85.75 680 THR A N 1
ATOM 5158 C CA . THR A 1 680 ? 9.062 -12.725 -6.010 1.00 85.75 680 THR A CA 1
ATOM 5159 C C . THR A 1 680 ? 9.234 -13.270 -7.423 1.00 85.75 680 THR A C 1
ATOM 5161 O O . THR A 1 680 ? 8.255 -13.604 -8.083 1.00 85.75 680 THR A O 1
ATOM 5164 N N . THR A 1 681 ? 10.475 -13.346 -7.904 1.00 88.88 681 THR A N 1
ATOM 5165 C CA . THR A 1 681 ? 10.782 -13.835 -9.256 1.00 88.88 681 THR A CA 1
ATOM 5166 C C . THR A 1 681 ? 11.141 -15.315 -9.225 1.00 88.88 681 THR A C 1
ATOM 5168 O O . THR A 1 681 ? 12.109 -15.707 -8.569 1.00 88.88 681 THR A O 1
ATOM 5171 N N . ASN A 1 682 ? 10.398 -16.120 -9.983 1.00 90.81 682 ASN A N 1
ATOM 5172 C CA . ASN A 1 682 ? 10.651 -17.543 -10.184 1.00 90.81 682 ASN A CA 1
ATOM 5173 C C . ASN A 1 682 ? 10.987 -17.826 -11.655 1.00 90.81 682 ASN A C 1
ATOM 5175 O O . ASN A 1 682 ? 10.394 -17.239 -12.557 1.00 90.81 682 ASN A O 1
ATOM 5179 N N . PHE A 1 683 ? 11.881 -18.776 -11.910 1.00 91.69 683 PHE A N 1
ATOM 5180 C CA . PHE A 1 683 ? 12.151 -19.312 -13.242 1.00 91.69 683 PHE A CA 1
ATOM 5181 C C . PHE A 1 683 ? 11.429 -20.649 -13.419 1.00 91.69 683 PHE A C 1
ATOM 5183 O O . PHE A 1 683 ? 11.585 -21.549 -12.592 1.00 91.69 683 PHE A O 1
ATOM 5190 N N . SER A 1 684 ? 10.663 -20.794 -14.500 1.00 90.94 684 SER A N 1
ATOM 5191 C CA . SER A 1 684 ? 10.146 -22.091 -14.949 1.00 90.94 684 SER A CA 1
ATOM 5192 C C . SER A 1 684 ? 11.271 -22.829 -15.674 1.00 90.94 684 SER A C 1
ATOM 5194 O O . SER A 1 684 ? 11.827 -22.304 -16.641 1.00 90.94 684 SER A O 1
ATOM 5196 N N . ILE A 1 685 ? 11.645 -24.016 -15.194 1.00 92.50 685 ILE A N 1
ATOM 5197 C CA . ILE A 1 685 ? 12.776 -24.800 -15.703 1.00 92.50 685 ILE A CA 1
ATOM 5198 C C . ILE A 1 685 ? 12.289 -26.184 -16.126 1.00 92.50 685 ILE A C 1
ATOM 5200 O O . ILE A 1 685 ? 11.660 -26.904 -15.350 1.00 92.50 685 ILE A O 1
ATOM 5204 N N . VAL A 1 686 ? 12.644 -26.580 -17.349 1.00 92.44 686 VAL A N 1
ATOM 5205 C CA . VAL A 1 686 ? 12.425 -27.933 -17.882 1.00 92.44 686 VAL A CA 1
ATOM 5206 C C . VAL A 1 686 ? 13.760 -28.597 -18.191 1.00 92.44 686 VAL A C 1
ATOM 5208 O O . VAL A 1 686 ? 14.742 -27.919 -18.505 1.00 92.44 686 VAL A O 1
ATOM 5211 N N . GLY A 1 687 ? 13.798 -29.927 -18.152 1.00 91.44 687 GLY A N 1
ATOM 5212 C CA . GLY A 1 687 ? 15.020 -30.673 -18.424 1.00 91.44 687 GLY A CA 1
ATOM 5213 C C . GLY A 1 687 ? 14.796 -32.135 -18.790 1.00 91.44 687 GLY A C 1
ATOM 5214 O O . GLY A 1 687 ? 13.678 -32.646 -18.774 1.00 91.44 687 GLY A O 1
ATOM 5215 N N . SER A 1 688 ? 15.886 -32.822 -19.111 1.00 91.81 688 SER A N 1
ATOM 5216 C CA . SER A 1 688 ? 15.901 -34.254 -19.413 1.00 91.81 688 SER A CA 1
ATOM 5217 C C . SER A 1 688 ? 17.214 -34.878 -18.962 1.00 91.81 688 SER A C 1
ATOM 5219 O O . SER A 1 688 ? 18.274 -34.313 -19.218 1.00 91.81 688 SER A O 1
ATOM 5221 N N . LEU A 1 689 ? 17.164 -36.057 -18.345 1.00 92.00 689 LEU A N 1
ATOM 5222 C CA . LEU A 1 689 ? 18.365 -36.836 -18.030 1.00 92.00 689 LEU A CA 1
ATOM 5223 C C . LEU A 1 689 ? 19.057 -37.325 -19.311 1.00 92.00 689 LEU A C 1
ATOM 5225 O O . LEU A 1 689 ? 18.409 -37.512 -20.341 1.00 92.00 689 LEU A O 1
ATOM 5229 N N . GLN A 1 690 ? 20.346 -37.651 -19.200 1.00 86.06 690 GLN A N 1
ATOM 5230 C CA . GLN A 1 690 ? 21.183 -38.213 -20.266 1.00 86.06 690 GLN A CA 1
ATOM 5231 C C . GLN A 1 690 ? 20.524 -39.390 -21.014 1.00 86.06 690 GLN A C 1
ATOM 5233 O O . GLN A 1 690 ? 20.630 -39.500 -22.230 1.00 86.06 690 GLN A O 1
ATOM 5238 N N . GLY A 1 691 ? 19.777 -40.242 -20.302 1.00 78.19 691 GLY A N 1
ATOM 5239 C CA . GLY A 1 691 ? 19.010 -41.356 -20.879 1.00 78.19 691 GLY A CA 1
ATOM 5240 C C . GLY A 1 691 ? 17.713 -40.965 -21.609 1.00 78.19 691 GLY A C 1
ATOM 5241 O O . GLY A 1 691 ? 16.843 -41.814 -21.776 1.00 78.19 691 GLY A O 1
ATOM 5242 N N . GLY A 1 692 ? 17.512 -39.691 -21.959 1.00 78.38 692 GLY A N 1
ATOM 5243 C CA . GLY A 1 692 ? 16.334 -39.176 -22.673 1.00 78.38 692 GLY A CA 1
ATOM 5244 C C . GLY A 1 692 ? 15.061 -39.016 -21.828 1.00 78.38 692 GLY A C 1
ATOM 5245 O O . GLY A 1 692 ? 14.077 -38.435 -22.296 1.00 78.38 692 GLY A O 1
ATOM 5246 N N . ARG A 1 693 ? 15.060 -39.488 -20.573 1.00 87.06 693 ARG A N 1
ATOM 5247 C CA . ARG A 1 693 ? 13.934 -39.334 -19.639 1.00 87.06 693 ARG A CA 1
ATOM 5248 C C . ARG A 1 693 ? 13.701 -37.852 -19.339 1.00 87.06 693 ARG A C 1
ATOM 5250 O O . ARG A 1 693 ? 14.563 -37.203 -18.750 1.00 87.06 693 ARG A O 1
ATOM 5257 N N . GLN A 1 694 ? 12.520 -37.351 -19.690 1.00 90.50 694 GLN A N 1
ATOM 5258 C CA . GLN A 1 694 ? 12.081 -36.003 -19.326 1.00 90.50 694 GLN A CA 1
ATOM 5259 C C . GLN A 1 694 ? 11.964 -35.866 -17.802 1.00 90.50 694 GLN A C 1
ATOM 5261 O O . GLN A 1 694 ? 11.477 -36.772 -17.118 1.00 90.50 694 GLN A O 1
ATOM 5266 N N . LEU A 1 695 ? 12.433 -34.734 -17.286 1.00 89.88 695 LEU A N 1
ATOM 5267 C CA . LEU A 1 695 ? 12.292 -34.312 -15.896 1.00 89.88 695 LEU A CA 1
ATOM 5268 C C . LEU A 1 695 ? 11.031 -33.439 -15.764 1.00 89.88 695 LEU A C 1
ATOM 5270 O O . LEU A 1 695 ? 10.620 -32.825 -16.753 1.00 89.88 695 LEU A O 1
ATOM 5274 N N . PRO A 1 696 ? 10.383 -33.388 -14.586 1.00 88.25 696 PRO A N 1
ATOM 5275 C CA . PRO A 1 696 ? 9.217 -32.532 -14.395 1.00 88.25 696 PRO A CA 1
ATOM 5276 C C . PRO A 1 696 ? 9.588 -31.054 -14.576 1.00 88.25 696 PRO A C 1
ATOM 5278 O O . PRO A 1 696 ? 10.686 -30.636 -14.205 1.00 88.25 696 PRO A O 1
ATOM 5281 N N . GLU A 1 697 ? 8.667 -30.257 -15.117 1.00 90.75 697 GLU A N 1
ATOM 5282 C CA . GLU A 1 697 ? 8.789 -28.798 -15.061 1.00 90.75 697 GLU A CA 1
ATOM 5283 C C . GLU A 1 697 ? 8.695 -28.343 -13.601 1.00 90.75 697 GLU A C 1
ATOM 5285 O O . GLU A 1 697 ? 7.821 -28.794 -12.857 1.00 90.75 697 GLU A O 1
ATOM 5290 N N . ILE A 1 698 ? 9.614 -27.474 -13.191 1.00 91.12 698 ILE A N 1
ATOM 5291 C CA . ILE A 1 698 ? 9.695 -26.939 -11.829 1.00 91.12 698 ILE A CA 1
ATOM 5292 C C . ILE A 1 698 ? 9.792 -25.415 -11.872 1.00 91.12 698 ILE A C 1
ATOM 5294 O O . ILE A 1 698 ? 10.369 -24.848 -12.798 1.00 91.12 698 ILE A O 1
ATOM 5298 N N . GLU A 1 699 ? 9.250 -24.747 -10.856 1.00 89.62 699 GLU A N 1
ATOM 5299 C CA . GLU A 1 699 ? 9.461 -23.314 -10.643 1.00 89.62 699 GLU A CA 1
ATOM 5300 C C . GLU A 1 699 ? 10.457 -23.121 -9.501 1.00 89.62 699 GLU A C 1
ATOM 5302 O O . GLU A 1 699 ? 10.205 -23.541 -8.374 1.00 89.62 699 GLU A O 1
ATOM 5307 N N . VAL A 1 700 ? 11.590 -22.496 -9.809 1.00 89.69 700 VAL A N 1
ATOM 5308 C CA . VAL A 1 700 ? 12.695 -22.255 -8.873 1.00 89.69 700 VAL A CA 1
ATOM 5309 C C . VAL A 1 700 ? 12.788 -20.758 -8.614 1.00 89.69 700 VAL A C 1
ATOM 5311 O O . VAL A 1 700 ? 12.800 -19.976 -9.565 1.00 89.69 700 VAL A O 1
ATOM 5314 N N . ARG A 1 701 ? 12.860 -20.327 -7.351 1.00 88.12 701 ARG A N 1
ATOM 5315 C CA . ARG A 1 701 ? 13.046 -18.901 -7.037 1.00 88.12 701 ARG A CA 1
ATOM 5316 C C . ARG A 1 701 ? 14.412 -18.416 -7.532 1.00 88.12 701 ARG A C 1
ATOM 5318 O O . ARG A 1 701 ? 15.384 -19.168 -7.492 1.00 88.12 701 ARG A O 1
ATOM 5325 N N . ALA A 1 702 ? 14.527 -17.156 -7.945 1.00 87.38 702 ALA A N 1
ATOM 5326 C CA . ALA A 1 702 ? 15.788 -16.611 -8.461 1.00 87.38 702 ALA A CA 1
ATOM 5327 C C . ALA A 1 702 ? 16.967 -16.712 -7.459 1.00 87.38 702 ALA A C 1
ATOM 5329 O O . ALA A 1 702 ? 18.101 -16.956 -7.871 1.00 87.38 702 ALA A O 1
ATOM 5330 N N . ASP A 1 703 ? 16.699 -16.603 -6.152 1.00 83.94 703 ASP A N 1
ATOM 5331 C CA . ASP A 1 703 ? 17.683 -16.730 -5.063 1.00 83.94 703 ASP A CA 1
ATOM 5332 C C . ASP A 1 703 ? 18.099 -18.182 -4.751 1.00 83.94 703 ASP A C 1
ATOM 5334 O O . ASP A 1 703 ? 19.193 -18.424 -4.234 1.00 83.94 703 ASP A O 1
ATOM 5338 N N . GLU A 1 704 ? 17.255 -19.160 -5.081 1.00 86.25 704 GLU A N 1
ATOM 5339 C CA . GLU A 1 704 ? 17.593 -20.589 -5.052 1.00 86.25 704 GLU A CA 1
ATOM 5340 C C . GLU A 1 704 ? 18.328 -21.013 -6.329 1.00 86.25 704 GLU A C 1
ATOM 5342 O O . GLU A 1 704 ? 19.262 -21.819 -6.268 1.00 86.25 704 GLU A O 1
ATOM 5347 N N . TYR A 1 705 ? 17.939 -20.442 -7.477 1.00 90.75 705 TYR A N 1
ATOM 5348 C CA . TYR A 1 705 ? 18.550 -20.703 -8.779 1.00 90.75 705 TYR A CA 1
ATOM 5349 C C . TYR A 1 705 ? 20.049 -20.402 -8.771 1.00 90.75 705 TYR A C 1
ATOM 5351 O O . TYR A 1 705 ? 20.841 -21.246 -9.193 1.00 90.75 705 TYR A O 1
ATOM 5359 N N . ASP A 1 706 ? 20.438 -19.240 -8.239 1.00 85.69 706 ASP A N 1
ATOM 5360 C CA . ASP A 1 706 ? 21.835 -18.796 -8.214 1.00 85.69 706 ASP A CA 1
ATOM 5361 C C . ASP A 1 706 ? 22.757 -19.754 -7.434 1.00 85.69 706 ASP A C 1
ATOM 5363 O O . ASP A 1 706 ? 23.878 -20.044 -7.853 1.00 85.69 706 ASP A O 1
ATOM 5367 N N . LYS A 1 707 ? 22.239 -20.361 -6.359 1.00 86.50 707 LYS A N 1
ATOM 5368 C CA . LYS A 1 707 ? 22.960 -21.336 -5.520 1.00 86.50 707 LYS A CA 1
ATOM 5369 C C . LYS A 1 707 ? 23.086 -22.722 -6.165 1.00 86.50 707 LYS A C 1
ATOM 5371 O O . LYS A 1 707 ? 23.909 -23.532 -5.730 1.00 86.50 707 LYS A O 1
ATOM 5376 N N . MET A 1 708 ? 22.275 -23.016 -7.188 1.00 89.31 708 MET A N 1
ATOM 5377 C CA . MET A 1 708 ? 22.150 -24.330 -7.841 1.00 89.31 708 MET A CA 1
ATOM 5378 C C . MET A 1 708 ? 21.753 -25.489 -6.901 1.00 89.31 708 MET A C 1
ATOM 5380 O O . MET A 1 708 ? 21.935 -26.660 -7.235 1.00 89.31 708 MET A O 1
ATOM 5384 N N . GLU A 1 709 ? 21.180 -25.189 -5.732 1.00 85.81 709 GLU A N 1
ATOM 5385 C CA . GLU A 1 709 ? 20.774 -26.195 -4.731 1.00 85.81 709 GLU A CA 1
ATOM 5386 C C . GLU A 1 709 ? 19.412 -26.840 -5.043 1.00 85.81 709 GLU A C 1
ATOM 5388 O O . GLU A 1 709 ? 19.108 -27.922 -4.546 1.00 85.81 709 GLU A O 1
ATOM 5393 N N . TRP A 1 710 ? 18.631 -26.223 -5.935 1.00 90.88 710 TRP A N 1
ATOM 5394 C CA . TRP A 1 710 ? 17.304 -26.656 -6.387 1.00 90.88 710 TRP A CA 1
ATOM 5395 C C . TRP A 1 710 ? 17.279 -27.976 -7.175 1.00 90.88 710 TRP A C 1
ATOM 5397 O O . TRP A 1 710 ? 16.228 -28.611 -7.264 1.00 90.88 710 TRP A O 1
ATOM 5407 N N . VAL A 1 711 ? 18.412 -28.410 -7.739 1.00 89.75 711 VAL A N 1
ATOM 5408 C CA . VAL A 1 711 ? 18.478 -29.578 -8.638 1.00 89.75 711 VAL A CA 1
ATOM 5409 C C . VAL A 1 711 ? 18.041 -30.862 -7.924 1.00 89.75 711 VAL A C 1
ATOM 5411 O O . VAL A 1 711 ? 17.213 -31.607 -8.445 1.00 89.75 711 VAL A O 1
ATOM 5414 N N . THR A 1 712 ? 18.539 -31.107 -6.708 1.00 87.88 712 THR A N 1
ATOM 5415 C CA . THR A 1 712 ? 18.210 -32.328 -5.954 1.00 87.88 712 THR A CA 1
ATOM 5416 C C . THR A 1 712 ? 16.776 -32.317 -5.399 1.00 87.88 712 THR A C 1
ATOM 5418 O O . THR A 1 712 ? 16.104 -33.337 -5.550 1.00 87.88 712 THR A O 1
ATOM 5421 N N . PRO A 1 713 ? 16.251 -31.222 -4.805 1.00 85.62 713 PRO A N 1
ATOM 5422 C CA . PRO A 1 713 ? 14.840 -31.140 -4.417 1.00 85.62 713 PRO A CA 1
ATOM 5423 C C . PRO A 1 713 ? 13.860 -31.220 -5.597 1.00 85.62 713 PRO A C 1
ATOM 5425 O O . PRO A 1 713 ? 12.835 -31.884 -5.480 1.00 85.62 713 PRO A O 1
ATOM 5428 N N . GLY A 1 714 ? 14.165 -30.569 -6.727 1.00 86.38 714 GLY A N 1
ATOM 5429 C CA . GLY A 1 714 ? 13.259 -30.478 -7.876 1.00 86.38 714 GLY A CA 1
ATOM 5430 C C . GLY A 1 714 ? 13.264 -31.708 -8.789 1.00 86.38 714 GLY A C 1
ATOM 5431 O O . GLY A 1 714 ? 12.207 -32.148 -9.238 1.00 86.38 714 GLY A O 1
ATOM 5432 N N . TRP A 1 715 ? 14.439 -32.288 -9.057 1.00 89.06 715 TRP A N 1
ATOM 5433 C CA . TRP A 1 715 ? 14.613 -33.397 -10.012 1.00 89.06 715 TRP A CA 1
ATOM 5434 C C . TRP A 1 715 ? 15.134 -34.700 -9.385 1.00 89.06 715 TRP A C 1
ATOM 5436 O O . TRP A 1 715 ? 15.255 -35.720 -10.071 1.00 89.06 715 TRP A O 1
ATOM 5446 N N . GLY A 1 716 ? 15.367 -34.709 -8.071 1.00 85.25 716 GLY A N 1
ATOM 5447 C CA . GLY A 1 716 ? 15.790 -35.884 -7.316 1.00 85.25 716 GLY A CA 1
ATOM 5448 C C . GLY A 1 716 ? 17.260 -36.255 -7.523 1.00 85.25 716 GLY A C 1
ATOM 5449 O O . GLY A 1 716 ? 17.961 -35.728 -8.382 1.00 85.25 716 GLY A O 1
ATOM 5450 N N . ALA A 1 717 ? 17.728 -37.243 -6.756 1.00 86.56 717 ALA A N 1
ATOM 5451 C CA . ALA A 1 717 ? 19.131 -37.679 -6.747 1.00 86.56 717 ALA A CA 1
ATOM 5452 C C . ALA A 1 717 ? 19.651 -38.276 -8.078 1.00 86.56 717 ALA A C 1
ATOM 5454 O O . ALA A 1 717 ? 20.833 -38.592 -8.183 1.00 86.56 717 ALA A O 1
ATOM 5455 N N . GLN A 1 718 ? 18.790 -38.454 -9.089 1.00 85.75 718 GLN A N 1
ATOM 5456 C CA . GLN A 1 718 ? 19.199 -38.877 -10.434 1.00 85.75 718 GLN A CA 1
ATOM 5457 C C . GLN A 1 718 ? 19.717 -37.710 -11.289 1.00 85.75 718 GLN A C 1
ATOM 5459 O O . GLN A 1 718 ? 20.458 -37.967 -12.235 1.00 85.75 718 GLN A O 1
ATOM 5464 N N . ALA A 1 719 ? 19.372 -36.460 -10.960 1.00 88.62 719 ALA A N 1
ATOM 5465 C CA . ALA A 1 719 ? 19.934 -35.266 -11.584 1.00 88.62 719 ALA A CA 1
ATOM 5466 C C . ALA A 1 719 ? 21.226 -34.866 -10.850 1.00 88.62 719 ALA A C 1
ATOM 5468 O O . ALA A 1 719 ? 21.207 -34.249 -9.787 1.00 88.62 719 ALA A O 1
ATOM 5469 N N . ILE A 1 720 ? 22.366 -35.265 -11.409 1.00 86.69 720 ILE A N 1
ATOM 5470 C CA . ILE A 1 720 ? 23.691 -35.144 -10.799 1.00 86.69 720 ILE A CA 1
ATOM 5471 C C . ILE A 1 720 ? 24.442 -33.989 -11.458 1.00 86.69 720 ILE A C 1
ATOM 5473 O O . ILE A 1 720 ? 24.759 -34.042 -12.646 1.00 86.69 720 ILE A O 1
ATOM 5477 N N . VAL A 1 721 ? 24.783 -32.973 -10.664 1.00 89.81 721 VAL A N 1
ATOM 5478 C CA . VAL A 1 721 ? 25.826 -31.995 -11.007 1.00 89.81 721 VAL A CA 1
ATOM 5479 C C . VAL A 1 721 ? 27.174 -32.617 -10.651 1.00 89.81 721 VAL A C 1
ATOM 5481 O O . VAL A 1 721 ? 27.377 -33.032 -9.509 1.00 89.81 721 VAL A O 1
ATOM 5484 N N . TYR A 1 722 ? 28.086 -32.725 -11.616 1.00 84.56 722 TYR A N 1
ATOM 5485 C CA . TYR A 1 722 ? 29.358 -33.412 -11.405 1.00 84.56 722 TYR A CA 1
ATOM 5486 C C . TYR A 1 722 ? 30.320 -32.582 -10.546 1.00 84.56 722 TYR A C 1
ATOM 5488 O O . TYR A 1 722 ? 30.327 -31.353 -10.586 1.00 84.56 722 TYR A O 1
ATOM 5496 N N . ALA A 1 723 ? 31.174 -33.262 -9.777 1.00 77.62 723 ALA A N 1
ATOM 5497 C CA . ALA A 1 723 ? 32.149 -32.644 -8.876 1.00 77.62 723 ALA A CA 1
ATOM 5498 C C . ALA A 1 723 ? 33.409 -32.128 -9.610 1.00 77.62 723 ALA A C 1
ATOM 5500 O O . ALA A 1 723 ? 34.534 -32.361 -9.173 1.00 77.62 723 ALA A O 1
ATOM 5501 N N . VAL A 1 724 ? 33.224 -31.439 -10.741 1.00 74.75 724 VAL A N 1
ATOM 5502 C CA . VAL A 1 724 ? 34.305 -30.781 -11.492 1.00 74.75 724 VAL A CA 1
ATOM 5503 C C . VAL A 1 724 ? 34.490 -29.329 -11.032 1.00 74.75 724 VAL A C 1
ATOM 5505 O O . VAL A 1 724 ? 33.598 -28.723 -10.429 1.00 74.75 724 VAL A O 1
ATOM 5508 N N . ARG A 1 725 ? 35.677 -28.754 -11.265 1.00 70.44 725 ARG A N 1
ATOM 5509 C CA . ARG A 1 725 ? 36.017 -27.399 -10.797 1.00 70.44 725 ARG A CA 1
ATOM 5510 C C . ARG A 1 725 ? 35.005 -26.383 -11.340 1.00 70.44 725 ARG A C 1
ATOM 5512 O O . ARG A 1 725 ? 34.771 -26.322 -12.539 1.00 70.44 725 ARG A O 1
ATOM 5519 N N . SER A 1 726 ? 34.414 -25.586 -10.448 1.00 76.62 726 SER A N 1
ATOM 5520 C CA . SER A 1 726 ? 33.407 -24.565 -10.785 1.00 76.62 726 SER A CA 1
ATOM 5521 C C . SER A 1 726 ? 32.130 -25.086 -11.476 1.00 76.62 726 SER A C 1
ATOM 5523 O O . SER A 1 726 ? 31.387 -24.279 -12.033 1.00 76.62 726 SER A O 1
ATOM 5525 N N . ALA A 1 727 ? 31.824 -26.393 -11.404 1.00 76.25 727 ALA A N 1
ATOM 5526 C CA . ALA A 1 727 ? 30.695 -27.017 -12.110 1.00 76.25 727 ALA A CA 1
ATOM 5527 C C . ALA A 1 727 ? 29.358 -26.287 -11.925 1.00 76.25 727 ALA A C 1
ATOM 5529 O O . ALA A 1 727 ? 28.666 -26.029 -12.902 1.00 76.25 727 ALA A O 1
ATOM 5530 N N . ARG A 1 728 ? 29.008 -25.911 -10.684 1.00 85.06 728 ARG A N 1
ATOM 5531 C CA . ARG A 1 728 ? 27.758 -25.190 -10.378 1.00 85.06 728 ARG A CA 1
ATOM 5532 C C . ARG A 1 728 ? 27.687 -23.833 -11.080 1.00 85.06 728 ARG A C 1
ATOM 5534 O O . ARG A 1 728 ? 26.666 -23.524 -11.679 1.00 85.06 728 ARG A O 1
ATOM 5541 N N . ASN A 1 729 ? 28.776 -23.065 -11.067 1.00 82.81 729 ASN A N 1
ATOM 5542 C CA . ASN A 1 729 ? 28.830 -21.740 -11.691 1.00 82.81 729 ASN A CA 1
ATOM 5543 C C . ASN A 1 729 ? 28.756 -21.849 -13.219 1.00 82.81 729 ASN A C 1
ATOM 5545 O O . ASN A 1 729 ? 27.991 -21.120 -13.847 1.00 82.81 729 ASN A O 1
ATOM 5549 N N . HIS A 1 730 ? 29.500 -22.791 -13.809 1.00 84.25 730 HIS A N 1
ATOM 5550 C CA . HIS A 1 730 ? 29.420 -23.072 -15.241 1.00 84.25 730 HIS A CA 1
ATOM 5551 C C . HIS A 1 730 ? 28.028 -23.564 -15.642 1.00 84.25 730 HIS A C 1
ATOM 5553 O O . HIS A 1 730 ? 27.493 -23.089 -16.633 1.00 84.25 730 HIS A O 1
ATOM 5559 N N . LEU A 1 731 ? 27.400 -24.442 -14.855 1.00 88.19 731 LEU A N 1
ATOM 5560 C CA . LEU A 1 731 ? 26.065 -24.967 -15.135 1.00 88.19 731 LEU A CA 1
ATOM 5561 C C . LEU A 1 731 ? 24.968 -23.900 -14.990 1.00 88.19 731 LEU A C 1
ATOM 5563 O O . LEU A 1 731 ? 24.091 -23.831 -15.845 1.00 88.19 731 LEU A O 1
ATOM 5567 N N . ARG A 1 732 ? 25.042 -23.022 -13.979 1.00 92.38 732 ARG A N 1
ATOM 5568 C CA . ARG A 1 732 ? 24.133 -21.871 -13.810 1.00 92.38 732 ARG A CA 1
ATOM 5569 C C . ARG A 1 732 ? 24.129 -20.971 -15.049 1.00 92.38 732 ARG A C 1
ATOM 5571 O O . ARG A 1 732 ? 23.063 -20.583 -15.528 1.00 92.38 732 ARG A O 1
ATOM 5578 N N . VAL A 1 733 ? 25.321 -20.662 -15.568 1.00 86.62 733 VAL A N 1
ATOM 5579 C CA . VAL A 1 733 ? 25.501 -19.856 -16.785 1.00 86.62 733 VAL A CA 1
ATOM 5580 C C . VAL A 1 733 ? 25.092 -20.645 -18.029 1.00 86.62 733 VAL A C 1
ATOM 5582 O O . VAL A 1 733 ? 24.395 -20.104 -18.877 1.00 86.62 733 VAL A O 1
ATOM 5585 N N . ALA A 1 734 ? 25.457 -21.924 -18.130 1.00 86.44 734 ALA A N 1
ATOM 5586 C CA . ALA A 1 734 ? 25.113 -22.775 -19.265 1.00 86.44 734 ALA A CA 1
ATOM 5587 C C . ALA A 1 734 ? 23.598 -22.942 -19.423 1.00 86.44 734 ALA A C 1
ATOM 5589 O O . ALA A 1 734 ? 23.102 -22.867 -20.539 1.00 86.44 734 ALA A O 1
ATOM 5590 N N . ILE A 1 735 ? 22.847 -23.106 -18.330 1.00 91.00 735 ILE A N 1
ATOM 5591 C CA . ILE A 1 735 ? 21.380 -23.179 -18.374 1.00 91.00 735 ILE A CA 1
ATOM 5592 C C . ILE A 1 735 ? 20.790 -21.855 -18.874 1.00 91.00 735 ILE A C 1
ATOM 5594 O O . ILE A 1 735 ? 19.911 -21.886 -19.729 1.00 91.00 735 ILE A O 1
ATOM 5598 N N . GLN A 1 736 ? 21.293 -20.698 -18.423 1.00 88.25 736 GLN A N 1
ATOM 5599 C CA . GLN A 1 736 ? 20.867 -19.391 -18.948 1.00 88.25 736 GLN A CA 1
ATOM 5600 C C . GLN A 1 736 ? 21.224 -19.226 -20.436 1.00 88.25 736 GLN A C 1
ATOM 5602 O O . GLN A 1 736 ? 20.374 -18.830 -21.221 1.00 88.25 736 GLN A O 1
ATOM 5607 N N . TYR A 1 737 ? 22.442 -19.594 -20.839 1.00 84.69 737 TYR A N 1
ATOM 5608 C CA . TYR A 1 737 ? 22.939 -19.491 -22.216 1.00 84.69 737 TYR A CA 1
ATOM 5609 C C . TYR A 1 737 ? 22.215 -20.428 -23.199 1.00 84.69 737 TYR A C 1
ATOM 5611 O O . TYR A 1 737 ? 21.953 -20.063 -24.340 1.00 84.69 737 TYR A O 1
ATOM 5619 N N . LEU A 1 738 ? 21.865 -21.638 -22.754 1.00 85.06 738 LEU A N 1
ATOM 5620 C CA . LEU A 1 738 ? 21.107 -22.631 -23.525 1.00 85.06 738 LEU A CA 1
ATOM 5621 C C . LEU A 1 738 ? 19.585 -22.396 -23.458 1.00 85.06 738 LEU A C 1
ATOM 5623 O O . LEU A 1 738 ? 18.815 -23.118 -24.098 1.00 85.06 738 LEU A O 1
ATOM 5627 N N . SER A 1 739 ? 19.136 -21.396 -22.695 1.00 85.69 739 SER A N 1
ATOM 5628 C CA . SER A 1 739 ? 17.751 -20.931 -22.726 1.00 85.69 739 SER A CA 1
ATOM 5629 C C . SER A 1 739 ? 17.551 -20.015 -23.927 1.00 85.69 739 SER A C 1
ATOM 5631 O O . SER A 1 739 ? 18.299 -19.067 -24.136 1.00 85.69 739 SER A O 1
ATOM 5633 N N . GLY A 1 740 ? 16.527 -20.307 -24.729 1.00 77.69 740 GLY A N 1
ATOM 5634 C CA . GLY A 1 740 ? 16.122 -19.441 -25.834 1.00 77.69 740 GLY A CA 1
ATOM 5635 C C . GLY A 1 740 ? 15.354 -18.212 -25.341 1.00 77.69 740 GLY A C 1
ATOM 5636 O O . GLY A 1 740 ? 15.590 -17.684 -24.259 1.00 77.69 740 GLY A O 1
ATOM 5637 N N . ARG A 1 741 ? 14.366 -17.769 -26.122 1.00 78.12 741 ARG A N 1
ATOM 5638 C CA . ARG A 1 741 ? 13.487 -16.661 -25.728 1.00 78.12 741 ARG A CA 1
ATOM 5639 C C . ARG A 1 741 ? 12.695 -17.010 -24.457 1.00 78.12 741 ARG A C 1
ATOM 5641 O O . ARG A 1 741 ? 11.820 -17.870 -24.499 1.00 78.12 741 ARG A O 1
ATOM 5648 N N . ILE A 1 742 ? 12.982 -16.311 -23.361 1.00 83.69 742 ILE A N 1
ATOM 5649 C CA . ILE A 1 742 ? 12.260 -16.418 -22.086 1.00 83.69 742 ILE A CA 1
ATOM 5650 C C . ILE A 1 742 ? 11.047 -15.477 -22.124 1.00 83.69 742 ILE A C 1
ATOM 5652 O O . ILE A 1 742 ? 11.160 -14.319 -22.527 1.00 83.69 742 ILE A O 1
ATOM 5656 N N . HIS A 1 743 ? 9.877 -15.968 -21.711 1.00 77.88 743 HIS A N 1
ATOM 5657 C CA . HIS A 1 743 ? 8.660 -15.161 -21.593 1.00 77.88 743 HIS A CA 1
ATOM 5658 C C . HIS A 1 743 ? 8.405 -14.762 -20.137 1.00 77.88 743 HIS A C 1
ATOM 5660 O O . HIS A 1 743 ? 8.396 -15.624 -19.259 1.00 77.88 743 HIS A O 1
ATOM 5666 N N . ARG A 1 744 ? 8.151 -13.472 -19.890 1.00 81.25 744 ARG A N 1
ATOM 5667 C CA . ARG A 1 744 ? 7.792 -12.945 -18.567 1.00 81.25 744 ARG A CA 1
ATOM 5668 C C . ARG A 1 744 ? 6.274 -12.933 -18.383 1.00 81.25 744 ARG A C 1
ATOM 5670 O O . ARG A 1 744 ? 5.563 -12.485 -19.282 1.00 81.25 744 ARG A O 1
ATOM 5677 N N . ARG A 1 745 ? 5.779 -13.398 -17.234 1.00 84.19 745 ARG A N 1
ATOM 5678 C CA . ARG A 1 745 ? 4.357 -13.339 -16.845 1.00 84.19 745 ARG A CA 1
ATOM 5679 C C . ARG A 1 745 ? 4.189 -13.053 -15.352 1.00 84.19 745 ARG A C 1
ATOM 5681 O O . ARG A 1 745 ? 5.105 -13.310 -14.574 1.00 84.19 745 ARG A O 1
ATOM 5688 N N . THR A 1 746 ? 3.023 -12.550 -14.960 1.00 86.06 746 THR A N 1
ATOM 5689 C CA . THR A 1 746 ? 2.676 -12.274 -13.557 1.00 86.06 746 THR A CA 1
ATOM 5690 C C . THR A 1 746 ? 1.630 -13.272 -13.078 1.00 86.06 746 THR A C 1
ATOM 5692 O O . THR A 1 746 ? 0.617 -13.461 -13.750 1.00 86.06 746 THR A O 1
ATOM 5695 N N . ALA A 1 747 ? 1.871 -13.891 -11.922 1.00 90.00 747 ALA A N 1
ATOM 5696 C CA . ALA A 1 747 ? 0.961 -14.834 -11.282 1.00 90.00 747 ALA A CA 1
ATOM 5697 C C . ALA A 1 747 ? 0.577 -14.333 -9.884 1.00 90.00 747 ALA A C 1
ATOM 5699 O O . ALA A 1 747 ? 1.416 -14.274 -8.982 1.00 90.00 747 ALA A O 1
ATOM 5700 N N . TYR A 1 748 ? -0.694 -13.996 -9.679 1.00 94.12 748 TYR A N 1
ATOM 5701 C CA . TYR A 1 748 ? -1.173 -13.506 -8.386 1.00 94.12 748 TYR A CA 1
ATOM 5702 C C . TYR A 1 748 ? -1.406 -14.668 -7.414 1.00 94.12 748 TYR A C 1
ATOM 5704 O O . TYR A 1 748 ? -2.006 -15.676 -7.774 1.00 94.12 748 TYR A O 1
ATOM 5712 N N . ALA A 1 749 ? -0.950 -14.557 -6.169 1.00 93.94 749 ALA A N 1
ATOM 5713 C CA . ALA A 1 749 ? -1.086 -15.600 -5.148 1.00 93.94 749 ALA A CA 1
ATOM 5714 C C . ALA A 1 749 ? -2.244 -15.351 -4.161 1.00 93.94 749 ALA A C 1
ATOM 5716 O O . ALA A 1 749 ? -2.306 -15.984 -3.105 1.00 93.94 749 ALA A O 1
ATOM 5717 N N . HIS A 1 750 ? -3.157 -14.438 -4.504 1.00 95.44 750 HIS A N 1
ATOM 5718 C CA . HIS A 1 750 ? -4.294 -14.030 -3.683 1.00 95.44 750 HIS A CA 1
ATOM 5719 C C . HIS A 1 750 ? -5.561 -13.805 -4.530 1.00 95.44 750 HIS A C 1
ATOM 5721 O O . HIS A 1 750 ? -5.483 -13.622 -5.745 1.00 95.44 750 HIS A O 1
ATOM 5727 N N . THR A 1 751 ? -6.729 -13.821 -3.887 1.00 96.19 751 THR A N 1
ATOM 5728 C CA . THR A 1 751 ? -8.028 -13.460 -4.487 1.00 96.19 751 THR A CA 1
ATOM 5729 C C . THR A 1 751 ? -8.293 -11.951 -4.407 1.00 96.19 751 THR A C 1
ATOM 5731 O O . THR A 1 751 ? -7.478 -11.192 -3.882 1.00 96.19 751 THR A O 1
ATOM 5734 N N . GLY A 1 752 ? -9.446 -11.495 -4.894 1.00 95.94 752 GLY A N 1
ATOM 5735 C CA . GLY A 1 752 ? -9.932 -10.142 -4.634 1.00 95.94 752 GLY A CA 1
ATOM 5736 C C . GLY A 1 752 ? -9.518 -9.106 -5.671 1.00 95.94 752 GLY A C 1
ATOM 5737 O O . GLY A 1 752 ? -8.901 -9.408 -6.689 1.00 95.94 752 GLY A O 1
ATOM 5738 N N . TRP A 1 753 ? -9.888 -7.857 -5.421 1.00 96.19 753 TRP A N 1
ATOM 5739 C CA . TRP A 1 753 ? -9.715 -6.744 -6.342 1.00 96.19 753 TRP A CA 1
ATOM 5740 C C . TRP A 1 753 ? -8.250 -6.353 -6.524 1.00 96.19 753 TRP A C 1
ATOM 5742 O O . TRP A 1 753 ? -7.534 -6.078 -5.550 1.00 96.19 753 TRP A O 1
ATOM 5752 N N . ARG A 1 754 ? -7.838 -6.266 -7.791 1.00 94.06 754 ARG A N 1
ATOM 5753 C CA . ARG A 1 754 ? -6.550 -5.748 -8.262 1.00 94.06 754 ARG A CA 1
ATOM 5754 C C . ARG A 1 754 ? -6.794 -4.852 -9.477 1.00 94.06 754 ARG A C 1
ATOM 5756 O O . ARG A 1 754 ? -7.717 -5.096 -10.252 1.00 94.06 754 ARG A O 1
ATOM 5763 N N . GLN A 1 755 ? -5.971 -3.824 -9.651 1.00 91.50 755 GLN A N 1
ATOM 5764 C CA . GLN A 1 755 ? -5.950 -3.045 -10.886 1.00 91.50 755 GLN A CA 1
ATOM 5765 C C . GLN A 1 755 ? -4.943 -3.688 -11.849 1.00 91.50 755 GLN A C 1
ATOM 5767 O O . GLN A 1 755 ? -3.789 -3.906 -11.481 1.00 91.50 755 GLN A O 1
ATOM 5772 N N . VAL A 1 756 ? -5.392 -4.029 -13.055 1.00 86.31 756 VAL A N 1
ATOM 5773 C CA . VAL A 1 756 ? -4.602 -4.661 -14.122 1.00 86.31 756 VAL A CA 1
ATOM 5774 C C . VAL A 1 756 ? -4.901 -3.904 -15.413 1.00 86.31 756 VAL A C 1
ATOM 5776 O O . VAL A 1 756 ? -6.067 -3.719 -15.752 1.00 86.31 756 VAL A O 1
ATOM 5779 N N . GLU A 1 757 ? -3.864 -3.415 -16.104 1.00 81.81 757 GLU A N 1
ATOM 5780 C CA . GLU A 1 757 ? -4.004 -2.585 -17.320 1.00 81.81 757 GLU A CA 1
ATOM 5781 C C . GLU A 1 757 ? -4.988 -1.405 -17.119 1.00 81.81 757 GLU A C 1
ATOM 5783 O O . GLU A 1 757 ? -5.906 -1.175 -17.907 1.00 81.81 757 GLU A O 1
ATOM 5788 N N . GLY A 1 758 ? -4.853 -0.701 -15.987 1.00 82.25 758 GLY A N 1
ATOM 5789 C CA . GLY A 1 758 ? -5.712 0.424 -15.590 1.00 82.25 758 GLY A CA 1
ATOM 5790 C C . GLY A 1 758 ? -7.121 0.045 -15.106 1.00 82.25 758 GLY A C 1
ATOM 5791 O O . GLY A 1 758 ? -7.813 0.889 -14.539 1.00 82.25 758 GLY A O 1
ATOM 5792 N N . ARG A 1 759 ? -7.558 -1.212 -15.257 1.00 86.69 759 ARG A N 1
ATOM 5793 C CA . ARG A 1 759 ? -8.931 -1.664 -14.966 1.00 86.69 759 ARG A CA 1
ATOM 5794 C C . ARG A 1 759 ? -9.015 -2.475 -13.678 1.00 86.69 759 ARG A C 1
ATOM 5796 O O . ARG A 1 759 ? -8.135 -3.279 -13.386 1.00 86.69 759 ARG A O 1
ATOM 5803 N N . TRP A 1 760 ? -10.109 -2.320 -12.936 1.00 93.81 760 TRP A N 1
ATOM 5804 C CA . TRP A 1 760 ? -10.402 -3.174 -1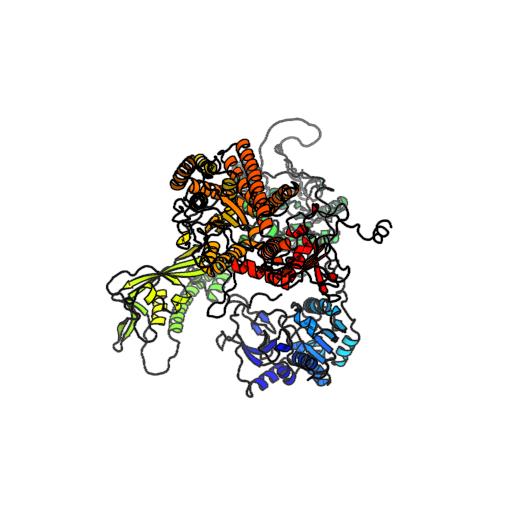1.785 1.00 93.81 760 TRP A CA 1
ATOM 5805 C C . TRP A 1 760 ? -10.872 -4.559 -12.230 1.00 93.81 760 TRP A C 1
ATOM 5807 O O . TRP A 1 760 ? -11.832 -4.694 -12.993 1.00 93.81 760 TRP A O 1
ATOM 5817 N N . VAL A 1 761 ? -10.189 -5.585 -11.726 1.00 94.25 761 VAL A N 1
ATOM 5818 C CA . VAL A 1 761 ? -10.517 -6.997 -11.933 1.00 94.25 761 VAL A CA 1
ATOM 5819 C C . VAL A 1 761 ? -10.518 -7.721 -10.589 1.00 94.25 761 VAL A C 1
ATOM 5821 O O . VAL A 1 761 ? -9.725 -7.407 -9.700 1.00 94.25 761 VAL A O 1
ATOM 5824 N N . TYR A 1 762 ? -11.408 -8.695 -10.433 1.00 96.12 762 TYR A N 1
ATOM 5825 C CA . TYR A 1 762 ? -11.478 -9.555 -9.261 1.00 96.12 762 TYR A CA 1
ATOM 5826 C C . TYR A 1 762 ? -10.754 -10.874 -9.533 1.00 96.12 762 TYR A C 1
ATOM 5828 O O . TYR A 1 762 ? -11.158 -11.634 -10.415 1.00 96.12 762 TYR A O 1
ATOM 5836 N N . LEU A 1 763 ? -9.696 -11.145 -8.774 1.00 96.25 763 LEU A N 1
ATOM 5837 C CA . LEU A 1 763 ? -8.879 -12.351 -8.868 1.00 96.25 763 LEU A CA 1
ATOM 5838 C C . LEU A 1 763 ? -9.556 -13.530 -8.154 1.00 96.25 763 LEU A C 1
ATOM 5840 O O . LEU A 1 763 ? -10.022 -13.408 -7.020 1.00 96.25 763 LEU A O 1
ATOM 5844 N N . HIS A 1 764 ? -9.562 -14.698 -8.791 1.00 95.12 764 HIS A N 1
ATOM 5845 C CA . HIS A 1 764 ? -10.039 -15.958 -8.218 1.00 95.12 764 HIS A CA 1
ATOM 5846 C C . HIS A 1 764 ? -9.167 -17.127 -8.702 1.00 95.12 764 HIS A C 1
ATOM 5848 O O . HIS A 1 764 ? -8.389 -16.987 -9.640 1.00 95.12 764 HIS A O 1
ATOM 5854 N N . GLY A 1 765 ? -9.309 -18.319 -8.120 1.00 92.00 765 GLY A N 1
ATOM 5855 C CA . GLY A 1 765 ? -8.462 -19.489 -8.410 1.00 92.00 765 GLY A CA 1
ATOM 5856 C C . GLY A 1 765 ? -8.563 -20.071 -9.831 1.00 92.00 765 GLY A C 1
ATOM 5857 O O . GLY A 1 765 ? -8.024 -21.142 -10.081 1.00 92.00 765 GLY A O 1
ATOM 5858 N N . GLY A 1 766 ? -9.273 -19.402 -10.743 1.00 89.38 766 GLY A N 1
ATOM 5859 C CA . GLY A 1 766 ? -9.372 -19.755 -12.163 1.00 89.38 766 GLY A CA 1
ATOM 5860 C C . GLY A 1 766 ? -9.018 -18.611 -13.120 1.00 89.38 766 GLY A C 1
ATOM 5861 O O . GLY A 1 766 ? -9.218 -18.774 -14.316 1.00 89.38 766 GLY A O 1
ATOM 5862 N N . GLY A 1 767 ? -8.543 -17.462 -12.623 1.00 92.50 767 GLY A N 1
ATOM 5863 C CA . GLY A 1 767 ? -8.265 -16.275 -13.436 1.00 92.50 767 GLY A CA 1
ATOM 5864 C C . GLY A 1 767 ? -8.817 -15.000 -12.801 1.00 92.50 767 GLY A C 1
ATOM 5865 O O . GLY A 1 767 ? -8.745 -14.820 -11.584 1.00 92.50 767 GLY A O 1
ATOM 5866 N N . ALA A 1 768 ? -9.364 -14.101 -13.619 1.00 93.06 768 ALA A N 1
ATOM 5867 C CA . ALA A 1 768 ? -9.920 -12.838 -13.145 1.00 93.06 768 ALA A CA 1
ATOM 5868 C C . ALA A 1 768 ? -11.208 -12.440 -13.875 1.00 93.06 768 ALA A C 1
ATOM 5870 O O . ALA A 1 768 ? -11.360 -12.714 -15.064 1.00 93.06 768 ALA A O 1
ATOM 5871 N N . ILE A 1 769 ? -12.105 -11.739 -13.175 1.00 92.06 769 ILE A N 1
ATOM 5872 C CA . ILE A 1 769 ? -13.364 -11.198 -13.711 1.00 92.06 769 ILE A CA 1
ATOM 5873 C C . ILE A 1 769 ? -13.302 -9.668 -13.692 1.00 92.06 769 ILE A C 1
ATOM 5875 O O . ILE A 1 769 ? -13.094 -9.067 -12.642 1.00 92.06 769 ILE A O 1
ATOM 5879 N N . GLY A 1 770 ? -13.502 -9.033 -14.845 1.00 91.12 770 GLY A N 1
ATOM 5880 C CA . GLY A 1 770 ? -13.668 -7.584 -14.991 1.00 91.12 770 GLY A CA 1
ATOM 5881 C C . GLY A 1 770 ? -15.058 -7.227 -15.527 1.00 91.12 770 GLY A C 1
ATOM 5882 O O . GLY A 1 770 ? -15.920 -8.092 -15.680 1.00 91.12 770 GLY A O 1
ATOM 5883 N N . GLY A 1 771 ? -15.276 -5.954 -15.877 1.00 86.31 771 GLY A N 1
ATOM 5884 C CA . GLY A 1 771 ? -16.583 -5.470 -16.356 1.00 86.31 771 GLY A CA 1
ATOM 5885 C C . GLY A 1 771 ? -17.113 -6.157 -17.625 1.00 86.31 771 GLY A C 1
ATOM 5886 O O . GLY A 1 771 ? -18.321 -6.251 -17.822 1.00 86.31 771 GLY A O 1
ATOM 5887 N N . SER A 1 772 ? -16.226 -6.703 -18.463 1.00 80.94 772 SER A N 1
ATOM 5888 C CA . SER A 1 772 ? -16.576 -7.474 -19.666 1.00 80.94 772 SER A CA 1
ATOM 5889 C C . SER A 1 772 ? -16.672 -8.996 -19.447 1.00 80.94 772 SER A C 1
ATOM 5891 O O . SER A 1 772 ? -16.883 -9.725 -20.412 1.00 80.94 772 SER A O 1
ATOM 5893 N N . GLY A 1 773 ? -16.542 -9.492 -18.210 1.00 83.81 773 GLY A N 1
ATOM 5894 C CA . GLY A 1 773 ? -16.465 -10.926 -17.887 1.00 83.81 773 GLY A CA 1
ATOM 5895 C C . GLY A 1 773 ? -15.028 -11.384 -17.620 1.00 83.81 773 GLY A C 1
ATOM 5896 O O . GLY A 1 773 ? -14.220 -10.594 -17.129 1.00 83.81 773 GLY A O 1
ATOM 5897 N N . ALA A 1 774 ? -14.704 -12.648 -17.914 1.00 86.25 774 ALA A N 1
ATOM 5898 C CA . ALA A 1 774 ? -13.348 -13.172 -17.738 1.00 86.25 774 ALA A CA 1
ATOM 5899 C C . ALA A 1 774 ? -12.283 -12.365 -18.499 1.00 86.25 774 ALA A C 1
ATOM 5901 O O . ALA A 1 774 ? -12.454 -11.998 -19.665 1.00 86.25 774 ALA A O 1
ATOM 5902 N N . VAL A 1 775 ? -11.155 -12.131 -17.833 1.00 84.75 775 VAL A N 1
ATOM 5903 C CA . VAL A 1 775 ? -9.999 -11.408 -18.365 1.00 84.75 775 VAL A CA 1
ATOM 5904 C C . VAL A 1 775 ? -8.918 -12.414 -18.742 1.00 84.75 775 VAL A C 1
ATOM 5906 O O . VAL A 1 775 ? -8.365 -13.115 -17.896 1.00 84.75 775 VAL A O 1
ATOM 5909 N N . ALA A 1 776 ? -8.620 -12.495 -20.038 1.00 78.06 776 ALA A N 1
ATOM 5910 C CA . ALA A 1 776 ? -7.607 -13.404 -20.557 1.00 78.06 776 ALA A CA 1
ATOM 5911 C C . ALA A 1 776 ? -6.200 -13.056 -20.035 1.00 78.06 776 ALA A C 1
ATOM 5913 O O . ALA A 1 776 ? -5.882 -11.893 -19.803 1.00 78.06 776 ALA A O 1
ATOM 5914 N N . LYS A 1 777 ? -5.329 -14.072 -19.947 1.00 79.56 777 LYS A N 1
ATOM 5915 C CA . LYS A 1 777 ? -3.898 -13.967 -19.584 1.00 79.56 777 LYS A CA 1
ATOM 5916 C C . LYS A 1 777 ? -3.579 -13.540 -18.139 1.00 79.56 777 LYS A C 1
ATOM 5918 O O . LYS A 1 777 ? -2.402 -13.377 -17.830 1.00 79.56 777 LYS A O 1
ATOM 5923 N N . VAL A 1 778 ? -4.565 -13.424 -17.246 1.00 85.88 778 VAL A N 1
ATOM 5924 C CA . VAL A 1 778 ? -4.314 -13.241 -15.805 1.00 85.88 778 VAL A CA 1
ATOM 5925 C C . VAL A 1 778 ? -4.145 -14.607 -15.133 1.00 85.88 778 VAL A C 1
ATOM 5927 O O . VAL A 1 778 ? -5.100 -15.375 -15.035 1.00 85.88 778 VAL A O 1
ATOM 5930 N N . GLU A 1 779 ? -2.931 -14.924 -14.676 1.00 89.81 779 GLU A N 1
ATOM 5931 C CA . GLU A 1 779 ? -2.630 -16.162 -13.944 1.00 89.81 779 GLU A CA 1
ATOM 5932 C C . GLU A 1 779 ? -2.828 -15.952 -12.433 1.00 89.81 779 GLU A C 1
ATOM 5934 O O . GLU A 1 779 ? -2.362 -14.961 -11.866 1.00 89.81 779 GLU A O 1
ATOM 5939 N N . VAL A 1 780 ? -3.501 -16.894 -11.761 1.00 93.38 780 VAL A N 1
ATOM 5940 C CA . VAL A 1 780 ? -3.707 -16.870 -10.304 1.00 93.38 780 VAL A CA 1
ATOM 5941 C C . VAL A 1 780 ? -3.326 -18.230 -9.710 1.00 93.38 780 VAL A C 1
ATOM 5943 O O . VAL A 1 780 ? -3.855 -19.262 -10.116 1.00 93.38 780 VAL A O 1
ATOM 5946 N N . LYS A 1 781 ? -2.403 -18.236 -8.741 1.00 91.25 781 LYS A N 1
ATOM 5947 C CA . LYS A 1 781 ? -1.864 -19.420 -8.048 1.00 91.25 781 LYS A CA 1
ATOM 5948 C C . LYS A 1 781 ? -2.068 -19.319 -6.535 1.00 91.25 781 LYS A C 1
ATOM 5950 O O . LYS A 1 781 ? -1.132 -19.016 -5.782 1.00 91.25 781 LYS A O 1
ATOM 5955 N N . LEU A 1 782 ? -3.305 -19.568 -6.110 1.00 93.19 782 LEU A N 1
ATOM 5956 C CA . LEU A 1 782 ? -3.698 -19.606 -4.699 1.00 93.19 782 LEU A CA 1
ATOM 5957 C C . LEU A 1 782 ? -3.049 -20.792 -3.947 1.00 93.19 782 LEU A C 1
ATOM 5959 O O . LEU A 1 782 ? -2.670 -21.777 -4.582 1.00 93.19 782 LEU A O 1
ATOM 5963 N N . PRO A 1 783 ? -2.947 -20.741 -2.604 1.00 90.81 783 PRO A N 1
ATOM 5964 C CA . PRO A 1 783 ? -2.664 -21.917 -1.776 1.00 90.81 783 PRO A CA 1
ATOM 5965 C C . PRO A 1 783 ? -3.702 -23.034 -1.977 1.00 90.81 783 PRO A C 1
ATOM 5967 O O . PRO A 1 783 ? -4.878 -22.739 -2.187 1.00 90.81 783 PRO A O 1
ATOM 5970 N N . ASP A 1 784 ? -3.302 -24.300 -1.825 1.00 87.25 784 ASP A N 1
ATOM 5971 C CA . ASP A 1 784 ? -4.146 -25.475 -2.116 1.00 87.25 784 ASP A CA 1
ATOM 5972 C C . ASP A 1 784 ? -5.523 -25.444 -1.427 1.00 87.25 784 ASP A C 1
ATOM 5974 O O . ASP A 1 784 ? -6.540 -25.735 -2.060 1.00 87.25 784 ASP A O 1
ATOM 5978 N N . SER A 1 785 ? -5.587 -25.017 -0.159 1.00 88.19 785 SER A N 1
ATOM 5979 C CA . SER A 1 785 ? -6.846 -24.887 0.596 1.00 88.19 785 SER A CA 1
ATOM 5980 C C . SER A 1 785 ? -7.821 -23.865 -0.006 1.00 88.19 785 SER A C 1
ATOM 5982 O O . SER A 1 785 ? -9.031 -23.982 0.175 1.00 88.19 785 SER A O 1
ATOM 5984 N N . LEU A 1 786 ? -7.308 -22.875 -0.745 1.00 93.06 786 LEU A N 1
ATOM 5985 C CA . LEU A 1 786 ? -8.091 -21.865 -1.463 1.00 93.06 786 LEU A CA 1
ATOM 5986 C C . LEU A 1 786 ? -8.287 -22.216 -2.949 1.00 93.06 786 LEU A C 1
ATOM 5988 O O . LEU A 1 786 ? -9.094 -21.580 -3.621 1.00 93.06 786 LEU A O 1
ATOM 5992 N N . GLY A 1 787 ? -7.618 -23.248 -3.479 1.00 89.44 787 GLY A N 1
ATOM 5993 C CA . GLY A 1 787 ? -7.663 -23.630 -4.901 1.00 89.44 787 GLY A CA 1
ATOM 5994 C C . GLY A 1 787 ? -9.054 -24.017 -5.430 1.00 89.44 787 GLY A C 1
ATOM 5995 O O . GLY A 1 787 ? -9.253 -24.132 -6.635 1.00 89.44 787 GLY A O 1
ATOM 5996 N N . ARG A 1 788 ? -10.042 -24.186 -4.543 1.00 93.12 788 ARG A N 1
ATOM 5997 C CA . ARG A 1 788 ? -11.460 -24.422 -4.876 1.00 93.12 788 ARG A CA 1
ATOM 5998 C C . ARG A 1 788 ? -12.275 -23.138 -5.075 1.00 93.12 788 ARG A C 1
ATOM 6000 O O . ARG A 1 788 ? -13.428 -23.236 -5.496 1.00 93.12 788 ARG A O 1
ATOM 6007 N N . MET A 1 789 ? -11.701 -21.962 -4.805 1.00 94.94 789 MET A N 1
ATOM 6008 C CA . MET A 1 789 ? -12.309 -20.643 -5.034 1.00 94.94 789 MET A CA 1
ATOM 6009 C C . MET A 1 789 ? -12.301 -20.280 -6.530 1.00 94.94 789 MET A C 1
ATOM 6011 O O . MET A 1 789 ? -11.657 -19.323 -6.961 1.00 94.94 789 MET A O 1
ATOM 6015 N N . VAL A 1 790 ? -12.968 -21.100 -7.345 1.00 94.25 790 VAL A N 1
ATOM 6016 C CA . VAL A 1 790 ? -13.045 -20.963 -8.803 1.00 94.25 790 VAL A CA 1
ATOM 6017 C C . VAL A 1 790 ? -14.440 -20.492 -9.207 1.00 94.25 790 VAL A C 1
ATOM 6019 O O . VAL A 1 790 ? -15.424 -21.229 -9.089 1.00 94.25 790 VAL A O 1
ATOM 6022 N N . LEU A 1 791 ? -14.497 -19.271 -9.736 1.00 93.31 791 LEU A N 1
ATOM 6023 C CA . LEU A 1 791 ? -15.675 -18.681 -10.358 1.00 93.31 791 LEU A CA 1
ATOM 6024 C C . LEU A 1 791 ? -15.742 -19.028 -11.862 1.00 93.31 791 LEU A C 1
ATOM 6026 O O . LEU A 1 791 ? -14.704 -19.262 -12.483 1.00 93.31 791 LEU A O 1
ATOM 6030 N N . PRO A 1 792 ? -16.948 -19.096 -12.456 1.00 87.75 792 PRO A N 1
ATOM 6031 C CA . PRO A 1 792 ? -17.133 -19.382 -13.879 1.00 87.75 792 PRO A CA 1
ATOM 6032 C C . PRO A 1 792 ? -16.774 -18.183 -14.775 1.00 87.75 792 PRO A C 1
ATOM 6034 O O . PRO A 1 792 ? -17.155 -17.054 -14.483 1.00 87.75 792 PRO A O 1
ATOM 6037 N N . GLU A 1 793 ? -16.111 -18.448 -15.907 1.00 70.12 793 GLU A N 1
ATOM 6038 C CA . GLU A 1 793 ? -15.574 -17.423 -16.825 1.00 70.12 793 GLU A CA 1
ATOM 6039 C C . GLU A 1 793 ? -16.634 -16.491 -17.443 1.00 70.12 793 GLU A C 1
ATOM 6041 O O . GLU A 1 793 ? -16.367 -15.323 -17.736 1.00 70.12 793 GLU A O 1
ATOM 6046 N N . SER A 1 794 ? -17.849 -16.998 -17.657 1.00 62.03 794 SER A N 1
ATOM 6047 C CA . SER A 1 794 ? -18.960 -16.213 -18.188 1.00 62.03 794 SER A CA 1
ATOM 6048 C C . SER A 1 794 ? -20.263 -16.603 -17.489 1.00 62.03 794 SER A C 1
ATOM 6050 O O . SER A 1 794 ? -20.680 -17.763 -17.593 1.00 62.03 794 SER A O 1
ATOM 6052 N N . PRO A 1 795 ? -20.929 -15.684 -16.763 1.00 60.72 795 PRO A N 1
ATOM 6053 C CA . PRO A 1 795 ? -22.288 -15.924 -16.308 1.00 60.72 795 PRO A CA 1
ATOM 6054 C C . PRO A 1 795 ? -23.212 -15.933 -17.532 1.00 60.72 795 PRO A C 1
ATOM 6056 O O . PRO A 1 795 ? -23.261 -14.967 -18.298 1.00 60.72 795 PRO A O 1
ATOM 6059 N N . ILE A 1 796 ? -23.942 -17.036 -17.717 1.00 61.12 796 ILE A N 1
ATOM 6060 C CA . ILE A 1 796 ? -24.921 -17.190 -18.796 1.00 61.12 796 ILE A CA 1
ATOM 6061 C C . ILE A 1 796 ? -26.011 -16.138 -18.578 1.00 61.12 796 ILE A C 1
ATOM 6063 O O . ILE A 1 796 ? -26.851 -16.288 -17.696 1.00 61.12 796 ILE A O 1
ATOM 6067 N N . LEU A 1 797 ? -25.994 -15.068 -19.381 1.00 62.47 797 LEU A N 1
ATOM 6068 C CA . LEU A 1 797 ? -26.894 -13.914 -19.231 1.00 62.47 797 LEU A CA 1
ATOM 6069 C C . LEU A 1 797 ? -28.375 -14.317 -19.155 1.00 62.47 797 LEU A C 1
ATOM 6071 O O . LEU A 1 797 ? -29.130 -13.734 -18.386 1.00 62.47 797 LEU A O 1
ATOM 6075 N N . ALA A 1 798 ? -28.770 -15.349 -19.905 1.00 61.72 798 ALA A N 1
ATOM 6076 C CA . ALA A 1 798 ? -30.135 -15.871 -19.933 1.00 61.72 798 ALA A CA 1
ATOM 6077 C C . ALA A 1 798 ? -30.577 -16.586 -18.637 1.00 61.72 798 ALA A C 1
ATOM 6079 O O . ALA A 1 798 ? -31.773 -16.763 -18.429 1.00 61.72 798 ALA A O 1
ATOM 6080 N N . GLU A 1 799 ? -29.645 -16.995 -17.768 1.00 72.69 799 GLU A N 1
ATOM 6081 C CA . GLU A 1 799 ? -29.931 -17.655 -16.481 1.00 72.69 799 GLU A CA 1
ATOM 6082 C C . GLU A 1 799 ? -29.599 -16.767 -15.265 1.00 72.69 799 GLU A C 1
ATOM 6084 O O . GLU A 1 799 ? -29.766 -17.192 -14.122 1.00 72.69 799 GLU A O 1
ATOM 6089 N N . GLN A 1 800 ? -29.172 -15.516 -15.487 1.00 81.44 800 GLN A N 1
ATOM 6090 C CA . GLN A 1 800 ? -28.677 -14.631 -14.427 1.00 81.44 800 GLN A CA 1
ATOM 6091 C C . GLN A 1 800 ? -29.738 -14.331 -13.346 1.00 81.44 800 GLN A C 1
ATOM 6093 O O . GLN A 1 800 ? -29.415 -14.375 -12.161 1.00 81.44 800 GLN A O 1
ATOM 6098 N N . ASP A 1 801 ? -31.003 -14.105 -13.727 1.00 85.88 801 ASP A N 1
ATOM 6099 C CA . ASP A 1 801 ? -32.134 -13.975 -12.786 1.00 85.88 801 ASP A CA 1
ATOM 6100 C C . ASP A 1 801 ? -32.289 -15.228 -11.908 1.00 85.88 801 ASP A C 1
ATOM 6102 O O . ASP A 1 801 ? -32.280 -15.147 -10.679 1.00 85.88 801 ASP A O 1
ATOM 6106 N N . ARG A 1 802 ? -32.342 -16.411 -12.533 1.00 88.88 802 ARG A N 1
ATOM 6107 C CA . ARG A 1 802 ? -32.465 -17.698 -11.837 1.00 88.88 802 ARG A CA 1
ATOM 6108 C C . ARG A 1 802 ? -31.340 -17.898 -10.824 1.00 88.88 802 ARG A C 1
ATOM 6110 O O . ARG A 1 802 ? -31.606 -18.363 -9.715 1.00 88.88 802 ARG A O 1
ATOM 6117 N N . ASP A 1 803 ? -30.102 -17.574 -11.185 1.00 91.62 803 ASP A N 1
ATOM 6118 C CA . ASP A 1 803 ? -28.944 -17.712 -10.300 1.00 91.62 803 ASP A CA 1
ATOM 6119 C C . ASP A 1 803 ? -29.029 -16.755 -9.096 1.00 91.62 803 ASP A C 1
ATOM 6121 O O . ASP A 1 803 ? -28.853 -17.194 -7.956 1.00 91.62 803 ASP A O 1
ATOM 6125 N N . ILE A 1 804 ? -29.396 -15.487 -9.318 1.00 92.12 804 ILE A N 1
ATOM 6126 C CA . ILE A 1 804 ? -29.606 -14.485 -8.256 1.00 92.12 804 ILE A CA 1
ATOM 6127 C C . ILE A 1 804 ? -30.753 -14.908 -7.326 1.00 92.12 804 ILE A C 1
ATOM 6129 O O . ILE A 1 804 ? -30.571 -14.977 -6.107 1.00 92.12 804 ILE A O 1
ATOM 6133 N N . ARG A 1 805 ? -31.908 -15.296 -7.885 1.00 92.81 805 ARG A N 1
ATOM 6134 C CA . ARG A 1 805 ? -33.048 -15.848 -7.130 1.00 92.81 805 ARG A CA 1
ATOM 6135 C C . ARG A 1 805 ? -32.673 -17.104 -6.345 1.00 92.81 805 ARG A C 1
ATOM 6137 O O . ARG A 1 805 ? -33.229 -17.340 -5.277 1.00 92.81 805 ARG A O 1
ATOM 6144 N N . SER A 1 806 ? -31.728 -17.908 -6.837 1.00 93.44 806 SER A N 1
ATOM 6145 C CA . SER A 1 806 ? -31.228 -19.083 -6.111 1.00 93.44 806 SER A CA 1
ATOM 6146 C C . SER A 1 806 ? -30.414 -18.692 -4.879 1.00 93.44 806 SER A C 1
ATOM 6148 O O . SER A 1 806 ? -30.586 -19.315 -3.839 1.00 93.44 806 SER A O 1
ATOM 6150 N N . SER A 1 807 ? -29.600 -17.633 -4.943 1.00 93.25 807 SER A N 1
ATOM 6151 C CA . SER A 1 807 ? -28.955 -17.083 -3.742 1.00 93.25 807 SER A CA 1
ATOM 6152 C C . SER A 1 807 ? -29.979 -16.491 -2.766 1.00 93.25 807 SER A C 1
ATOM 6154 O O . SER A 1 807 ? -29.875 -16.705 -1.560 1.00 93.25 807 SER A O 1
ATOM 6156 N N . LEU A 1 808 ? -30.991 -15.771 -3.263 1.00 93.62 808 LEU A N 1
ATOM 6157 C CA . LEU A 1 808 ? -32.050 -15.187 -2.429 1.00 93.62 808 LEU A CA 1
ATOM 6158 C C . LEU A 1 808 ? -32.914 -16.242 -1.714 1.00 93.62 808 LEU A C 1
ATOM 6160 O O . LEU A 1 808 ? -33.440 -15.950 -0.641 1.00 93.62 808 LEU A O 1
ATOM 6164 N N . ARG A 1 809 ? -33.004 -17.485 -2.221 1.00 93.38 809 ARG A N 1
ATOM 6165 C CA . ARG A 1 809 ? -33.675 -18.600 -1.515 1.00 93.38 809 ARG A CA 1
ATOM 6166 C C . ARG A 1 809 ? -33.077 -18.902 -0.135 1.00 93.38 809 ARG A C 1
ATOM 6168 O O . ARG A 1 809 ? -33.795 -19.430 0.707 1.00 93.38 809 ARG A O 1
ATOM 6175 N N . LEU A 1 810 ? -31.833 -18.498 0.147 1.00 93.06 810 LEU A N 1
ATOM 6176 C CA . LEU A 1 810 ? -31.259 -18.561 1.500 1.00 93.06 810 LEU A CA 1
ATOM 6177 C C . LEU A 1 810 ? -32.059 -17.733 2.529 1.00 93.06 810 LEU A C 1
ATOM 6179 O O . LEU A 1 810 ? -32.050 -18.065 3.711 1.00 93.06 810 LEU A O 1
ATOM 6183 N N . LEU A 1 811 ? -32.776 -16.691 2.089 1.00 93.00 811 LEU A N 1
ATOM 6184 C CA . LEU A 1 811 ? -33.619 -15.819 2.921 1.00 93.00 811 LEU A CA 1
ATOM 6185 C C . LEU A 1 811 ? -35.094 -16.284 2.997 1.00 93.00 811 LEU A C 1
ATOM 6187 O O . LEU A 1 811 ? -35.885 -15.721 3.765 1.00 93.00 811 LEU A O 1
ATOM 6191 N N . ASP A 1 812 ? -35.483 -17.310 2.227 1.00 89.81 812 ASP A N 1
ATOM 6192 C CA . ASP A 1 812 ? -36.824 -17.917 2.259 1.00 89.81 812 ASP A CA 1
ATOM 6193 C C . ASP A 1 812 ? -36.894 -19.043 3.301 1.00 89.81 812 ASP A C 1
ATOM 6195 O O . ASP A 1 812 ? -36.910 -20.235 2.985 1.00 89.81 812 ASP A O 1
ATOM 6199 N N . ARG A 1 813 ? -36.938 -18.638 4.577 1.00 88.19 813 ARG A N 1
ATOM 6200 C CA . ARG A 1 813 ? -37.247 -19.506 5.732 1.00 88.19 813 ARG A CA 1
ATOM 6201 C C . ARG A 1 813 ? -36.338 -20.740 5.877 1.00 88.19 813 ARG A C 1
ATOM 6203 O O . ARG A 1 813 ? -36.760 -21.753 6.436 1.00 88.19 813 ARG A O 1
ATOM 6210 N N . LEU A 1 814 ? -35.094 -20.657 5.399 1.00 93.62 814 LEU A N 1
ATOM 6211 C CA . LEU A 1 814 ? -34.069 -21.689 5.597 1.00 93.62 814 LEU A CA 1
ATOM 6212 C C . LEU A 1 814 ? -33.715 -21.852 7.084 1.00 93.62 814 LEU A C 1
ATOM 6214 O O . LEU A 1 814 ? -33.581 -22.971 7.569 1.00 93.62 814 LEU A O 1
ATOM 6218 N N . ALA A 1 815 ? -33.595 -20.739 7.802 1.00 94.00 815 ALA A N 1
ATOM 6219 C CA . ALA A 1 815 ? -33.525 -20.653 9.258 1.00 94.00 815 ALA A CA 1
ATOM 6220 C C . ALA A 1 815 ? -34.167 -19.308 9.686 1.00 94.00 815 ALA A C 1
ATOM 6222 O O . ALA A 1 815 ? -34.594 -18.554 8.803 1.00 94.00 815 ALA A O 1
ATOM 6223 N N . PRO A 1 816 ? -34.273 -18.973 10.988 1.00 94.12 816 PRO A N 1
ATOM 6224 C CA . PRO A 1 816 ? -34.775 -17.673 11.429 1.00 94.12 816 PRO A CA 1
ATOM 6225 C C . PRO A 1 816 ? -33.993 -16.513 10.808 1.00 94.12 816 PRO A C 1
ATOM 6227 O O . PRO A 1 816 ? -32.784 -16.620 10.596 1.00 94.12 816 PRO A O 1
ATOM 6230 N N . ASP A 1 817 ? -34.662 -15.382 10.583 1.00 94.69 817 ASP A N 1
ATOM 6231 C CA . ASP A 1 817 ? -34.071 -14.215 9.916 1.00 94.69 817 ASP A CA 1
ATOM 6232 C C . ASP A 1 817 ? -32.772 -13.745 10.600 1.00 94.69 817 ASP A C 1
ATOM 6234 O O . ASP A 1 817 ? -31.779 -13.499 9.914 1.00 94.69 817 ASP A O 1
ATOM 6238 N N . ARG A 1 818 ? -32.729 -13.769 11.944 1.00 90.88 818 ARG A N 1
ATOM 6239 C CA . ARG A 1 818 ? -31.535 -13.505 12.781 1.00 90.88 818 ARG A CA 1
ATOM 6240 C C . ARG A 1 818 ? -30.307 -14.382 12.480 1.00 90.88 818 ARG A C 1
ATOM 6242 O O . ARG A 1 818 ? -29.207 -14.027 12.881 1.00 90.88 818 ARG A O 1
ATOM 6249 N N . VAL A 1 819 ? -30.483 -15.514 11.794 1.00 93.00 819 VAL A N 1
ATOM 6250 C CA . VAL A 1 819 ? -29.400 -16.409 11.350 1.00 93.00 819 VAL A CA 1
ATOM 6251 C C . VAL A 1 819 ? -29.038 -16.152 9.889 1.00 93.00 819 VAL A C 1
ATOM 6253 O O . VAL A 1 819 ? -27.866 -15.960 9.565 1.00 93.00 819 VAL A O 1
ATOM 6256 N N . VAL A 1 820 ? -30.030 -16.152 8.992 1.00 95.12 820 VAL A N 1
ATOM 6257 C CA . VAL A 1 820 ? -29.767 -16.120 7.542 1.00 95.12 820 VAL A CA 1
ATOM 6258 C C . VAL A 1 820 ? -29.359 -14.741 7.030 1.00 95.12 820 VAL A C 1
ATOM 6260 O O . VAL A 1 820 ? -28.491 -14.661 6.163 1.00 95.12 820 VAL A O 1
ATOM 6263 N N . TYR A 1 821 ? -29.920 -13.657 7.572 1.00 96.06 821 TYR A N 1
ATOM 6264 C CA . TYR A 1 821 ? -29.607 -12.307 7.102 1.00 96.06 821 TYR A CA 1
ATOM 6265 C C . TYR A 1 821 ? -28.166 -11.875 7.397 1.00 96.06 821 TYR A C 1
ATOM 6267 O O . TYR A 1 821 ? -27.489 -11.522 6.434 1.00 96.06 821 TYR A O 1
ATOM 6275 N N . PRO A 1 822 ? -27.639 -11.937 8.640 1.00 95.31 822 PRO A N 1
ATOM 6276 C CA . PRO A 1 822 ? -26.232 -11.608 8.887 1.00 95.31 822 PRO A CA 1
ATOM 6277 C C . PRO A 1 822 ? -25.252 -12.486 8.094 1.00 95.31 822 PRO A C 1
ATOM 6279 O O . PRO A 1 822 ? -24.234 -11.982 7.622 1.00 95.31 822 PRO A O 1
ATOM 6282 N N . LEU A 1 823 ? -25.573 -13.766 7.873 1.00 96.12 823 LEU A N 1
ATOM 6283 C CA . LEU A 1 823 ? -24.754 -14.661 7.052 1.00 96.12 823 LEU A CA 1
ATOM 6284 C C . LEU A 1 823 ? -24.716 -14.238 5.571 1.00 96.12 823 LEU A C 1
ATOM 6286 O O . LEU A 1 823 ? -23.640 -14.156 4.982 1.00 96.12 823 LEU A O 1
ATOM 6290 N N . VAL A 1 824 ? -25.875 -13.970 4.960 1.00 96.25 824 VAL A N 1
ATOM 6291 C CA . VAL A 1 824 ? -25.964 -13.558 3.546 1.00 96.25 824 VAL A CA 1
ATOM 6292 C C . VAL A 1 824 ? -25.414 -12.144 3.351 1.00 96.25 824 VAL A C 1
ATOM 6294 O O . VAL A 1 824 ? -24.694 -11.899 2.387 1.00 96.25 824 VAL A O 1
ATOM 6297 N N . ALA A 1 825 ? -25.667 -11.228 4.284 1.00 96.88 825 ALA A N 1
ATOM 6298 C CA . ALA A 1 825 ? -25.071 -9.895 4.295 1.00 96.88 825 ALA A CA 1
ATOM 6299 C C . ALA A 1 825 ? -23.532 -9.950 4.290 1.00 96.88 825 ALA A C 1
ATOM 6301 O O . ALA A 1 825 ? -22.891 -9.232 3.522 1.00 96.88 825 ALA A O 1
ATOM 6302 N N . ALA A 1 826 ? -22.933 -10.856 5.073 1.00 96.88 826 ALA A N 1
ATOM 6303 C CA . ALA A 1 826 ? -21.483 -11.043 5.113 1.00 96.88 826 ALA A CA 1
ATOM 6304 C C . ALA A 1 826 ? -20.897 -11.545 3.780 1.00 96.88 826 ALA A C 1
ATOM 6306 O O . ALA A 1 826 ? -19.801 -11.125 3.410 1.00 96.88 826 ALA A O 1
ATOM 6307 N N . VAL A 1 827 ? -21.621 -12.385 3.022 1.00 97.25 827 VAL A N 1
ATOM 6308 C CA . VAL A 1 827 ? -21.205 -12.806 1.665 1.00 97.25 827 VAL A CA 1
ATOM 6309 C C . VAL A 1 827 ? -21.005 -11.587 0.764 1.00 97.25 827 VAL A C 1
ATOM 6311 O O . VAL A 1 827 ? -19.959 -11.441 0.135 1.00 97.25 827 VAL A O 1
ATOM 6314 N N . TRP A 1 828 ? -21.988 -10.691 0.715 1.00 96.69 828 TRP A N 1
ATOM 6315 C CA . TRP A 1 828 ? -21.951 -9.546 -0.192 1.00 96.69 828 TRP A CA 1
ATOM 6316 C C . TRP A 1 828 ? -21.041 -8.423 0.319 1.00 96.69 828 TRP A C 1
ATOM 6318 O O . TRP A 1 828 ? -20.309 -7.829 -0.476 1.00 96.69 828 TRP A O 1
ATOM 6328 N N . ARG A 1 829 ? -20.977 -8.202 1.643 1.00 96.25 829 ARG A N 1
ATOM 6329 C CA . ARG A 1 829 ? -20.055 -7.232 2.257 1.00 96.25 829 ARG A CA 1
ATOM 6330 C C . ARG A 1 829 ? -18.585 -7.578 2.023 1.00 96.25 829 ARG A C 1
ATOM 6332 O O . ARG A 1 829 ? -17.786 -6.672 1.779 1.00 96.25 829 ARG A O 1
ATOM 6339 N N . ALA A 1 830 ? -18.218 -8.859 2.066 1.00 96.50 830 ALA A N 1
ATOM 6340 C CA . ALA A 1 830 ? -16.827 -9.291 1.912 1.00 96.50 830 ALA A CA 1
ATOM 6341 C C . ALA A 1 830 ? -16.198 -8.894 0.562 1.00 96.50 830 ALA A C 1
ATOM 6343 O O . ALA A 1 830 ? -14.981 -8.777 0.458 1.00 96.50 830 ALA A O 1
ATOM 6344 N N . VAL A 1 831 ? -17.023 -8.668 -0.465 1.00 95.88 831 VAL A N 1
ATOM 6345 C CA . VAL A 1 831 ? -16.594 -8.300 -1.822 1.00 95.88 831 VAL A CA 1
ATOM 6346 C C . VAL A 1 831 ? -16.377 -6.791 -1.989 1.00 95.88 831 VAL A C 1
ATOM 6348 O O . VAL A 1 831 ? -15.667 -6.375 -2.903 1.00 95.88 831 VAL A O 1
ATOM 6351 N N . LEU A 1 832 ? -16.955 -5.953 -1.121 1.00 95.12 832 LEU A N 1
ATOM 6352 C CA . LEU A 1 832 ? -16.843 -4.489 -1.229 1.00 95.12 832 LEU A CA 1
ATOM 6353 C C . LEU A 1 832 ? -15.435 -3.966 -0.869 1.00 95.12 832 LEU A C 1
ATOM 6355 O O . LEU A 1 832 ? -15.101 -2.822 -1.164 1.00 95.12 832 LEU A O 1
ATOM 6359 N N . GLY A 1 833 ? -14.572 -4.821 -0.320 1.00 88.81 833 GLY A N 1
ATOM 6360 C CA . GLY A 1 833 ? -13.194 -4.508 0.048 1.00 88.81 833 GLY A CA 1
ATOM 6361 C C . GLY A 1 833 ? -12.959 -4.662 1.546 1.00 88.81 833 GLY A C 1
ATOM 6362 O O . GLY A 1 833 ? -13.682 -5.391 2.229 1.00 88.81 833 GLY A O 1
ATOM 6363 N N . ASP A 1 834 ? -11.945 -3.953 2.035 1.00 85.38 834 ASP A N 1
ATOM 6364 C CA . ASP A 1 834 ? -11.419 -4.047 3.397 1.00 85.38 834 ASP A CA 1
ATOM 6365 C C . ASP A 1 834 ? -12.531 -3.942 4.476 1.00 85.38 834 ASP A C 1
ATOM 6367 O O . ASP A 1 834 ? -13.512 -3.208 4.321 1.00 85.38 834 ASP A O 1
ATOM 6371 N N . THR A 1 835 ? -12.414 -4.721 5.557 1.00 81.94 835 THR A N 1
ATOM 6372 C CA . THR A 1 835 ? -13.395 -4.811 6.659 1.00 81.94 835 THR A CA 1
ATOM 6373 C C . THR A 1 835 ? -12.691 -5.190 7.962 1.00 81.94 835 THR A C 1
ATOM 6375 O O . THR A 1 835 ? -11.814 -6.052 7.953 1.00 81.94 835 THR A O 1
ATOM 6378 N N . ASP A 1 836 ? -13.088 -4.585 9.084 1.00 81.88 836 ASP A N 1
ATOM 6379 C CA . ASP A 1 836 ? -12.613 -4.917 10.439 1.00 81.88 836 ASP A CA 1
ATOM 6380 C C . ASP A 1 836 ? -13.582 -5.848 11.209 1.00 81.88 836 ASP A C 1
ATOM 6382 O O . ASP A 1 836 ? -13.313 -6.267 12.339 1.00 81.88 836 ASP A O 1
ATOM 6386 N N . LEU A 1 837 ? -14.701 -6.205 10.573 1.00 87.56 837 LEU A N 1
ATOM 6387 C CA . LEU A 1 837 ? -15.752 -7.082 11.088 1.00 87.56 837 LEU A CA 1
ATOM 6388 C C . LEU A 1 837 ? -15.391 -8.577 10.940 1.00 87.56 837 LEU A C 1
ATOM 6390 O O . LEU A 1 837 ? -14.856 -9.022 9.922 1.00 87.56 837 LEU A O 1
ATOM 6394 N N . THR A 1 838 ? -15.776 -9.377 11.936 1.00 91.44 838 THR A N 1
ATOM 6395 C CA . THR A 1 838 ? -15.795 -10.851 11.864 1.00 91.44 838 THR A CA 1
ATOM 6396 C C . THR A 1 838 ? -17.194 -11.390 12.168 1.00 91.44 838 THR A C 1
ATOM 6398 O O . THR A 1 838 ? -17.953 -10.764 12.903 1.00 91.44 838 THR A O 1
ATOM 6401 N N . VAL A 1 839 ? -17.563 -12.551 11.629 1.00 93.31 839 VAL A N 1
ATOM 6402 C CA . VAL A 1 839 ? -18.826 -13.234 11.962 1.00 93.31 839 VAL A CA 1
ATOM 6403 C C . VAL A 1 839 ? -18.501 -14.534 12.685 1.00 93.31 839 VAL A C 1
ATOM 6405 O O . VAL A 1 839 ? -17.625 -15.275 12.243 1.00 93.31 839 VAL A O 1
ATOM 6408 N N . ALA A 1 840 ? -19.200 -14.838 13.776 1.00 92.50 840 ALA A N 1
ATOM 6409 C CA . ALA A 1 840 ? -19.102 -16.123 14.460 1.00 92.50 840 ALA A CA 1
ATOM 6410 C C . ALA A 1 840 ? -20.471 -16.790 14.557 1.00 92.50 840 ALA A C 1
ATOM 6412 O O . ALA A 1 840 ? -21.421 -16.203 15.066 1.00 92.50 840 ALA A O 1
ATOM 6413 N N . MET A 1 841 ? -20.550 -18.029 14.080 1.00 92.38 841 MET A N 1
ATOM 6414 C CA . MET A 1 841 ? -21.738 -18.864 14.140 1.00 92.38 841 MET A CA 1
ATOM 6415 C C . MET A 1 841 ? -21.566 -19.930 15.225 1.00 92.38 841 MET A C 1
ATOM 6417 O O . MET A 1 841 ? -20.776 -20.863 15.051 1.00 92.38 841 MET A O 1
ATOM 6421 N N . ASN A 1 842 ? -22.299 -19.796 16.332 1.00 90.31 842 ASN A N 1
ATOM 6422 C CA . ASN A 1 842 ? -22.195 -20.685 17.493 1.00 90.31 842 ASN A CA 1
ATOM 6423 C C . ASN A 1 842 ? -23.410 -21.619 17.609 1.00 90.31 842 ASN A C 1
ATOM 6425 O O . ASN A 1 842 ? -24.445 -21.411 16.973 1.00 90.31 842 ASN A O 1
ATOM 6429 N N . GLY A 1 843 ? -23.294 -22.660 18.435 1.00 85.44 843 GLY A N 1
ATOM 6430 C CA . GLY A 1 843 ? -24.388 -23.576 18.771 1.00 85.44 843 GLY A CA 1
ATOM 6431 C C . GLY A 1 843 ? -23.933 -25.032 18.832 1.00 85.44 843 GLY A C 1
ATOM 6432 O O . GLY A 1 843 ? -22.877 -25.388 18.319 1.00 85.44 843 GLY A O 1
ATOM 6433 N N . LEU A 1 844 ? -24.746 -25.908 19.417 1.00 80.00 844 LEU A N 1
ATOM 6434 C CA . LEU A 1 844 ? -24.384 -27.314 19.660 1.00 80.00 844 LEU A CA 1
ATOM 6435 C C . LEU A 1 844 ? -24.079 -28.103 18.369 1.00 80.00 844 LEU A C 1
ATOM 6437 O O . LEU A 1 844 ? -24.610 -27.800 17.295 1.00 80.00 844 LEU A O 1
ATOM 6441 N N . THR A 1 845 ? -23.253 -29.148 18.458 1.00 80.00 845 THR A N 1
ATOM 6442 C CA . THR A 1 845 ? -23.083 -30.146 17.388 1.00 80.00 845 THR A CA 1
ATOM 6443 C C . THR A 1 845 ? -24.439 -30.626 16.861 1.00 80.00 845 THR A C 1
ATOM 6445 O O . THR A 1 845 ? -25.370 -30.894 17.619 1.00 80.00 845 THR A O 1
ATOM 6448 N N . GLY A 1 846 ? -24.559 -30.722 15.533 1.00 79.75 846 GLY A N 1
ATOM 6449 C CA . GLY A 1 846 ? -25.799 -31.110 14.854 1.00 79.75 846 GLY A CA 1
ATOM 6450 C C . GLY A 1 846 ? -26.760 -29.962 14.511 1.00 79.75 846 GLY A C 1
ATOM 6451 O O . GLY A 1 846 ? -27.765 -30.219 13.859 1.00 79.75 846 GLY A O 1
ATOM 6452 N N . SER A 1 847 ? -26.466 -28.700 14.858 1.00 85.44 847 SER A N 1
ATOM 6453 C CA . SER A 1 847 ? -27.306 -27.545 14.471 1.00 85.44 847 SER A CA 1
ATOM 6454 C C . SER A 1 847 ? -27.110 -27.023 13.029 1.00 85.44 847 SER A C 1
ATOM 6456 O O . SER A 1 847 ? -27.555 -25.926 12.709 1.00 85.44 847 SER A O 1
ATOM 6458 N N . PHE A 1 848 ? -26.469 -27.796 12.142 1.00 89.81 848 PHE A N 1
ATOM 6459 C CA . PHE A 1 848 ? -26.236 -27.478 10.715 1.00 89.81 848 PHE A CA 1
ATOM 6460 C C . PHE A 1 848 ? -25.411 -26.201 10.409 1.00 89.81 848 PHE A C 1
ATOM 6462 O O . PHE A 1 848 ? -25.523 -25.614 9.330 1.00 89.81 848 PHE A O 1
ATOM 6469 N N . LYS A 1 849 ? -24.557 -25.754 11.342 1.00 91.69 849 LYS A N 1
ATOM 6470 C CA . LYS A 1 849 ? -23.729 -24.535 11.191 1.00 91.69 849 LYS A CA 1
ATOM 6471 C C . LYS A 1 849 ? -22.753 -24.611 10.018 1.00 91.69 849 LYS A C 1
ATOM 6473 O O . LYS A 1 849 ? -22.720 -23.704 9.191 1.00 91.69 849 LYS A O 1
ATOM 6478 N N . SER A 1 850 ? -21.972 -25.687 9.929 1.00 90.81 850 SER A N 1
ATOM 6479 C CA . SER A 1 850 ? -20.972 -25.874 8.870 1.00 90.81 850 SER A CA 1
ATOM 6480 C C . SER A 1 850 ? -21.637 -26.037 7.497 1.00 90.81 850 SER A C 1
ATOM 6482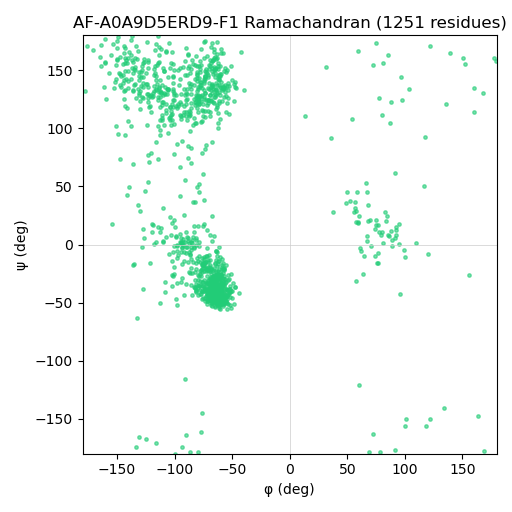 O O . SER A 1 850 ? -21.105 -25.585 6.485 1.00 90.81 850 SER A O 1
ATOM 6484 N N . GLU A 1 851 ? -22.855 -26.584 7.447 1.00 93.69 851 GLU A N 1
ATOM 6485 C CA . GLU A 1 851 ? -23.694 -26.629 6.252 1.00 93.69 851 GLU A CA 1
ATOM 6486 C C . GLU A 1 851 ? -24.137 -25.225 5.813 1.00 93.69 851 GLU A C 1
ATOM 6488 O O . GLU A 1 851 ? -23.951 -24.888 4.641 1.00 93.69 851 GLU A O 1
ATOM 6493 N N . LEU A 1 852 ? -24.650 -24.387 6.725 1.00 95.19 852 LEU A N 1
ATOM 6494 C CA . LEU A 1 852 ? -24.983 -22.983 6.435 1.00 95.19 852 LEU A CA 1
ATOM 6495 C C . LEU A 1 852 ? -23.744 -22.188 5.989 1.00 95.19 852 LEU A C 1
ATOM 6497 O O . LEU A 1 852 ? -23.785 -21.503 4.965 1.00 95.19 852 LEU A O 1
ATOM 6501 N N . ALA A 1 853 ? -22.622 -22.333 6.698 1.00 95.69 853 ALA A N 1
ATOM 6502 C CA . ALA A 1 853 ? -21.352 -21.714 6.331 1.00 95.69 853 ALA A CA 1
ATOM 6503 C C . ALA A 1 853 ? -20.880 -22.166 4.937 1.00 95.69 853 ALA A C 1
ATOM 6505 O O . ALA A 1 853 ? -20.456 -21.336 4.136 1.00 95.69 853 ALA A O 1
ATOM 6506 N N . SER A 1 854 ? -21.047 -23.446 4.582 1.00 96.25 854 SER A N 1
ATOM 6507 C CA . SER A 1 854 ? -20.721 -23.944 3.238 1.00 96.25 854 SER A CA 1
ATOM 6508 C C . SER A 1 854 ? -21.614 -23.360 2.138 1.00 96.25 854 SER A C 1
ATOM 6510 O O . SER A 1 854 ? -21.138 -23.106 1.032 1.00 96.25 854 SER A O 1
ATOM 6512 N N . LEU A 1 855 ? -22.892 -23.078 2.421 1.00 96.81 855 LEU A N 1
ATOM 6513 C CA . LEU A 1 855 ? -23.774 -22.390 1.472 1.00 96.81 855 LEU A CA 1
ATOM 6514 C C . LEU A 1 855 ? -23.308 -20.952 1.218 1.00 96.81 855 LEU A C 1
ATOM 6516 O O . LEU A 1 855 ? -23.275 -20.524 0.065 1.00 96.81 855 LEU A O 1
ATOM 6520 N N . ALA A 1 856 ? -22.878 -20.236 2.257 1.00 96.62 856 ALA A N 1
ATOM 6521 C CA . ALA A 1 856 ? -22.257 -18.924 2.106 1.00 96.62 856 ALA A CA 1
ATOM 6522 C C . ALA A 1 856 ? -20.934 -19.020 1.317 1.00 96.62 856 ALA A C 1
ATOM 6524 O O . ALA A 1 856 ? -20.761 -18.344 0.303 1.00 96.62 856 ALA A O 1
ATOM 6525 N N . GLN A 1 857 ? -20.045 -19.938 1.704 1.00 96.38 857 GLN A N 1
ATOM 6526 C CA . GLN A 1 857 ? -18.725 -20.136 1.101 1.00 96.38 857 GLN A CA 1
ATOM 6527 C C . GLN A 1 857 ? -18.774 -20.522 -0.390 1.00 96.38 857 GLN A C 1
ATOM 6529 O O . GLN A 1 857 ? -17.916 -20.089 -1.166 1.00 96.38 857 GLN A O 1
ATOM 6534 N N . ARG A 1 858 ? -19.787 -21.291 -0.818 1.00 96.62 858 ARG A N 1
ATOM 6535 C CA . ARG A 1 858 ? -19.975 -21.731 -2.215 1.00 96.62 858 ARG A CA 1
ATOM 6536 C C . ARG A 1 858 ? -20.213 -20.601 -3.223 1.00 96.62 858 ARG A C 1
ATOM 6538 O O . ARG A 1 858 ? -20.113 -20.863 -4.423 1.00 96.62 858 ARG A O 1
ATOM 6545 N N . HIS A 1 859 ? -20.440 -19.363 -2.781 1.00 96.81 859 HIS A N 1
ATOM 6546 C CA . HIS A 1 859 ? -20.419 -18.189 -3.663 1.00 96.81 859 HIS A CA 1
ATOM 6547 C C . HIS A 1 859 ? -19.052 -17.976 -4.331 1.00 96.81 859 HIS A C 1
ATOM 6549 O O . HIS A 1 859 ? -19.009 -17.496 -5.456 1.00 96.81 859 HIS A O 1
ATOM 6555 N N . TRP A 1 860 ? -17.948 -18.414 -3.716 1.00 95.88 860 TRP A N 1
ATOM 6556 C CA . TRP A 1 860 ? -16.611 -18.354 -4.327 1.00 95.88 860 TRP A CA 1
ATOM 6557 C C . TRP A 1 860 ? -16.233 -19.597 -5.137 1.00 95.88 860 TRP A C 1
ATOM 6559 O O . TRP A 1 860 ? -15.212 -19.597 -5.819 1.00 95.88 860 TRP A O 1
ATOM 6569 N N . GLY A 1 861 ? -17.043 -20.657 -5.097 1.00 94.31 861 GLY A N 1
ATOM 6570 C CA . GLY A 1 861 ? -16.788 -21.875 -5.858 1.00 94.31 861 GLY A CA 1
ATOM 6571 C C . GLY A 1 861 ? -17.679 -23.040 -5.437 1.00 94.31 861 GLY A C 1
ATOM 6572 O O . GLY A 1 861 ? -17.748 -23.407 -4.265 1.00 94.31 861 GLY A O 1
ATOM 6573 N N . LYS A 1 862 ? -18.318 -23.698 -6.413 1.00 93.44 862 LYS A N 1
ATOM 6574 C CA . LYS A 1 862 ? -19.269 -24.810 -6.180 1.00 93.44 862 LYS A CA 1
ATOM 6575 C C . LYS A 1 862 ? -18.693 -26.000 -5.389 1.00 93.44 862 LYS A C 1
ATOM 6577 O O . LYS A 1 862 ? -19.449 -26.773 -4.808 1.00 93.44 862 LYS A O 1
ATOM 6582 N N . GLY A 1 863 ? -17.366 -26.157 -5.385 1.00 91.25 863 GLY A N 1
ATOM 6583 C CA . GLY A 1 863 ? -16.641 -27.247 -4.718 1.00 91.25 863 GLY A CA 1
ATOM 6584 C C . GLY A 1 863 ? -16.308 -27.017 -3.238 1.00 91.25 863 GLY A C 1
ATOM 6585 O O . GLY A 1 863 ? -15.639 -27.869 -2.654 1.00 91.25 863 GLY A O 1
ATOM 6586 N N . LEU A 1 864 ? -16.733 -25.890 -2.653 1.00 92.56 864 LEU A N 1
ATOM 6587 C CA . LEU A 1 864 ? -16.505 -25.503 -1.253 1.00 92.56 864 LEU A CA 1
ATOM 6588 C C . LEU A 1 864 ? -17.644 -25.996 -0.337 1.00 92.56 864 LEU A C 1
ATOM 6590 O O . LEU A 1 864 ? -18.336 -25.211 0.302 1.00 92.56 864 LEU A O 1
ATOM 6594 N N . ASP A 1 865 ? -17.916 -27.303 -0.343 1.00 92.19 865 ASP A N 1
ATOM 6595 C CA . ASP A 1 865 ? -18.898 -27.905 0.573 1.00 92.19 865 ASP A CA 1
ATOM 6596 C C . ASP A 1 865 ? -18.383 -28.004 2.024 1.00 92.19 865 ASP A C 1
ATOM 6598 O O . ASP A 1 865 ? -17.224 -27.704 2.299 1.00 92.19 865 ASP A O 1
ATOM 6602 N N . ALA A 1 866 ? -19.238 -28.439 2.956 1.00 88.94 866 ALA A N 1
ATOM 6603 C CA . ALA A 1 866 ? -18.916 -28.520 4.386 1.00 88.94 866 ALA A CA 1
ATOM 6604 C C . ALA A 1 866 ? -17.703 -29.417 4.729 1.00 88.94 866 ALA A C 1
ATOM 6606 O O . ALA A 1 866 ? -17.136 -29.277 5.805 1.00 88.94 866 ALA A O 1
ATOM 6607 N N . ARG A 1 867 ? -17.263 -30.316 3.833 1.00 88.38 867 ARG A N 1
ATOM 6608 C CA . ARG A 1 867 ? -16.040 -31.131 4.004 1.00 88.38 867 ARG A CA 1
ATOM 6609 C C . ARG A 1 867 ? -14.805 -30.511 3.346 1.00 88.38 867 ARG A C 1
ATOM 6611 O O . ARG A 1 867 ? -13.707 -31.045 3.474 1.00 88.38 867 ARG A O 1
ATOM 6618 N N . HIS A 1 868 ? -14.990 -29.420 2.613 1.00 91.56 868 HIS A N 1
ATOM 6619 C CA . HIS A 1 868 ? -13.987 -28.747 1.794 1.00 91.56 868 HIS A CA 1
ATOM 6620 C C . HIS A 1 868 ? -13.977 -27.231 2.059 1.00 91.56 868 HIS A C 1
ATOM 6622 O O . HIS A 1 868 ? -13.755 -26.438 1.141 1.00 91.56 868 HIS A O 1
ATOM 6628 N N . LEU A 1 869 ? -14.241 -26.833 3.309 1.00 93.50 869 LEU A N 1
ATOM 6629 C CA . LEU A 1 869 ? -14.124 -25.448 3.762 1.00 93.50 869 LEU A CA 1
ATOM 6630 C C . LEU A 1 869 ? -12.644 -24.995 3.766 1.00 93.50 869 LEU A C 1
ATOM 6632 O O . LEU A 1 869 ? -11.754 -25.836 3.920 1.00 93.50 869 LEU A O 1
ATOM 6636 N N . PRO A 1 870 ? -12.349 -23.689 3.594 1.00 92.06 870 PRO A N 1
ATOM 6637 C CA . PRO A 1 870 ? -10.982 -23.214 3.349 1.00 92.06 870 PRO A CA 1
ATOM 6638 C C . PRO A 1 870 ? -10.010 -23.396 4.521 1.00 92.06 870 PRO A C 1
ATOM 6640 O O . PRO A 1 870 ? -8.801 -23.509 4.311 1.00 92.06 870 PRO A O 1
ATOM 6643 N N . ALA A 1 871 ? -10.517 -23.375 5.755 1.00 94.19 871 ALA A N 1
ATOM 6644 C CA . ALA A 1 871 ? -9.716 -23.450 6.967 1.00 94.19 871 ALA A CA 1
ATOM 6645 C C . ALA A 1 871 ? -10.489 -24.120 8.114 1.00 94.19 871 ALA A C 1
ATOM 6647 O O . ALA A 1 871 ? -11.717 -24.146 8.136 1.00 94.19 871 ALA A O 1
ATOM 6648 N N . ASN A 1 872 ? -9.748 -24.637 9.093 1.00 92.81 872 ASN A N 1
ATOM 6649 C CA . ASN A 1 872 ? -10.282 -25.278 10.294 1.00 92.81 872 ASN A CA 1
ATOM 6650 C C . ASN A 1 872 ? -9.424 -24.880 11.506 1.00 92.81 872 ASN A C 1
ATOM 6652 O O . ASN A 1 872 ? -8.192 -24.799 11.401 1.00 92.81 872 ASN A O 1
ATOM 6656 N N . TRP A 1 873 ? -10.056 -24.637 12.654 1.00 90.88 873 TRP A N 1
ATOM 6657 C CA . TRP A 1 873 ? -9.405 -24.132 13.863 1.00 90.88 873 TRP A CA 1
ATOM 6658 C C . TRP A 1 873 ? -8.371 -25.076 14.480 1.00 90.88 873 TRP A C 1
ATOM 6660 O O . TRP A 1 873 ? -7.549 -24.605 15.263 1.00 90.88 873 TRP A O 1
ATOM 6670 N N . SER A 1 874 ? -8.297 -26.354 14.098 1.00 87.44 874 SER A N 1
ATOM 6671 C CA . SER A 1 874 ? -7.183 -27.245 14.473 1.00 87.44 874 SER A CA 1
ATOM 6672 C C . SER A 1 874 ? -5.824 -26.775 13.927 1.00 87.44 874 SER A C 1
ATOM 6674 O O . SER A 1 874 ? -4.782 -27.068 14.517 1.00 87.44 874 SER A O 1
ATOM 6676 N N . SER A 1 875 ? -5.824 -25.973 12.857 1.00 88.44 875 SER A N 1
ATOM 6677 C CA . SER A 1 875 ? -4.622 -25.451 12.198 1.00 88.44 875 SER A CA 1
ATOM 6678 C C . SER A 1 875 ? -3.805 -24.492 13.083 1.00 88.44 875 SER A C 1
ATOM 6680 O O . SER A 1 875 ? -4.287 -23.931 14.074 1.00 88.44 875 SER A O 1
ATOM 6682 N N . SER A 1 876 ? -2.532 -24.276 12.729 1.00 87.44 876 SER A N 1
ATOM 6683 C CA . SER A 1 876 ? -1.680 -23.288 13.411 1.00 87.44 876 SER A CA 1
ATOM 6684 C C . SER A 1 876 ? -2.112 -21.855 13.073 1.00 87.44 876 SER A C 1
ATOM 6686 O O . SER A 1 876 ? -2.506 -21.576 11.941 1.00 87.44 876 SER A O 1
ATOM 6688 N N . GLY A 1 877 ? -1.990 -20.920 14.026 1.00 85.44 877 GLY A N 1
ATOM 6689 C CA . GLY A 1 877 ? -2.373 -19.514 13.810 1.00 85.44 877 GLY A CA 1
ATOM 6690 C C . GLY A 1 877 ? -1.647 -18.863 12.627 1.00 85.44 877 GLY A C 1
ATOM 6691 O O . GLY A 1 877 ? -2.255 -18.125 11.867 1.00 85.44 877 GLY A O 1
ATOM 6692 N N . ASN A 1 878 ? -0.383 -19.234 12.393 1.00 84.00 878 ASN A N 1
ATOM 6693 C CA . ASN A 1 878 ? 0.398 -18.783 11.234 1.00 84.00 878 ASN A CA 1
ATOM 6694 C C . ASN A 1 878 ? -0.213 -19.230 9.896 1.00 84.00 878 ASN A C 1
ATOM 6696 O O . ASN A 1 878 ? -0.152 -18.493 8.917 1.00 84.00 878 ASN A O 1
ATOM 6700 N N . SER A 1 879 ? -0.775 -20.442 9.850 1.00 88.12 879 SER A N 1
ATOM 6701 C CA . SER A 1 879 ? -1.447 -20.960 8.656 1.00 88.12 879 SER A CA 1
ATOM 6702 C C . SER A 1 879 ? -2.764 -20.228 8.412 1.00 88.12 879 SER A C 1
ATOM 6704 O O . SER A 1 879 ? -3.074 -19.903 7.272 1.00 88.12 879 SER A O 1
ATOM 6706 N N . LEU A 1 880 ? -3.515 -19.939 9.480 1.00 92.00 880 LEU A N 1
ATOM 6707 C CA . LEU A 1 880 ? -4.767 -19.185 9.407 1.00 92.00 880 LEU A CA 1
ATOM 6708 C C . LEU A 1 880 ? -4.527 -17.733 8.961 1.00 92.00 880 LEU A C 1
ATOM 6710 O O . LEU A 1 880 ? -5.208 -17.274 8.052 1.00 92.00 880 LEU A O 1
ATOM 6714 N N . GLU A 1 881 ? -3.518 -17.045 9.510 1.00 90.00 881 GLU A N 1
ATOM 6715 C CA . GLU A 1 881 ? -3.096 -15.705 9.060 1.00 90.00 881 GLU A CA 1
ATOM 6716 C C . GLU A 1 881 ? -2.716 -15.697 7.569 1.00 90.00 881 GLU A C 1
ATOM 6718 O O . GLU A 1 881 ? -3.185 -14.847 6.816 1.00 90.00 881 GLU A O 1
ATOM 6723 N N . ALA A 1 882 ? -1.913 -16.668 7.114 1.00 89.88 882 ALA A N 1
ATOM 6724 C CA . ALA A 1 882 ? -1.483 -16.749 5.717 1.00 89.88 882 ALA A CA 1
ATOM 6725 C C . ALA A 1 882 ? -2.644 -17.035 4.744 1.00 89.88 882 ALA A C 1
ATOM 6727 O O . ALA A 1 882 ? -2.711 -16.425 3.676 1.00 89.88 882 ALA A O 1
ATOM 6728 N N . LEU A 1 883 ? -3.574 -17.924 5.113 1.00 93.56 883 LEU A N 1
ATOM 6729 C CA . LEU A 1 883 ? -4.781 -18.192 4.325 1.00 93.56 883 LEU A CA 1
ATOM 6730 C C . LEU A 1 883 ? -5.700 -16.964 4.283 1.00 93.56 883 LEU A C 1
ATOM 6732 O O . LEU A 1 883 ? -6.127 -16.568 3.203 1.00 93.56 883 LEU A O 1
ATOM 6736 N N . ALA A 1 884 ? -5.937 -16.312 5.423 1.00 93.50 884 ALA A N 1
ATOM 6737 C CA . ALA A 1 884 ? -6.763 -15.109 5.513 1.00 93.50 884 ALA A CA 1
ATOM 6738 C C . ALA A 1 884 ? -6.151 -13.899 4.778 1.00 93.50 884 ALA A C 1
ATOM 6740 O O . ALA A 1 884 ? -6.874 -13.035 4.285 1.00 93.50 884 ALA A O 1
ATOM 6741 N N . HIS A 1 885 ? -4.821 -13.831 4.665 1.00 93.38 885 HIS A N 1
ATOM 6742 C CA . HIS A 1 885 ? -4.130 -12.849 3.828 1.00 93.38 885 HIS A CA 1
ATOM 6743 C C . HIS A 1 885 ? -4.301 -13.145 2.329 1.00 93.38 885 HIS A C 1
ATOM 6745 O O . HIS A 1 885 ? -4.544 -12.229 1.540 1.00 93.38 885 HIS A O 1
ATOM 6751 N N . ALA A 1 886 ? -4.182 -14.413 1.918 1.00 94.81 886 ALA A N 1
ATOM 6752 C CA . ALA A 1 886 ? -4.347 -14.828 0.524 1.00 94.81 886 ALA A CA 1
ATOM 6753 C C . ALA A 1 886 ? -5.810 -14.746 0.045 1.00 94.81 886 ALA A C 1
ATOM 6755 O O . ALA A 1 886 ? -6.056 -14.451 -1.121 1.00 94.81 886 ALA A O 1
ATOM 6756 N N . ALA A 1 887 ? -6.784 -14.933 0.933 1.00 95.19 887 ALA A N 1
ATOM 6757 C CA . ALA A 1 887 ? -8.212 -14.900 0.620 1.00 95.19 887 ALA A CA 1
ATOM 6758 C C . ALA A 1 887 ? -8.810 -13.471 0.564 1.00 95.19 887 ALA A C 1
ATOM 6760 O O . ALA A 1 887 ? -9.941 -13.239 0.997 1.00 95.19 887 ALA A O 1
ATOM 6761 N N . LYS A 1 888 ? -8.047 -12.494 0.052 1.00 95.94 888 LYS A N 1
ATOM 6762 C CA . LYS A 1 888 ? -8.434 -11.074 -0.020 1.00 95.94 888 LYS A CA 1
ATOM 6763 C C . LYS A 1 888 ? -9.801 -10.866 -0.694 1.00 95.94 888 LYS A C 1
ATOM 6765 O O . LYS A 1 888 ? -10.080 -11.479 -1.723 1.00 95.94 888 LYS A O 1
ATOM 6770 N N . ASP A 1 889 ? -10.621 -9.989 -0.111 1.00 95.62 889 ASP A N 1
ATOM 6771 C CA . ASP A 1 889 ? -11.993 -9.641 -0.527 1.00 95.62 889 ASP A CA 1
ATOM 6772 C C . ASP A 1 889 ? -12.924 -10.863 -0.712 1.00 95.62 889 ASP A C 1
ATOM 6774 O O . ASP A 1 889 ? -13.733 -10.925 -1.644 1.00 95.62 889 ASP A O 1
ATOM 6778 N N . THR A 1 890 ? -12.783 -11.876 0.151 1.00 95.31 890 THR A N 1
ATOM 6779 C CA . THR A 1 890 ? -13.671 -13.051 0.217 1.00 95.31 890 THR A CA 1
ATOM 6780 C C . THR A 1 890 ? -14.267 -13.213 1.612 1.00 95.31 890 THR A C 1
ATOM 6782 O O . THR A 1 890 ? -13.672 -12.780 2.605 1.00 95.31 890 THR A O 1
ATOM 6785 N N . LEU A 1 891 ? -15.408 -13.900 1.706 1.00 96.31 891 LEU A N 1
ATOM 6786 C CA . LEU A 1 891 ? -15.805 -14.558 2.947 1.00 96.31 891 LEU A CA 1
ATOM 6787 C C . LEU A 1 891 ? -14.972 -15.838 3.080 1.00 96.31 891 LEU A C 1
ATOM 6789 O O . LEU A 1 891 ? -15.001 -16.684 2.184 1.00 96.31 891 LEU A O 1
ATOM 6793 N N . THR A 1 892 ? -14.239 -15.994 4.179 1.00 96.00 892 THR A N 1
ATOM 6794 C CA . THR A 1 892 ? -13.414 -17.182 4.439 1.00 96.00 892 THR A CA 1
ATOM 6795 C C . THR A 1 892 ? -13.833 -17.849 5.737 1.00 96.00 892 THR A C 1
ATOM 6797 O O . THR A 1 892 ? -13.735 -17.267 6.818 1.00 96.00 892 THR A O 1
ATOM 6800 N N . THR A 1 893 ? -14.291 -19.093 5.620 1.00 96.31 893 THR A N 1
ATOM 6801 C CA . THR A 1 893 ? -14.736 -19.902 6.754 1.00 96.31 893 THR A CA 1
ATOM 6802 C C . THR A 1 893 ? -13.547 -20.547 7.463 1.00 96.31 893 THR A C 1
ATOM 6804 O O . THR A 1 893 ? -12.762 -21.254 6.827 1.00 96.31 893 THR A O 1
ATOM 6807 N N . ILE A 1 894 ? -13.447 -20.341 8.778 1.00 95.12 894 ILE A N 1
ATOM 6808 C CA . ILE A 1 894 ? -12.594 -21.115 9.685 1.00 95.12 894 ILE A CA 1
ATOM 6809 C C . ILE A 1 894 ? -13.522 -21.976 10.546 1.00 95.12 894 ILE A C 1
ATOM 6811 O O . ILE A 1 894 ? -14.191 -21.481 11.455 1.00 95.12 894 ILE A O 1
ATOM 6815 N N . ASP A 1 895 ? -13.601 -23.257 10.203 1.00 93.19 895 ASP A N 1
ATOM 6816 C CA . ASP A 1 895 ? -14.566 -24.195 10.778 1.00 93.19 895 ASP A CA 1
ATOM 6817 C C . ASP A 1 895 ? -14.076 -24.820 12.100 1.00 93.19 895 ASP A C 1
ATOM 6819 O O . ASP A 1 895 ? -12.868 -24.880 12.349 1.00 93.19 895 ASP A O 1
ATOM 6823 N N . ASP A 1 896 ? -15.008 -25.327 12.911 1.00 87.56 896 ASP A N 1
ATOM 6824 C CA . ASP A 1 896 ? -14.758 -26.196 14.076 1.00 87.56 896 ASP A CA 1
ATOM 6825 C C . ASP A 1 896 ? -14.010 -25.535 15.256 1.00 87.56 896 ASP A C 1
ATOM 6827 O O . ASP A 1 896 ? -12.999 -26.033 15.761 1.00 87.56 896 ASP A O 1
ATOM 6831 N N . PHE A 1 897 ? -14.499 -24.385 15.737 1.00 88.75 897 PHE A N 1
ATOM 6832 C CA . PHE A 1 897 ? -14.050 -23.828 17.017 1.00 88.75 897 PHE A CA 1
ATOM 6833 C C . PHE A 1 897 ? -14.633 -24.629 18.195 1.00 88.75 897 PHE A C 1
ATOM 6835 O O . PHE A 1 897 ? -15.633 -24.253 18.812 1.00 88.75 897 PHE A O 1
ATOM 6842 N N . CYS A 1 898 ? -13.979 -25.748 18.500 1.00 85.12 898 CYS A N 1
ATOM 6843 C CA . CYS A 1 898 ? -14.237 -26.593 19.662 1.00 85.12 898 CYS A CA 1
ATOM 6844 C C . CYS A 1 898 ? -12.997 -26.597 20.587 1.00 85.12 898 CYS A C 1
ATOM 6846 O O . CYS A 1 898 ? -12.104 -27.436 20.422 1.00 85.12 898 CYS A O 1
ATOM 6848 N N . PRO A 1 899 ? -12.870 -25.648 21.540 1.00 78.75 899 PRO A N 1
ATOM 6849 C CA . PRO A 1 899 ? -11.733 -25.615 22.458 1.00 78.75 899 PRO A CA 1
ATOM 6850 C C . PRO A 1 899 ? -11.715 -26.871 23.357 1.00 78.75 899 PRO A C 1
ATOM 6852 O O . PRO A 1 899 ? -12.720 -27.190 23.989 1.00 78.75 899 PRO A O 1
ATOM 6855 N N . PRO A 1 900 ? -10.590 -27.606 23.458 1.00 75.12 900 PRO A N 1
ATOM 6856 C CA . PRO A 1 900 ? -10.527 -28.825 24.261 1.00 75.12 900 PRO A CA 1
ATOM 6857 C C . PRO A 1 900 ? -10.485 -28.506 25.760 1.00 75.12 900 PRO A C 1
ATOM 6859 O O . PRO A 1 900 ? -9.763 -27.607 26.184 1.00 75.12 900 PRO A O 1
ATOM 6862 N N . ASN A 1 901 ? -11.187 -29.297 26.576 1.00 69.81 901 ASN A N 1
ATOM 6863 C CA . ASN A 1 901 ? -11.187 -29.151 28.034 1.00 69.81 901 ASN A CA 1
ATOM 6864 C C . ASN A 1 901 ? -9.766 -29.173 28.637 1.00 69.81 901 ASN A C 1
ATOM 6866 O O . ASN A 1 901 ? -8.955 -30.044 28.320 1.00 69.81 901 ASN A O 1
ATOM 6870 N N . GLY A 1 902 ? -9.493 -28.261 29.576 1.00 66.19 902 GLY A N 1
ATOM 6871 C CA . GLY A 1 902 ? -8.224 -28.190 30.310 1.00 66.19 902 GLY A CA 1
ATOM 6872 C C . GLY A 1 902 ? -7.246 -27.123 29.784 1.00 66.19 902 GLY A C 1
ATOM 6873 O O . GLY A 1 902 ? -7.674 -26.133 29.191 1.00 66.19 902 GLY A O 1
ATOM 6874 N N . PRO A 1 903 ? -5.925 -27.270 30.021 1.00 61.41 903 PRO A N 1
ATOM 6875 C CA . PRO A 1 903 ? -4.939 -26.214 29.753 1.00 61.41 903 PRO A CA 1
ATOM 6876 C C . PRO A 1 903 ? -4.855 -25.756 28.289 1.00 61.41 903 PRO A C 1
ATOM 6878 O O . PRO A 1 903 ? -4.504 -24.605 28.022 1.00 61.41 903 PRO A O 1
ATOM 6881 N N . ASP A 1 904 ? -5.183 -26.633 27.338 1.00 68.06 904 ASP A N 1
ATOM 6882 C CA . ASP A 1 904 ? -5.132 -26.320 25.910 1.00 68.06 904 ASP A CA 1
ATOM 6883 C C . ASP A 1 904 ? -6.312 -25.448 25.429 1.00 68.06 904 ASP A C 1
ATOM 6885 O O . ASP A 1 904 ? -6.155 -24.752 24.421 1.00 68.06 904 ASP A O 1
ATOM 6889 N N . ALA A 1 905 ? -7.421 -25.347 26.183 1.00 73.06 905 ALA A N 1
ATOM 6890 C CA . ALA A 1 905 ? -8.494 -24.372 25.926 1.00 73.06 905 ALA A CA 1
ATOM 6891 C C . ALA A 1 905 ? -7.946 -22.938 25.849 1.00 73.06 905 ALA A C 1
ATOM 6893 O O . ALA A 1 905 ? -8.264 -22.175 24.934 1.00 73.06 905 ALA A O 1
ATOM 6894 N N . ALA A 1 906 ? -7.055 -22.581 26.782 1.00 73.19 906 ALA A N 1
ATOM 6895 C CA . ALA A 1 906 ? -6.443 -21.257 26.841 1.00 73.19 906 ALA A CA 1
ATOM 6896 C C . ALA A 1 906 ? -5.591 -20.959 25.595 1.00 73.19 906 ALA A C 1
ATOM 6898 O O . ALA A 1 906 ? -5.610 -19.837 25.093 1.00 73.19 906 ALA A O 1
ATOM 6899 N N . ARG A 1 907 ? -4.893 -21.967 25.050 1.00 77.81 907 ARG A N 1
ATOM 6900 C CA . ARG A 1 907 ? -4.139 -21.843 23.789 1.00 77.81 907 ARG A CA 1
ATOM 6901 C C . ARG A 1 907 ? -5.068 -21.699 22.584 1.00 77.81 907 ARG A C 1
ATOM 6903 O O . ARG A 1 907 ? -4.762 -20.930 21.674 1.00 77.81 907 ARG A O 1
ATOM 6910 N N . TYR A 1 908 ? -6.200 -22.403 22.579 1.00 82.06 908 TYR A N 1
ATOM 6911 C CA . TYR A 1 908 ? -7.213 -22.299 21.527 1.00 82.06 908 TYR A CA 1
ATOM 6912 C C . TYR A 1 908 ? -7.839 -20.897 21.486 1.00 82.06 908 TYR A C 1
ATOM 6914 O O . TYR A 1 908 ? -7.842 -20.257 20.434 1.00 82.06 908 TYR A O 1
ATOM 6922 N N . HIS A 1 909 ? -8.257 -20.360 22.639 1.00 83.06 909 HIS A N 1
ATOM 6923 C CA . HIS A 1 909 ? -8.743 -18.980 22.737 1.00 83.06 909 HIS A CA 1
ATOM 6924 C C . HIS A 1 909 ? -7.652 -17.942 22.431 1.00 83.06 909 HIS A C 1
ATOM 6926 O O . HIS A 1 909 ? -7.940 -16.962 21.753 1.00 83.06 909 HIS A O 1
ATOM 6932 N N . GLN A 1 910 ? -6.396 -18.155 22.845 1.00 82.56 910 GLN A N 1
ATOM 6933 C CA . GLN A 1 910 ? -5.286 -17.260 22.490 1.00 82.56 910 GLN A CA 1
ATOM 6934 C C . GLN A 1 910 ? -5.038 -17.218 20.972 1.00 82.56 910 GLN A C 1
ATOM 6936 O O . GLN A 1 910 ? -4.763 -16.153 20.422 1.00 82.56 910 GLN A O 1
ATOM 6941 N N . LYS A 1 911 ? -5.158 -18.360 20.284 1.00 87.12 911 LYS A N 1
ATOM 6942 C CA . LYS A 1 911 ? -5.070 -18.442 18.820 1.00 87.12 911 LYS A CA 1
ATOM 6943 C C . LYS A 1 911 ? -6.238 -17.720 18.139 1.00 87.12 911 LYS A C 1
ATOM 6945 O O . LYS A 1 911 ? -6.019 -17.057 17.128 1.00 87.12 911 LYS A O 1
ATOM 6950 N N . ALA A 1 912 ? -7.445 -17.810 18.697 1.00 86.25 912 ALA A N 1
ATOM 6951 C CA . ALA A 1 912 ? -8.594 -17.057 18.205 1.00 86.25 912 ALA A CA 1
ATOM 6952 C C . ALA A 1 912 ? -8.446 -15.542 18.430 1.00 86.25 912 ALA A C 1
ATOM 6954 O O . ALA A 1 912 ? -8.680 -14.791 17.485 1.00 86.25 912 ALA A O 1
ATOM 6955 N N . ASP A 1 913 ? -7.971 -15.092 19.604 1.00 83.50 913 ASP A N 1
ATOM 6956 C CA . ASP A 1 913 ? -7.630 -13.675 19.829 1.00 83.50 913 ASP A CA 1
ATOM 6957 C C . ASP A 1 913 ? -6.588 -13.210 18.813 1.00 83.50 913 ASP A C 1
ATOM 6959 O O . ASP A 1 913 ? -6.809 -12.207 18.151 1.00 83.50 913 ASP A O 1
ATOM 6963 N N . GLN A 1 914 ? -5.512 -13.975 18.591 1.00 83.88 914 GLN A N 1
ATOM 6964 C CA . GLN A 1 914 ? -4.501 -13.637 17.585 1.00 83.88 914 GLN A CA 1
ATOM 6965 C C . GLN A 1 914 ? -5.109 -13.426 16.185 1.00 83.88 914 GLN A C 1
ATOM 6967 O O . GLN A 1 914 ? -4.914 -12.365 15.600 1.00 83.88 914 GLN A O 1
ATOM 6972 N N . VAL A 1 915 ? -5.841 -14.409 15.647 1.00 87.44 915 VAL A N 1
ATOM 6973 C CA . VAL A 1 915 ? -6.322 -14.378 14.251 1.00 87.44 915 VAL A CA 1
ATOM 6974 C C . VAL A 1 915 ? -7.439 -13.348 14.047 1.00 87.44 915 VAL A C 1
ATOM 6976 O O . VAL A 1 915 ? -7.391 -12.558 13.105 1.00 87.44 915 VAL A O 1
ATOM 6979 N N . LEU A 1 916 ? -8.438 -13.320 14.932 1.00 86.81 916 LEU A N 1
ATOM 6980 C CA . LEU A 1 916 ? -9.623 -12.470 14.763 1.00 86.81 916 LEU A CA 1
ATOM 6981 C C . LEU A 1 916 ? -9.321 -11.003 15.087 1.00 86.81 916 LEU A C 1
ATOM 6983 O O . LEU A 1 916 ? -9.856 -10.102 14.447 1.00 86.81 916 LEU A O 1
ATOM 6987 N N . ARG A 1 917 ? -8.412 -10.742 16.033 1.00 82.12 917 ARG A N 1
ATOM 6988 C CA . ARG A 1 917 ? -7.951 -9.384 16.348 1.00 82.12 917 ARG A CA 1
ATOM 6989 C C . ARG A 1 917 ? -6.952 -8.846 15.329 1.00 82.12 917 ARG A C 1
ATOM 6991 O O . ARG A 1 917 ? -6.872 -7.632 15.175 1.00 82.12 917 ARG A O 1
ATOM 6998 N N . ALA A 1 918 ? -6.202 -9.715 14.646 1.00 82.75 918 ALA A N 1
ATOM 6999 C CA . ALA A 1 918 ? -5.405 -9.327 13.483 1.00 82.75 918 ALA A CA 1
ATOM 7000 C C . ALA A 1 918 ? -6.312 -8.845 12.340 1.00 82.75 918 ALA A C 1
ATOM 7002 O O . ALA A 1 918 ? -6.054 -7.782 11.778 1.00 82.75 918 ALA A O 1
ATOM 7003 N N . ALA A 1 919 ? -7.411 -9.564 12.068 1.00 82.62 919 ALA A N 1
ATOM 7004 C CA . ALA A 1 919 ? -8.428 -9.140 11.103 1.00 82.62 919 ALA A CA 1
ATOM 7005 C C . ALA A 1 919 ? -9.081 -7.813 11.521 1.00 82.62 919 ALA A C 1
ATOM 7007 O O . ALA A 1 919 ? -8.969 -6.825 10.804 1.00 82.62 919 ALA A O 1
ATOM 7008 N N . GLY A 1 920 ? -9.628 -7.731 12.737 1.00 74.25 920 GLY A N 1
ATOM 7009 C CA . GLY A 1 920 ? -10.271 -6.514 13.247 1.00 74.25 920 GLY A CA 1
ATOM 7010 C C . GLY A 1 920 ? -9.340 -5.347 13.606 1.00 74.25 920 GLY A C 1
ATOM 7011 O O . GLY A 1 920 ? -9.770 -4.436 14.308 1.00 74.25 920 GLY A O 1
ATOM 7012 N N . ASN A 1 921 ? -8.067 -5.385 13.207 1.00 74.56 921 ASN A N 1
ATOM 7013 C CA . ASN A 1 921 ? -7.120 -4.263 13.256 1.00 74.56 921 ASN A CA 1
ATOM 7014 C C . ASN A 1 921 ? -6.427 -4.030 11.895 1.00 74.56 921 ASN A C 1
ATOM 7016 O O . ASN A 1 921 ? -5.564 -3.158 11.814 1.00 74.56 921 ASN A O 1
ATOM 7020 N N . SER A 1 922 ? -6.707 -4.849 10.871 1.00 66.50 922 SER A N 1
ATOM 7021 C CA . SER A 1 922 ? -5.925 -4.933 9.624 1.00 66.50 922 SER A CA 1
ATOM 7022 C C . SER A 1 922 ? -4.406 -5.060 9.853 1.00 66.50 922 SER A C 1
ATOM 7024 O O . SER A 1 922 ? -3.601 -4.507 9.105 1.00 66.50 922 SER A O 1
ATOM 7026 N N . ALA A 1 923 ? -3.995 -5.777 10.907 1.00 58.12 923 ALA A N 1
ATOM 7027 C CA . ALA A 1 923 ? -2.621 -5.773 11.416 1.00 58.12 923 ALA A CA 1
ATOM 7028 C C . ALA A 1 923 ? -1.962 -7.159 11.354 1.00 58.12 923 ALA A C 1
ATOM 7030 O O . ALA A 1 923 ? -2.490 -8.141 11.876 1.00 58.12 923 ALA A O 1
ATOM 7031 N N . GLY A 1 924 ? -0.774 -7.228 10.747 1.00 57.97 924 GLY A N 1
ATOM 7032 C CA . GLY A 1 924 ? 0.084 -8.412 10.755 1.00 57.97 924 GLY A CA 1
ATOM 7033 C C . GLY A 1 924 ? 1.026 -8.441 11.962 1.00 57.97 924 GLY A C 1
ATOM 7034 O O . GLY A 1 924 ? 1.243 -7.434 12.636 1.00 57.97 924 GLY A O 1
ATOM 7035 N N . ARG A 1 925 ? 1.605 -9.613 12.243 1.00 60.28 925 ARG A N 1
ATOM 7036 C CA . ARG A 1 925 ? 2.740 -9.737 13.168 1.00 60.28 925 ARG A CA 1
ATOM 7037 C C . ARG A 1 925 ? 4.055 -9.634 12.404 1.00 60.28 925 ARG A C 1
ATOM 7039 O O . ARG A 1 925 ? 4.366 -10.553 11.639 1.00 60.28 925 ARG A O 1
ATOM 7046 N N . GLN A 1 926 ? 4.858 -8.629 12.752 1.00 58.00 926 GLN A N 1
ATOM 7047 C CA . GLN A 1 926 ? 6.231 -8.493 12.271 1.00 58.00 926 GLN A CA 1
ATOM 7048 C C . GLN A 1 926 ? 7.067 -9.707 12.671 1.00 58.00 926 GLN A C 1
ATOM 7050 O O . GLN A 1 926 ? 7.006 -10.204 13.800 1.00 58.00 926 GLN A O 1
ATOM 7055 N N . ARG A 1 927 ? 7.843 -10.214 11.712 1.00 61.69 927 ARG A N 1
ATOM 7056 C CA . ARG A 1 927 ? 8.688 -11.406 11.850 1.00 61.69 927 ARG A CA 1
ATOM 7057 C C . ARG A 1 927 ? 9.993 -11.142 11.116 1.00 61.69 927 ARG A C 1
ATOM 7059 O O . ARG A 1 927 ? 9.958 -10.699 9.975 1.00 61.69 927 ARG A O 1
ATOM 7066 N N . MET A 1 928 ? 11.132 -11.464 11.713 1.00 55.56 928 MET A N 1
ATOM 7067 C CA . MET A 1 928 ? 12.409 -11.409 10.999 1.00 55.56 928 MET A CA 1
ATOM 7068 C C . MET A 1 928 ? 12.577 -12.628 10.077 1.00 55.56 928 MET A C 1
ATOM 7070 O O . MET A 1 928 ? 12.035 -13.713 10.323 1.00 55.56 928 MET A O 1
ATOM 7074 N N . ARG A 1 929 ? 13.320 -12.449 8.987 1.00 57.97 929 ARG A N 1
ATOM 7075 C CA . ARG A 1 929 ? 13.945 -13.519 8.206 1.00 57.97 929 ARG A CA 1
ATOM 7076 C C . ARG A 1 929 ? 15.196 -14.018 8.949 1.00 57.97 929 ARG A C 1
ATOM 7078 O O . ARG A 1 929 ? 15.638 -13.423 9.929 1.00 57.97 929 ARG A O 1
ATOM 7085 N N . ALA A 1 930 ? 15.752 -15.146 8.504 1.00 44.00 930 ALA A N 1
ATOM 7086 C CA . ALA A 1 930 ? 16.971 -15.710 9.098 1.00 44.00 930 ALA A CA 1
ATOM 7087 C C . ALA A 1 930 ? 18.221 -14.841 8.833 1.00 44.00 930 ALA A C 1
ATOM 7089 O O . ALA A 1 930 ? 19.186 -14.917 9.582 1.00 44.00 930 ALA A O 1
ATOM 7090 N N . ASP A 1 931 ? 18.163 -13.996 7.802 1.00 47.72 931 ASP A N 1
ATOM 7091 C CA . ASP A 1 931 ? 19.148 -12.972 7.422 1.00 47.72 931 ASP A CA 1
ATOM 7092 C C . ASP A 1 931 ? 18.990 -11.641 8.196 1.00 47.72 931 ASP A C 1
ATOM 7094 O O . ASP A 1 931 ? 19.504 -10.619 7.762 1.00 47.72 931 ASP A O 1
ATOM 7098 N N . THR A 1 932 ? 18.237 -11.655 9.303 1.00 49.84 932 THR A N 1
ATOM 7099 C CA . THR A 1 932 ? 17.854 -10.513 10.160 1.00 49.84 932 THR A CA 1
ATOM 7100 C C . THR A 1 932 ? 17.037 -9.384 9.516 1.00 49.84 932 THR A C 1
ATOM 7102 O O . THR A 1 932 ? 16.556 -8.518 10.249 1.00 49.84 932 THR A O 1
ATOM 7105 N N . SER A 1 933 ? 16.741 -9.423 8.213 1.00 58.34 933 SER A N 1
ATOM 7106 C CA . SER A 1 933 ? 15.794 -8.482 7.596 1.00 58.34 933 SER A CA 1
ATOM 7107 C C . SER A 1 933 ? 14.351 -8.714 8.074 1.00 58.34 933 SER A C 1
ATOM 7109 O O . SER A 1 933 ? 13.976 -9.808 8.511 1.00 58.34 933 SER A O 1
ATOM 7111 N N . LEU A 1 934 ? 13.498 -7.690 8.000 1.00 60.56 934 LEU A N 1
ATOM 7112 C CA . LEU A 1 934 ? 12.075 -7.828 8.322 1.00 60.56 934 LEU A CA 1
ATOM 7113 C C . LEU A 1 934 ? 11.326 -8.527 7.178 1.00 60.56 934 LEU A C 1
ATOM 7115 O O . LEU A 1 934 ? 11.487 -8.192 6.006 1.00 60.56 934 LEU A O 1
ATOM 7119 N N . ARG A 1 935 ? 10.460 -9.492 7.510 1.00 66.00 935 ARG A N 1
ATOM 7120 C CA . ARG A 1 935 ? 9.438 -9.982 6.576 1.00 66.00 935 ARG A CA 1
ATOM 7121 C C . ARG A 1 935 ? 8.334 -8.929 6.454 1.00 66.00 935 ARG A C 1
ATOM 7123 O O . ARG A 1 935 ? 7.959 -8.363 7.481 1.00 66.00 935 ARG A O 1
ATOM 7130 N N . PRO A 1 936 ? 7.770 -8.723 5.252 1.00 67.50 936 PRO A N 1
ATOM 7131 C CA . PRO A 1 936 ? 6.577 -7.903 5.096 1.00 67.50 936 PRO A CA 1
ATOM 7132 C C . PRO A 1 936 ? 5.425 -8.490 5.918 1.00 67.50 936 PRO A C 1
ATOM 7134 O O . PRO A 1 936 ? 5.241 -9.713 5.976 1.00 67.50 936 PRO A O 1
ATOM 7137 N N . ASP A 1 937 ? 4.660 -7.610 6.560 1.00 73.25 937 ASP A N 1
ATOM 7138 C CA . ASP A 1 937 ? 3.491 -7.991 7.341 1.00 73.25 937 ASP A CA 1
ATOM 7139 C C . ASP A 1 937 ? 2.398 -8.562 6.430 1.00 73.25 937 ASP A C 1
ATOM 7141 O O . ASP A 1 937 ? 2.067 -7.993 5.390 1.00 73.25 937 ASP A O 1
ATOM 7145 N N . LYS A 1 938 ? 1.813 -9.693 6.839 1.00 82.38 938 LYS A N 1
ATOM 7146 C CA . LYS A 1 938 ? 0.723 -10.371 6.118 1.00 82.38 938 LYS A CA 1
ATOM 7147 C C . LYS A 1 938 ? -0.561 -10.336 6.958 1.00 82.38 938 LYS A C 1
ATOM 7149 O O . LYS A 1 938 ? -0.904 -11.346 7.571 1.00 82.38 938 LYS A O 1
ATOM 7154 N N . PRO A 1 939 ? -1.237 -9.171 7.063 1.00 85.00 939 PRO A N 1
ATOM 7155 C CA . PRO A 1 939 ? -2.507 -9.055 7.778 1.00 85.00 939 PRO A CA 1
ATOM 7156 C C . PRO A 1 939 ? -3.602 -9.873 7.075 1.00 85.00 939 PRO A C 1
ATOM 7158 O O . PRO A 1 939 ? -3.557 -9.999 5.847 1.00 85.00 939 PRO A O 1
ATOM 7161 N N . PRO A 1 940 ? -4.610 -10.390 7.795 1.00 89.44 940 PRO A N 1
ATOM 7162 C CA . PRO A 1 940 ? -5.837 -10.892 7.179 1.00 89.44 940 PRO A CA 1
ATOM 7163 C C . PRO A 1 940 ? -6.473 -9.835 6.259 1.00 89.44 940 PRO A C 1
ATOM 7165 O O . PRO A 1 940 ? -6.496 -8.657 6.603 1.00 89.44 940 PRO A O 1
ATOM 7168 N N . ARG A 1 941 ? -6.983 -10.253 5.093 1.00 91.94 941 ARG A N 1
ATOM 7169 C CA . ARG A 1 941 ? -7.645 -9.385 4.093 1.00 91.94 941 ARG A CA 1
ATOM 7170 C C . ARG A 1 941 ? -9.033 -9.903 3.683 1.00 91.94 941 ARG A C 1
ATOM 7172 O O . ARG A 1 941 ? -9.585 -9.486 2.668 1.00 91.94 941 ARG A O 1
ATOM 7179 N N . CYS A 1 942 ? -9.567 -10.859 4.438 1.00 93.56 942 CYS A N 1
ATOM 7180 C CA . CYS A 1 942 ? -10.848 -11.518 4.204 1.00 93.56 942 CYS A CA 1
ATOM 7181 C C . CYS A 1 942 ? -11.834 -11.210 5.336 1.00 93.56 942 CYS A C 1
ATOM 7183 O O . CYS A 1 942 ? -11.421 -11.037 6.486 1.00 93.56 942 CYS A O 1
ATOM 7185 N N . LEU A 1 943 ? -13.135 -11.273 5.053 1.00 95.19 943 LEU A N 1
ATOM 7186 C CA . LEU A 1 943 ? -14.142 -11.330 6.109 1.00 95.19 943 LEU A CA 1
ATOM 7187 C C . LEU A 1 943 ? -14.133 -12.754 6.684 1.00 95.19 943 LEU A C 1
ATOM 7189 O O . LEU A 1 943 ? -14.410 -13.721 5.973 1.00 95.19 943 LEU A O 1
ATOM 7193 N N . ILE A 1 944 ? -13.767 -12.902 7.958 1.00 95.19 944 ILE A N 1
ATOM 7194 C CA . ILE A 1 944 ? -13.685 -14.220 8.602 1.00 95.19 944 ILE A CA 1
ATOM 7195 C C . ILE A 1 944 ? -15.071 -14.641 9.096 1.00 95.19 944 ILE A C 1
ATOM 7197 O O . ILE A 1 944 ? -15.683 -13.936 9.901 1.00 95.19 944 ILE A O 1
ATOM 7201 N N . LEU A 1 945 ? -15.516 -15.825 8.666 1.00 95.75 945 LEU A N 1
ATOM 7202 C CA . LEU A 1 945 ? -16.637 -16.557 9.253 1.00 95.75 945 LEU A CA 1
ATOM 7203 C C . LEU A 1 945 ? -16.089 -17.684 10.137 1.00 95.75 945 LEU A C 1
ATOM 7205 O O . LEU A 1 945 ? -15.586 -18.686 9.638 1.00 95.75 945 LEU A O 1
ATOM 7209 N N . SER A 1 946 ? -16.180 -17.542 11.453 1.00 94.38 946 SER A N 1
ATOM 7210 C CA . SER A 1 946 ? -15.892 -18.630 12.390 1.00 94.38 946 SER A CA 1
ATOM 7211 C C . SER A 1 946 ? -17.141 -19.486 12.591 1.00 94.38 946 SER A C 1
ATOM 7213 O O . SER A 1 946 ? -18.223 -18.937 12.785 1.00 94.38 946 SER A O 1
ATOM 7215 N N . THR A 1 947 ? -17.007 -20.810 12.634 1.00 92.75 947 THR A N 1
ATOM 7216 C CA . THR A 1 947 ? -18.037 -21.695 13.214 1.00 92.75 947 THR A CA 1
ATOM 7217 C C . THR A 1 947 ? -17.505 -22.300 14.514 1.00 92.75 947 THR A C 1
ATOM 7219 O O . THR A 1 947 ? -16.292 -22.445 14.672 1.00 92.75 947 THR A O 1
ATOM 7222 N N . GLY A 1 948 ? -18.377 -22.635 15.465 1.00 89.31 948 GLY A N 1
ATOM 7223 C CA . GLY A 1 948 ? -17.962 -23.246 16.731 1.00 89.31 948 GLY A CA 1
ATOM 7224 C C . GLY A 1 948 ? -19.117 -23.755 17.579 1.00 89.31 948 GLY A C 1
ATOM 7225 O O . GLY A 1 948 ? -20.273 -23.424 17.324 1.00 89.31 948 GLY A O 1
ATOM 7226 N N . GLU A 1 949 ? -18.806 -24.547 18.604 1.00 82.00 949 GLU A N 1
ATOM 7227 C CA . GLU A 1 949 ? -19.774 -24.812 19.679 1.00 82.00 949 GLU A CA 1
ATOM 7228 C C . GLU A 1 949 ? -19.847 -23.635 20.654 1.00 82.00 949 GLU A C 1
ATOM 7230 O O . GLU A 1 949 ? -20.934 -23.233 21.066 1.00 82.00 949 GLU A O 1
ATOM 7235 N N . GLU A 1 950 ? -18.689 -23.041 20.949 1.00 74.25 950 GLU A N 1
ATOM 7236 C CA . GLU A 1 950 ? -18.527 -21.881 21.823 1.00 74.25 950 GLU A CA 1
ATOM 7237 C C . GLU A 1 950 ? -18.053 -20.650 21.040 1.00 74.25 950 GLU A C 1
ATOM 7239 O O . GLU A 1 950 ? -17.393 -20.758 20.006 1.00 74.25 950 GLU A O 1
ATOM 7244 N N . SER A 1 951 ? -18.309 -19.459 21.582 1.00 75.69 951 SER A N 1
ATOM 7245 C CA . SER A 1 951 ? -17.717 -18.223 21.068 1.00 75.69 951 SER A CA 1
ATOM 7246 C C . SER A 1 951 ? -16.291 -18.004 21.602 1.00 75.69 951 SER A C 1
ATOM 7248 O O . SER A 1 951 ? -16.029 -18.235 22.787 1.00 75.69 951 SER A O 1
ATOM 7250 N N . PRO A 1 952 ? -15.360 -17.470 20.789 1.00 75.81 952 PRO A N 1
ATOM 7251 C CA . PRO A 1 952 ? -14.078 -16.976 21.280 1.00 75.81 952 PRO A CA 1
ATOM 7252 C C . PRO A 1 952 ? -14.242 -15.947 22.415 1.00 75.81 952 PRO A C 1
ATOM 7254 O O . PRO A 1 952 ? -15.045 -15.014 22.340 1.00 75.81 952 PRO A O 1
ATOM 7257 N N . ARG A 1 953 ? -13.470 -16.121 23.494 1.00 73.69 953 ARG A N 1
ATOM 7258 C CA . ARG A 1 953 ? -13.555 -15.294 24.706 1.00 73.69 953 ARG A CA 1
ATOM 7259 C C . ARG A 1 953 ? -12.818 -13.963 24.543 1.00 73.69 953 ARG A C 1
ATOM 7261 O O . ARG A 1 953 ? -11.691 -13.934 24.058 1.00 73.69 953 ARG A O 1
ATOM 7268 N N . GLY A 1 954 ? -13.404 -12.887 25.074 1.00 66.69 954 GLY A N 1
ATOM 7269 C CA . GLY A 1 954 ? -12.731 -11.600 25.286 1.00 66.69 954 GLY A CA 1
ATOM 7270 C C . GLY A 1 954 ? -13.579 -10.397 24.873 1.00 66.69 954 GLY A C 1
ATOM 7271 O O . GLY A 1 954 ? -13.914 -10.246 23.702 1.00 66.69 954 GLY A O 1
ATOM 7272 N N . GLN A 1 955 ? -13.866 -9.486 25.813 1.00 62.12 955 GLN A N 1
ATOM 7273 C CA . GLN A 1 955 ? -14.778 -8.349 25.582 1.00 62.12 955 GLN A CA 1
ATOM 7274 C C . GLN A 1 955 ? -14.395 -7.468 24.377 1.00 62.12 955 GLN A C 1
ATOM 7276 O O . GLN A 1 955 ? -15.266 -7.023 23.639 1.00 62.12 955 GLN A O 1
ATOM 7281 N N . SER A 1 956 ? -13.098 -7.221 24.149 1.00 67.38 956 SER A N 1
ATOM 7282 C CA . SER A 1 956 ? -12.640 -6.393 23.017 1.00 67.38 956 SER A CA 1
ATOM 7283 C C . SER A 1 956 ? -12.788 -7.076 21.654 1.00 67.38 956 SER A C 1
ATOM 7285 O O . SER A 1 956 ? -12.770 -6.382 20.641 1.00 67.38 956 SER A O 1
ATOM 7287 N N . LEU A 1 957 ? -12.872 -8.408 21.629 1.00 72.62 957 LEU A N 1
ATOM 7288 C CA . LEU A 1 957 ? -13.009 -9.216 20.418 1.00 72.62 957 LEU A CA 1
ATOM 7289 C C . LEU A 1 957 ? -14.490 -9.448 20.111 1.00 72.62 957 LEU A C 1
ATOM 7291 O O . LEU A 1 957 ? -14.926 -9.222 18.989 1.00 72.62 957 LEU A O 1
ATOM 7295 N N . GLN A 1 958 ? -15.284 -9.768 21.136 1.00 74.06 958 GLN A N 1
ATOM 7296 C CA . GLN A 1 958 ? -16.742 -9.871 21.035 1.00 74.06 958 GLN A CA 1
ATOM 7297 C C . GLN A 1 958 ? -17.405 -8.544 20.631 1.00 74.06 958 GLN A C 1
ATOM 7299 O O . GLN A 1 958 ? -18.458 -8.559 20.011 1.00 74.06 958 GLN A O 1
ATOM 7304 N N . ALA A 1 959 ? -16.790 -7.390 20.910 1.00 70.62 959 ALA A N 1
ATOM 7305 C CA . ALA A 1 959 ? -17.263 -6.091 20.419 1.00 70.62 959 ALA A CA 1
ATOM 7306 C C . ALA A 1 959 ? -17.021 -5.849 18.908 1.00 70.62 959 ALA A C 1
ATOM 7308 O O . ALA A 1 959 ? -17.522 -4.864 18.372 1.00 70.62 959 ALA A O 1
ATOM 7309 N N . ARG A 1 960 ? -16.244 -6.710 18.230 1.00 75.69 960 ARG A N 1
ATOM 7310 C CA . ARG A 1 960 ? -15.855 -6.616 16.801 1.00 75.69 960 ARG A CA 1
ATOM 7311 C C . ARG A 1 960 ? -16.323 -7.823 15.970 1.00 75.69 960 ARG A C 1
ATOM 7313 O O . ARG A 1 960 ? -15.809 -8.115 14.890 1.00 75.69 960 ARG A O 1
ATOM 7320 N N . MET A 1 961 ? -17.280 -8.559 16.515 1.00 85.69 961 MET A N 1
ATOM 7321 C CA . MET A 1 961 ? -17.769 -9.823 15.992 1.00 85.69 961 MET A CA 1
ATOM 7322 C C . MET A 1 961 ? -19.291 -9.773 15.945 1.00 85.69 961 MET A C 1
ATOM 7324 O O . MET A 1 961 ? -19.894 -9.437 16.955 1.00 85.69 961 MET A O 1
ATOM 7328 N N . MET A 1 962 ? -19.921 -10.117 14.823 1.00 90.00 962 MET A N 1
ATOM 7329 C CA . MET A 1 962 ? -21.352 -10.428 14.813 1.00 90.00 962 MET A CA 1
ATOM 7330 C C . MET A 1 962 ? -21.530 -11.863 15.306 1.00 90.00 962 MET A C 1
ATOM 7332 O O . MET A 1 962 ? -21.020 -12.788 14.669 1.00 90.00 962 MET A O 1
ATOM 7336 N N . GLN A 1 963 ? -22.225 -12.053 16.426 1.00 88.62 963 GLN A N 1
ATOM 7337 C CA . GLN A 1 963 ? -22.549 -13.385 16.937 1.00 88.62 963 GLN A CA 1
ATOM 7338 C C . GLN A 1 963 ? -23.887 -13.867 16.358 1.00 88.62 963 GLN A C 1
ATOM 7340 O O . GLN A 1 963 ? -24.883 -13.147 16.366 1.00 88.62 963 GLN A O 1
ATOM 7345 N N . ILE A 1 964 ? -23.888 -15.087 15.819 1.00 91.50 964 ILE A N 1
ATOM 7346 C CA . ILE A 1 964 ? -25.051 -15.756 15.234 1.00 91.50 964 ILE A CA 1
ATOM 7347 C C . ILE A 1 964 ? -25.236 -17.100 15.937 1.00 91.50 964 ILE A C 1
ATOM 7349 O O . ILE A 1 964 ? -24.542 -18.071 15.631 1.00 91.50 964 ILE A O 1
ATOM 7353 N N . ASP A 1 965 ? -26.195 -17.183 16.851 1.00 89.06 965 ASP A N 1
ATOM 7354 C CA . ASP A 1 965 ? -26.465 -18.425 17.573 1.00 89.06 965 ASP A CA 1
ATOM 7355 C C . ASP A 1 965 ? -27.509 -19.275 16.839 1.00 89.06 965 ASP A C 1
ATOM 7357 O O . ASP A 1 965 ? -28.637 -18.849 16.575 1.00 89.06 965 ASP A O 1
ATOM 7361 N N . VAL A 1 966 ? -27.111 -20.497 16.481 1.00 90.56 966 VAL A N 1
ATOM 7362 C CA . VAL A 1 966 ? -27.923 -21.449 15.716 1.00 90.56 966 VAL A CA 1
ATOM 7363 C C . VAL A 1 966 ? -28.422 -22.548 16.643 1.00 90.56 966 VAL A C 1
ATOM 7365 O O . VAL A 1 966 ? -27.735 -23.539 16.919 1.00 90.56 966 VAL A O 1
ATOM 7368 N N . GLU A 1 967 ? -29.648 -22.352 17.122 1.00 87.50 967 GLU A N 1
ATOM 7369 C CA . GLU A 1 967 ? -30.369 -23.291 17.979 1.00 87.50 967 GLU A CA 1
ATOM 7370 C C . GLU A 1 967 ? -30.612 -24.648 17.275 1.00 87.50 967 GLU A C 1
ATOM 7372 O O . GLU A 1 967 ? -30.873 -24.692 16.065 1.00 87.50 967 GLU A O 1
ATOM 7377 N N . PRO A 1 968 ? -30.580 -25.780 18.005 1.00 84.06 968 PRO A N 1
ATOM 7378 C CA . PRO A 1 968 ? -30.975 -27.077 17.462 1.00 84.06 968 PRO A CA 1
ATOM 7379 C C . PRO A 1 968 ? -32.398 -27.041 16.885 1.00 84.06 968 PRO A C 1
ATOM 7381 O O . PRO A 1 968 ? -33.340 -26.626 17.554 1.00 84.06 968 PRO A O 1
ATOM 7384 N N . GLY A 1 969 ? -32.559 -27.491 15.638 1.00 85.38 969 GLY A N 1
ATOM 7385 C CA . GLY A 1 969 ? -33.851 -27.478 14.940 1.00 85.38 969 GLY A CA 1
ATOM 7386 C C . GLY A 1 969 ? -34.250 -26.134 14.313 1.00 85.38 969 GLY A C 1
ATOM 7387 O O . GLY A 1 969 ? -35.304 -26.067 13.688 1.00 85.38 969 GLY A O 1
ATOM 7388 N N . ALA A 1 970 ? -33.422 -25.085 14.409 1.00 88.50 970 ALA A N 1
ATOM 7389 C CA . ALA A 1 970 ? -33.689 -23.807 13.743 1.00 88.50 970 ALA A CA 1
ATOM 7390 C C . ALA A 1 970 ? -33.623 -23.896 12.204 1.00 88.50 970 ALA A C 1
ATOM 7392 O O . ALA A 1 970 ? -34.277 -23.117 11.514 1.00 88.50 970 ALA A O 1
ATOM 7393 N N . VAL A 1 971 ? -32.836 -24.829 11.656 1.00 92.50 971 VAL A N 1
ATOM 7394 C CA . VAL A 1 971 ? -32.637 -24.982 10.207 1.00 92.50 971 VAL A CA 1
ATOM 7395 C C . VAL A 1 971 ? -33.675 -25.931 9.608 1.00 92.50 971 VAL A C 1
ATOM 7397 O O . VAL A 1 971 ? -33.794 -27.085 10.019 1.00 92.50 971 VAL A O 1
ATOM 7400 N N . ASN A 1 972 ? -34.392 -25.465 8.587 1.00 94.31 972 ASN A N 1
ATOM 7401 C CA . ASN A 1 972 ? -35.315 -26.269 7.795 1.00 94.31 972 ASN A CA 1
ATOM 7402 C C . ASN A 1 972 ? -34.530 -27.184 6.838 1.00 94.31 972 ASN A C 1
ATOM 7404 O O . ASN A 1 972 ? -33.922 -26.719 5.873 1.00 94.31 972 ASN A O 1
ATOM 7408 N N . THR A 1 973 ? -34.564 -28.493 7.090 1.00 93.06 973 THR A N 1
ATOM 7409 C CA . THR A 1 973 ? -33.786 -29.503 6.353 1.00 93.06 973 THR A CA 1
ATOM 7410 C C . THR A 1 973 ? -34.190 -29.664 4.888 1.00 93.06 973 THR A C 1
ATOM 7412 O O . THR A 1 973 ? -33.332 -29.943 4.048 1.00 93.06 973 THR A O 1
ATOM 7415 N N . ASP A 1 974 ? -35.463 -29.458 4.549 1.00 91.44 974 ASP A N 1
ATOM 7416 C CA . ASP A 1 974 ? -35.944 -29.590 3.170 1.00 91.44 974 ASP A CA 1
ATOM 7417 C C . ASP A 1 974 ? -35.420 -28.421 2.330 1.00 91.44 974 ASP A C 1
ATOM 7419 O O . ASP A 1 974 ? -34.770 -28.620 1.300 1.00 91.44 974 ASP A O 1
ATOM 7423 N N . ARG A 1 975 ? -35.580 -27.194 2.849 1.00 93.00 975 ARG A N 1
ATOM 7424 C CA . ARG A 1 975 ? -35.027 -25.977 2.235 1.00 93.00 975 ARG A CA 1
ATOM 7425 C C . ARG A 1 975 ? -33.501 -25.994 2.195 1.00 93.00 975 ARG A C 1
ATOM 7427 O O . ARG A 1 975 ? -32.924 -25.558 1.199 1.00 93.00 975 ARG A O 1
ATOM 7434 N N . LEU A 1 976 ? -32.846 -26.538 3.224 1.00 93.69 976 LEU A N 1
ATOM 7435 C CA . LEU A 1 976 ? -31.396 -26.752 3.240 1.00 93.69 976 LEU A CA 1
ATOM 7436 C C . LEU A 1 976 ? -30.971 -27.667 2.087 1.00 93.69 976 LEU A C 1
ATOM 7438 O O . LEU A 1 976 ? -30.023 -27.344 1.374 1.00 93.69 976 LEU A O 1
ATOM 7442 N N . THR A 1 977 ? -31.698 -28.763 1.860 1.00 93.31 977 THR A N 1
ATOM 7443 C CA . THR A 1 977 ? -31.417 -29.710 0.772 1.00 93.31 977 THR A CA 1
ATOM 7444 C C . THR A 1 977 ? -31.600 -29.061 -0.604 1.00 93.31 977 THR A C 1
ATOM 7446 O O . THR A 1 977 ? -30.773 -29.267 -1.495 1.00 93.31 977 THR A O 1
ATOM 7449 N N . ASP A 1 978 ? -32.642 -28.247 -0.793 1.00 93.31 978 ASP A N 1
ATOM 7450 C CA . ASP A 1 978 ? -32.856 -27.497 -2.038 1.00 93.31 978 ASP A CA 1
ATOM 7451 C C . ASP A 1 978 ? -31.714 -26.494 -2.294 1.00 93.31 978 ASP A C 1
ATOM 7453 O O . ASP A 1 978 ? -31.081 -26.534 -3.353 1.00 93.31 978 ASP A O 1
ATOM 7457 N N . CYS A 1 979 ? -31.356 -25.688 -1.288 1.00 94.62 979 CYS A N 1
ATOM 7458 C CA . CYS A 1 979 ? -30.228 -24.751 -1.346 1.00 94.62 979 CYS A CA 1
ATOM 7459 C C . CYS A 1 979 ? -28.888 -25.463 -1.619 1.00 94.62 979 CYS A C 1
ATOM 7461 O O .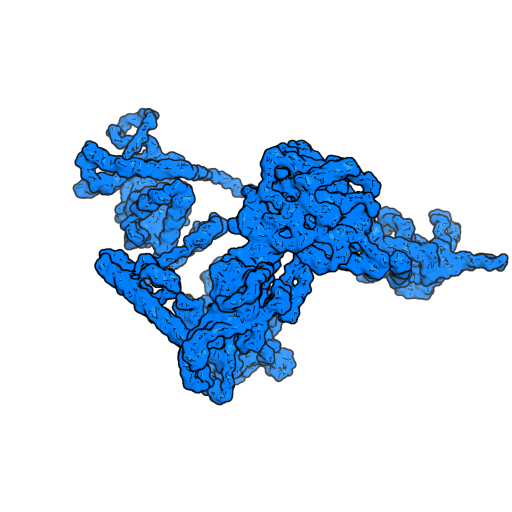 CYS A 1 979 ? -28.051 -24.977 -2.381 1.00 94.62 979 CYS A O 1
ATOM 7463 N N . GLN A 1 980 ? -28.673 -26.648 -1.039 1.00 94.56 980 GLN A N 1
ATOM 7464 C CA . GLN A 1 980 ? -27.486 -27.468 -1.292 1.00 94.56 980 GLN A CA 1
ATOM 7465 C C . GLN A 1 980 ? -27.416 -27.972 -2.740 1.00 94.56 980 GLN A C 1
ATOM 7467 O O . GLN A 1 980 ? -26.309 -28.020 -3.292 1.00 94.56 980 GLN A O 1
ATOM 7472 N N . ARG A 1 981 ? -28.557 -28.315 -3.362 1.00 95.00 981 ARG A N 1
ATOM 7473 C CA . ARG A 1 981 ? -28.640 -28.685 -4.789 1.00 95.00 981 ARG A CA 1
ATOM 7474 C C . ARG A 1 981 ? -28.354 -27.483 -5.692 1.00 95.00 981 ARG A C 1
ATOM 7476 O O . ARG A 1 981 ? -27.522 -27.599 -6.593 1.00 95.00 981 ARG A O 1
ATOM 7483 N N . ASP A 1 982 ? -28.958 -26.328 -5.411 1.00 93.38 982 ASP A N 1
ATOM 7484 C CA . ASP A 1 982 ? -28.710 -25.078 -6.143 1.00 93.38 982 ASP A CA 1
ATOM 7485 C C . ASP A 1 982 ? -27.223 -24.695 -6.114 1.00 93.38 982 ASP A C 1
ATOM 7487 O O . ASP A 1 982 ? -26.589 -24.511 -7.160 1.00 93.38 982 ASP A O 1
ATOM 7491 N N . ALA A 1 983 ? -26.629 -24.669 -4.920 1.00 93.25 983 ALA A N 1
ATOM 7492 C CA . ALA A 1 983 ? -25.226 -24.332 -4.725 1.00 93.25 983 ALA A CA 1
ATOM 7493 C C . ALA A 1 983 ? -24.272 -25.354 -5.383 1.00 93.25 983 ALA A C 1
ATOM 7495 O O . ALA A 1 983 ? -23.268 -24.961 -5.977 1.00 93.25 983 ALA A O 1
ATOM 7496 N N . ALA A 1 984 ? -24.599 -26.654 -5.353 1.00 93.44 984 ALA A N 1
ATOM 7497 C CA . ALA A 1 984 ? -23.817 -27.700 -6.026 1.00 93.44 984 ALA A CA 1
ATOM 7498 C C . ALA A 1 984 ? -23.878 -27.597 -7.563 1.00 93.44 984 ALA A C 1
ATOM 7500 O O . ALA A 1 984 ? -22.880 -27.848 -8.241 1.00 93.44 984 ALA A O 1
ATOM 7501 N N . SER A 1 985 ? -25.017 -27.165 -8.120 1.00 91.25 985 SER A N 1
ATOM 7502 C CA . SER A 1 985 ? -25.154 -26.861 -9.554 1.00 91.25 985 SER A CA 1
ATOM 7503 C C . SER A 1 985 ? -24.388 -25.597 -9.989 1.00 91.25 985 SER A C 1
ATOM 7505 O O . SER A 1 985 ? -24.252 -25.317 -11.183 1.00 91.25 985 SER A O 1
ATOM 7507 N N . GLY A 1 986 ? -23.853 -24.840 -9.025 1.00 92.06 986 GLY A N 1
ATOM 7508 C CA . GLY A 1 986 ? -23.049 -23.644 -9.245 1.00 92.06 986 GLY A CA 1
ATOM 7509 C C . GLY A 1 986 ? -23.840 -22.342 -9.367 1.00 92.06 986 GLY A C 1
ATOM 7510 O O . GLY A 1 986 ? -23.226 -21.342 -9.731 1.00 92.06 986 GLY A O 1
ATOM 7511 N N . CYS A 1 987 ? -25.143 -22.318 -9.046 1.00 93.19 987 CYS A N 1
ATOM 7512 C CA . CYS A 1 987 ? -25.950 -21.089 -9.101 1.00 93.19 987 CYS A CA 1
ATOM 7513 C C . CYS A 1 987 ? -25.313 -19.948 -8.297 1.00 93.19 987 CYS A C 1
ATOM 7515 O O . CYS A 1 987 ? -25.214 -18.827 -8.779 1.00 93.19 987 CYS A O 1
ATOM 7517 N N . TYR A 1 988 ? -24.812 -20.245 -7.096 1.00 95.25 988 TYR A N 1
ATOM 7518 C CA . TYR A 1 988 ? -24.275 -19.230 -6.181 1.00 95.25 988 TYR A CA 1
ATOM 7519 C C . TYR A 1 988 ? -22.955 -18.641 -6.704 1.00 95.25 988 TYR A C 1
ATOM 7521 O O . TYR A 1 988 ? -22.746 -17.432 -6.652 1.00 95.25 988 TYR A O 1
ATOM 7529 N N . ALA A 1 989 ? -22.096 -19.479 -7.295 1.00 94.75 989 ALA A N 1
ATOM 7530 C CA . ALA A 1 989 ? -20.859 -19.035 -7.937 1.00 94.75 989 ALA A CA 1
ATOM 7531 C C . ALA A 1 989 ? -21.120 -18.229 -9.225 1.00 94.75 989 ALA A C 1
ATOM 7533 O O . ALA A 1 989 ? -20.383 -17.289 -9.516 1.00 94.75 989 ALA A O 1
ATOM 7534 N N . ARG A 1 990 ? -22.181 -18.546 -9.985 1.00 93.69 990 ARG A N 1
ATOM 7535 C CA . ARG A 1 990 ? -22.619 -17.727 -11.132 1.00 93.69 990 ARG A CA 1
ATOM 7536 C C . ARG A 1 990 ? -23.223 -16.392 -10.692 1.00 93.69 990 ARG A C 1
ATOM 7538 O O . ARG A 1 990 ? -22.883 -15.373 -11.286 1.00 93.69 990 ARG A O 1
ATOM 7545 N N . ALA A 1 991 ? -24.036 -16.373 -9.633 1.00 94.25 991 ALA A N 1
ATOM 7546 C CA . ALA A 1 991 ? -24.578 -15.145 -9.048 1.00 94.25 991 ALA A CA 1
ATOM 7547 C C . ALA A 1 991 ? -23.456 -14.210 -8.563 1.00 94.25 991 ALA A C 1
ATOM 7549 O O . ALA A 1 991 ? -23.457 -13.027 -8.897 1.00 94.25 991 ALA A O 1
ATOM 7550 N N . MET A 1 992 ? -22.450 -14.752 -7.866 1.00 95.88 992 MET A N 1
ATOM 7551 C CA . MET A 1 992 ? -21.265 -14.002 -7.443 1.00 95.88 992 MET A CA 1
ATOM 7552 C C . MET A 1 992 ? -20.444 -13.486 -8.637 1.00 95.88 992 MET A C 1
ATOM 7554 O O . MET A 1 992 ? -20.106 -12.308 -8.683 1.00 95.88 992 MET A O 1
ATOM 7558 N N . ALA A 1 993 ? -20.180 -14.318 -9.651 1.00 94.19 993 ALA A N 1
ATOM 7559 C CA . ALA A 1 993 ? -19.486 -13.881 -10.868 1.00 94.19 993 ALA A CA 1
ATOM 7560 C C . ALA A 1 993 ? -20.239 -12.761 -11.617 1.00 94.19 993 ALA A C 1
ATOM 7562 O O . ALA A 1 993 ? -19.620 -11.832 -12.138 1.00 94.19 993 ALA A O 1
ATOM 7563 N N . ALA A 1 994 ? -21.574 -12.816 -11.646 1.00 92.38 994 ALA A N 1
ATOM 7564 C CA . ALA A 1 994 ? -22.410 -11.775 -12.237 1.00 92.38 994 ALA A CA 1
ATOM 7565 C C . ALA A 1 994 ? -22.379 -10.464 -11.429 1.00 92.38 994 ALA A C 1
ATOM 7567 O O . ALA A 1 994 ? -22.261 -9.393 -12.029 1.00 92.38 994 ALA A O 1
ATOM 7568 N N . TYR A 1 995 ? -22.417 -10.548 -10.094 1.00 94.62 995 TYR A N 1
ATOM 7569 C CA . TYR A 1 995 ? -22.267 -9.401 -9.192 1.00 94.62 995 TYR A CA 1
ATOM 7570 C C . TYR A 1 995 ? -20.896 -8.735 -9.348 1.00 94.62 995 TYR A C 1
ATOM 7572 O O . TYR A 1 995 ? -20.812 -7.524 -9.526 1.00 94.62 995 TYR A O 1
ATOM 7580 N N . LEU A 1 996 ? -19.821 -9.527 -9.389 1.00 95.19 996 LEU A N 1
ATOM 7581 C CA . LEU A 1 996 ? -18.457 -9.046 -9.623 1.00 95.19 996 LEU A CA 1
ATOM 7582 C C . LEU A 1 996 ? -18.310 -8.343 -10.976 1.00 95.19 996 LEU A C 1
ATOM 7584 O O . LEU A 1 996 ? -17.716 -7.269 -11.041 1.00 95.19 996 LEU A O 1
ATOM 7588 N N . ARG A 1 997 ? -18.894 -8.896 -12.048 1.00 92.75 997 ARG A N 1
ATOM 7589 C CA . ARG A 1 997 ? -18.901 -8.251 -13.372 1.00 92.75 997 ARG A CA 1
ATOM 7590 C C . ARG A 1 997 ? -19.622 -6.896 -13.345 1.00 92.75 997 ARG A C 1
ATOM 7592 O O . ARG A 1 997 ? -19.146 -5.953 -13.967 1.00 92.75 997 ARG A O 1
ATOM 7599 N N . TRP A 1 998 ? -20.752 -6.794 -12.642 1.00 92.75 998 TRP A N 1
ATOM 7600 C CA . TRP A 1 998 ? -21.494 -5.535 -12.473 1.00 92.75 998 TRP A CA 1
ATOM 7601 C C . TRP A 1 998 ? -20.741 -4.521 -11.600 1.00 92.75 998 TRP A C 1
ATOM 7603 O O . TRP A 1 998 ? -20.712 -3.334 -11.914 1.00 92.75 998 TRP A O 1
ATOM 7613 N N . LEU A 1 999 ? -20.079 -4.986 -10.538 1.00 94.50 999 LEU A N 1
ATOM 7614 C CA . LEU A 1 999 ? -19.362 -4.131 -9.599 1.00 94.50 999 LEU A CA 1
ATOM 7615 C C . LEU A 1 999 ? -18.036 -3.604 -10.174 1.00 94.50 999 LEU A C 1
ATOM 7617 O O . LEU A 1 999 ? -17.700 -2.448 -9.940 1.00 94.50 999 LEU A O 1
ATOM 7621 N N . ALA A 1 1000 ? -17.312 -4.397 -10.970 1.00 93.81 1000 ALA A N 1
ATOM 7622 C CA . ALA A 1 1000 ? -15.996 -4.053 -11.522 1.00 93.81 1000 ALA A CA 1
ATOM 7623 C C . ALA A 1 1000 ? -15.876 -2.653 -12.178 1.00 93.81 1000 ALA A C 1
ATOM 7625 O O . ALA A 1 1000 ? -14.966 -1.915 -11.792 1.00 93.81 1000 ALA A O 1
ATOM 7626 N N . PRO A 1 1001 ? -16.746 -2.225 -13.123 1.00 92.44 1001 PRO A N 1
ATOM 7627 C CA . PRO A 1 1001 ? -16.632 -0.904 -13.755 1.00 92.44 1001 PRO A CA 1
ATOM 7628 C C . PRO A 1 1001 ? -16.888 0.267 -12.794 1.00 92.44 1001 PRO A C 1
ATOM 7630 O O . PRO A 1 1001 ? -16.426 1.374 -13.052 1.00 92.44 1001 PRO A O 1
ATOM 7633 N N . GLN A 1 1002 ? -17.600 0.036 -11.687 1.00 93.25 1002 GLN A N 1
ATOM 7634 C CA . GLN A 1 1002 ? -17.957 1.055 -10.695 1.00 93.25 1002 GLN A CA 1
ATOM 7635 C C . GLN A 1 1002 ? -17.222 0.889 -9.354 1.00 93.25 1002 GLN A C 1
ATOM 7637 O O . GLN A 1 1002 ? -17.430 1.685 -8.438 1.00 93.25 1002 GLN A O 1
ATOM 7642 N N . TYR A 1 1003 ? -16.327 -0.101 -9.239 1.00 94.25 1003 TYR A N 1
ATOM 7643 C CA . TYR A 1 1003 ? -15.656 -0.465 -7.990 1.00 94.25 1003 TYR A CA 1
ATOM 7644 C C . TYR A 1 1003 ? -14.836 0.691 -7.408 1.00 94.25 1003 TYR A C 1
ATOM 7646 O O . TYR A 1 1003 ? -14.873 0.906 -6.203 1.00 94.25 1003 TYR A O 1
ATOM 7654 N N . ALA A 1 1004 ? -14.169 1.491 -8.248 1.00 91.56 1004 ALA A N 1
ATOM 7655 C CA . ALA A 1 1004 ? -13.433 2.676 -7.800 1.00 91.56 1004 ALA A CA 1
ATOM 7656 C C . ALA A 1 1004 ? -14.344 3.701 -7.092 1.00 91.56 1004 ALA A C 1
ATOM 7658 O O . ALA A 1 1004 ? -14.016 4.180 -6.008 1.00 91.56 1004 ALA A O 1
ATOM 7659 N N . ARG A 1 1005 ? -15.518 3.988 -7.677 1.00 91.88 1005 ARG A N 1
ATOM 7660 C CA . ARG A 1 1005 ? -16.517 4.906 -7.107 1.00 91.88 1005 ARG A CA 1
ATOM 7661 C C . ARG A 1 1005 ? -17.133 4.336 -5.832 1.00 91.88 1005 ARG A C 1
ATOM 7663 O O . ARG A 1 1005 ? -17.241 5.057 -4.847 1.00 91.88 1005 ARG A O 1
ATOM 7670 N N . MET A 1 1006 ? -17.514 3.057 -5.849 1.00 93.12 1006 MET A N 1
ATOM 7671 C CA . MET A 1 1006 ? -18.062 2.374 -4.675 1.00 93.12 1006 MET A CA 1
ATOM 7672 C C . MET A 1 1006 ? -17.042 2.378 -3.530 1.00 93.12 1006 MET A C 1
ATOM 7674 O O . MET A 1 1006 ? -17.368 2.839 -2.443 1.00 93.12 1006 MET A O 1
ATOM 7678 N N . LYS A 1 1007 ? -15.783 1.989 -3.778 1.00 91.69 1007 LYS A N 1
ATOM 7679 C CA . LYS A 1 1007 ? -14.729 1.962 -2.752 1.00 91.69 1007 LYS A CA 1
ATOM 7680 C C . LYS A 1 1007 ? -14.480 3.343 -2.134 1.00 91.69 1007 LYS A C 1
ATOM 7682 O O . LYS A 1 1007 ? -14.250 3.428 -0.932 1.00 91.69 1007 LYS A O 1
ATOM 7687 N N . ALA A 1 1008 ? -14.545 4.413 -2.930 1.00 90.06 1008 ALA A N 1
ATOM 7688 C CA . ALA A 1 1008 ? -14.416 5.783 -2.432 1.00 90.06 1008 ALA A CA 1
ATOM 7689 C C . ALA A 1 1008 ? -15.621 6.238 -1.579 1.00 90.06 1008 ALA A C 1
ATOM 7691 O O . ALA A 1 1008 ? -15.440 7.010 -0.641 1.00 90.06 1008 ALA A O 1
ATOM 7692 N N . GLY A 1 1009 ? -16.835 5.762 -1.883 1.00 91.00 1009 GLY A N 1
ATOM 7693 C CA . GLY A 1 1009 ? -18.062 6.092 -1.144 1.00 91.00 1009 GLY A CA 1
ATOM 7694 C C . GLY A 1 1009 ? -18.353 5.205 0.073 1.00 91.00 1009 GLY A C 1
ATOM 7695 O O . GLY A 1 1009 ? -19.013 5.661 1.004 1.00 91.00 1009 GLY A O 1
ATOM 7696 N N . LEU A 1 1010 ? -17.839 3.969 0.100 1.00 92.00 1010 LEU A N 1
ATOM 7697 C CA . LEU A 1 1010 ? -18.215 2.918 1.057 1.00 92.00 1010 LEU A CA 1
ATOM 7698 C C . LEU A 1 1010 ? -18.150 3.373 2.522 1.00 92.00 1010 LEU A C 1
ATOM 7700 O O . LEU A 1 1010 ? -19.091 3.149 3.277 1.00 92.00 1010 LEU A O 1
ATOM 7704 N N . ALA A 1 1011 ? -17.074 4.059 2.917 1.00 90.19 1011 ALA A N 1
ATOM 7705 C CA . ALA A 1 1011 ? -16.913 4.545 4.287 1.00 90.19 1011 ALA A CA 1
ATOM 7706 C C . ALA A 1 1011 ? -17.995 5.567 4.690 1.00 90.19 1011 ALA A C 1
ATOM 7708 O O . ALA A 1 1011 ? -18.451 5.556 5.830 1.00 90.19 1011 ALA A O 1
ATOM 7709 N N . ALA A 1 1012 ? -18.438 6.421 3.762 1.00 90.88 1012 ALA A N 1
ATOM 7710 C CA . ALA A 1 1012 ? -19.497 7.398 4.013 1.00 90.88 1012 ALA A CA 1
ATOM 7711 C C . ALA A 1 1012 ? -20.892 6.748 4.051 1.00 90.88 1012 ALA A C 1
ATOM 7713 O O . ALA A 1 1012 ? -21.729 7.149 4.858 1.00 90.88 1012 ALA A O 1
ATOM 7714 N N . GLU A 1 1013 ? -21.136 5.725 3.224 1.00 93.00 1013 GLU A N 1
ATOM 7715 C CA . GLU A 1 1013 ? -22.383 4.945 3.258 1.00 93.00 1013 GLU A CA 1
ATOM 7716 C C . GLU A 1 1013 ? -22.524 4.166 4.577 1.00 93.00 1013 GLU A C 1
ATOM 7718 O O . GLU A 1 1013 ? -23.571 4.224 5.223 1.00 93.00 1013 GLU A O 1
ATOM 7723 N N . VAL A 1 1014 ? -21.448 3.509 5.027 1.00 91.81 1014 VAL A N 1
ATOM 7724 C CA . VAL A 1 1014 ? -21.398 2.797 6.316 1.00 91.81 1014 VAL A CA 1
ATOM 7725 C C . VAL A 1 1014 ? -21.574 3.760 7.492 1.00 91.81 1014 VAL A C 1
ATOM 7727 O O . VAL A 1 1014 ? -22.338 3.462 8.409 1.00 91.81 1014 VAL A O 1
ATOM 7730 N N . GLU A 1 1015 ? -20.929 4.931 7.470 1.00 89.06 1015 GLU A N 1
ATOM 7731 C CA . GLU A 1 1015 ? -21.090 5.953 8.514 1.00 89.06 1015 GLU A CA 1
ATOM 7732 C C . GLU A 1 1015 ? -22.537 6.477 8.582 1.00 89.06 1015 GLU A C 1
ATOM 7734 O O . GLU A 1 1015 ? -23.105 6.598 9.670 1.00 89.06 1015 GLU A O 1
ATOM 7739 N N . GLY A 1 1016 ? -23.168 6.714 7.426 1.00 90.56 1016 GLY A N 1
ATOM 7740 C CA . GLY A 1 1016 ? -24.568 7.133 7.333 1.00 90.56 1016 GLY A CA 1
ATOM 7741 C C . GLY A 1 1016 ? -25.539 6.102 7.915 1.00 90.56 1016 GLY A C 1
ATOM 7742 O O . GLY A 1 1016 ? -26.372 6.442 8.758 1.00 90.56 1016 GLY A O 1
ATOM 7743 N N . GLU A 1 1017 ? -25.401 4.830 7.533 1.00 89.69 1017 GLU A N 1
ATOM 7744 C CA . GLU A 1 1017 ? -26.209 3.737 8.092 1.00 89.69 1017 GLU A CA 1
ATOM 7745 C C . GLU A 1 1017 ? -25.957 3.535 9.594 1.00 89.69 1017 GLU A C 1
ATOM 7747 O O . GLU A 1 1017 ? -26.900 3.341 10.366 1.00 89.69 1017 GLU A O 1
ATOM 7752 N N . ARG A 1 1018 ? -24.704 3.659 10.052 1.00 88.38 1018 ARG A N 1
ATOM 7753 C CA . ARG A 1 1018 ? -24.346 3.575 11.477 1.00 88.38 1018 ARG A CA 1
ATOM 7754 C C . ARG A 1 1018 ? -25.062 4.646 12.293 1.00 88.38 1018 ARG A C 1
ATOM 7756 O O . ARG A 1 1018 ? -25.575 4.350 13.374 1.00 88.38 1018 ARG A O 1
ATOM 7763 N N . ASP A 1 1019 ? -25.119 5.873 11.787 1.00 86.69 1019 ASP A N 1
ATOM 7764 C CA . ASP A 1 1019 ? -25.791 6.987 12.450 1.00 86.69 1019 ASP A CA 1
ATOM 7765 C C . ASP A 1 1019 ? -27.318 6.820 12.475 1.00 86.69 1019 ASP A C 1
ATOM 7767 O O . ASP A 1 1019 ? -27.949 7.146 13.486 1.00 86.69 1019 ASP A O 1
ATOM 7771 N N . LEU A 1 1020 ? -27.924 6.254 11.425 1.00 83.69 1020 LEU A N 1
ATOM 7772 C CA . LEU A 1 1020 ? -29.345 5.879 11.425 1.00 83.69 1020 LEU A CA 1
ATOM 7773 C C . LEU A 1 1020 ? -29.641 4.801 12.480 1.00 83.69 1020 LEU A C 1
ATOM 7775 O O . LEU A 1 1020 ? -30.559 4.963 13.291 1.00 83.69 1020 LEU A O 1
ATOM 7779 N N . VAL A 1 1021 ? -28.828 3.740 12.535 1.00 82.12 1021 VAL A N 1
ATOM 7780 C CA . VAL A 1 1021 ? -28.951 2.669 13.539 1.00 82.12 1021 VAL A CA 1
ATOM 7781 C C . VAL A 1 1021 ? -28.762 3.222 14.956 1.00 82.12 1021 VAL A C 1
ATOM 7783 O O . VAL A 1 1021 ? -29.546 2.893 15.848 1.00 82.12 1021 VAL A O 1
ATOM 7786 N N . ALA A 1 1022 ? -27.791 4.111 15.182 1.00 79.50 1022 ALA A N 1
ATOM 7787 C CA . ALA A 1 1022 ? -27.543 4.721 16.490 1.00 79.50 1022 ALA A CA 1
ATOM 7788 C C . ALA A 1 1022 ? -28.708 5.610 16.973 1.00 79.50 1022 ALA A C 1
ATOM 7790 O O . ALA A 1 1022 ? -29.080 5.557 18.151 1.00 79.50 1022 ALA A O 1
ATOM 7791 N N . ARG A 1 1023 ? -29.330 6.389 16.074 1.00 73.69 1023 ARG A N 1
ATOM 7792 C CA . ARG A 1 1023 ? -30.467 7.281 16.392 1.00 73.69 1023 ARG A CA 1
ATOM 7793 C C . ARG A 1 1023 ? -31.725 6.543 16.853 1.00 73.69 1023 ARG A C 1
ATOM 7795 O O . ARG A 1 1023 ? -32.524 7.133 17.574 1.00 73.69 1023 ARG A O 1
ATOM 7802 N N . SER A 1 1024 ? -31.884 5.262 16.511 1.00 65.62 1024 SER A N 1
ATOM 7803 C CA . SER A 1 1024 ? -33.004 4.426 16.985 1.00 65.62 1024 SER A CA 1
ATOM 7804 C C . SER A 1 1024 ? -33.040 4.232 18.514 1.00 65.62 1024 SER A C 1
ATOM 7806 O O . SER A 1 1024 ? -34.045 3.784 19.063 1.00 65.62 1024 SER A O 1
ATOM 7808 N N . GLY A 1 1025 ? -31.951 4.556 19.226 1.00 50.22 1025 GLY A N 1
ATOM 7809 C CA . GLY A 1 1025 ? -31.890 4.613 20.691 1.00 50.22 1025 GLY A CA 1
ATOM 7810 C C . GLY A 1 1025 ? -31.833 3.260 21.414 1.00 50.22 1025 GLY A C 1
ATOM 7811 O O . GLY A 1 1025 ? -31.431 3.219 22.580 1.00 50.22 1025 GLY A O 1
ATOM 7812 N N . GLN A 1 1026 ? -32.171 2.162 20.733 1.00 51.12 1026 GLN A N 1
ATOM 7813 C CA . GLN A 1 1026 ? -32.180 0.802 21.285 1.00 51.12 1026 GLN A CA 1
ATOM 7814 C C . GLN A 1 1026 ? -30.788 0.134 21.290 1.00 51.12 1026 GLN A C 1
ATOM 7816 O O . GLN A 1 1026 ? -30.534 -0.748 22.107 1.00 51.12 1026 GLN A O 1
ATOM 7821 N N . HIS A 1 1027 ? -29.857 0.568 20.429 1.00 53.72 1027 HIS A N 1
ATOM 7822 C CA . HIS A 1 1027 ? -28.641 -0.196 20.097 1.00 53.72 1027 HIS A CA 1
ATOM 7823 C C . HIS A 1 1027 ? -27.342 0.562 20.439 1.00 53.72 1027 HIS A C 1
ATOM 7825 O O . HIS A 1 1027 ? -26.677 1.135 19.581 1.00 53.72 1027 HIS A O 1
ATOM 7831 N N . ARG A 1 1028 ? -26.957 0.577 21.724 1.00 50.44 1028 ARG A N 1
ATOM 7832 C CA . ARG A 1 1028 ? -25.873 1.446 22.241 1.00 50.44 1028 ARG A CA 1
ATOM 7833 C C . ARG A 1 1028 ? -24.426 0.945 22.073 1.00 50.44 1028 ARG A C 1
ATOM 7835 O O . ARG A 1 1028 ? -23.524 1.651 22.522 1.00 50.44 1028 ARG A O 1
ATOM 7842 N N . ARG A 1 1029 ? -24.165 -0.253 21.522 1.00 54.28 1029 ARG A N 1
ATOM 7843 C CA . ARG A 1 1029 ? -22.796 -0.834 21.504 1.00 54.28 1029 ARG A CA 1
ATOM 7844 C C . ARG A 1 1029 ? -22.295 -1.477 20.207 1.00 54.28 1029 ARG A C 1
ATOM 7846 O O . ARG A 1 1029 ? -21.081 -1.592 20.083 1.00 54.28 1029 ARG A O 1
ATOM 7853 N N . THR A 1 1030 ? -23.154 -1.811 19.243 1.00 69.62 1030 THR A N 1
ATOM 7854 C CA . THR A 1 1030 ? -22.728 -2.517 18.010 1.00 69.62 1030 THR A CA 1
ATOM 7855 C C . THR A 1 1030 ? -23.210 -1.894 16.675 1.00 69.62 1030 THR A C 1
ATOM 7857 O O . THR A 1 1030 ? -23.363 -2.634 15.703 1.00 69.62 1030 THR A O 1
ATOM 7860 N N . PRO A 1 1031 ? -23.455 -0.566 16.547 1.00 80.94 1031 PRO A N 1
ATOM 7861 C CA . PRO A 1 1031 ? -24.074 -0.006 15.337 1.00 80.94 1031 PRO A CA 1
ATOM 7862 C C . PRO A 1 1031 ? -23.196 -0.118 14.077 1.00 80.94 1031 PRO A C 1
ATOM 7864 O O . PRO A 1 1031 ? -23.735 -0.223 12.982 1.00 80.94 1031 PRO A O 1
ATOM 7867 N N . ALA A 1 1032 ? -21.863 -0.138 14.214 1.00 85.50 1032 ALA A N 1
ATOM 7868 C CA . ALA A 1 1032 ? -20.939 -0.213 13.076 1.00 85.50 1032 ALA A CA 1
ATOM 7869 C C . ALA A 1 1032 ? -21.025 -1.556 12.328 1.00 85.50 1032 ALA A C 1
ATOM 7871 O O . ALA A 1 1032 ? -21.153 -1.573 11.112 1.00 85.50 1032 ALA A O 1
ATOM 7872 N N . ILE A 1 1033 ? -21.048 -2.680 13.054 1.00 88.81 1033 ILE A N 1
ATOM 7873 C CA . ILE A 1 1033 ? -21.165 -4.025 12.459 1.00 88.81 1033 ILE A CA 1
ATOM 7874 C C . ILE A 1 1033 ? -22.515 -4.196 11.751 1.00 88.81 1033 ILE A C 1
ATOM 7876 O O . ILE A 1 1033 ? -22.584 -4.789 10.676 1.00 88.81 1033 ILE A O 1
ATOM 7880 N N . VAL A 1 1034 ? -23.590 -3.664 12.345 1.00 91.00 1034 VAL A N 1
ATOM 7881 C CA . VAL A 1 1034 ? -24.927 -3.674 11.734 1.00 91.00 1034 VAL A CA 1
ATOM 7882 C C . VAL A 1 1034 ? -24.923 -2.872 10.429 1.00 91.00 1034 VAL A C 1
ATOM 7884 O O . VAL A 1 1034 ? -25.414 -3.375 9.424 1.00 91.00 1034 VAL A O 1
ATOM 7887 N N . ALA A 1 1035 ? -24.322 -1.679 10.418 1.00 92.12 1035 ALA A N 1
ATOM 7888 C CA . ALA A 1 1035 ? -24.197 -0.851 9.219 1.00 92.12 1035 ALA A CA 1
ATOM 7889 C C . ALA A 1 1035 ? -23.362 -1.519 8.113 1.00 92.12 1035 ALA A C 1
ATOM 7891 O O . ALA A 1 1035 ? -23.805 -1.573 6.970 1.00 92.12 1035 ALA A O 1
ATOM 7892 N N . GLU A 1 1036 ? -22.207 -2.099 8.451 1.00 93.12 1036 GLU A N 1
ATOM 7893 C CA . GLU A 1 1036 ? -21.345 -2.816 7.498 1.00 93.12 1036 GLU A CA 1
ATOM 7894 C C . GLU A 1 1036 ? -22.080 -3.973 6.799 1.00 93.12 1036 GLU A C 1
ATOM 7896 O O . GLU A 1 1036 ? -21.999 -4.142 5.579 1.00 93.12 1036 GLU A O 1
ATOM 7901 N N . LEU A 1 1037 ? -22.847 -4.761 7.559 1.00 95.31 1037 LEU A N 1
ATOM 7902 C CA . LEU A 1 1037 ? -23.647 -5.855 7.010 1.00 95.31 1037 LEU A CA 1
ATOM 7903 C C . LEU A 1 1037 ? -24.849 -5.340 6.195 1.00 95.31 1037 LEU A C 1
ATOM 7905 O O . LEU A 1 1037 ? -25.118 -5.874 5.118 1.00 95.31 1037 LEU A O 1
ATOM 7909 N N . LEU A 1 1038 ? -25.531 -4.282 6.650 1.00 94.75 1038 LEU A N 1
ATOM 7910 C CA . LEU A 1 1038 ? -26.618 -3.647 5.896 1.00 94.75 1038 LEU A CA 1
ATOM 7911 C C . LEU A 1 1038 ? -26.148 -3.153 4.529 1.00 94.75 1038 LEU A C 1
ATOM 7913 O O . LEU A 1 1038 ? -26.716 -3.562 3.520 1.00 94.75 1038 LEU A O 1
ATOM 7917 N N . VAL A 1 1039 ? -25.080 -2.351 4.480 1.00 95.31 1039 VAL A N 1
ATOM 7918 C CA . VAL A 1 1039 ? -24.515 -1.825 3.226 1.00 95.31 1039 VAL A CA 1
ATOM 7919 C C . VAL A 1 1039 ? -24.135 -2.970 2.281 1.00 95.31 1039 VAL A C 1
ATOM 7921 O O . VAL A 1 1039 ? -24.473 -2.928 1.097 1.00 95.31 1039 VAL A O 1
ATOM 7924 N N . GLY A 1 1040 ? -23.531 -4.043 2.805 1.00 95.19 1040 GLY A N 1
ATOM 7925 C CA . GLY A 1 1040 ? -23.252 -5.260 2.040 1.00 95.19 1040 GLY A CA 1
ATOM 7926 C C . GLY A 1 1040 ? -24.482 -5.859 1.353 1.00 95.19 1040 GLY A C 1
ATOM 7927 O O . GLY A 1 1040 ? -24.425 -6.177 0.164 1.00 95.19 1040 GLY A O 1
ATOM 7928 N N . LEU A 1 1041 ? -25.603 -5.991 2.071 1.00 96.25 1041 LEU A N 1
ATOM 7929 C CA . LEU A 1 1041 ? -26.845 -6.496 1.484 1.00 96.25 1041 LEU A CA 1
ATOM 7930 C C . LEU A 1 1041 ? -27.481 -5.486 0.517 1.00 96.25 1041 LEU A C 1
ATOM 7932 O O . LEU A 1 1041 ? -27.936 -5.890 -0.552 1.00 96.25 1041 LEU A O 1
ATOM 7936 N N . THR A 1 1042 ? -27.491 -4.193 0.845 1.00 95.81 1042 THR A N 1
ATOM 7937 C CA . THR A 1 1042 ? -28.092 -3.136 0.016 1.00 95.81 1042 THR A CA 1
ATOM 7938 C C . THR A 1 1042 ? -27.445 -3.061 -1.369 1.00 95.81 1042 THR A C 1
ATOM 7940 O O . THR A 1 1042 ? -28.158 -2.991 -2.371 1.00 95.81 1042 THR A O 1
ATOM 7943 N N . TRP A 1 1043 ? -26.114 -3.180 -1.466 1.00 96.50 1043 TRP A N 1
ATOM 7944 C CA . TRP A 1 1043 ? -25.420 -3.248 -2.762 1.00 96.50 1043 TRP A CA 1
ATOM 7945 C C . TRP A 1 1043 ? -25.814 -4.480 -3.593 1.00 96.50 1043 TRP A C 1
ATOM 7947 O O . TRP A 1 1043 ? -25.979 -4.373 -4.811 1.00 96.50 1043 TRP A O 1
ATOM 7957 N N . PHE A 1 1044 ? -26.035 -5.633 -2.956 1.00 96.88 1044 PHE A N 1
ATOM 7958 C CA . PHE A 1 1044 ? -26.531 -6.831 -3.639 1.00 96.88 1044 PHE A CA 1
ATOM 7959 C C . PHE A 1 1044 ? -28.000 -6.711 -4.075 1.00 96.88 1044 PHE A C 1
ATOM 7961 O O . PHE A 1 1044 ? -28.330 -7.080 -5.202 1.00 96.88 1044 PHE A O 1
ATOM 7968 N N . LEU A 1 1045 ? -28.881 -6.171 -3.227 1.00 96.56 1045 LEU A N 1
ATOM 7969 C CA . LEU A 1 1045 ? -30.292 -5.955 -3.568 1.00 96.56 1045 LEU A CA 1
ATOM 7970 C C . LEU A 1 1045 ? -30.434 -4.958 -4.723 1.00 96.56 1045 LEU A C 1
ATOM 7972 O O . LEU A 1 1045 ? -31.201 -5.205 -5.652 1.00 96.56 1045 LEU A O 1
ATOM 7976 N N . ARG A 1 1046 ? -29.624 -3.893 -4.728 1.00 95.50 1046 ARG A N 1
ATOM 7977 C CA . ARG A 1 1046 ? -29.524 -2.952 -5.848 1.00 95.50 1046 ARG A CA 1
ATOM 7978 C C . ARG A 1 1046 ? -29.119 -3.650 -7.148 1.00 95.50 1046 ARG A C 1
ATOM 7980 O O . ARG A 1 1046 ? -29.781 -3.460 -8.163 1.00 95.50 1046 ARG A O 1
ATOM 7987 N N . PHE A 1 1047 ? -28.080 -4.485 -7.124 1.00 95.00 1047 PHE A N 1
ATOM 7988 C CA . PHE A 1 1047 ? -27.688 -5.298 -8.281 1.00 95.00 1047 PHE A CA 1
ATOM 7989 C C . PHE A 1 1047 ? -28.823 -6.219 -8.755 1.00 95.00 1047 PHE A C 1
ATOM 7991 O O . PHE A 1 1047 ? -29.115 -6.278 -9.949 1.00 95.00 1047 PHE A O 1
ATOM 7998 N N . ALA A 1 1048 ? -29.489 -6.916 -7.832 1.00 94.44 1048 ALA A N 1
ATOM 7999 C CA . ALA A 1 1048 ? -30.602 -7.802 -8.154 1.00 94.44 1048 ALA A CA 1
ATOM 8000 C C . ALA A 1 1048 ? -31.778 -7.037 -8.793 1.00 94.44 1048 ALA A C 1
ATOM 8002 O O . ALA A 1 1048 ? -32.378 -7.535 -9.745 1.00 94.44 1048 ALA A O 1
ATOM 8003 N N . GLN A 1 1049 ? -32.066 -5.817 -8.332 1.00 93.94 1049 GLN A N 1
ATOM 8004 C CA . GLN A 1 1049 ? -33.074 -4.932 -8.918 1.00 93.94 1049 GLN A CA 1
ATOM 8005 C C . GLN A 1 1049 ? -32.654 -4.403 -10.302 1.00 93.94 1049 GLN A C 1
ATOM 8007 O O . GLN A 1 1049 ? -33.452 -4.455 -11.234 1.00 93.94 1049 GLN A O 1
ATOM 8012 N N . GLU A 1 1050 ? -31.413 -3.933 -10.476 1.00 91.69 1050 GLU A N 1
ATOM 8013 C CA . GLU A 1 1050 ? -30.902 -3.424 -11.765 1.00 91.69 1050 GLU A CA 1
ATOM 8014 C C . GLU A 1 1050 ? -30.853 -4.514 -12.855 1.00 91.69 1050 GLU A C 1
ATOM 8016 O O . GLU A 1 1050 ? -31.025 -4.222 -14.038 1.00 91.69 1050 GLU A O 1
ATOM 8021 N N . VAL A 1 1051 ? -30.679 -5.782 -12.468 1.00 87.56 1051 VAL A N 1
ATOM 8022 C CA . VAL A 1 1051 ? -30.767 -6.955 -13.361 1.00 87.56 1051 VAL A CA 1
ATOM 8023 C C . VAL A 1 1051 ? -32.222 -7.390 -13.625 1.00 87.56 1051 VAL A C 1
ATOM 8025 O O . VAL A 1 1051 ? -32.469 -8.198 -14.518 1.00 87.56 1051 VAL A O 1
ATOM 8028 N N . GLY A 1 1052 ? -33.195 -6.858 -12.878 1.00 89.06 1052 GLY A N 1
ATOM 8029 C CA . GLY A 1 1052 ? -34.607 -7.246 -12.957 1.00 89.06 1052 GLY A CA 1
ATOM 8030 C C . GLY A 1 1052 ? -34.934 -8.577 -12.270 1.00 89.06 1052 GLY A C 1
ATOM 8031 O O . GLY A 1 1052 ? -35.984 -9.159 -12.535 1.00 89.06 1052 GLY A O 1
ATOM 8032 N N . ALA A 1 1053 ? -34.047 -9.070 -11.400 1.00 91.25 1053 ALA A N 1
ATOM 8033 C CA . ALA A 1 1053 ? -34.235 -10.328 -10.683 1.00 91.25 1053 ALA A CA 1
ATOM 8034 C C . ALA A 1 1053 ? -35.202 -10.207 -9.493 1.00 91.25 1053 ALA A C 1
ATOM 8036 O O . ALA A 1 1053 ? -35.827 -11.198 -9.121 1.00 91.25 1053 ALA A O 1
ATOM 8037 N N . ILE A 1 1054 ? -35.356 -9.009 -8.921 1.00 94.38 1054 ILE A N 1
ATOM 8038 C CA . ILE A 1 1054 ? -36.352 -8.678 -7.887 1.00 94.38 1054 ILE A CA 1
ATOM 8039 C C . ILE A 1 1054 ? -37.023 -7.334 -8.184 1.00 94.38 1054 ILE A C 1
ATOM 8041 O O . ILE A 1 1054 ? -36.448 -6.492 -8.878 1.00 94.38 1054 ILE A O 1
ATOM 8045 N N . THR A 1 1055 ? -38.223 -7.117 -7.646 1.00 94.25 1055 THR A N 1
ATOM 8046 C CA . THR A 1 1055 ? -38.896 -5.809 -7.708 1.00 94.25 1055 THR A CA 1
ATOM 8047 C C . THR A 1 1055 ? -38.375 -4.844 -6.626 1.00 94.25 1055 THR A C 1
ATOM 8049 O O . THR A 1 1055 ? -37.774 -5.287 -5.642 1.00 94.25 1055 THR A O 1
ATOM 8052 N N . PRO A 1 1056 ? -38.610 -3.521 -6.752 1.00 92.88 1056 PRO A N 1
ATOM 8053 C CA . PRO A 1 1056 ? -38.269 -2.556 -5.701 1.00 92.88 1056 PRO A CA 1
ATOM 8054 C C . PRO A 1 1056 ? -38.962 -2.849 -4.358 1.00 92.88 1056 PRO A C 1
ATOM 8056 O O . PRO A 1 1056 ? -38.382 -2.625 -3.298 1.00 92.88 1056 PRO A O 1
ATOM 8059 N N . GLU A 1 1057 ? -40.185 -3.385 -4.384 1.00 94.25 1057 GLU A N 1
ATOM 8060 C CA . GLU A 1 1057 ? -40.932 -3.779 -3.184 1.00 94.25 1057 GLU A CA 1
ATOM 8061 C C . GLU A 1 1057 ? -40.311 -5.011 -2.508 1.00 94.25 1057 GLU A C 1
ATOM 8063 O O . GLU A 1 1057 ? -40.192 -5.045 -1.283 1.00 94.25 1057 GLU A O 1
ATOM 8068 N N . GLU A 1 1058 ? -39.874 -6.004 -3.293 1.00 93.94 1058 GLU A N 1
ATOM 8069 C CA . GLU A 1 1058 ? -39.128 -7.165 -2.788 1.00 93.94 1058 GLU A CA 1
ATOM 8070 C C . GLU A 1 1058 ? -37.786 -6.733 -2.172 1.00 93.94 1058 GLU A C 1
ATOM 8072 O O . GLU A 1 1058 ? -37.431 -7.196 -1.085 1.00 93.94 1058 GLU A O 1
ATOM 8077 N N . ALA A 1 1059 ? -37.066 -5.806 -2.816 1.00 92.94 1059 ALA A N 1
ATOM 8078 C CA . ALA A 1 1059 ? -35.816 -5.248 -2.299 1.00 92.94 1059 ALA A CA 1
ATOM 8079 C C . ALA A 1 1059 ? -36.021 -4.546 -0.943 1.00 92.94 1059 ALA A C 1
ATOM 8081 O O . ALA A 1 1059 ? -35.353 -4.896 0.033 1.00 92.94 1059 ALA A O 1
ATOM 8082 N N . LEU A 1 1060 ? -36.997 -3.635 -0.843 1.00 93.31 1060 LEU A N 1
ATOM 8083 C CA . LEU A 1 1060 ? -37.320 -2.922 0.400 1.00 93.31 1060 LEU A CA 1
ATOM 8084 C C . LEU A 1 1060 ? -37.770 -3.874 1.525 1.00 93.31 1060 LEU A C 1
ATOM 8086 O O . LEU A 1 1060 ? -37.399 -3.692 2.688 1.00 93.31 1060 LEU A O 1
ATOM 8090 N N . ALA A 1 1061 ? -38.537 -4.918 1.195 1.00 94.62 1061 ALA A N 1
ATOM 8091 C CA . ALA A 1 1061 ? -38.937 -5.944 2.156 1.00 94.62 1061 ALA A CA 1
ATOM 8092 C C . ALA A 1 1061 ? -37.738 -6.760 2.675 1.00 94.62 1061 ALA A C 1
ATOM 8094 O O . ALA A 1 1061 ? -37.676 -7.078 3.867 1.00 94.62 1061 ALA A O 1
ATOM 8095 N N . HIS A 1 1062 ? -36.767 -7.081 1.812 1.00 95.50 1062 HIS A N 1
ATOM 8096 C CA . HIS A 1 1062 ? -35.534 -7.742 2.237 1.00 95.50 1062 HIS A CA 1
ATOM 8097 C C . HIS A 1 1062 ? -34.640 -6.827 3.081 1.00 95.50 1062 HIS A C 1
ATOM 8099 O O . HIS A 1 1062 ? -34.110 -7.304 4.084 1.00 95.50 1062 HIS A O 1
ATOM 8105 N N . GLU A 1 1063 ? -34.508 -5.545 2.736 1.00 93.88 1063 GLU A N 1
ATOM 8106 C CA . GLU A 1 1063 ? -33.736 -4.573 3.521 1.00 93.88 1063 GLU A CA 1
ATOM 8107 C C . GLU A 1 1063 ? -34.337 -4.384 4.926 1.00 93.88 1063 GLU A C 1
ATOM 8109 O O . GLU A 1 1063 ? -33.624 -4.474 5.926 1.00 93.88 1063 GLU A O 1
ATOM 8114 N N . THR A 1 1064 ? -35.663 -4.227 5.016 1.00 92.94 1064 THR A N 1
ATOM 8115 C CA . THR A 1 1064 ? -36.387 -4.059 6.290 1.00 92.94 1064 THR A CA 1
ATOM 8116 C C . THR A 1 1064 ? -36.177 -5.264 7.210 1.00 92.94 1064 THR A C 1
ATOM 8118 O O . THR A 1 1064 ? -35.725 -5.105 8.344 1.00 92.94 1064 THR A O 1
ATOM 8121 N N . ARG A 1 1065 ? -36.405 -6.485 6.701 1.00 95.12 1065 ARG A N 1
ATOM 8122 C CA . ARG A 1 1065 ? -36.169 -7.731 7.457 1.00 95.12 1065 ARG A CA 1
ATOM 8123 C C . ARG A 1 1065 ? -34.703 -7.905 7.855 1.00 95.12 1065 ARG A C 1
ATOM 8125 O O . ARG A 1 1065 ? -34.426 -8.406 8.941 1.00 95.12 1065 ARG A O 1
ATOM 8132 N N . CYS A 1 1066 ? -33.757 -7.481 7.012 1.00 94.56 1066 CYS A N 1
ATOM 8133 C CA . CYS A 1 1066 ? -32.336 -7.510 7.352 1.00 94.56 1066 CYS A CA 1
ATOM 8134 C C . CYS A 1 1066 ? -32.023 -6.589 8.532 1.00 94.56 1066 CYS A C 1
ATOM 8136 O O . CYS A 1 1066 ? -31.379 -7.014 9.488 1.00 94.56 1066 CYS A O 1
ATOM 8138 N N . ARG A 1 1067 ? -32.527 -5.352 8.490 1.00 92.25 1067 ARG A N 1
ATOM 8139 C CA . ARG A 1 1067 ? -32.360 -4.345 9.542 1.00 92.25 1067 ARG A CA 1
ATOM 8140 C C . ARG A 1 1067 ? -32.918 -4.837 10.877 1.00 92.25 1067 ARG A C 1
ATOM 8142 O O . ARG A 1 1067 ? -32.213 -4.788 11.880 1.00 92.25 1067 ARG A O 1
ATOM 8149 N N . GLU A 1 1068 ? -34.123 -5.402 10.873 1.00 91.06 1068 GLU A N 1
ATOM 8150 C CA . GLU A 1 1068 ? -34.730 -6.032 12.053 1.00 91.06 1068 GLU A CA 1
ATOM 8151 C C . GLU A 1 1068 ? -33.891 -7.211 12.579 1.00 91.06 1068 GLU A C 1
ATOM 8153 O O . GLU A 1 1068 ? -33.578 -7.264 13.768 1.00 91.06 1068 GLU A O 1
ATOM 8158 N N . ALA A 1 1069 ? -33.463 -8.123 11.700 1.00 92.31 1069 ALA A N 1
ATOM 8159 C CA . ALA A 1 1069 ? -32.685 -9.310 12.059 1.00 92.31 1069 ALA A CA 1
ATOM 8160 C C . ALA A 1 1069 ? -31.294 -8.991 12.633 1.00 92.31 1069 ALA A C 1
ATOM 8162 O O . ALA A 1 1069 ? -30.865 -9.621 13.601 1.00 92.31 1069 ALA A O 1
ATOM 8163 N N . LEU A 1 1070 ? -30.588 -8.018 12.050 1.00 91.19 1070 LEU A N 1
ATOM 8164 C CA . LEU A 1 1070 ? -29.272 -7.573 12.512 1.00 91.19 1070 LEU A CA 1
ATOM 8165 C C . LEU A 1 1070 ? -29.365 -6.852 13.863 1.00 91.19 1070 LEU A C 1
ATOM 8167 O O . LEU A 1 1070 ? -28.518 -7.066 14.732 1.00 91.19 1070 LEU A O 1
ATOM 8171 N N . CYS A 1 1071 ? -30.408 -6.043 14.068 1.00 86.19 1071 CYS A N 1
ATOM 8172 C CA . CYS A 1 1071 ? -30.681 -5.412 15.357 1.00 86.19 1071 CYS A CA 1
ATOM 8173 C C . CYS A 1 1071 ? -31.050 -6.442 16.441 1.00 86.19 1071 CYS A C 1
ATOM 8175 O O . CYS A 1 1071 ? -30.522 -6.366 17.549 1.00 86.19 1071 CYS A O 1
ATOM 8177 N N . ASP A 1 1072 ? -31.894 -7.431 16.129 1.00 85.75 1072 ASP A N 1
ATOM 8178 C CA . ASP A 1 1072 ? -32.273 -8.525 17.040 1.00 85.75 1072 ASP A CA 1
ATOM 8179 C C . ASP A 1 1072 ? -31.061 -9.390 17.454 1.00 85.75 1072 ASP A C 1
ATOM 8181 O O . ASP A 1 1072 ? -30.922 -9.756 18.625 1.00 85.75 1072 ASP A O 1
ATOM 8185 N N . ALA A 1 1073 ? -30.129 -9.657 16.530 1.00 84.31 1073 ALA A N 1
ATOM 8186 C CA . ALA A 1 1073 ? -28.854 -10.313 16.840 1.00 84.31 1073 ALA A CA 1
ATOM 8187 C C . ALA A 1 1073 ? -27.968 -9.451 17.767 1.00 84.31 1073 ALA A C 1
ATOM 8189 O O . ALA A 1 1073 ? -27.526 -9.916 18.820 1.00 84.31 1073 ALA A O 1
ATOM 8190 N N . ALA A 1 1074 ? -27.778 -8.167 17.436 1.00 82.12 1074 ALA A N 1
ATOM 8191 C CA . ALA A 1 1074 ? -26.949 -7.247 18.219 1.00 82.12 1074 ALA A CA 1
ATOM 8192 C C . ALA A 1 1074 ? -27.482 -6.983 19.646 1.00 82.12 1074 ALA A C 1
ATOM 8194 O O . ALA A 1 1074 ? -26.696 -6.716 20.563 1.00 82.12 1074 ALA A O 1
ATOM 8195 N N . VAL A 1 1075 ? -28.803 -7.064 19.856 1.00 79.50 1075 VAL A N 1
ATOM 8196 C CA . VAL A 1 1075 ? -29.419 -6.964 21.190 1.00 79.50 1075 VAL A CA 1
ATOM 8197 C C . VAL A 1 1075 ? -29.063 -8.178 22.051 1.00 79.50 1075 VAL A C 1
ATOM 8199 O O . VAL A 1 1075 ? -28.516 -7.975 23.133 1.00 79.50 1075 VAL A O 1
ATOM 8202 N N . ARG A 1 1076 ? -29.268 -9.419 21.577 1.00 74.62 1076 ARG A N 1
ATOM 8203 C CA . ARG A 1 1076 ? -28.944 -10.626 22.375 1.00 74.62 1076 ARG A CA 1
ATOM 8204 C C . ARG A 1 1076 ? -27.470 -10.694 22.760 1.00 74.62 1076 ARG A C 1
ATOM 8206 O O . ARG A 1 1076 ? -27.142 -10.872 23.929 1.00 74.62 1076 ARG A O 1
ATOM 8213 N N . GLN A 1 1077 ? -26.592 -10.396 21.807 1.00 75.12 1077 GLN A N 1
ATOM 8214 C CA . GLN A 1 1077 ? -25.155 -10.284 22.043 1.00 75.12 1077 GLN A CA 1
ATOM 8215 C C . GLN A 1 1077 ? -24.799 -9.265 23.149 1.00 75.12 1077 GLN A C 1
ATOM 8217 O O . GLN A 1 1077 ? -23.802 -9.431 23.852 1.00 75.12 1077 GLN A O 1
ATOM 8222 N N . THR A 1 1078 ? -25.604 -8.213 23.339 1.00 68.50 1078 THR A N 1
ATOM 8223 C CA . THR A 1 1078 ? -25.409 -7.243 24.430 1.00 68.50 1078 THR A CA 1
ATOM 8224 C C . THR A 1 1078 ? -25.800 -7.823 25.794 1.00 68.50 1078 THR A C 1
ATOM 8226 O O . THR A 1 1078 ? -25.107 -7.555 26.780 1.00 68.50 1078 THR A O 1
ATOM 8229 N N . ASP A 1 1079 ? -26.865 -8.625 25.859 1.00 65.88 1079 ASP A N 1
ATOM 8230 C CA . ASP A 1 1079 ? -27.311 -9.288 27.090 1.00 65.88 1079 ASP A CA 1
ATOM 8231 C C . ASP A 1 1079 ? -26.284 -10.337 27.560 1.00 65.88 1079 ASP A C 1
ATOM 8233 O O . ASP A 1 1079 ? -25.877 -10.322 28.728 1.00 65.88 1079 ASP A O 1
ATOM 8237 N N . ASP A 1 1080 ? -25.762 -11.160 26.644 1.00 61.66 1080 ASP A N 1
ATOM 8238 C CA . ASP A 1 1080 ? -24.741 -12.175 26.952 1.00 61.66 1080 ASP A CA 1
ATOM 8239 C C . ASP A 1 1080 ? -23.393 -11.552 27.364 1.00 61.66 1080 ASP A C 1
ATOM 8241 O O . ASP A 1 1080 ? -22.767 -11.977 28.342 1.00 61.66 1080 ASP A O 1
ATOM 8245 N N . GLN A 1 1081 ? -22.969 -10.463 26.708 1.00 59.59 1081 GLN A N 1
ATOM 8246 C CA . GLN A 1 1081 ? -21.800 -9.681 27.143 1.00 59.59 1081 GLN A CA 1
ATOM 8247 C C . GLN A 1 1081 ? -21.978 -9.055 28.535 1.00 59.59 1081 GLN A C 1
ATOM 8249 O O . GLN A 1 1081 ? -20.986 -8.809 29.230 1.00 59.59 1081 GLN A O 1
ATOM 8254 N N . GLY A 1 1082 ? -23.219 -8.786 28.952 1.00 56.25 1082 GLY A N 1
ATOM 8255 C CA . GLY A 1 1082 ? -23.545 -8.328 30.301 1.00 56.25 1082 GLY A CA 1
ATOM 8256 C C . GLY A 1 1082 ? -23.283 -9.395 31.367 1.00 56.25 1082 GLY A C 1
ATOM 8257 O O . GLY A 1 1082 ? -22.782 -9.072 32.445 1.00 56.25 1082 GLY A O 1
ATOM 8258 N N . ALA A 1 1083 ? -23.549 -10.668 31.061 1.00 55.12 1083 ALA A N 1
ATOM 8259 C CA . ALA A 1 1083 ? -23.319 -11.790 31.975 1.00 55.12 1083 ALA A CA 1
ATOM 8260 C C . ALA A 1 1083 ? -21.823 -12.114 32.185 1.00 55.12 1083 ALA A C 1
ATOM 8262 O O . ALA A 1 1083 ? -21.423 -12.518 33.282 1.00 55.12 1083 ALA A O 1
ATOM 8263 N N . GLU A 1 1084 ? -20.990 -11.887 31.164 1.00 59.16 1084 GLU A N 1
ATOM 8264 C CA . GLU A 1 1084 ? -19.522 -12.024 31.217 1.00 59.16 1084 GLU A CA 1
ATOM 8265 C C . GLU A 1 1084 ? -18.787 -10.726 31.625 1.00 59.16 1084 GLU A C 1
ATOM 8267 O O . GLU A 1 1084 ? -17.557 -10.635 31.552 1.00 59.16 1084 GLU A O 1
ATOM 8272 N N . GLU A 1 1085 ? -19.502 -9.702 32.103 1.00 70.12 1085 GLU A N 1
ATOM 8273 C CA . GLU A 1 1085 ? -18.872 -8.483 32.613 1.00 70.12 1085 GLU A CA 1
ATOM 8274 C C . GLU A 1 1085 ? -18.058 -8.775 33.901 1.00 70.12 1085 GLU A C 1
ATOM 8276 O O . GLU A 1 1085 ? -18.597 -9.346 34.855 1.00 70.12 1085 GLU A O 1
ATOM 8281 N N . PRO A 1 1086 ? -16.761 -8.397 33.984 1.00 75.94 1086 PRO A N 1
ATOM 8282 C CA . PRO A 1 1086 ? -15.888 -8.825 35.079 1.00 75.94 1086 PRO A CA 1
ATOM 8283 C C . PRO A 1 1086 ? -16.320 -8.461 36.505 1.00 75.94 1086 PRO A C 1
ATOM 8285 O O . PRO A 1 1086 ? -16.063 -9.250 37.413 1.00 75.94 1086 PRO A O 1
ATOM 8288 N N . ALA A 1 1087 ? -16.940 -7.302 36.748 1.00 80.94 1087 ALA A N 1
ATOM 8289 C CA . ALA A 1 1087 ? -17.436 -6.953 38.082 1.00 80.94 1087 ALA A CA 1
ATOM 8290 C C . ALA A 1 1087 ? -18.689 -7.760 38.461 1.00 80.94 1087 ALA A C 1
ATOM 8292 O O . ALA A 1 1087 ? -18.808 -8.218 39.596 1.00 80.94 1087 ALA A O 1
ATOM 8293 N N . SER A 1 1088 ? -19.574 -8.006 37.503 1.00 79.94 1088 SER A N 1
ATOM 8294 C CA . SER A 1 1088 ? -20.788 -8.812 37.650 1.00 79.94 1088 SER A CA 1
ATOM 8295 C C . SER A 1 1088 ? -20.441 -10.289 37.881 1.00 79.94 1088 SER A C 1
ATOM 8297 O O . SER A 1 1088 ? -20.945 -10.920 38.813 1.00 79.94 1088 SER A O 1
ATOM 8299 N N . LYS A 1 1089 ? -19.473 -10.819 37.120 1.00 80.88 1089 LYS A N 1
ATOM 8300 C CA . LYS A 1 1089 ? -18.878 -12.152 37.313 1.00 80.88 1089 LYS A CA 1
ATOM 8301 C C . LYS A 1 1089 ? -18.166 -12.275 38.666 1.00 80.88 1089 LYS A C 1
ATOM 8303 O O . LYS A 1 1089 ? -18.308 -13.298 39.333 1.00 80.88 1089 LYS A O 1
ATOM 8308 N N . PHE A 1 1090 ? -17.469 -11.227 39.116 1.00 87.19 1090 PHE A N 1
ATOM 8309 C CA . PHE A 1 1090 ? -16.864 -11.153 40.452 1.00 87.19 1090 PHE A CA 1
ATOM 8310 C C . PHE A 1 1090 ? -17.896 -11.212 41.580 1.00 87.19 1090 PHE A C 1
ATOM 8312 O O . PHE A 1 1090 ? -17.750 -12.044 42.471 1.00 87.19 1090 PHE A O 1
ATOM 8319 N N . LEU A 1 1091 ? -18.952 -10.396 41.527 1.00 87.44 1091 LEU A N 1
ATOM 8320 C CA . LEU A 1 1091 ? -20.017 -10.400 42.534 1.00 87.44 1091 LEU A CA 1
ATOM 8321 C C . LEU A 1 1091 ? -20.731 -11.761 42.593 1.00 87.44 1091 LEU A C 1
ATOM 8323 O O . LEU A 1 1091 ? -20.908 -12.306 43.681 1.00 87.44 1091 LEU A O 1
ATOM 8327 N N . ARG A 1 1092 ? -21.052 -12.353 41.432 1.00 85.44 1092 ARG A N 1
ATOM 8328 C CA . ARG A 1 1092 ? -21.667 -13.689 41.325 1.00 85.44 1092 ARG A CA 1
ATOM 8329 C C . ARG A 1 1092 ? -20.795 -14.786 41.942 1.00 85.44 1092 ARG A C 1
ATOM 8331 O O . ARG A 1 1092 ? -21.298 -15.612 42.702 1.00 85.44 1092 ARG A O 1
ATOM 8338 N N . LEU A 1 1093 ? -19.497 -14.801 41.631 1.00 87.25 1093 LEU A N 1
ATOM 8339 C CA . LEU A 1 1093 ? -18.570 -15.791 42.186 1.00 87.25 1093 LEU A CA 1
ATOM 8340 C C . LEU A 1 1093 ? -18.331 -15.571 43.681 1.00 87.25 1093 LEU A C 1
ATOM 8342 O O . LEU A 1 1093 ? -18.350 -16.538 44.430 1.00 87.25 1093 LEU A O 1
ATOM 8346 N N . LEU A 1 1094 ? -18.192 -14.325 44.139 1.00 89.00 1094 LEU A N 1
ATOM 8347 C CA . LEU A 1 1094 ? -18.043 -14.010 45.561 1.00 89.00 1094 LEU A CA 1
ATOM 8348 C C . LEU A 1 1094 ? -19.270 -14.453 46.375 1.00 89.00 1094 LEU A C 1
ATOM 8350 O O . LEU A 1 1094 ? -19.107 -15.085 47.419 1.00 89.00 1094 LEU A O 1
ATOM 8354 N N . ALA A 1 1095 ? -20.485 -14.206 45.872 1.00 87.06 1095 ALA A N 1
ATOM 8355 C CA . ALA A 1 1095 ? -21.722 -14.694 46.481 1.00 87.06 1095 ALA A CA 1
ATOM 8356 C C . ALA A 1 1095 ? -21.754 -16.232 46.563 1.00 87.06 1095 ALA A C 1
ATOM 8358 O O . ALA A 1 1095 ? -22.085 -16.787 47.610 1.00 87.06 1095 ALA A O 1
ATOM 8359 N N . ALA A 1 1096 ? -21.337 -16.933 45.502 1.00 85.62 1096 ALA A N 1
ATOM 8360 C CA . ALA A 1 1096 ? -21.238 -18.393 45.496 1.00 85.62 1096 ALA A CA 1
ATOM 8361 C C . ALA A 1 1096 ? -20.156 -18.930 46.459 1.00 85.62 1096 ALA A C 1
ATOM 8363 O O . ALA A 1 1096 ? -20.370 -19.953 47.115 1.00 85.62 1096 ALA A O 1
ATOM 8364 N N . THR A 1 1097 ? -19.016 -18.245 46.605 1.00 88.50 1097 THR A N 1
ATOM 8365 C CA . THR A 1 1097 ? -17.965 -18.609 47.572 1.00 88.50 1097 THR A CA 1
ATOM 8366 C C . THR A 1 1097 ? -18.458 -18.453 49.016 1.00 88.50 1097 THR A C 1
ATOM 8368 O O . THR A 1 1097 ? -18.190 -19.322 49.844 1.00 88.50 1097 THR A O 1
ATOM 8371 N N . ILE A 1 1098 ? -19.232 -17.402 49.313 1.00 87.75 1098 ILE A N 1
ATOM 8372 C CA . ILE A 1 1098 ? -19.847 -17.193 50.635 1.00 87.75 1098 ILE A CA 1
ATOM 8373 C C . ILE A 1 1098 ? -20.930 -18.250 50.907 1.00 87.75 1098 ILE A C 1
ATOM 8375 O O . ILE A 1 1098 ? -20.887 -18.936 51.927 1.00 87.75 1098 ILE A O 1
ATOM 8379 N N . ALA A 1 1099 ? -21.859 -18.455 49.968 1.00 83.31 1099 ALA A N 1
ATOM 8380 C CA . ALA A 1 1099 ? -22.962 -19.409 50.116 1.00 83.31 1099 ALA A CA 1
ATOM 8381 C C . ALA A 1 1099 ? -22.499 -20.876 50.231 1.00 83.31 1099 ALA A C 1
ATOM 8383 O O . ALA A 1 1099 ? -23.162 -21.687 50.872 1.00 83.31 1099 ALA A O 1
ATOM 8384 N N . SER A 1 1100 ? -21.349 -21.223 49.642 1.00 81.75 1100 SER A N 1
ATOM 8385 C CA . SER A 1 1100 ? -20.731 -22.552 49.776 1.00 81.75 1100 SER A CA 1
ATOM 8386 C C . SER A 1 1100 ? -19.859 -22.719 51.031 1.00 81.75 1100 SER A C 1
ATOM 8388 O O . SER A 1 1100 ? -19.269 -23.784 51.217 1.00 81.75 1100 SER A O 1
ATOM 8390 N N . GLY A 1 1101 ? -19.758 -21.699 51.894 1.00 82.88 1101 GLY A N 1
ATOM 8391 C CA . GLY A 1 1101 ? -18.918 -21.728 53.098 1.00 82.88 1101 GLY A CA 1
ATOM 8392 C C . GLY A 1 1101 ? -17.413 -21.742 52.805 1.00 82.88 1101 GLY A C 1
ATOM 8393 O O . GLY A 1 1101 ? -16.615 -22.152 53.645 1.00 82.88 1101 GLY A O 1
ATOM 8394 N N . LYS A 1 1102 ? -16.998 -21.326 51.605 1.00 86.12 1102 LYS A N 1
ATOM 8395 C CA . LYS A 1 1102 ? -15.581 -21.185 51.232 1.00 86.12 1102 LYS A CA 1
ATOM 8396 C C . LYS A 1 1102 ? -15.006 -19.818 51.612 1.00 86.12 1102 LYS A C 1
ATOM 8398 O O . LYS A 1 1102 ? -13.799 -19.624 51.506 1.00 86.12 1102 LYS A O 1
ATOM 8403 N N . ALA A 1 1103 ? -15.849 -18.894 52.059 1.00 90.50 1103 ALA A N 1
ATOM 8404 C CA . ALA A 1 1103 ? -15.506 -17.619 52.676 1.00 90.50 1103 ALA A CA 1
ATOM 8405 C C . ALA A 1 1103 ? -16.670 -17.157 53.569 1.00 90.50 1103 ALA A C 1
ATOM 8407 O O . ALA A 1 1103 ? -17.798 -17.614 53.381 1.00 90.50 1103 ALA A O 1
ATOM 8408 N N . HIS A 1 1104 ? -16.423 -16.209 54.475 1.00 90.75 1104 HIS A N 1
ATOM 8409 C CA . HIS A 1 1104 ? -17.473 -15.608 55.301 1.00 90.75 1104 HIS A CA 1
ATOM 8410 C C . HIS A 1 1104 ? -17.377 -14.078 55.385 1.00 90.75 1104 HIS A C 1
ATOM 8412 O O . HIS A 1 1104 ? -16.328 -13.475 55.140 1.00 90.75 1104 HIS A O 1
ATOM 8418 N N . ILE A 1 1105 ? -18.494 -13.459 55.764 1.00 89.62 1105 ILE A N 1
ATOM 8419 C CA . ILE A 1 1105 ? -18.630 -12.037 56.095 1.00 89.62 1105 ILE A CA 1
ATOM 8420 C C . ILE A 1 1105 ? -18.942 -11.926 57.592 1.00 89.62 1105 ILE A C 1
ATOM 8422 O O . ILE A 1 1105 ? -19.807 -12.641 58.095 1.00 89.62 1105 ILE A O 1
ATOM 8426 N N . ALA A 1 1106 ? -18.236 -11.058 58.314 1.00 89.06 1106 ALA A N 1
ATOM 8427 C CA . ALA A 1 1106 ? -18.400 -10.881 59.763 1.00 89.06 1106 ALA A CA 1
ATOM 8428 C C . ALA A 1 1106 ? -19.209 -9.616 60.121 1.00 89.06 1106 ALA A C 1
ATOM 8430 O O . ALA A 1 1106 ? -19.402 -8.733 59.284 1.00 89.06 1106 ALA A O 1
ATOM 8431 N N . GLY A 1 1107 ? -19.665 -9.502 61.370 1.00 85.12 1107 GLY A N 1
ATOM 8432 C CA . GLY A 1 1107 ? -20.177 -8.247 61.930 1.00 85.12 1107 GLY A CA 1
ATOM 8433 C C . GLY A 1 1107 ? -19.069 -7.200 62.116 1.00 85.12 1107 GLY A C 1
ATOM 8434 O O . GLY A 1 1107 ? -17.882 -7.507 61.995 1.00 85.12 1107 GLY A O 1
ATOM 8435 N N . ALA A 1 1108 ? -19.426 -5.949 62.426 1.00 82.06 1108 ALA A N 1
ATOM 8436 C CA . ALA A 1 1108 ? -18.454 -4.860 62.636 1.00 82.06 1108 ALA A CA 1
ATOM 8437 C C . ALA A 1 1108 ? -17.410 -5.156 63.738 1.00 82.06 1108 ALA A C 1
ATOM 8439 O O . ALA A 1 1108 ? -16.273 -4.685 63.671 1.00 82.06 1108 ALA A O 1
ATOM 8440 N N . ASP A 1 1109 ? -17.803 -5.953 64.729 1.00 77.62 1109 ASP A N 1
ATOM 8441 C CA . ASP A 1 1109 ? -17.000 -6.472 65.839 1.00 77.62 1109 ASP A CA 1
ATOM 8442 C C . ASP A 1 1109 ? -16.053 -7.622 65.442 1.00 77.62 1109 ASP A C 1
ATOM 8444 O O . ASP A 1 1109 ? -15.083 -7.892 66.147 1.00 77.62 1109 ASP A O 1
ATOM 8448 N N . GLY A 1 1110 ? -16.281 -8.258 64.289 1.00 75.31 1110 GLY A N 1
ATOM 8449 C CA . GLY A 1 1110 ? -15.563 -9.446 63.827 1.00 75.31 1110 GLY A CA 1
ATOM 8450 C C . GLY A 1 1110 ? -16.205 -10.778 64.234 1.00 75.31 1110 GLY A C 1
ATOM 8451 O O . GLY A 1 1110 ? -15.617 -11.822 63.955 1.00 75.31 1110 GLY A O 1
ATOM 8452 N N . LEU A 1 1111 ? -17.385 -10.762 64.861 1.00 81.94 1111 LEU A N 1
ATOM 8453 C CA . LEU A 1 1111 ? -18.145 -11.958 65.233 1.00 81.94 1111 LEU A CA 1
ATOM 8454 C C . LEU A 1 1111 ? -19.173 -12.326 64.146 1.00 81.94 1111 LEU A C 1
ATOM 8456 O O . LEU A 1 1111 ? -19.200 -11.737 63.060 1.00 81.94 1111 LEU A O 1
ATOM 8460 N N . ALA A 1 1112 ? -20.010 -13.330 64.420 1.00 76.75 1112 ALA A N 1
ATOM 8461 C CA . ALA A 1 1112 ? -21.144 -13.661 63.563 1.00 76.75 1112 ALA A CA 1
ATOM 8462 C C . ALA A 1 1112 ? -22.077 -12.436 63.436 1.00 76.75 1112 ALA A C 1
ATOM 8464 O O . ALA A 1 1112 ? -22.394 -11.833 64.464 1.00 76.75 1112 ALA A O 1
ATOM 8465 N N . PRO A 1 1113 ? -22.535 -12.054 62.225 1.00 75.12 1113 PRO A N 1
ATOM 8466 C CA . PRO A 1 1113 ? -23.476 -10.948 62.059 1.00 75.12 1113 PRO A CA 1
ATOM 8467 C C . PRO A 1 1113 ? -24.733 -11.181 62.904 1.00 75.12 1113 PRO A C 1
ATOM 8469 O O . PRO A 1 1113 ? -25.463 -12.137 62.661 1.00 75.12 1113 PRO A O 1
ATOM 8472 N N . GLY A 1 1114 ? -24.958 -10.343 63.917 1.00 59.72 1114 GLY A N 1
ATOM 8473 C CA . GLY A 1 1114 ? -26.019 -10.574 64.896 1.00 59.72 1114 GLY A CA 1
ATOM 8474 C C . GLY A 1 1114 ? -27.418 -10.642 64.276 1.00 59.72 1114 GLY A C 1
ATOM 8475 O O . GLY A 1 1114 ? -27.730 -9.923 63.319 1.00 59.72 1114 GLY A O 1
ATOM 8476 N N . GLU A 1 1115 ? -28.278 -11.471 64.871 1.00 50.66 1115 GLU A N 1
ATOM 8477 C CA . GLU A 1 1115 ? -29.722 -11.328 64.689 1.00 50.66 1115 GLU A CA 1
ATOM 8478 C C . GLU A 1 1115 ? -30.134 -9.915 65.138 1.00 50.66 1115 GLU A C 1
ATOM 8480 O O . GLU A 1 1115 ? -29.661 -9.448 66.182 1.00 50.66 1115 GLU A O 1
ATOM 8485 N N . PRO A 1 1116 ? -30.985 -9.199 64.382 1.00 42.28 1116 PRO A N 1
ATOM 8486 C CA . PRO A 1 1116 ? -31.484 -7.911 64.832 1.00 42.28 1116 PRO A CA 1
ATOM 8487 C C . PRO A 1 1116 ? -32.256 -8.078 66.143 1.00 42.28 1116 PRO A C 1
ATOM 8489 O O . PRO A 1 1116 ? -33.201 -8.864 66.214 1.00 42.28 1116 PRO A O 1
ATOM 8492 N N . LEU A 1 1117 ? -31.913 -7.282 67.161 1.00 37.16 1117 LEU A N 1
ATOM 8493 C CA . LEU A 1 1117 ? -32.867 -6.983 68.227 1.00 37.16 1117 LEU A CA 1
ATOM 8494 C C . LEU A 1 1117 ? -34.127 -6.431 67.558 1.00 37.16 1117 LEU A C 1
ATOM 8496 O O . LEU A 1 1117 ? -34.042 -5.455 66.813 1.00 37.16 1117 LEU A O 1
ATOM 8500 N N . ALA A 1 1118 ? -35.266 -7.083 67.788 1.00 34.53 1118 ALA A N 1
ATOM 8501 C CA . ALA A 1 1118 ? -36.512 -6.762 67.111 1.00 34.53 1118 ALA A CA 1
ATOM 8502 C C . ALA A 1 1118 ? -36.970 -5.330 67.439 1.00 34.53 1118 ALA A C 1
ATOM 8504 O O . ALA A 1 1118 ? -37.555 -5.070 68.490 1.00 34.53 1118 ALA A O 1
ATOM 8505 N N . THR A 1 1119 ? -36.713 -4.412 66.512 1.00 36.88 1119 THR A N 1
ATOM 8506 C CA . THR A 1 1119 ? -37.382 -3.117 66.399 1.00 36.88 1119 THR A CA 1
ATOM 8507 C C . THR A 1 1119 ? -38.108 -3.068 65.059 1.00 36.88 1119 THR A C 1
ATOM 8509 O O . THR A 1 1119 ? -37.610 -3.554 64.040 1.00 36.88 1119 THR A O 1
ATOM 8512 N N . ASP A 1 1120 ? -39.338 -2.560 65.084 1.00 38.06 1120 ASP A N 1
ATOM 8513 C CA . ASP A 1 1120 ? -40.309 -2.769 64.012 1.00 38.06 1120 ASP A CA 1
ATOM 8514 C C . ASP A 1 1120 ? -39.842 -2.211 62.654 1.00 38.06 1120 ASP A C 1
ATOM 8516 O O . ASP A 1 1120 ? -39.575 -1.018 62.513 1.00 38.06 1120 ASP A O 1
ATOM 8520 N N . GLY A 1 1121 ? -39.806 -3.078 61.632 1.00 42.16 1121 GLY A N 1
ATOM 8521 C CA . GLY A 1 1121 ? -39.690 -2.684 60.219 1.00 42.16 1121 GLY A CA 1
ATOM 8522 C C . GLY A 1 1121 ? -38.471 -3.194 59.438 1.00 42.16 1121 GLY A C 1
ATOM 8523 O O . GLY A 1 1121 ? -38.441 -3.023 58.220 1.00 42.16 1121 GLY A O 1
ATOM 8524 N N . ALA A 1 1122 ? -37.481 -3.833 60.071 1.00 37.72 1122 ALA A N 1
ATOM 8525 C CA . ALA A 1 1122 ? -36.322 -4.387 59.355 1.00 37.72 1122 ALA A CA 1
ATOM 8526 C C . ALA A 1 1122 ? -36.632 -5.747 58.668 1.00 37.72 1122 ALA A C 1
ATOM 8528 O O . ALA A 1 1122 ? -37.353 -6.562 59.249 1.00 37.72 1122 ALA A O 1
ATOM 8529 N N . PRO A 1 1123 ? -36.089 -6.046 57.464 1.00 37.75 1123 PRO A N 1
ATOM 8530 C CA . PRO A 1 1123 ? -36.346 -7.320 56.780 1.00 37.75 1123 PRO A CA 1
ATOM 8531 C C . PRO A 1 1123 ? -35.840 -8.552 57.568 1.00 37.75 1123 PRO A C 1
ATOM 8533 O O . PRO A 1 1123 ? -34.739 -8.481 58.121 1.00 37.75 1123 PRO A O 1
ATOM 8536 N N . PRO A 1 1124 ? -36.546 -9.707 57.579 1.00 41.94 1124 PRO A N 1
ATOM 8537 C CA . PRO A 1 1124 ? -36.305 -10.808 58.539 1.00 41.94 1124 PRO A CA 1
ATOM 8538 C C . PRO A 1 1124 ? -35.051 -11.676 58.301 1.00 41.94 1124 PRO A C 1
ATOM 8540 O O . PRO A 1 1124 ? -34.969 -12.808 58.770 1.00 41.94 1124 PRO A O 1
ATOM 8543 N N . ASP A 1 1125 ? -34.091 -11.197 57.514 1.00 50.47 1125 ASP A N 1
ATOM 8544 C CA . ASP A 1 1125 ? -33.373 -12.053 56.562 1.00 50.47 1125 ASP A CA 1
ATOM 8545 C C . ASP A 1 1125 ? -31.847 -12.138 56.814 1.00 50.47 1125 ASP A C 1
ATOM 8547 O O . ASP A 1 1125 ? -31.101 -12.668 55.986 1.00 50.47 1125 ASP A O 1
ATOM 8551 N N . ASN A 1 1126 ? -31.360 -11.632 57.955 1.00 54.19 1126 ASN A N 1
ATOM 8552 C CA . ASN A 1 1126 ? -29.929 -11.512 58.290 1.00 54.19 1126 ASN A CA 1
ATOM 8553 C C . ASN A 1 1126 ? -29.369 -12.685 59.128 1.00 54.19 1126 ASN A C 1
ATOM 8555 O O . ASN A 1 1126 ? -28.610 -12.477 60.070 1.00 54.19 1126 ASN A O 1
ATOM 8559 N N . THR A 1 1127 ? -29.738 -13.929 58.815 1.00 67.88 1127 THR A N 1
ATOM 8560 C CA . THR A 1 1127 ? -29.158 -15.097 59.507 1.00 67.88 1127 THR A CA 1
ATOM 8561 C C . THR A 1 1127 ? -27.664 -15.259 59.165 1.00 67.88 1127 THR A C 1
ATOM 8563 O O . THR A 1 1127 ? -27.311 -15.205 57.981 1.00 67.88 1127 THR A O 1
ATOM 8566 N N . PRO A 1 1128 ? -26.769 -15.545 60.141 1.00 75.50 1128 PRO A N 1
ATOM 8567 C CA . PRO A 1 1128 ? -25.334 -15.741 59.882 1.00 75.50 1128 PRO A CA 1
ATOM 8568 C C . PRO A 1 1128 ? -25.023 -16.790 58.801 1.00 75.50 1128 PRO A C 1
ATOM 8570 O O . PRO A 1 1128 ? -24.012 -16.693 58.104 1.00 75.50 1128 PRO A O 1
ATOM 8573 N N . ALA A 1 1129 ? -25.923 -17.762 58.609 1.00 77.00 1129 ALA A N 1
ATOM 8574 C CA . ALA A 1 1129 ? -25.854 -18.769 57.552 1.00 77.00 1129 ALA A CA 1
ATOM 8575 C C . ALA A 1 1129 ? -25.670 -18.187 56.138 1.00 77.00 1129 ALA A C 1
ATOM 8577 O O . ALA A 1 1129 ? -24.902 -18.732 55.348 1.00 77.00 1129 ALA A O 1
ATOM 8578 N N . ARG A 1 1130 ? -26.319 -17.057 55.818 1.00 77.62 1130 ARG A N 1
ATOM 8579 C CA . ARG A 1 1130 ? -26.197 -16.405 54.495 1.00 77.62 1130 ARG A CA 1
ATOM 8580 C C . ARG A 1 1130 ? -24.831 -15.761 54.275 1.00 77.62 1130 ARG A C 1
ATOM 8582 O O . ARG A 1 1130 ? -24.437 -15.524 53.138 1.00 77.62 1130 ARG A O 1
ATOM 8589 N N . TRP A 1 1131 ? -24.111 -15.512 55.363 1.00 85.00 1131 TRP A N 1
ATOM 8590 C CA . TRP A 1 1131 ? -22.810 -14.862 55.397 1.00 85.00 1131 TRP A CA 1
ATOM 8591 C C . TRP A 1 1131 ? -21.653 -15.850 55.590 1.00 85.00 1131 TRP A C 1
ATOM 8593 O O . TRP A 1 1131 ? -20.559 -15.431 55.956 1.00 85.00 1131 TRP A O 1
ATOM 8603 N N . GLY A 1 1132 ? -21.867 -17.146 55.337 1.00 83.56 1132 GLY A N 1
ATOM 8604 C CA . GLY A 1 1132 ? -20.817 -18.171 55.394 1.00 83.56 1132 GLY A CA 1
ATOM 8605 C C . GLY A 1 1132 ? -20.540 -18.734 56.793 1.00 83.56 1132 GLY A C 1
ATOM 8606 O O . GLY A 1 1132 ? -19.475 -19.302 57.020 1.00 83.56 1132 GLY A O 1
ATOM 8607 N N . TRP A 1 1133 ? -21.469 -18.597 57.744 1.00 85.81 1133 TRP A N 1
ATOM 8608 C CA . TRP A 1 1133 ? -21.356 -19.200 59.080 1.00 85.81 1133 TRP A CA 1
ATOM 8609 C C . TRP A 1 1133 ? -22.206 -20.469 59.192 1.00 85.81 1133 TRP A C 1
ATOM 8611 O O . TRP A 1 1133 ? -23.212 -20.630 58.505 1.00 85.81 1133 TRP A O 1
ATOM 8621 N N . ARG A 1 1134 ? -21.844 -21.381 60.096 1.00 84.19 1134 ARG A N 1
ATOM 8622 C CA . ARG A 1 1134 ? -22.612 -22.600 60.372 1.00 84.19 1134 ARG A CA 1
ATOM 8623 C C . ARG A 1 1134 ? -22.890 -22.745 61.858 1.00 84.19 1134 ARG A C 1
ATOM 8625 O O . ARG A 1 1134 ? -21.965 -22.747 62.666 1.00 84.19 1134 ARG A O 1
ATOM 8632 N N . LEU A 1 1135 ? -24.162 -22.930 62.197 1.00 79.62 1135 LEU A N 1
ATOM 8633 C CA . LEU A 1 1135 ? -24.587 -23.244 63.554 1.00 79.62 1135 LEU A CA 1
ATOM 8634 C C . LEU A 1 1135 ? -24.152 -24.670 63.909 1.00 79.62 1135 LEU A C 1
ATOM 8636 O O . LEU A 1 1135 ? -24.492 -25.630 63.208 1.00 79.62 1135 LEU A O 1
ATOM 8640 N N . ARG A 1 1136 ? -23.400 -24.812 64.998 1.00 74.38 1136 ARG A N 1
ATOM 8641 C CA . ARG A 1 1136 ? -22.957 -26.093 65.541 1.00 74.38 1136 ARG A CA 1
ATOM 8642 C C . ARG A 1 1136 ? -23.634 -26.334 66.884 1.00 74.38 1136 ARG A C 1
ATOM 8644 O O . ARG A 1 1136 ? -23.186 -25.860 67.921 1.00 74.38 1136 ARG A O 1
ATOM 8651 N N . THR A 1 1137 ? -24.701 -27.122 66.862 1.00 66.38 1137 THR A N 1
ATOM 8652 C CA . THR A 1 1137 ? -25.354 -27.630 68.072 1.00 66.38 1137 THR A CA 1
ATOM 8653 C C . THR A 1 1137 ? -24.523 -28.760 68.676 1.00 66.38 1137 THR A C 1
ATOM 8655 O O . THR A 1 1137 ? -24.493 -29.876 68.148 1.00 66.38 1137 THR A O 1
ATOM 8658 N N . THR A 1 1138 ? -23.841 -28.489 69.786 1.00 54.44 1138 THR A N 1
ATOM 8659 C CA . THR A 1 1138 ? -23.393 -29.536 70.712 1.00 54.44 1138 THR A CA 1
ATOM 8660 C C . THR A 1 1138 ? -24.616 -30.056 71.478 1.00 54.44 1138 THR A C 1
ATOM 8662 O O . THR A 1 1138 ? -25.557 -29.314 71.730 1.00 54.44 1138 THR A O 1
ATOM 8665 N N . GLY A 1 1139 ? -24.659 -31.355 71.794 1.00 52.44 1139 GLY A N 1
ATOM 8666 C CA . GLY A 1 1139 ? -25.915 -32.051 72.132 1.00 52.44 1139 GLY A CA 1
ATOM 8667 C C . GLY A 1 1139 ? -26.670 -31.600 73.395 1.00 52.44 1139 GLY A C 1
ATOM 8668 O O . GLY A 1 1139 ? -27.756 -32.117 73.634 1.00 52.44 1139 GLY A O 1
ATOM 8669 N N . VAL A 1 1140 ? -26.114 -30.681 74.194 1.00 52.75 1140 VAL A N 1
ATOM 8670 C CA . VAL A 1 1140 ? -26.772 -30.014 75.331 1.00 52.75 1140 VAL A CA 1
ATOM 8671 C C . VAL A 1 1140 ? -26.181 -28.600 75.473 1.00 52.75 1140 VAL A C 1
ATOM 8673 O O . VAL A 1 1140 ? -25.128 -28.436 76.088 1.00 52.75 1140 VAL A O 1
ATOM 8676 N N . GLY A 1 1141 ? -26.832 -27.589 74.895 1.00 53.97 1141 GLY A N 1
ATOM 8677 C CA . GLY A 1 1141 ? -26.423 -26.179 74.983 1.00 53.97 1141 GLY A CA 1
ATOM 8678 C C . GLY A 1 1141 ? -26.820 -25.360 73.752 1.00 53.97 1141 GLY A C 1
ATOM 8679 O O . GLY A 1 1141 ? -27.096 -25.930 72.694 1.00 53.97 1141 GLY A O 1
ATOM 8680 N N . ASP A 1 1142 ? -26.856 -24.032 73.894 1.00 56.97 1142 ASP A N 1
ATOM 8681 C CA . ASP A 1 1142 ? -27.124 -23.111 72.784 1.00 56.97 1142 ASP A CA 1
ATOM 8682 C C . ASP A 1 1142 ? -26.096 -23.304 71.657 1.00 56.97 1142 ASP A C 1
ATOM 8684 O O . ASP A 1 1142 ? -24.898 -23.465 71.898 1.00 56.97 1142 ASP A O 1
ATOM 8688 N N . GLY A 1 1143 ? -26.570 -23.330 70.409 1.00 65.12 1143 GLY A N 1
ATOM 8689 C CA . GLY A 1 1143 ? -25.716 -23.599 69.254 1.00 65.12 1143 GLY A CA 1
ATOM 8690 C C . GLY A 1 1143 ? -24.725 -22.464 68.993 1.00 65.12 1143 GLY A C 1
ATOM 8691 O O . GLY A 1 1143 ? -25.108 -21.299 68.917 1.00 65.12 1143 GLY A O 1
ATOM 8692 N N . GLU A 1 1144 ? -23.454 -22.803 68.782 1.00 76.31 1144 GLU A N 1
ATOM 8693 C CA . GLU A 1 1144 ? -22.410 -21.820 68.479 1.00 76.31 1144 GLU A CA 1
ATOM 8694 C C . GLU A 1 1144 ? -22.298 -21.602 66.961 1.00 76.31 1144 GLU A C 1
ATOM 8696 O O . GLU A 1 1144 ? -22.197 -22.561 66.189 1.00 76.31 1144 GLU A O 1
ATOM 8701 N N . TRP A 1 1145 ? -22.297 -20.345 66.509 1.00 81.62 1145 TRP A N 1
ATOM 8702 C CA . TRP A 1 1145 ? -22.032 -20.002 65.109 1.00 81.62 1145 TRP A CA 1
ATOM 8703 C C . TRP A 1 1145 ? -20.528 -20.028 64.825 1.00 81.62 1145 TRP A C 1
ATOM 8705 O O . TRP A 1 1145 ? -19.782 -19.191 65.325 1.00 81.62 1145 TRP A O 1
ATOM 8715 N N . GLN A 1 1146 ? -20.085 -20.958 63.977 1.00 83.56 1146 GLN A N 1
ATOM 8716 C CA . GLN A 1 1146 ? -18.683 -21.083 63.567 1.00 83.56 1146 GLN A CA 1
ATOM 8717 C C . GLN A 1 1146 ? -18.501 -20.567 62.124 1.00 83.56 1146 GLN A C 1
ATOM 8719 O O . GLN A 1 1146 ? -19.307 -20.918 61.255 1.00 83.56 1146 GLN A O 1
ATOM 8724 N N . PRO A 1 1147 ? -17.483 -19.733 61.836 1.00 86.19 1147 PRO A N 1
ATOM 8725 C CA . PRO A 1 1147 ? -17.248 -19.203 60.494 1.00 86.19 1147 PRO A CA 1
ATOM 8726 C C . PRO A 1 1147 ? -16.688 -20.289 59.569 1.00 86.19 1147 PRO A C 1
ATOM 8728 O O . PRO A 1 1147 ? -15.894 -21.128 60.001 1.00 86.19 1147 PRO A O 1
ATOM 8731 N N . LEU A 1 1148 ? -17.058 -20.263 58.286 1.00 82.12 1148 LEU A N 1
ATOM 8732 C CA . LEU A 1 1148 ? -16.511 -21.159 57.268 1.00 82.12 1148 LEU A CA 1
ATOM 8733 C C . LEU A 1 1148 ? -15.646 -20.378 56.263 1.00 82.12 1148 LEU A C 1
ATOM 8735 O O . LEU A 1 1148 ? -16.044 -19.342 55.733 1.00 82.12 1148 LEU A O 1
ATOM 8739 N N . GLY A 1 1149 ? -14.431 -20.871 56.012 1.00 85.50 1149 GLY A N 1
ATOM 8740 C CA . GLY A 1 1149 ? -13.447 -20.205 55.152 1.00 85.50 1149 GLY A CA 1
ATOM 8741 C C . GLY A 1 1149 ? -12.879 -18.891 55.728 1.00 85.50 1149 GLY A C 1
ATOM 8742 O O . GLY A 1 1149 ? -13.211 -18.501 56.848 1.00 85.50 1149 GLY A O 1
ATOM 8743 N N . PRO A 1 1150 ? -11.987 -18.200 54.994 1.00 88.19 1150 PRO A N 1
ATOM 8744 C CA . PRO A 1 1150 ? -11.445 -16.898 55.388 1.00 88.19 1150 PRO A CA 1
ATOM 8745 C C . PRO A 1 1150 ? -12.508 -15.788 55.419 1.00 88.19 1150 PRO A C 1
ATOM 8747 O O . PRO A 1 1150 ? -13.486 -15.814 54.670 1.00 88.19 1150 PRO A O 1
ATOM 8750 N N . CYS A 1 1151 ? -12.273 -14.776 56.258 1.00 90.69 1151 CYS A N 1
ATOM 8751 C CA . CYS A 1 1151 ? -13.072 -13.551 56.297 1.00 90.69 1151 CYS A CA 1
ATOM 8752 C C . CYS A 1 1151 ? -12.753 -12.692 55.065 1.00 90.69 1151 CYS A C 1
ATOM 8754 O O . CYS A 1 1151 ? -11.588 -12.364 54.834 1.00 90.69 1151 CYS A O 1
ATOM 8756 N N . VAL A 1 1152 ? -13.766 -12.327 54.275 1.00 92.62 1152 VAL A N 1
ATOM 8757 C CA . VAL A 1 1152 ? -13.595 -11.534 53.037 1.00 92.62 1152 VAL A CA 1
ATOM 8758 C C . VAL A 1 1152 ? -14.266 -10.158 53.085 1.00 92.62 1152 VAL A C 1
ATOM 8760 O O . VAL A 1 1152 ? -14.199 -9.399 52.116 1.00 92.62 1152 VAL A O 1
ATOM 8763 N N . GLY A 1 1153 ? -14.882 -9.806 54.213 1.00 91.56 1153 GLY A N 1
ATOM 8764 C CA . GLY A 1 1153 ? -15.509 -8.507 54.434 1.00 91.56 1153 GLY A CA 1
ATOM 8765 C C . GLY A 1 1153 ? -16.379 -8.462 55.689 1.00 91.56 1153 GLY A C 1
ATOM 8766 O O . GLY A 1 1153 ? -16.492 -9.443 56.426 1.00 91.56 1153 GLY A O 1
ATOM 8767 N N . TRP A 1 1154 ? -17.016 -7.312 55.904 1.00 91.25 1154 TRP A N 1
ATOM 8768 C CA . TRP A 1 1154 ? -17.861 -7.026 57.065 1.00 91.25 1154 TRP A CA 1
ATOM 8769 C C . TRP A 1 1154 ? -19.206 -6.437 56.647 1.00 91.25 1154 TRP A C 1
ATOM 8771 O O . TRP A 1 1154 ? -19.249 -5.615 55.733 1.00 91.25 1154 TRP A O 1
ATOM 8781 N N . VAL A 1 1155 ? -20.288 -6.815 57.326 1.00 87.56 1155 VAL A N 1
ATOM 8782 C CA . VAL A 1 1155 ? -21.639 -6.277 57.101 1.00 87.56 1155 VAL A CA 1
ATOM 8783 C C . VAL A 1 1155 ? -22.086 -5.418 58.285 1.00 87.56 1155 VAL A C 1
ATOM 8785 O O . VAL A 1 1155 ? -21.868 -5.774 59.445 1.00 87.56 1155 VAL A O 1
ATOM 8788 N N . VAL A 1 1156 ? -22.698 -4.269 57.992 1.00 83.31 1156 VAL A N 1
ATOM 8789 C CA . VAL A 1 1156 ? -23.248 -3.332 58.982 1.00 83.31 1156 VAL A CA 1
ATOM 8790 C C . VAL A 1 1156 ? -24.605 -2.840 58.479 1.00 83.31 1156 VAL A C 1
ATOM 8792 O O . VAL A 1 1156 ? -24.682 -2.002 57.583 1.00 83.31 1156 VAL A O 1
ATOM 8795 N N . GLY A 1 1157 ? -25.697 -3.386 59.018 1.00 78.81 1157 GLY A N 1
ATOM 8796 C CA . GLY A 1 1157 ? -27.038 -3.120 58.490 1.00 78.81 1157 GLY A CA 1
ATOM 8797 C C . GLY A 1 1157 ? -27.161 -3.572 57.029 1.00 78.81 1157 GLY A C 1
ATOM 8798 O O . GLY A 1 1157 ? -26.954 -4.744 56.727 1.00 78.81 1157 GLY A O 1
ATOM 8799 N N . ALA A 1 1158 ? -27.479 -2.642 56.124 1.00 78.44 1158 ALA A N 1
ATOM 8800 C CA . ALA A 1 1158 ? -27.558 -2.896 54.681 1.00 78.44 1158 ALA A CA 1
ATOM 8801 C C . ALA A 1 1158 ? -26.225 -2.681 53.928 1.00 78.44 1158 ALA A C 1
ATOM 8803 O O . ALA A 1 1158 ? -26.167 -2.900 52.714 1.00 78.44 1158 ALA A O 1
ATOM 8804 N N . ASP A 1 1159 ? -25.168 -2.247 54.619 1.00 84.38 1159 ASP A N 1
ATOM 8805 C CA . ASP A 1 1159 ? -23.871 -1.908 54.032 1.00 84.38 1159 ASP A CA 1
ATOM 8806 C C . ASP A 1 1159 ? -22.885 -3.073 54.130 1.00 84.38 1159 ASP A C 1
ATOM 8808 O O . ASP A 1 1159 ? -22.756 -3.717 55.173 1.00 84.38 1159 ASP A O 1
ATOM 8812 N N . LEU A 1 1160 ? -22.151 -3.320 53.045 1.00 88.56 1160 LEU A N 1
ATOM 8813 C CA . LEU A 1 1160 ? -21.171 -4.391 52.930 1.00 88.56 1160 LEU A CA 1
ATOM 8814 C C . LEU A 1 1160 ? -19.794 -3.831 52.556 1.00 88.56 1160 LEU A C 1
ATOM 8816 O O . LEU A 1 1160 ? -19.600 -3.190 51.522 1.00 88.56 1160 LEU A O 1
ATOM 8820 N N . TYR A 1 1161 ? -18.817 -4.125 53.404 1.00 91.00 1161 TYR A N 1
ATOM 8821 C CA . TYR A 1 1161 ? -17.453 -3.627 53.341 1.00 91.00 1161 TYR A CA 1
ATOM 8822 C C . TYR A 1 1161 ? -16.501 -4.777 53.011 1.00 91.00 1161 TYR A C 1
ATOM 8824 O O . TYR A 1 1161 ? -16.059 -5.506 53.898 1.00 91.00 1161 TYR A O 1
ATOM 8832 N N . LEU A 1 1162 ? -16.193 -4.960 51.729 1.00 92.06 1162 LEU A N 1
ATOM 8833 C CA . LEU A 1 1162 ? -15.317 -6.033 51.260 1.00 92.06 1162 LEU A CA 1
ATOM 8834 C C . LEU A 1 1162 ? -13.843 -5.699 51.512 1.00 92.06 1162 LEU A C 1
ATOM 8836 O O . LEU A 1 1162 ? -13.378 -4.593 51.211 1.00 92.06 1162 LEU A O 1
ATOM 8840 N N . GLU A 1 1163 ? -13.093 -6.681 52.010 1.00 91.31 1163 GLU A N 1
ATOM 8841 C CA . GLU A 1 1163 ? -11.635 -6.607 52.099 1.00 91.31 1163 GLU A CA 1
ATOM 8842 C C . GLU A 1 1163 ? -11.065 -6.740 50.667 1.00 91.31 1163 GLU A C 1
ATOM 8844 O O . GLU A 1 1163 ? -11.373 -7.734 49.992 1.00 91.31 1163 GLU A O 1
ATOM 8849 N N . PRO A 1 1164 ? -10.322 -5.743 50.139 1.00 87.31 1164 PRO A N 1
ATOM 8850 C CA . PRO A 1 1164 ? -10.085 -5.625 48.699 1.00 87.31 1164 PRO A CA 1
ATOM 8851 C C . PRO A 1 1164 ? -9.344 -6.787 48.031 1.00 87.31 1164 PRO A C 1
ATOM 8853 O O . PRO A 1 1164 ? -9.556 -7.003 46.835 1.00 87.31 1164 PRO A O 1
ATOM 8856 N N . ASP A 1 1165 ? -8.478 -7.493 48.759 1.00 87.38 1165 ASP A N 1
ATOM 8857 C CA . ASP A 1 1165 ? -7.594 -8.513 48.189 1.00 87.38 1165 ASP A CA 1
ATOM 8858 C C . ASP A 1 1165 ? -8.039 -9.930 48.596 1.00 87.38 1165 ASP A C 1
ATOM 8860 O O . ASP A 1 1165 ? -7.982 -10.853 47.781 1.00 87.38 1165 ASP A O 1
ATOM 8864 N N . SER A 1 1166 ? -8.609 -10.089 49.793 1.00 87.69 1166 SER A N 1
ATOM 8865 C CA . SER A 1 1166 ? -9.194 -11.341 50.293 1.00 87.69 1166 SER A CA 1
ATOM 8866 C C . SER A 1 1166 ? -10.461 -11.719 49.522 1.00 87.69 1166 SER A C 1
ATOM 8868 O O . SER A 1 1166 ? -10.612 -12.869 49.107 1.00 87.69 1166 SER A O 1
ATOM 8870 N N . SER A 1 1167 ? -11.348 -10.751 49.249 1.00 89.56 1167 SER A N 1
ATOM 8871 C CA . SER A 1 1167 ? -12.540 -10.979 48.414 1.00 89.56 1167 SER A CA 1
ATOM 8872 C C . SER A 1 1167 ? -12.173 -11.342 46.969 1.00 89.56 1167 SER A C 1
ATOM 8874 O O . SER A 1 1167 ? -12.759 -12.258 46.389 1.00 89.56 1167 SER A O 1
ATOM 8876 N N . TYR A 1 1168 ? -11.145 -10.698 46.406 1.00 89.19 1168 TYR A N 1
ATOM 8877 C CA . TYR A 1 1168 ? -10.609 -11.024 45.082 1.00 89.19 1168 TYR A CA 1
ATOM 8878 C C . TYR A 1 1168 ? -9.994 -12.429 45.029 1.00 89.19 1168 TYR A C 1
ATOM 8880 O O . TYR A 1 1168 ? -10.294 -13.197 44.112 1.00 89.19 1168 TYR A O 1
ATOM 8888 N N . ALA A 1 1169 ? -9.179 -12.798 46.022 1.00 87.75 1169 ALA A N 1
ATOM 8889 C CA . ALA A 1 1169 ? -8.582 -14.127 46.117 1.00 87.75 1169 ALA A CA 1
ATOM 8890 C C . ALA A 1 1169 ? -9.649 -15.230 46.231 1.00 87.75 1169 ALA A C 1
ATOM 8892 O O . ALA A 1 1169 ? -9.558 -16.239 45.533 1.00 87.75 1169 ALA A O 1
ATOM 8893 N N . ALA A 1 1170 ? -10.689 -15.010 47.040 1.00 87.56 1170 ALA A N 1
ATOM 8894 C CA . ALA A 1 1170 ? -11.795 -15.947 47.236 1.00 87.56 1170 ALA A CA 1
ATOM 8895 C C . ALA A 1 1170 ? -12.638 -16.168 45.962 1.00 87.56 1170 ALA A C 1
ATOM 8897 O O . ALA A 1 1170 ? -13.005 -17.303 45.652 1.00 87.56 1170 ALA A O 1
ATOM 8898 N N . ALA A 1 1171 ? -12.896 -15.114 45.180 1.00 87.94 1171 ALA A N 1
ATOM 8899 C CA . ALA A 1 1171 ? -13.552 -15.236 43.875 1.00 87.94 1171 ALA A CA 1
ATOM 8900 C C . ALA A 1 1171 ? -12.649 -15.930 42.833 1.00 87.94 1171 ALA A C 1
ATOM 8902 O O . ALA A 1 1171 ? -13.119 -16.758 42.051 1.00 87.94 1171 ALA A O 1
ATOM 8903 N N . CYS A 1 1172 ? -11.340 -15.647 42.842 1.00 85.31 1172 CYS A N 1
ATOM 8904 C CA . CYS A 1 1172 ? -10.371 -16.294 41.951 1.00 85.31 1172 CYS A CA 1
ATOM 8905 C C . CYS A 1 1172 ? -10.155 -17.781 42.264 1.00 85.31 1172 CYS A C 1
ATOM 8907 O O . CYS A 1 1172 ? -9.898 -18.556 41.344 1.00 85.31 1172 CYS A O 1
ATOM 8909 N N . ALA A 1 1173 ? -10.236 -18.186 43.534 1.00 84.88 1173 ALA A N 1
ATOM 8910 C CA . ALA A 1 1173 ? -10.150 -19.589 43.931 1.00 84.88 1173 ALA A CA 1
ATOM 8911 C C . ALA A 1 1173 ? -11.320 -20.394 43.347 1.00 84.88 1173 ALA A C 1
ATOM 8913 O O . ALA A 1 1173 ? -11.086 -21.382 42.653 1.00 84.88 1173 ALA A O 1
ATOM 8914 N N . LEU A 1 1174 ? -12.558 -19.917 43.530 1.00 84.50 1174 LEU A N 1
ATOM 8915 C CA . LEU A 1 1174 ? -13.743 -20.589 42.992 1.00 84.50 1174 LEU A CA 1
ATOM 8916 C C . LEU A 1 1174 ? -13.752 -20.622 41.454 1.00 84.50 1174 LEU A C 1
ATOM 8918 O O . LEU A 1 1174 ? -14.103 -21.649 40.882 1.00 84.50 1174 LEU A O 1
ATOM 8922 N N . ALA A 1 1175 ? -13.313 -19.547 40.785 1.00 80.62 1175 ALA A N 1
ATOM 8923 C CA . ALA A 1 1175 ? -13.163 -19.538 39.326 1.00 80.62 1175 ALA A CA 1
ATOM 8924 C C . ALA A 1 1175 ? -12.241 -20.674 38.843 1.00 80.62 1175 ALA A C 1
ATOM 8926 O O . ALA A 1 1175 ? -12.627 -21.459 37.980 1.00 80.62 1175 ALA A O 1
ATOM 8927 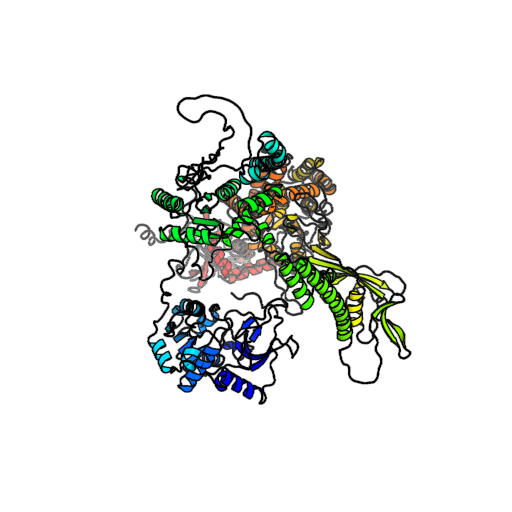N N . ARG A 1 1176 ? -11.056 -20.814 39.459 1.00 78.94 1176 ARG A N 1
ATOM 8928 C CA . ARG A 1 1176 ? -10.069 -21.850 39.100 1.00 78.94 1176 ARG A CA 1
ATOM 8929 C C . ARG A 1 1176 ? -10.589 -23.264 39.331 1.00 78.94 1176 ARG A C 1
ATOM 8931 O O . ARG A 1 1176 ? -10.327 -24.141 38.516 1.00 78.94 1176 ARG A O 1
ATOM 8938 N N . GLU A 1 1177 ? -11.324 -23.490 40.418 1.00 77.94 1177 GLU A N 1
ATOM 8939 C CA . GLU A 1 1177 ? -11.972 -24.780 40.692 1.00 77.94 1177 GLU A CA 1
ATOM 8940 C C . GLU A 1 1177 ? -13.056 -25.127 39.659 1.00 77.94 1177 GLU A C 1
ATOM 8942 O O . GLU A 1 1177 ? -13.268 -26.301 39.369 1.00 77.94 1177 GLU A O 1
ATOM 8947 N N . GLN A 1 1178 ? -13.708 -24.119 39.072 1.00 74.81 1178 GLN A N 1
ATOM 8948 C CA . GLN A 1 1178 ? -14.659 -24.269 37.964 1.00 74.81 1178 GLN A CA 1
ATOM 8949 C C . GLN A 1 1178 ? -13.974 -24.393 36.587 1.00 74.81 1178 GLN A C 1
ATOM 8951 O O . GLN A 1 1178 ? -14.661 -24.448 35.570 1.00 74.81 1178 GLN A O 1
ATOM 8956 N N . GLY A 1 1179 ? -12.637 -24.442 36.531 1.00 58.00 1179 GLY A N 1
ATOM 8957 C CA . GLY A 1 1179 ? -11.869 -24.507 35.282 1.00 58.00 1179 GLY A CA 1
ATOM 8958 C C . GLY A 1 1179 ? -11.752 -23.172 34.535 1.00 58.00 1179 GLY A C 1
ATOM 8959 O O . GLY A 1 1179 ? -11.294 -23.159 33.395 1.00 58.00 1179 GLY A O 1
ATOM 8960 N N . ASP A 1 1180 ? -12.139 -22.057 35.161 1.00 62.00 1180 ASP A N 1
ATOM 8961 C CA . ASP A 1 1180 ? -12.163 -20.718 34.567 1.00 62.00 1180 ASP A CA 1
ATOM 8962 C C . ASP A 1 1180 ? -11.190 -19.745 35.274 1.00 62.00 1180 ASP A C 1
ATOM 8964 O O . ASP A 1 1180 ? -10.583 -20.059 36.302 1.00 62.00 1180 ASP A O 1
ATOM 8968 N N . GLY A 1 1181 ? -10.999 -18.540 34.730 1.00 64.19 1181 GLY A N 1
ATOM 8969 C CA . GLY A 1 1181 ? -10.044 -17.572 35.276 1.00 64.19 1181 GLY A CA 1
ATOM 8970 C C . GLY A 1 1181 ? -10.457 -16.110 35.133 1.00 64.19 1181 GLY A C 1
ATOM 8971 O O . GLY A 1 1181 ? -11.011 -15.687 34.124 1.00 64.19 1181 GLY A O 1
ATOM 8972 N N . PHE A 1 1182 ? -10.109 -15.291 36.130 1.00 66.38 1182 PHE A N 1
ATOM 8973 C CA . PHE A 1 1182 ? -10.184 -13.836 35.993 1.00 66.38 1182 PHE A CA 1
ATOM 8974 C C . PHE A 1 1182 ? -9.032 -13.314 35.130 1.00 66.38 1182 PHE A C 1
ATOM 8976 O O . PHE A 1 1182 ? -7.871 -13.345 35.534 1.00 66.38 1182 PHE A O 1
ATOM 8983 N N . HIS A 1 1183 ? -9.370 -12.765 33.964 1.00 63.03 1183 HIS A N 1
ATOM 8984 C CA . HIS A 1 1183 ? -8.421 -12.120 33.049 1.00 63.03 1183 HIS A CA 1
ATOM 8985 C C . HIS A 1 1183 ? -8.119 -10.645 33.401 1.00 63.03 1183 HIS A C 1
ATOM 8987 O O . HIS A 1 1183 ? -7.436 -9.954 32.647 1.00 63.03 1183 HIS A O 1
ATOM 8993 N N . VAL A 1 1184 ? -8.619 -10.138 34.537 1.00 72.00 1184 VAL A N 1
ATOM 8994 C CA . VAL A 1 1184 ? -8.414 -8.755 35.006 1.00 72.00 1184 VAL A CA 1
ATOM 8995 C C . VAL A 1 1184 ? -8.040 -8.718 36.488 1.00 72.00 1184 VAL A C 1
ATOM 8997 O O . VAL A 1 1184 ? -8.632 -9.420 37.299 1.00 72.00 1184 VAL A O 1
ATOM 9000 N N . GLY A 1 1185 ? -7.072 -7.872 36.853 1.00 74.75 1185 GLY A N 1
ATOM 9001 C CA . GLY A 1 1185 ? -6.612 -7.741 38.240 1.00 74.75 1185 GLY A CA 1
ATOM 90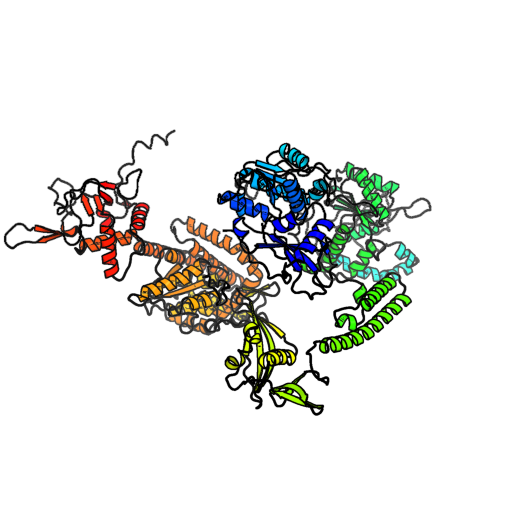02 C C . GLY A 1 1185 ? -7.584 -6.986 39.158 1.00 74.75 1185 GLY A C 1
ATOM 9003 O O . GLY A 1 1185 ? -8.401 -6.181 38.703 1.00 74.75 1185 GLY A O 1
ATOM 9004 N N . ALA A 1 1186 ? -7.431 -7.170 40.474 1.00 80.12 1186 ALA A N 1
ATOM 9005 C CA . ALA A 1 1186 ? -8.317 -6.623 41.511 1.00 80.12 1186 ALA A CA 1
ATOM 9006 C C . ALA A 1 1186 ? -8.583 -5.104 41.394 1.00 80.12 1186 ALA A C 1
ATOM 9008 O O . ALA A 1 1186 ? -9.718 -4.650 41.540 1.00 80.12 1186 ALA A O 1
ATOM 9009 N N . ARG A 1 1187 ? -7.561 -4.301 41.056 1.00 79.69 1187 ARG A N 1
ATOM 9010 C CA . ARG A 1 1187 ? -7.700 -2.846 40.831 1.00 79.69 1187 ARG A CA 1
ATOM 9011 C C . ARG A 1 1187 ? -8.625 -2.513 39.651 1.00 79.69 1187 ARG A C 1
ATOM 9013 O O . ARG A 1 1187 ? -9.345 -1.520 39.704 1.00 79.69 1187 ARG A O 1
ATOM 9020 N N . THR A 1 1188 ? -8.632 -3.336 38.605 1.00 77.75 1188 THR A N 1
ATOM 9021 C CA . THR A 1 1188 ? -9.518 -3.166 37.444 1.00 77.75 1188 THR A CA 1
ATOM 9022 C C . THR A 1 1188 ? -10.959 -3.505 37.808 1.00 77.75 1188 THR A C 1
ATOM 9024 O O . THR A 1 1188 ? -11.857 -2.752 37.443 1.00 77.75 1188 THR A O 1
ATOM 9027 N N . ILE A 1 1189 ? -11.190 -4.560 38.598 1.00 83.25 1189 ILE A N 1
ATOM 9028 C CA . ILE A 1 1189 ? -12.532 -4.912 39.096 1.00 83.25 1189 ILE A CA 1
ATOM 9029 C C . ILE A 1 1189 ? -13.102 -3.787 39.968 1.00 83.25 1189 ILE A C 1
ATOM 9031 O O . ILE A 1 1189 ? -14.225 -3.348 39.739 1.00 83.25 1189 ILE A O 1
ATOM 9035 N N . ARG A 1 1190 ? -12.308 -3.226 40.891 1.00 84.62 1190 ARG A N 1
ATOM 9036 C CA . ARG A 1 1190 ? -12.709 -2.055 41.697 1.00 84.62 1190 ARG A CA 1
ATOM 9037 C C . ARG A 1 1190 ? -13.027 -0.822 40.833 1.00 84.62 1190 ARG A C 1
ATOM 9039 O O . ARG A 1 1190 ? -13.963 -0.082 41.137 1.00 84.62 1190 ARG A O 1
ATOM 9046 N N . LYS A 1 1191 ? -12.328 -0.636 39.703 1.00 80.19 1191 LYS A N 1
ATOM 9047 C CA . LYS A 1 1191 ? -12.663 0.395 38.703 1.00 80.19 1191 LYS A CA 1
ATOM 9048 C C . LYS A 1 1191 ? -13.997 0.113 38.001 1.00 80.19 1191 LYS A C 1
ATOM 9050 O O . LYS A 1 1191 ? -14.793 1.039 37.877 1.00 80.19 1191 LYS A O 1
ATOM 9055 N N . ARG A 1 1192 ? -14.261 -1.135 37.594 1.00 79.25 1192 ARG A N 1
ATOM 9056 C CA . ARG A 1 1192 ? -15.526 -1.549 36.958 1.00 79.25 1192 ARG A CA 1
ATOM 9057 C C . ARG A 1 1192 ? -16.724 -1.429 37.902 1.00 79.25 1192 ARG A C 1
ATOM 9059 O O . ARG A 1 1192 ? -17.720 -0.835 37.514 1.00 79.25 1192 ARG A O 1
ATOM 9066 N N . LEU A 1 1193 ? -16.594 -1.860 39.160 1.00 81.88 1193 LEU A N 1
ATOM 9067 C CA . LEU A 1 1193 ? -17.620 -1.668 40.200 1.00 81.88 1193 LEU A CA 1
ATOM 9068 C C . LEU A 1 1193 ? -18.007 -0.187 40.361 1.00 81.88 1193 LEU A C 1
ATOM 9070 O O . LEU A 1 1193 ? -19.184 0.130 40.512 1.00 81.88 1193 LEU A O 1
ATOM 9074 N N . ARG A 1 1194 ? -17.033 0.731 40.273 1.00 79.25 1194 ARG A N 1
ATOM 9075 C CA . ARG A 1 1194 ? -17.288 2.180 40.268 1.00 79.25 1194 ARG A CA 1
ATOM 9076 C C . ARG A 1 1194 ? -17.987 2.647 38.987 1.00 79.25 1194 ARG A C 1
ATOM 9078 O O . ARG A 1 1194 ? -18.948 3.399 39.075 1.00 79.25 1194 ARG A O 1
ATOM 9085 N N . GLU A 1 1195 ? -17.493 2.234 37.819 1.00 75.94 1195 GLU A N 1
ATOM 9086 C CA . GLU A 1 1195 ? -18.043 2.610 36.502 1.00 75.94 1195 GLU A CA 1
ATOM 9087 C C . GLU A 1 1195 ? -19.493 2.127 36.303 1.00 75.94 1195 GLU A C 1
ATOM 9089 O O . GLU A 1 1195 ? -20.258 2.781 35.603 1.00 75.94 1195 GLU A O 1
ATOM 9094 N N . LEU A 1 1196 ? -19.881 1.025 36.952 1.00 74.88 1196 LEU A N 1
ATOM 9095 C CA . LEU A 1 1196 ? -21.228 0.441 36.907 1.00 74.88 1196 LEU A CA 1
ATOM 9096 C C . LEU A 1 1196 ? -22.147 0.894 38.058 1.00 74.88 1196 LEU A C 1
ATOM 9098 O O . LEU A 1 1196 ? -23.282 0.435 38.149 1.00 74.88 1196 LEU A O 1
ATOM 9102 N N . GLY A 1 1197 ? -21.678 1.786 38.938 1.00 78.56 1197 GLY A N 1
ATOM 9103 C CA . GLY A 1 1197 ? -22.487 2.339 40.029 1.00 78.56 1197 GLY A CA 1
ATOM 9104 C C . GLY A 1 1197 ? -22.730 1.395 41.214 1.00 78.56 1197 GLY A C 1
ATOM 9105 O O . GLY A 1 1197 ? -23.612 1.661 42.020 1.00 78.56 1197 GLY A O 1
ATOM 9106 N N . PHE A 1 1198 ? -21.954 0.316 41.360 1.00 82.12 1198 PHE A N 1
ATOM 9107 C CA . PHE A 1 1198 ? -22.108 -0.640 42.467 1.00 82.12 1198 PHE A CA 1
ATOM 9108 C C . PHE A 1 1198 ? -21.483 -0.177 43.798 1.00 82.12 1198 PHE A C 1
ATOM 9110 O O . PHE A 1 1198 ? -21.761 -0.782 44.833 1.00 82.12 1198 PHE A O 1
ATOM 9117 N N . LEU A 1 1199 ? -20.636 0.863 43.794 1.00 83.50 1199 LEU A N 1
ATOM 9118 C CA . LEU A 1 1199 ? -20.025 1.410 45.015 1.00 83.50 1199 LEU A CA 1
ATOM 9119 C C . LEU A 1 1199 ? -20.983 2.357 45.749 1.00 83.50 1199 LEU A C 1
ATOM 9121 O O . LEU A 1 1199 ? -21.402 3.364 45.182 1.00 83.50 1199 LEU A O 1
ATOM 9125 N N . ALA A 1 1200 ? -21.264 2.053 47.018 1.00 78.31 1200 ALA A N 1
ATOM 9126 C CA . ALA A 1 1200 ? -22.298 2.715 47.813 1.00 78.31 1200 ALA A CA 1
ATOM 9127 C C . ALA A 1 1200 ? -21.875 4.077 48.392 1.00 78.31 1200 ALA A C 1
ATOM 9129 O O . ALA A 1 1200 ? -22.684 4.994 48.416 1.00 78.31 1200 ALA A O 1
ATOM 9130 N N . THR A 1 1201 ? -20.618 4.242 48.824 1.00 72.38 1201 THR A N 1
ATOM 9131 C CA . THR A 1 1201 ? -20.062 5.566 49.169 1.00 72.38 1201 THR A CA 1
ATOM 9132 C C . THR A 1 1201 ? -18.636 5.727 48.652 1.00 72.38 1201 THR A C 1
ATOM 9134 O O . THR A 1 1201 ? -17.971 4.761 48.262 1.00 72.38 1201 THR A O 1
ATOM 9137 N N . ARG A 1 1202 ? -18.178 6.980 48.605 1.00 59.91 1202 ARG A N 1
ATOM 9138 C CA . ARG A 1 1202 ? -16.891 7.409 48.052 1.00 59.91 1202 ARG A CA 1
ATOM 9139 C C . ARG A 1 1202 ? -16.162 8.259 49.091 1.00 59.91 1202 ARG A C 1
ATOM 9141 O O . ARG A 1 1202 ? -16.802 8.887 49.926 1.00 59.91 1202 ARG A O 1
ATOM 9148 N N . ASP A 1 1203 ? -14.839 8.281 49.015 1.00 54.53 1203 ASP A N 1
ATOM 9149 C CA . ASP A 1 1203 ? -14.003 9.252 49.726 1.00 54.53 1203 ASP A CA 1
ATOM 9150 C C . ASP A 1 1203 ? -13.577 10.302 48.688 1.00 54.53 1203 ASP A C 1
ATOM 9152 O O . ASP A 1 1203 ? -13.040 9.925 47.639 1.00 54.53 1203 ASP A O 1
ATOM 9156 N N . SER A 1 1204 ? -13.917 11.577 48.903 1.00 43.72 1204 SER A N 1
ATOM 9157 C CA . SER A 1 1204 ? -14.017 12.584 47.830 1.00 43.72 1204 SER A CA 1
ATOM 9158 C C . SER A 1 1204 ? -12.690 12.901 47.140 1.00 43.72 1204 SER A C 1
ATOM 9160 O O . SER A 1 1204 ? -12.697 13.230 45.957 1.00 43.72 1204 SER A O 1
ATOM 9162 N N . ASP A 1 1205 ? -11.559 12.725 47.831 1.00 44.75 1205 ASP A N 1
ATOM 9163 C CA . ASP A 1 1205 ? -10.235 13.044 47.286 1.00 44.75 1205 ASP A CA 1
ATOM 9164 C C . ASP A 1 1205 ? -9.414 11.827 46.816 1.00 44.75 1205 ASP A C 1
ATOM 9166 O O . ASP A 1 1205 ? -8.508 11.992 45.995 1.00 44.75 1205 ASP A O 1
ATOM 9170 N N . ARG A 1 1206 ? -9.627 10.604 47.348 1.00 50.72 1206 ARG A N 1
ATOM 9171 C CA . ARG A 1 1206 ? -8.643 9.498 47.183 1.00 50.72 1206 ARG A CA 1
ATOM 9172 C C . ARG A 1 1206 ? -9.209 8.065 47.102 1.00 50.72 1206 ARG A C 1
ATOM 9174 O O . ARG A 1 1206 ? -8.921 7.225 47.952 1.00 50.72 1206 ARG A O 1
ATOM 9181 N N . GLY A 1 1207 ? -9.822 7.705 45.968 1.00 60.50 1207 GLY A N 1
ATOM 9182 C CA . GLY A 1 1207 ? -9.730 6.332 45.426 1.00 60.50 1207 GLY A CA 1
ATOM 9183 C C . GLY A 1 1207 ? -11.033 5.545 45.206 1.00 60.50 1207 GLY A C 1
ATOM 9184 O O . GLY A 1 1207 ? -12.062 6.093 44.832 1.00 60.50 1207 GLY A O 1
ATOM 9185 N N . GLN A 1 1208 ? -10.943 4.213 45.328 1.00 74.19 1208 GLN A N 1
ATOM 9186 C CA . GLN A 1 1208 ? -12.029 3.230 45.088 1.00 74.19 1208 GLN A CA 1
ATOM 9187 C C . GLN A 1 1208 ? -12.363 2.415 46.354 1.00 74.19 1208 GLN A C 1
ATOM 9189 O O . GLN A 1 1208 ? -12.935 1.329 46.284 1.00 74.19 1208 GLN A O 1
ATOM 9194 N N . THR A 1 1209 ? -11.927 2.911 47.507 1.00 80.75 1209 THR A N 1
ATOM 9195 C CA . THR A 1 1209 ? -12.026 2.270 48.821 1.00 80.75 1209 THR A CA 1
ATOM 9196 C C . THR A 1 1209 ? -12.279 3.351 49.855 1.00 80.75 1209 THR A C 1
ATOM 9198 O O . THR A 1 1209 ? -11.651 4.405 49.773 1.00 80.75 1209 THR A O 1
ATOM 9201 N N . VAL A 1 1210 ? -13.116 3.074 50.846 1.00 84.56 1210 VAL A N 1
ATOM 9202 C CA . VAL A 1 1210 ? -13.357 3.963 51.990 1.00 84.56 1210 VAL A CA 1
ATOM 9203 C C . VAL A 1 1210 ? -12.615 3.452 53.221 1.00 84.56 1210 VAL A C 1
ATOM 9205 O O . VAL A 1 1210 ? -12.310 2.261 53.324 1.00 84.56 1210 VAL A O 1
ATOM 9208 N N . ARG A 1 1211 ? -12.312 4.342 54.170 1.00 83.44 1211 ARG A N 1
ATOM 9209 C CA . ARG A 1 1211 ? -11.719 3.965 55.460 1.00 83.44 1211 ARG A CA 1
ATOM 9210 C C . ARG A 1 1211 ? -12.815 3.702 56.496 1.00 83.44 1211 ARG A C 1
ATOM 9212 O O . ARG A 1 1211 ? -13.714 4.526 56.685 1.00 83.44 1211 ARG A O 1
ATOM 9219 N N . ARG A 1 1212 ? -12.756 2.543 57.160 1.00 85.50 1212 ARG A N 1
ATOM 9220 C CA . ARG A 1 1212 ? -13.685 2.137 58.232 1.00 85.50 1212 ARG A CA 1
ATOM 9221 C C . ARG A 1 1212 ? -12.959 1.364 59.333 1.00 85.50 1212 ARG A C 1
ATOM 9223 O O . ARG A 1 1212 ? -11.984 0.665 59.071 1.00 85.50 1212 ARG A O 1
ATOM 9230 N N . SER A 1 1213 ? -13.440 1.488 60.565 1.00 84.50 1213 SER A N 1
ATOM 9231 C CA . SER A 1 1213 ? -12.972 0.692 61.704 1.00 84.50 1213 SER A CA 1
ATOM 9232 C C . SER A 1 1213 ? -13.818 -0.577 61.790 1.00 84.50 1213 SER A C 1
ATOM 9234 O O . SER A 1 1213 ? -15.012 -0.483 62.055 1.00 84.50 1213 SER A O 1
ATOM 9236 N N . LEU A 1 1214 ? -13.226 -1.736 61.491 1.00 85.62 1214 LEU A N 1
ATOM 9237 C CA . LEU A 1 1214 ? -13.934 -3.011 61.305 1.00 85.62 1214 LEU A CA 1
ATOM 9238 C C . LEU A 1 1214 ? -13.079 -4.173 61.827 1.00 85.62 1214 LEU A C 1
ATOM 9240 O O . LEU A 1 1214 ? -11.863 -4.195 61.614 1.00 85.62 1214 LEU A O 1
ATOM 9244 N N . GLY A 1 1215 ? -13.705 -5.139 62.504 1.00 79.00 1215 GLY A N 1
ATOM 9245 C CA . GLY A 1 1215 ? -13.025 -6.302 63.083 1.00 79.00 1215 GLY A CA 1
ATOM 9246 C 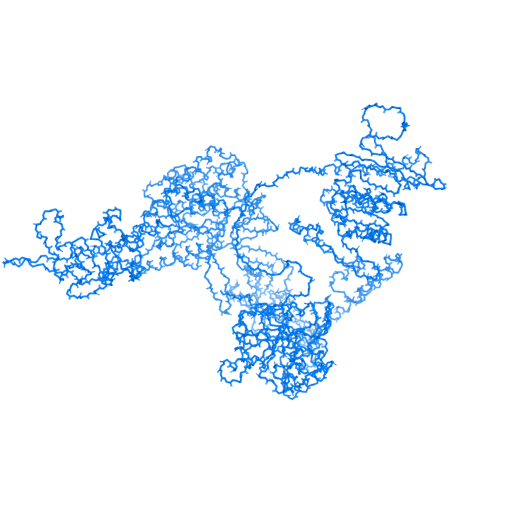C . GLY A 1 1215 ? -11.941 -5.908 64.091 1.00 79.00 1215 GLY A C 1
ATOM 9247 O O . GLY A 1 1215 ? -10.806 -6.374 63.989 1.00 79.00 1215 GLY A O 1
ATOM 9248 N N . GLY A 1 1216 ? -12.257 -4.963 64.983 1.00 77.06 1216 GLY A N 1
ATOM 9249 C CA . GLY A 1 1216 ? -11.355 -4.463 66.031 1.00 77.06 1216 GLY A CA 1
ATOM 9250 C C . GLY A 1 1216 ? -10.173 -3.602 65.560 1.00 77.06 1216 GLY A C 1
ATOM 9251 O O . GLY A 1 1216 ? -9.407 -3.129 66.395 1.00 77.06 1216 GLY A O 1
ATOM 9252 N N . VAL A 1 1217 ? -10.005 -3.366 64.252 1.00 80.94 1217 VAL A N 1
ATOM 9253 C CA . VAL A 1 1217 ? -8.877 -2.590 63.707 1.00 80.94 1217 VAL A CA 1
ATOM 9254 C C . VAL A 1 1217 ? -9.361 -1.264 63.111 1.00 80.94 1217 VAL A C 1
ATOM 9256 O O . VAL A 1 1217 ? -10.243 -1.270 62.246 1.00 80.94 1217 VAL A O 1
ATOM 9259 N N . PRO A 1 1218 ? -8.786 -0.119 63.526 1.00 79.50 1218 PRO A N 1
ATOM 9260 C CA . PRO A 1 1218 ? -9.179 1.185 63.013 1.00 79.50 1218 PRO A CA 1
ATOM 9261 C C . PRO A 1 1218 ? -8.698 1.415 61.575 1.00 79.50 1218 PRO A C 1
ATOM 9263 O O . PRO A 1 1218 ? -7.640 0.936 61.168 1.00 79.50 1218 PRO A O 1
ATOM 9266 N N . ASN A 1 1219 ? -9.442 2.232 60.823 1.00 80.56 1219 ASN A N 1
ATOM 9267 C CA . ASN A 1 1219 ? -9.012 2.784 59.531 1.00 80.56 1219 ASN A CA 1
ATOM 9268 C C . ASN A 1 1219 ? -8.597 1.749 58.452 1.00 80.56 1219 ASN A C 1
ATOM 9270 O O . ASN A 1 1219 ? -7.707 2.011 57.634 1.00 80.56 1219 ASN A O 1
ATOM 9274 N N . ARG A 1 1220 ? -9.261 0.588 58.376 1.00 85.25 1220 ARG A N 1
ATOM 9275 C CA . ARG A 1 1220 ? -9.075 -0.375 57.273 1.00 85.25 1220 ARG A CA 1
ATOM 9276 C C . ARG A 1 1220 ? -9.579 0.200 55.938 1.00 85.25 1220 ARG A C 1
ATOM 9278 O O . ARG A 1 1220 ? -10.653 0.803 55.925 1.00 85.25 1220 ARG A O 1
ATOM 9285 N N . PRO A 1 1221 ? -8.843 0.034 54.822 1.00 86.50 1221 PRO A N 1
ATOM 9286 C CA . PRO A 1 1221 ? -9.333 0.366 53.487 1.00 86.50 1221 PRO A CA 1
ATOM 9287 C C . PRO A 1 1221 ? -10.234 -0.764 52.969 1.00 86.50 1221 PRO A C 1
ATOM 9289 O O . PRO A 1 1221 ? -9.792 -1.901 52.850 1.00 86.50 1221 PRO A O 1
ATOM 9292 N N . VAL A 1 1222 ? -11.487 -0.456 52.647 1.00 87.94 1222 VAL A N 1
ATOM 9293 C CA . VAL A 1 1222 ? -12.498 -1.444 52.230 1.00 87.94 1222 VAL A CA 1
ATOM 9294 C C . VAL A 1 1222 ? -13.278 -0.968 51.007 1.00 87.94 1222 VAL A C 1
ATOM 9296 O O . VAL A 1 1222 ? -13.459 0.233 50.802 1.00 87.94 1222 VAL A O 1
ATOM 9299 N N . VAL A 1 1223 ? -13.746 -1.901 50.178 1.00 88.88 1223 VAL A N 1
ATOM 9300 C CA . VAL A 1 1223 ? -14.663 -1.602 49.066 1.00 88.88 1223 VAL A CA 1
ATOM 9301 C C . VAL A 1 1223 ? -16.087 -1.621 49.614 1.00 88.88 1223 VAL A C 1
ATOM 9303 O O . VAL A 1 1223 ? -16.536 -2.654 50.100 1.00 88.88 1223 VAL A O 1
ATOM 9306 N N . HIS A 1 1224 ? -16.789 -0.490 49.552 1.00 90.00 1224 HIS A N 1
ATOM 9307 C CA . HIS A 1 1224 ? -18.141 -0.363 50.094 1.00 90.00 1224 HIS A CA 1
ATOM 9308 C C . HIS A 1 1224 ? -19.204 -0.538 49.002 1.00 90.00 1224 HIS A C 1
ATOM 9310 O O . HIS A 1 1224 ? -19.246 0.240 48.048 1.00 90.00 1224 HIS A O 1
ATOM 9316 N N . ILE A 1 1225 ? -20.064 -1.544 49.160 1.00 89.25 1225 ILE A N 1
ATOM 9317 C CA . ILE A 1 1225 ? -21.236 -1.837 48.319 1.00 89.25 1225 ILE A CA 1
ATOM 9318 C C . ILE A 1 1225 ? -22.457 -2.091 49.221 1.00 89.25 1225 ILE A C 1
ATOM 9320 O O . ILE A 1 1225 ? -22.298 -2.294 50.422 1.00 89.25 1225 ILE A O 1
ATOM 9324 N N . LYS A 1 1226 ? -23.679 -2.109 48.679 1.00 84.69 1226 LYS A N 1
ATOM 9325 C CA . LYS A 1 1226 ? -24.862 -2.543 49.448 1.00 84.69 1226 LYS A CA 1
ATOM 9326 C C . LYS A 1 1226 ? -24.946 -4.074 49.487 1.00 84.69 1226 LYS A C 1
ATOM 9328 O O . LYS A 1 1226 ? -24.562 -4.747 48.533 1.00 84.69 1226 LYS A O 1
ATOM 9333 N N . ALA A 1 1227 ? -25.473 -4.642 50.569 1.00 79.31 1227 ALA A N 1
ATOM 9334 C CA . ALA A 1 1227 ? -25.587 -6.093 50.747 1.00 79.31 1227 ALA A CA 1
ATOM 9335 C C . ALA A 1 1227 ? -26.434 -6.770 49.645 1.00 79.31 1227 ALA A C 1
ATOM 9337 O O . ALA A 1 1227 ? -26.074 -7.840 49.154 1.00 79.31 1227 ALA A O 1
ATOM 9338 N N . CYS A 1 1228 ? -27.503 -6.109 49.184 1.00 75.06 1228 CYS A N 1
ATOM 9339 C CA . CYS A 1 1228 ? -28.359 -6.576 48.084 1.00 75.06 1228 CYS A CA 1
ATOM 9340 C C . CYS A 1 1228 ? -27.653 -6.648 46.713 1.00 75.06 1228 CYS A C 1
ATOM 9342 O O . CYS A 1 1228 ? -28.127 -7.339 45.808 1.00 75.06 1228 CYS A O 1
ATOM 9344 N N . THR A 1 1229 ? -26.491 -6.005 46.557 1.00 77.06 1229 THR A N 1
ATOM 9345 C CA . THR A 1 1229 ? -25.661 -6.102 45.348 1.00 77.06 1229 THR A CA 1
ATOM 9346 C C . THR A 1 1229 ? -25.082 -7.513 45.162 1.00 77.06 1229 THR A C 1
ATOM 9348 O O . THR A 1 1229 ? -24.877 -7.938 44.027 1.00 77.06 1229 THR A O 1
ATOM 9351 N N . LEU A 1 1230 ? -24.874 -8.286 46.241 1.00 73.81 1230 LEU A N 1
ATOM 9352 C CA . LEU A 1 1230 ? -24.490 -9.705 46.140 1.00 73.81 1230 LEU A CA 1
ATOM 9353 C C . LEU A 1 1230 ? -25.664 -10.632 45.789 1.00 73.81 1230 LEU A C 1
ATOM 9355 O O . LEU A 1 1230 ? -25.434 -11.723 45.274 1.00 73.81 1230 LEU A O 1
ATOM 9359 N N . THR A 1 1231 ? -26.910 -10.220 46.042 1.00 57.44 1231 THR A N 1
ATOM 9360 C CA . THR A 1 1231 ? -28.114 -11.019 45.747 1.00 57.44 1231 THR A CA 1
ATOM 9361 C C . THR A 1 1231 ? -28.758 -10.674 44.399 1.00 57.44 1231 THR A C 1
ATOM 9363 O O . THR A 1 1231 ? -29.842 -11.167 44.102 1.00 57.44 1231 THR A O 1
ATOM 9366 N N . GLY A 1 1232 ? -28.100 -9.853 43.570 1.00 52.03 1232 GLY A N 1
ATOM 9367 C CA . GLY A 1 1232 ? -28.496 -9.597 42.179 1.00 52.03 1232 GLY A CA 1
ATOM 9368 C C . GLY A 1 1232 ? -29.420 -8.395 41.938 1.00 52.03 1232 GLY A C 1
ATOM 9369 O O . GLY A 1 1232 ? -29.990 -8.298 40.853 1.00 52.03 1232 GLY A O 1
ATOM 9370 N N . ALA A 1 1233 ? -29.575 -7.478 42.901 1.00 42.28 1233 ALA A N 1
ATOM 9371 C CA . ALA A 1 1233 ? -30.338 -6.242 42.688 1.00 42.28 1233 ALA A CA 1
ATOM 9372 C C . ALA A 1 1233 ? -29.674 -5.339 41.625 1.00 42.28 1233 ALA A C 1
ATOM 9374 O O . ALA A 1 1233 ? -28.448 -5.191 41.602 1.00 42.28 1233 ALA A O 1
ATOM 9375 N N . LYS A 1 1234 ? -30.471 -4.715 40.743 1.00 41.12 1234 LYS A N 1
ATOM 9376 C CA . LYS A 1 1234 ? -29.947 -3.804 39.711 1.00 41.12 1234 LYS A CA 1
ATOM 9377 C C . LYS A 1 1234 ? -29.678 -2.416 40.322 1.00 41.12 1234 LYS A C 1
ATOM 9379 O O . LYS A 1 1234 ? -30.366 -2.023 41.261 1.00 41.12 1234 LYS A O 1
ATOM 9384 N N . PRO A 1 1235 ? -28.747 -1.606 39.773 1.00 39.41 1235 PRO A N 1
ATOM 9385 C CA . PRO A 1 1235 ? -28.400 -0.298 40.351 1.00 39.41 1235 PRO A CA 1
ATOM 9386 C C . PRO A 1 1235 ? -29.561 0.704 40.484 1.00 39.41 1235 PRO A C 1
ATOM 9388 O O . PRO A 1 1235 ? -29.448 1.657 41.247 1.00 39.41 1235 PRO A O 1
ATOM 9391 N N . LYS A 1 1236 ? -30.668 0.508 39.751 1.00 38.94 1236 LYS A N 1
ATOM 9392 C CA . LYS A 1 1236 ? -31.873 1.354 39.827 1.00 38.94 1236 LYS A CA 1
ATOM 9393 C C . LYS A 1 1236 ? -32.712 1.139 41.092 1.00 38.94 1236 LYS A C 1
ATOM 9395 O O . LYS A 1 1236 ? -33.550 1.984 41.383 1.00 38.94 1236 LYS A O 1
ATOM 9400 N N . ASP A 1 1237 ? -32.477 0.054 41.826 1.00 37.38 1237 ASP A N 1
ATOM 9401 C CA . ASP A 1 1237 ? -33.265 -0.333 43.003 1.00 37.38 1237 ASP A CA 1
ATOM 9402 C C . ASP A 1 1237 ? -32.584 0.084 44.326 1.00 37.38 1237 ASP A C 1
ATOM 9404 O O . ASP A 1 1237 ? -33.025 -0.287 45.414 1.00 37.38 1237 ASP A O 1
ATOM 9408 N N . LEU A 1 1238 ? -31.480 0.839 44.245 1.00 40.38 1238 LEU A N 1
ATOM 9409 C CA . LEU A 1 1238 ? -30.720 1.326 45.397 1.00 40.38 1238 LEU A CA 1
ATOM 9410 C C . LEU A 1 1238 ? -31.178 2.743 45.789 1.00 40.38 1238 LEU A C 1
ATOM 9412 O O . LEU A 1 1238 ? -31.188 3.625 44.927 1.00 40.38 1238 LEU A O 1
ATOM 9416 N N . PRO A 1 1239 ? -31.505 3.009 47.070 1.00 35.81 1239 PRO A N 1
ATOM 9417 C CA . PRO A 1 1239 ? -31.812 4.361 47.520 1.00 35.81 1239 PRO A CA 1
ATOM 9418 C C . PRO A 1 1239 ? -30.561 5.241 47.411 1.00 35.81 1239 PRO A C 1
ATOM 9420 O O . PRO A 1 1239 ? -29.522 4.933 48.000 1.00 35.81 1239 PRO A O 1
ATOM 9423 N N . GLN A 1 1240 ? -30.667 6.331 46.651 1.00 34.03 1240 GLN A N 1
ATOM 9424 C CA . GLN A 1 1240 ? -29.641 7.369 46.591 1.00 34.03 1240 GLN A CA 1
ATOM 9425 C C . GLN A 1 1240 ? -29.745 8.247 47.843 1.00 34.03 1240 GLN A C 1
ATOM 9427 O O . GLN A 1 1240 ? -30.822 8.758 48.151 1.00 34.03 1240 GLN A O 1
ATOM 9432 N N . GLU A 1 1241 ? -28.635 8.431 48.558 1.00 34.81 1241 GLU A N 1
ATOM 9433 C CA . GLU A 1 1241 ? -28.514 9.556 49.489 1.00 34.81 1241 GLU A CA 1
ATOM 9434 C C . GLU A 1 1241 ? -28.382 10.857 48.677 1.00 34.81 1241 GLU A C 1
ATOM 9436 O O . GLU A 1 1241 ? -27.779 10.830 47.599 1.00 34.81 1241 GLU A O 1
ATOM 9441 N N . PRO A 1 1242 ? -28.954 11.981 49.145 1.00 30.62 1242 PRO A N 1
ATOM 9442 C CA . PRO A 1 1242 ? -28.837 13.255 48.449 1.00 30.62 1242 PRO A CA 1
ATOM 9443 C C . PRO A 1 1242 ? -27.378 13.722 48.440 1.00 30.62 1242 PRO A C 1
ATOM 9445 O O . PRO A 1 1242 ? -26.728 13.767 49.487 1.00 30.62 1242 PRO A O 1
ATOM 9448 N N . ASP A 1 1243 ? -26.879 14.086 47.257 1.00 33.31 1243 ASP A N 1
ATOM 9449 C CA . ASP A 1 1243 ? -25.556 14.687 47.122 1.00 33.31 1243 ASP A CA 1
ATOM 9450 C C . ASP A 1 1243 ? -25.478 16.035 47.870 1.00 33.31 1243 ASP A C 1
ATOM 9452 O O . ASP A 1 1243 ? -26.467 16.720 48.135 1.00 33.31 1243 ASP A O 1
ATOM 9456 N N . ASN A 1 1244 ? -24.253 16.369 48.263 1.00 33.84 1244 ASN A N 1
ATOM 9457 C CA . ASN A 1 1244 ? -23.876 17.444 49.177 1.00 33.84 1244 ASN A CA 1
ATOM 9458 C C . ASN A 1 1244 ? -24.526 18.822 48.856 1.00 33.84 1244 ASN A C 1
ATOM 9460 O O . ASN A 1 1244 ? -24.256 19.370 47.785 1.00 33.84 1244 ASN A O 1
ATOM 9464 N N . PRO A 1 1245 ? -25.256 19.474 49.794 1.00 34.25 1245 PRO A N 1
ATOM 9465 C CA . PRO A 1 1245 ? -25.941 20.758 49.557 1.00 34.25 1245 PRO A CA 1
ATOM 9466 C C . PRO A 1 1245 ? -25.005 21.964 49.331 1.00 34.25 1245 PRO A C 1
ATOM 9468 O O . PRO A 1 1245 ? -25.467 23.092 49.187 1.00 34.25 1245 PRO A O 1
ATOM 9471 N N . ALA A 1 1246 ? -23.687 21.754 49.312 1.00 34.75 1246 ALA A N 1
ATOM 9472 C CA . ALA A 1 1246 ? -22.701 22.777 48.978 1.00 34.75 1246 ALA A CA 1
ATOM 9473 C C . ALA A 1 1246 ? -22.558 23.043 47.464 1.00 34.75 1246 ALA A C 1
ATOM 9475 O O . ALA A 1 1246 ? -21.859 23.984 47.094 1.00 34.75 1246 ALA A O 1
ATOM 9476 N N . GLN A 1 1247 ? -23.165 22.220 46.597 1.00 33.81 1247 GLN A N 1
ATOM 9477 C CA . GLN A 1 1247 ? -22.922 22.268 45.149 1.00 33.81 1247 GLN A CA 1
ATOM 9478 C C . GLN A 1 1247 ? -23.985 23.069 44.367 1.00 33.81 1247 GLN A C 1
ATOM 9480 O O . GLN A 1 1247 ? -23.619 23.813 43.460 1.00 33.81 1247 GLN A O 1
ATOM 9485 N N . ASP A 1 1248 ? -25.254 23.053 44.801 1.00 30.62 1248 ASP A N 1
ATOM 9486 C CA . ASP A 1 1248 ? -26.368 23.804 44.176 1.00 30.62 1248 ASP A CA 1
ATOM 9487 C C . ASP A 1 1248 ? -26.195 25.339 44.189 1.00 30.62 1248 ASP A C 1
ATOM 9489 O O . ASP A 1 1248 ? -26.877 26.050 43.455 1.00 30.62 1248 ASP A O 1
ATOM 9493 N N . VAL A 1 1249 ? -25.289 25.879 45.014 1.00 37.91 1249 VAL A N 1
ATOM 9494 C CA . VAL A 1 1249 ? -25.021 27.330 45.086 1.00 37.91 1249 VAL A CA 1
ATOM 9495 C C . VAL A 1 1249 ? -24.149 27.815 43.919 1.00 37.91 1249 VAL A C 1
ATOM 9497 O O . VAL A 1 1249 ? -24.179 28.998 43.588 1.00 37.91 1249 VAL A O 1
ATOM 9500 N N . PHE A 1 1250 ? -23.368 26.926 43.292 1.00 32.97 1250 PHE A N 1
ATOM 9501 C CA . PHE A 1 1250 ? -22.461 27.299 42.200 1.00 32.97 1250 PHE A CA 1
ATOM 9502 C C . PHE A 1 1250 ? -23.124 27.281 40.817 1.00 32.97 1250 PHE A C 1
ATOM 9504 O O . PHE A 1 1250 ? -22.680 28.018 39.945 1.00 32.97 1250 PHE A O 1
ATOM 9511 N N . ASP A 1 1251 ? -24.202 26.511 40.637 1.00 32.19 1251 ASP A N 1
ATOM 9512 C CA . ASP A 1 1251 ? -24.953 26.430 39.372 1.00 32.19 1251 ASP A CA 1
ATOM 9513 C C . ASP A 1 1251 ? -26.093 27.477 39.278 1.00 32.19 1251 ASP A C 1
ATOM 9515 O O . ASP A 1 1251 ? -26.884 27.462 38.334 1.00 32.19 1251 ASP A O 1
ATOM 9519 N N . SER A 1 1252 ? -26.190 28.404 40.245 1.00 31.81 1252 SER A N 1
ATOM 9520 C CA . SER A 1 1252 ? -27.161 29.516 40.250 1.00 31.81 1252 SER A CA 1
ATOM 9521 C C . SER A 1 1252 ? -26.529 30.916 40.142 1.00 31.81 1252 SER A C 1
ATOM 9523 O O . SER A 1 1252 ? -27.198 31.905 40.461 1.00 31.81 1252 SER A O 1
ATOM 9525 N N . ILE A 1 1253 ? -25.253 31.004 39.744 1.00 32.94 1253 ILE A N 1
ATOM 9526 C CA . ILE A 1 1253 ? -24.503 32.241 39.442 1.00 32.94 1253 ILE A CA 1
ATOM 9527 C C . ILE A 1 1253 ? -23.974 32.151 38.008 1.00 32.94 1253 ILE A C 1
ATOM 9529 O O . ILE A 1 1253 ? -24.192 33.132 37.264 1.00 32.94 1253 ILE A O 1
#

pLDDT: mean 70.14, std 22.21, range [22.66, 97.25]

Sequence (1253 aa):
MPFGPPPRESADEIEFLDQRSVGDGISRGWAESIGGFGLTAVQQNGGVYARYPRSAPVEHSQYVLAFPGHCSPEMVDAEPSAWVVADSLGGPMVVNSGPDQEASQIHTRCPHWTKGSLLGSYGLRALAAERDGTGPAVEVIWKVERLYDLLTLHAALNSAGLLGRHVVVANCFGPLEDVVPEWFEFLAGKTVYVTHTRDWGGAVGANRWVEPMARSCRVIKDVRLPSEFENGGGESLRDFLFRDKRPVSELLALASNAPEGVRELPPFFSEASTRAITPPAPPSLMDFIPVPTQPEVNAADILRFARVETRMACARVPLAKRYRVSLNALSLAEAAFYPKADAAKCKEGRLPEQIGVKGDSLLLPLSDVRGEVGGLFVIPFGDRLPVEVGGPGIVAPCLWDEIPGIVVVTQNPLDALAFWTIGVCAVAVPNFETGLPILIETIRQRGMADRGWFCVGPGDWAAEVAEKLREAGIELAFWCRSPVGYSNYHQWVADRIPSIACQKDLEALGNGLAGIIESVSVPPGEPYSGWPENCPLPTPSDLPEAAIEALCPEPPYRKYLSLAARTRGMLSQMELHSAEEAALAASRGEEAERDRWVRIGVWASLVADEEFEATERAVYAARPVTAGNAPTTTLQYVVAGGCICQRGTNANGEIEDSPLCNFAARITGEVSRDDGAETTTNFSIVGSLQGGRQLPEIEVRADEYDKMEWVTPGWGAQAIVYAVRSARNHLRVAIQYLSGRIHRRTAYAHTGWRQVEGRWVYLHGGGAIGGSGAVAKVEVKLPDSLGRMVLPESPILAEQDRDIRSSLRLLDRLAPDRVVYPLVAAVWRAVLGDTDLTVAMNGLTGSFKSELASLAQRHWGKGLDARHLPANWSSSGNSLEALAHAAKDTLTTIDDFCPPNGPDAARYHQKADQVLRAAGNSAGRQRMRADTSLRPDKPPRCLILSTGEESPRGQSLQARMMQIDVEPGAVNTDRLTDCQRDAASGCYARAMAAYLRWLAPQYARMKAGLAAEVEGERDLVARSGQHRRTPAIVAELLVGLTWFLRFAQEVGAITPEEALAHETRCREALCDAAVRQTDDQGAEEPASKFLRLLAATIASGKAHIAGADGLAPGEPLATDGAPPDNTPARWGWRLRTTGVGDGEWQPLGPCVGWVVGADLYLEPDSSYAAACALAREQGDGFHVGARTIRKRLRELGFLATRDSDRGQTVRRSLGGVPNRPVVHIKACTLTGAKPKDLPQEPDNPAQDVFDSI

Mean predicted aligned error: 23.6 Å

Nearest PDB structures (foldseek):
  8pqv-assembly1_A  TM=3.627E-01  e=4.971E-02  Homo sapiens
  2fcj-assembly2_B  TM=5.732E-01  e=1.528E+00  Geobacillus stearothermophilus
  3vkg-assembly3_B  TM=3.573E-01  e=2.898E-01  Dictyostelium discoideum
  9bk7-assembly1_A  TM=4.909E-01  e=2.174E+00  synthetic construct

Radius of gyration: 44.02 Å; Cα contacts (8 Å, |Δi|>4): 2123; chains: 1; bounding box: 94×95×141 Å

Solvent-accessible surface area (backbone atoms only — not comparable to full-atom values): 69116 Å² total; per-residue (Å²): 131,87,86,80,82,79,65,76,87,56,84,46,44,74,38,79,53,84,56,78,75,55,38,60,53,44,48,32,51,20,24,64,60,62,52,51,37,46,42,69,38,42,54,53,27,48,48,38,47,27,34,39,35,50,73,44,57,78,94,74,27,44,56,23,36,36,28,43,11,27,64,45,47,86,34,68,89,48,81,56,71,34,43,36,35,30,34,39,74,49,54,62,31,75,44,71,84,46,100,89,45,80,58,45,74,38,63,63,48,49,66,58,83,72,83,44,30,36,30,29,44,46,30,34,45,39,55,37,28,29,76,74,69,78,40,63,71,63,62,37,39,35,40,30,40,42,71,62,33,31,32,19,50,48,33,45,31,46,76,69,73,39,52,59,38,38,31,38,31,19,44,50,73,40,38,86,51,55,75,43,78,67,54,53,65,80,43,37,67,31,34,36,39,33,35,39,32,30,16,59,60,25,49,57,27,40,45,51,47,42,60,74,40,48,81,41,26,66,38,32,27,61,32,71,67,92,67,71,79,33,98,60,88,32,61,36,61,36,39,48,46,42,76,70,58,42,57,62,68,55,56,50,48,44,49,68,71,31,56,75,43,76,70,82,71,82,92,82,70,83,88,85,74,87,85,90,79,89,84,81,84,82,86,78,97,64,92,81,79,78,88,80,90,78,81,85,81,58,63,69,56,57,58,48,51,58,57,49,53,67,57,51,68,75,45,53,68,64,49,26,68,73,73,76,46,51,69,64,58,55,64,74,59,75,73,84,84,88,87,72,87,80,91,83,91,85,87,89,93,71,89,86,89,78,84,83,71,53,79,53,44,61,64,63,75,32,65,40,100,86,79,42,79,64,64,35,44,50,31,42,44,73,105,44,71,47,35,41,41,77,73,69,37,44,42,36,58,57,54,65,87,76,58,66,70,55,36,35,35,23,49,44,61,60,34,22,51,45,36,46,76,77,71,43,54,36,30,13,35,66,36,59,90,59,9,46,64,50,52,54,51,51,33,58,78,72,67,52,42,88,33,36,36,38,17,38,31,62,50,71,61,12,46,52,54,17,50,54,37,33,77,68,67,23,68,47,35,38,31,26,54,45,58,94,96,40,96,38,56,35,62,52,50,60,70,48,55,81,74,45,86,49,68,70,44,50,53,51,51,53,53,55,48,53,58,53,62,73,67,39,68,64,66,99,84,59,87,67,79,77,82,63,96,79,64,89,70,85,61,83,86,80,60,64,76,72,65,66,80,69,76,77,87,85,70,81,32,66,83,47,45,35,74,63,42,67,69,67,74,64,74,54,70,62,29,47,51,21,9,42,51,18,39,50,26,50,75,72,66,38,58,72,57,14,53,48,24,34,51,50,14,44,49,38,38,54,50,50,48,54,47,46,54,50,44,52,56,45,66,74,65,69,74,88,78,88,81,82,84,84,79,93,72,78,81,43,70,45,79,54,86,39,13,32,16,46,31,42,60,45,99,85,73,46,81,38,69,48,66,32,27,45,30,34,54,28,46,59,26,37,38,40,36,34,50,86,72,56,76,46,54,25,36,33,35,40,36,25,35,39,87,70,49,72,45,70,75,42,77,41,44,56,81,44,49,76,71,56,64,51,46,45,80,68,60,30,88,78,48,42,74,42,98,51,91,64,22,63,63,53,45,55,49,38,26,58,69,65,23,69,87,63,47,81,47,60,32,30,30,33,34,20,80,45,77,56,96,92,38,48,28,36,31,29,40,71,20,28,33,18,56,90,29,52,45,84,91,48,45,39,58,44,56,78,62,49,48,49,33,36,50,61,62,67,56,58,76,95,49,45,47,62,17,43,50,53,52,52,46,54,72,64,68,25,32,54,55,49,50,35,38,58,52,53,12,41,47,45,27,13,58,70,38,91,63,47,57,33,39,36,40,26,30,59,90,88,28,53,59,58,54,54,51,18,61,53,42,12,32,43,3,43,68,20,40,66,94,46,55,56,40,47,57,87,55,57,57,71,57,52,30,52,50,30,29,26,37,18,32,28,54,44,45,35,35,64,36,66,68,51,90,64,80,60,25,60,54,45,38,50,40,44,49,53,50,56,50,19,24,48,62,62,39,43,75,79,44,68,45,97,85,72,46,76,44,78,55,56,26,33,40,27,31,42,35,37,32,19,53,55,76,74,75,48,76,82,56,56,67,41,39,52,64,31,75,37,52,79,80,48,53,36,64,68,54,45,52,51,52,51,50,45,32,58,74,27,28,28,8,33,30,41,40,46,49,44,22,65,40,24,78,47,40,71,62,47,54,71,42,46,67,59,55,31,50,53,43,18,51,56,49,40,69,68,70,80,47,92,80,53,32,61,62,44,14,47,31,48,53,15,36,51,56,49,41,49,51,36,38,76,72,64,53,42,51,74,68,57,40,53,54,50,52,51,51,35,55,53,19,40,50,56,30,55,50,52,55,50,56,58,53,55,64,69,29,68,41,58,42,42,36,53,38,36,38,50,29,18,65,69,32,60,19,18,43,22,16,53,75,54,46,71,35,67,74,76,78,92,59,96,85,69,81,98,75,59,56,38,55,72,31,6,28,44,75,46,68,55,100,83,62,85,58,46,75,43,78,22,55,58,74,26,29,31,42,57,92,64,40,26,36,30,33,65,61,50,36,46,50,48,23,47,50,54,32,47,77,72,76,44,76,79,93,66,55,60,73,56,37,48,48,42,32,51,77,68,58,53,49,68,66,80,42,96,89,67,74,75,40,37,74,44,67,44,52,84,40,75,68,41,70,21,35,38,26,44,50,56,55,53,75,70,59,59,72,87,78,56,88,78,76,84,76,68,84,80,53,71,68,67,83,75,115